Protein AF-0000000078983132 (afdb_homodimer)

Organism: Ruegeria pomeroyi (strain ATCC 700808 / DSM 15171 / DSS-3) (NCBI:txid246200)

pLDDT: mean 92.46, std 12.01, range [30.11, 98.88]

Radius of gyration: 31.87 Å; Cα contacts (8 Å, |Δi|>4): 2370; chains: 2; bounding box: 74×94×71 Å

InterPro domains:
  IPR006093 Oxygen oxidoreductase covalent FAD-binding site [PS00862] (70-103)
  IPR006094 FAD linked oxidase, N-terminal [PF01565] (70-203)
  IPR012951 Berberine/berberine-like [PF08031] (457-500)
  IPR016166 FAD-binding domain, PCMH-type [PS51387] (66-236)
  IPR016167 FAD-binding, type PCMH, subdomain 1 [G3DSA:3.30.43.10] (45-122)
  IPR016169 FAD-binding, type PCMH, subdomain 2 [G3DSA:3.30.465.10] (135-489)
  IPR036318 FAD-binding, type PCMH-like superfamily [SSF56176] (43-234)
  IPR050416 FAD-linked Oxidoreductases in Biosynthetic Pathways [PTHR42973] (36-501)

Sequence (1056 aa):
MLWYDSRAQRLRERSAVWAQNQKTDPDFDGLPPKYAEELQKNILGTVVLPGDPEYDTDRMLSNPRFSAYPQVIVYCEVETDVAECLRVARALSMAVVVRSGGHSTAGFSSQNGFLIDVSRMNDVCISPEALRAWVGPGTNFGKFNAKLLPYDLHTPGGACPDVCVGGYMQGGGYGFTARIFGMNCDQVEEIRVMMTDGRIVHANAELNPDLFWAVRGGTGSNFGVLLGVKYRLYRGSTFAGFSVRWSMQTDAGVQDTATSLAWLQENFMRTGAPDTMGYQMIWAFEGPEGQAKEPVLLMRGMYRGTREELQEKLAPVLALPGATLQAIYDPQQYIDLNRILLSEPYEVPEFPADMTPMPPPEAKISRYVAKPIDAAGWKALLDYFRTSPSPYTIAAMEIYGGAIARMPKGENAFFHRDVYCDLFFDVFWLTEQEKETMLAFIAGWEAAFAPHWTGQSYQNYPSPDNPGFADEYWGDTYWLLRLIKHKYDPINLLRFPQSIQPLEWHPPGPGFPPGFRGFEDPIQAIAGMLWYDSRAQRLRERSAVWAQNQKTDPDFDGLPPKYAEELQKNILGTVVLPGDPEYDTDRMLSNPRFSAYPQVIVYCEVETDVAECLRVARALSMAVVVRSGGHSTAGFSSQNGFLIDVSRMNDVCISPEALRAWVGPGTNFGKFNAKLLPYDLHTPGGACPDVCVGGYMQGGGYGFTARIFGMNCDQVEEIRVMMTDGRIVHANAELNPDLFWAVRGGTGSNFGVLLGVKYRLYRGSTFAGFSVRWSMQTDAGVQDTATSLAWLQENFMRTGAPDTMGYQMIWAFEGPEGQAKEPVLLMRGMYRGTREELQEKLAPVLALPGATLQAIYDPQQYIDLNRILLSEPYEVPEFPADMTPMPPPEAKISRYVAKPIDAAGWKALLDYFRTSPSPYTIAAMEIYGGAIARMPKGENAFFHRDVYCDLFFDVFWLTEQEKETMLAFIAGWEAAFAPHWTGQSYQNYPSPDNPGFADEYWGDTYWLLRLIKHKYDPINLLRFPQSIQPLEWHPPGPGFPPGFRGFEDPIQAIAG

Secondary structure (DSSP, 8-state):
-----HHHHHHHHHHHHHHHHHHH-TT--SPPHHHHHHHHHH-SSEEE-TTSTTHHHHT--SSTT-----SEEEE--SHHHHHHHHHHHHHTT--EEEESS---TTSTTS-SSEEEE-TT---EEEETTTTEEEE-TT-BHHHHHHHHGGGTEE----S-TT-BHHHHHHT----TTHHHH--GGGGEEEEEEE-TTS-EEEEESSSSHHHHHHHTTS-SSSSSEEEEEEEE-EE--EEEEEEEEEE-SSHHHHHHHHHHHHHHHHHSSSSSS-TTEEEEEEEEEE--TTS--EEEEEEEEEESS-HHHHHHHHHHHHTSTT-EEEEEEEEEEHHHHHHHHHHSSS-SS---TT-SSSSPPEEEEEEEE-S---HHHHHHHHHHHHT-SSTT-EEEEEE--THHHHSPTTSSS----SSSEEEEEEEE-SSHHHHHHHHHHHHHHHHHHGGG--S---TTS--SS-TTHHHHHHGGGHHHHHHHHHHH-TT--B--TTPPPP-------TTS-TT---TT-TTHHHH-/-----HHHHHHHHHHHHHHHHHHH-TT--SPPHHHHHHHHHH-SSEEE-TTSTTHHHHT--SSTT-----SEEEE--SHHHHHHHHHHHHHTT--EEEESS---TTSTTS-SSEEEE-TT---EEEETTTTEEEE-TT-BHHHHHHHHGGGTEE----S-TT-BHHHHHHT----TTHHHH--GGGGEEEEEEE-TTS-EEEEESSSSHHHHHHHTTS-SSSSSEEEEEEEE-EE--EEEEEEEEEE-SSHHHHHHHHHHHHHHHHHSSSSSS-TTEEEEEEEEEE--TTS--EEEEEEEEEESS-HHHHHHHHHHHHTSTT-EEEEEEEEEEHHHHHHHHHHSSS-SS---TT-SSSSPPEEEEEEEE-S---HHHHHHHHHHHHT-SSTT-EEEEEE--THHHHSPTTSSS----SSSEEEEEEEE-SSHHHHHHHHHHHHHHHHHHGGG--S---TTS--SS-TTHHHHHHGGGHHHHHHHHHHH-TT--B--TTPPPP-------TTS-TT---TT-TTHHHH-

Solvent-accessible surface area (backbone atoms only — not comparable to full-atom values): 53688 Å² total; per-residue (Å²): 122,79,66,47,50,70,64,62,52,46,48,59,58,45,47,55,50,44,49,47,40,59,72,70,34,91,77,57,66,41,59,56,46,71,59,47,47,52,47,44,71,72,27,86,37,46,72,41,38,71,86,43,91,60,32,76,67,67,47,50,41,57,40,59,69,38,75,45,66,37,14,27,38,33,42,23,53,49,70,65,26,50,33,52,49,34,50,53,30,59,76,66,70,37,40,30,32,52,21,37,51,30,68,42,59,44,39,66,39,43,43,69,27,38,31,44,27,36,38,62,28,40,34,66,38,76,37,78,91,76,32,33,31,43,35,17,23,17,28,25,42,47,58,56,52,58,68,27,49,90,71,36,32,35,62,53,47,58,76,33,36,60,47,13,45,38,54,40,28,12,24,22,36,68,31,51,42,12,16,47,73,12,36,31,34,73,36,51,60,32,36,35,30,29,32,65,84,48,52,75,43,66,20,21,88,82,42,54,37,54,59,36,24,37,46,29,21,55,34,62,39,36,51,39,47,71,58,31,39,29,32,51,46,38,80,58,35,54,28,9,35,40,30,34,36,26,54,43,76,45,72,68,32,34,50,25,41,13,46,37,50,30,48,36,59,68,47,45,28,55,41,75,44,60,46,52,37,13,40,34,38,35,38,37,35,48,60,59,87,96,48,81,60,39,42,31,40,35,41,33,35,35,29,68,56,51,47,67,57,50,51,60,70,39,46,74,59,54,68,33,58,63,42,38,83,74,47,75,37,63,58,36,48,48,75,60,50,49,50,40,68,47,37,52,96,53,42,56,61,60,71,62,91,80,52,70,60,77,60,50,26,55,52,50,48,42,38,32,34,64,62,92,54,52,38,68,57,40,31,52,55,50,56,52,57,68,63,52,94,50,68,56,40,36,33,37,31,47,48,34,12,43,36,35,42,69,48,64,76,66,72,29,39,51,52,91,32,85,35,42,22,43,36,32,42,37,36,61,38,82,47,72,69,42,39,57,52,41,55,51,48,54,51,49,48,52,58,71,42,50,88,59,50,77,64,38,32,53,62,66,43,38,48,75,90,48,93,60,45,60,51,22,47,38,43,90,48,38,65,58,50,13,47,52,19,28,73,46,28,66,80,51,44,35,46,56,99,87,42,70,57,48,51,77,83,60,80,84,57,91,83,56,66,95,74,66,85,50,87,87,54,62,50,65,50,68,81,101,123,79,66,49,51,71,64,62,53,46,47,59,58,46,47,55,49,44,51,48,40,59,72,70,35,91,78,58,67,42,59,57,46,72,59,47,46,51,48,42,70,72,27,86,37,47,70,41,36,72,85,44,89,58,32,76,67,67,48,52,42,58,41,60,69,37,77,45,67,38,14,28,40,33,43,22,53,50,71,65,27,49,34,51,52,35,51,53,31,59,76,67,70,37,42,28,31,53,22,37,49,29,67,43,58,44,37,64,39,45,42,68,28,40,33,44,28,35,37,62,26,40,34,68,39,75,36,78,91,76,32,33,29,42,35,17,22,16,26,23,42,48,60,55,52,57,68,27,49,88,71,36,32,34,63,52,50,57,76,32,36,59,48,14,45,38,55,40,28,12,25,23,36,67,30,53,42,14,14,46,74,12,36,32,34,72,36,52,60,35,38,34,30,28,32,64,85,48,50,76,44,67,19,20,88,82,41,54,37,52,59,38,23,36,45,28,22,55,34,62,36,34,52,41,47,72,58,31,37,29,33,51,46,38,82,57,35,53,30,10,36,40,31,33,37,25,53,42,76,44,73,67,32,33,48,26,41,13,46,38,52,31,49,36,59,68,46,46,28,56,41,72,45,59,48,49,38,13,40,35,38,36,37,35,35,46,62,62,86,95,48,82,59,38,42,30,41,34,42,34,34,36,28,67,54,51,48,68,57,50,52,62,70,40,45,73,60,56,68,33,59,65,41,38,82,74,47,76,36,65,58,36,50,48,74,60,50,50,50,40,67,47,38,52,96,54,41,56,60,59,71,63,91,80,53,72,60,77,60,52,26,55,50,50,48,42,37,32,34,64,62,92,53,51,37,69,57,40,32,53,54,50,55,54,58,68,65,51,94,50,66,56,39,36,34,38,32,47,47,35,12,43,36,34,43,69,47,62,74,66,72,28,39,51,53,91,32,84,33,42,23,44,36,33,42,38,36,60,37,82,47,72,69,42,39,58,53,41,54,51,49,53,50,49,49,51,60,70,42,49,87,60,48,77,64,37,33,53,62,65,43,38,48,73,90,46,93,60,44,60,50,22,48,38,44,90,50,37,65,57,49,14,47,52,19,27,72,44,28,65,80,52,42,36,46,57,97,85,42,66,56,46,50,76,84,59,80,84,57,91,83,53,66,93,73,67,84,49,86,87,55,62,54,64,51,72,76,103

Nearest PDB structures (foldseek):
  5l6f-assembly1_A  TM=8.283E-01  e=3.022E-34  Thermothelomyces thermophilus ATCC 42464
  3vte-assembly1_A  TM=8.538E-01  e=2.871E-33  Cannabis sativa
  6jqh-assembly2_B  TM=8.475E-01  e=3.831E-33  Morus alba
  1zr6-assembly1_A  TM=8.709E-01  e=4.921E-30  Sarocladium strictum
  3hsu-assembly1_A  TM=8.660E-01  e=6.200E-30  Sarocladium strictum

Foldseek 3Di:
DPPDDPLVVVLVVVLVVQVVCVVPPPPQLADRSVLQSVLSVQAPWDKDAPPDPCQQVVQAALFNVDGARANIETEHQALSSQLSLLVSCVVVVWFEAEAALRHQLARFQHHYTYHYYDLNLFDWADDLVVQKIKTFQNHFQLRVQVVCVVSQKDDDADLDRSDGNNQQQQQFGAHQCCLQANTRVVFFAKWWFAFSNGDIAIDGCPGPPLCSQCSRNVGPLFQGHTGITMGGMDHHQWWKKFKKKFFPQDLVSLLLVLQLVLCCLVADFQHPPDSQKGWKWKFAFDDDPPDGTTTMIMIIHTGDDFQVVVVVSCVVSCPGPRIDTPDIGGIDGNSVSSVCRQCPPHHQVHDDPPQPPVPFRKHKFKFFQQDRDHSVLSSLLSVLVRVDPDRNKMKMWGGAHHPLQVDDASSHQQRPHRTGTIIMIMDGDRDPVVVVVRVVSVVVSCVSCVVRGPQAGRLSRDHNPDPSHQCRRRNPCLVSSLLSSCVRPVSNSRDGPPHRHHDPDDPDDPPDPDPCPDSPCSSVVVVD/DPPDDPLVVVLVVVLVVQVVCVVPPPPQLADRSVLQSVLSVQAPWDKDAPVDPCQQVVQAALFNVDGARANIETEHQALSSQLSLLVSCVVVVWFEAEAALRHQLARFQHHYTYHYYDLNLFDWADDLVVQKIKTFQNHFQLRVQVVCVVSQKDDDADLDRSDGNNQQQQLFGAHQCCLQANTRVVFFAKWWFAFSNGDIAIDGCPGPNLVSQCSRNVGPLFQGHTGITMGGMDHHQKWKKFKKKFFPQDLVSLLLVLQLVLCCLVADFQHPPDSQKGWKWKFAFDDDPPDGTTTMIMIIHTGDDFQVVVVVSCVVSCPGPRIDTPDIGGIDGNSVSSCCRQCPPHHQVHDDPPQPPPPFRKHKFKFFQQDRDHSVLSSLLSVLVRPDPDRNKMKMWGGAHHPLQVDDASSHQQRPHRTGTIIMIMDGDRDPVVVVVRVVSVVVSCVSCVVRGPQAGRLSRDHNPDPSHLCRRRNPCLVSSLLSSCVRPVSNSRDGPPHRHHDPDDPDDPPDPDPCPDSPCSSVVVVD

Structure (mmCIF, N/CA/C/O backbone):
data_AF-0000000078983132-model_v1
#
loop_
_entity.id
_entity.type
_entity.pdbx_description
1 polymer 'Oxidoreductase, FAD-binding protein'
#
loop_
_atom_site.group_PDB
_atom_site.id
_atom_site.type_symbol
_atom_site.label_atom_id
_atom_site.label_alt_id
_atom_site.label_comp_id
_atom_site.label_asym_id
_atom_site.label_entity_id
_atom_site.label_seq_id
_atom_site.pdbx_PDB_ins_code
_atom_site.Cartn_x
_atom_site.Cartn_y
_atom_site.Cartn_z
_atom_site.occupancy
_atom_site.B_iso_or_equiv
_atom_site.auth_seq_id
_atom_site.auth_comp_id
_atom_site.auth_asym_id
_atom_site.auth_atom_id
_atom_site.pdbx_PDB_model_num
ATOM 1 N N . MET A 1 1 ? -1.347 24.734 7.207 1 48.44 1 MET A N 1
ATOM 2 C CA . MET A 1 1 ? -1.724 23.531 6.469 1 48.44 1 MET A CA 1
ATOM 3 C C . MET A 1 1 ? -2.875 23.812 5.512 1 48.44 1 MET A C 1
ATOM 5 O O . MET A 1 1 ? -3.848 24.469 5.887 1 48.44 1 MET A O 1
ATOM 9 N N . LEU A 1 2 ? -2.459 24.156 4.312 1 57.66 2 LEU A N 1
ATOM 10 C CA . LEU A 1 2 ? -3.592 24.125 3.396 1 57.66 2 LEU A CA 1
ATOM 11 C C . LEU A 1 2 ? -4.391 22.828 3.574 1 57.66 2 LEU A C 1
ATOM 13 O O . LEU A 1 2 ? -3.822 21.734 3.572 1 57.66 2 LEU A O 1
ATOM 17 N N . TRP A 1 3 ? -5.57 23.125 4.18 1 69.69 3 TRP A N 1
ATOM 18 C CA . TRP A 1 3 ? -6.391 21.922 4.102 1 69.69 3 TRP A CA 1
ATOM 19 C C . TRP A 1 3 ? -6.598 21.5 2.65 1 69.69 3 TRP A C 1
ATOM 21 O O . TRP A 1 3 ? -7.066 22.281 1.827 1 69.69 3 TRP A O 1
ATOM 31 N N . TYR A 1 4 ? -5.965 20.5 2.281 1 77.88 4 TYR A N 1
ATOM 32 C CA . TYR A 1 4 ? -6.215 19.906 0.972 1 77.88 4 TYR A CA 1
ATOM 33 C C . TYR A 1 4 ? -6.473 18.406 1.092 1 77.88 4 TYR A C 1
ATOM 35 O O . TYR A 1 4 ? -5.758 17.703 1.81 1 77.88 4 TYR A O 1
ATOM 43 N N . ASP A 1 5 ? -7.57 18.078 0.521 1 83.06 5 ASP A N 1
ATOM 44 C CA . ASP A 1 5 ? -7.957 16.672 0.415 1 83.06 5 ASP A CA 1
ATOM 45 C C . ASP A 1 5 ? -8.078 16.25 -1.046 1 83.06 5 ASP A C 1
ATOM 47 O O . ASP A 1 5 ? -9.07 16.547 -1.709 1 83.06 5 ASP A O 1
ATOM 51 N N . SER A 1 6 ? -7.027 15.531 -1.432 1 85.06 6 SER A N 1
ATOM 52 C CA . SER A 1 6 ? -6.984 15.125 -2.832 1 85.06 6 SER A CA 1
ATOM 53 C C . SER A 1 6 ? -8.203 14.289 -3.201 1 85.06 6 SER A C 1
ATOM 55 O O . SER A 1 6 ? -8.656 14.312 -4.348 1 85.06 6 SER A O 1
ATOM 57 N N . ARG A 1 7 ? -8.789 13.625 -2.307 1 85.62 7 ARG A N 1
ATOM 58 C CA . ARG A 1 7 ? -9.961 12.797 -2.566 1 85.62 7 ARG A CA 1
ATOM 59 C C . ARG A 1 7 ? -11.211 13.656 -2.756 1 85.62 7 ARG A C 1
ATOM 61 O O . ARG A 1 7 ? -12.047 13.359 -3.609 1 85.62 7 ARG A O 1
ATOM 68 N N . ALA A 1 8 ? -11.305 14.633 -1.908 1 82.81 8 ALA A N 1
ATOM 69 C CA . ALA A 1 8 ? -12.414 15.562 -2.08 1 82.81 8 ALA A CA 1
ATOM 70 C C . ALA A 1 8 ? -12.336 16.266 -3.43 1 82.81 8 ALA A C 1
ATOM 72 O O . ALA A 1 8 ? -13.352 16.5 -4.078 1 82.81 8 ALA A O 1
ATOM 73 N N . GLN A 1 9 ? -11.148 16.594 -3.789 1 85.5 9 GLN A N 1
ATOM 74 C CA . GLN A 1 9 ? -10.953 17.234 -5.082 1 85.5 9 GLN A CA 1
ATOM 75 C C . GLN A 1 9 ? -11.328 16.297 -6.227 1 85.5 9 GLN A C 1
ATOM 77 O O . GLN A 1 9 ? -11.984 16.719 -7.184 1 85.5 9 GLN A O 1
ATOM 82 N N . ARG A 1 10 ? -10.906 15.094 -6.129 1 87.38 10 ARG A N 1
ATOM 83 C CA . ARG A 1 10 ? -11.266 14.117 -7.148 1 87.38 10 ARG A CA 1
ATOM 84 C C . ARG A 1 10 ? -12.781 13.961 -7.25 1 87.38 10 ARG A C 1
ATOM 86 O O . ARG A 1 10 ? -13.328 13.883 -8.352 1 87.38 10 ARG A O 1
ATOM 93 N N . LEU A 1 11 ? -13.43 13.867 -6.117 1 89.25 11 LEU A N 1
ATOM 94 C CA . LEU A 1 11 ? -14.883 13.742 -6.113 1 89.25 11 LEU A CA 1
ATOM 95 C C . LEU A 1 11 ? -15.531 14.914 -6.848 1 89.25 11 LEU A C 1
ATOM 97 O O . LEU A 1 11 ? -16.438 14.711 -7.656 1 89.25 11 LEU A O 1
ATOM 101 N N . ARG A 1 12 ? -15.039 16.062 -6.613 1 86.88 12 ARG A N 1
ATOM 102 C CA . ARG A 1 12 ? -15.594 17.234 -7.273 1 86.88 12 ARG A CA 1
ATOM 103 C C . ARG A 1 12 ? -15.422 17.156 -8.789 1 86.88 12 ARG A C 1
ATOM 105 O O . ARG A 1 12 ? -16.359 17.438 -9.539 1 86.88 12 ARG A O 1
ATOM 112 N N . GLU A 1 13 ? -14.312 16.734 -9.156 1 88.19 13 GLU A N 1
ATOM 113 C CA . GLU A 1 13 ? -14 16.625 -10.578 1 88.19 13 GLU A CA 1
ATOM 114 C C . GLU A 1 13 ? -14.805 15.523 -11.25 1 88.19 13 GLU A C 1
ATOM 116 O O . GLU A 1 13 ? -15.375 15.719 -12.32 1 88.19 13 GLU A O 1
ATOM 121 N N . ARG A 1 14 ? -14.883 14.445 -10.562 1 91.62 14 ARG A N 1
ATOM 122 C CA . ARG A 1 14 ? -15.469 13.266 -11.18 1 91.62 14 ARG A CA 1
ATOM 123 C C . ARG A 1 14 ? -16.984 13.305 -11.117 1 91.62 14 ARG A C 1
ATOM 125 O O . ARG A 1 14 ? -17.672 12.844 -12.031 1 91.62 14 ARG A O 1
ATOM 132 N N . SER A 1 15 ? -17.531 13.859 -10.055 1 91.56 15 SER A N 1
ATOM 133 C CA . SER A 1 15 ? -18.984 13.93 -9.922 1 91.56 15 SER A CA 1
ATOM 134 C C . SER A 1 15 ? -19.609 14.672 -11.094 1 91.56 15 SER A C 1
ATOM 136 O O . SER A 1 15 ? -20.656 14.25 -11.617 1 91.56 15 SER A O 1
ATOM 138 N N . ALA A 1 16 ? -19.016 15.695 -11.516 1 89.38 16 ALA A N 1
ATOM 139 C CA . ALA A 1 16 ? -19.516 16.469 -12.641 1 89.38 16 ALA A CA 1
ATOM 140 C C . ALA A 1 16 ? -19.453 15.672 -13.938 1 89.38 16 ALA A C 1
ATOM 142 O O . ALA A 1 16 ? -20.391 15.703 -14.742 1 89.38 16 ALA A O 1
ATOM 143 N N . VAL A 1 17 ? -18.406 14.969 -14.055 1 91.62 17 VAL A N 1
ATOM 144 C CA . VAL A 1 17 ? -18.188 14.172 -15.266 1 91.62 17 VAL A CA 1
ATOM 145 C C . VAL A 1 17 ? -19.188 13.008 -15.297 1 91.62 17 VAL A C 1
ATOM 147 O O . VAL A 1 17 ? -19.75 12.703 -16.344 1 91.62 17 VAL A O 1
ATOM 150 N N . TRP A 1 18 ? -19.391 12.375 -14.188 1 94.44 18 TRP A N 1
ATOM 151 C CA . TRP A 1 18 ? -20.312 11.25 -14.109 1 94.44 18 TRP A CA 1
ATOM 152 C C . TRP A 1 18 ? -21.734 11.68 -14.461 1 94.44 18 TRP A C 1
ATOM 154 O O . TRP A 1 18 ? -22.438 10.992 -15.203 1 94.44 18 TRP A O 1
ATOM 164 N N . ALA A 1 19 ? -22.109 12.82 -13.953 1 91.81 19 ALA A N 1
ATOM 165 C CA . ALA A 1 19 ? -23.438 13.359 -14.25 1 91.81 19 ALA A CA 1
ATOM 166 C C . ALA A 1 19 ? -23.578 13.688 -15.734 1 91.81 19 ALA A C 1
ATOM 168 O O . ALA A 1 19 ? -24.609 13.414 -16.344 1 91.81 19 ALA A O 1
ATOM 169 N N . GLN A 1 20 ? -22.562 14.234 -16.25 1 92.44 20 GLN A N 1
ATOM 170 C CA . GLN A 1 20 ? -22.578 14.602 -17.672 1 92.44 20 GLN A CA 1
ATOM 171 C C . GLN A 1 20 ? -22.609 13.359 -18.547 1 92.44 20 GLN A C 1
ATOM 173 O O . GLN A 1 20 ? -23.344 13.32 -19.547 1 92.44 20 GLN A O 1
ATOM 178 N N . ASN A 1 21 ? -21.859 12.375 -18.203 1 91.81 21 ASN A N 1
ATOM 179 C CA . ASN A 1 21 ? -21.844 11.141 -18.969 1 91.81 21 ASN A CA 1
ATOM 180 C C . ASN A 1 21 ? -23.203 10.445 -18.953 1 91.81 21 ASN A C 1
ATOM 182 O O . ASN A 1 21 ? -23.641 9.914 -19.969 1 91.81 21 ASN A O 1
ATOM 186 N N . GLN A 1 22 ? -23.797 10.406 -17.844 1 89.44 22 GLN A N 1
ATOM 187 C CA . GLN A 1 22 ? -25.125 9.797 -17.734 1 89.44 22 GLN A CA 1
ATOM 188 C C . GLN A 1 22 ? -26.125 10.5 -18.656 1 89.44 22 GLN A C 1
ATOM 190 O O . GLN A 1 22 ? -26.969 9.852 -19.281 1 89.44 22 GLN A O 1
ATOM 195 N N . LYS A 1 23 ? -25.969 11.828 -18.766 1 90 23 LYS A N 1
ATOM 196 C CA . LYS A 1 23 ? -26.906 12.633 -19.562 1 90 23 LYS A CA 1
ATOM 197 C C . LYS A 1 23 ? -26.609 12.508 -21.047 1 90 23 LYS A C 1
ATOM 199 O O . LYS A 1 23 ? -27.531 12.484 -21.859 1 90 23 LYS A O 1
ATOM 204 N N . THR A 1 24 ? -25.375 12.352 -21.406 1 89.38 24 THR A N 1
ATOM 205 C CA . THR A 1 24 ? -25 12.539 -22.812 1 89.38 24 THR A CA 1
ATOM 206 C C . THR A 1 24 ? -24.766 11.188 -23.484 1 89.38 24 THR A C 1
ATOM 208 O O . THR A 1 24 ? -24.844 11.086 -24.719 1 89.38 24 THR A O 1
ATOM 211 N N . ASP A 1 25 ? -24.438 10.227 -22.719 1 86.56 25 ASP A N 1
ATOM 212 C CA . ASP A 1 25 ? -24.156 8.914 -23.297 1 86.56 25 ASP A CA 1
ATOM 213 C C . ASP A 1 25 ? -25.344 7.973 -23.125 1 86.56 25 ASP A C 1
ATOM 215 O O . ASP A 1 25 ? -25.594 7.449 -22.047 1 86.56 25 ASP A O 1
ATOM 219 N N . PRO A 1 26 ? -26.078 7.828 -24.125 1 83 26 PRO A N 1
ATOM 220 C CA . PRO A 1 26 ? -27.266 6.965 -24.031 1 83 26 PRO A CA 1
ATOM 221 C C . PRO A 1 26 ? -26.906 5.527 -23.656 1 83 26 PRO A C 1
ATOM 223 O O . PRO A 1 26 ? -27.766 4.789 -23.156 1 83 26 PRO A O 1
ATOM 226 N N . ASP A 1 27 ? -25.641 5.184 -23.812 1 81.25 27 ASP A N 1
ATOM 227 C CA . ASP A 1 27 ? -25.203 3.818 -23.547 1 81.25 27 ASP A CA 1
ATOM 228 C C . ASP A 1 27 ? -24.438 3.74 -22.219 1 81.25 27 ASP A C 1
ATOM 230 O O . ASP A 1 27 ? -23.703 2.777 -21.984 1 81.25 27 ASP A O 1
ATOM 234 N N . PHE A 1 28 ? -24.641 4.812 -21.469 1 80.94 28 PHE A N 1
ATOM 235 C CA . PHE A 1 28 ? -23.953 4.789 -20.188 1 80.94 28 PHE A CA 1
ATOM 236 C C . PHE A 1 28 ? -24.391 3.604 -19.344 1 80.94 28 PHE A C 1
ATOM 238 O O . PHE A 1 28 ? -25.578 3.508 -18.984 1 80.94 28 PHE A O 1
ATOM 245 N N . ASP A 1 29 ? -23.5 2.691 -19.031 1 88.44 29 ASP A N 1
ATOM 246 C CA . ASP A 1 29 ? -23.797 1.48 -18.266 1 88.44 29 ASP A CA 1
ATOM 247 C C . ASP A 1 29 ? -23.047 1.46 -16.938 1 88.44 29 ASP A C 1
ATOM 249 O O . ASP A 1 29 ? -22.75 0.39 -16.406 1 88.44 29 ASP A O 1
ATOM 253 N N . GLY A 1 30 ? -22.75 2.68 -16.469 1 92.88 30 GLY A N 1
ATOM 254 C CA . GLY A 1 30 ? -22.078 2.777 -15.18 1 92.88 30 GLY A CA 1
ATOM 255 C C . GLY A 1 30 ? -23.047 2.908 -14.008 1 92.88 30 GLY A C 1
ATOM 256 O O . GLY A 1 30 ? -24.25 3.01 -14.203 1 92.88 30 GLY A O 1
ATOM 257 N N . LEU A 1 31 ? -22.469 2.787 -12.805 1 95.44 31 LEU A N 1
ATOM 258 C CA . LEU A 1 31 ? -23.203 3.043 -11.57 1 95.44 31 LEU A CA 1
ATOM 259 C C . LEU A 1 31 ? -23.891 4.402 -11.617 1 95.44 31 LEU A C 1
ATOM 261 O O . LEU A 1 31 ? -23.297 5.391 -12.055 1 95.44 31 LEU A O 1
ATOM 265 N N . PRO A 1 32 ? -25.172 4.469 -11.234 1 94 32 PRO A N 1
ATOM 266 C CA . PRO A 1 32 ? -25.812 5.785 -11.195 1 94 32 PRO A CA 1
ATOM 267 C C . PRO A 1 32 ? -25 6.816 -10.422 1 94 32 PRO A C 1
ATOM 269 O O . PRO A 1 32 ? -24.484 6.52 -9.336 1 94 32 PRO A O 1
ATOM 272 N N . PRO A 1 33 ? -24.906 8.008 -10.969 1 93.94 33 PRO A N 1
ATOM 273 C CA . PRO A 1 33 ? -24.016 9.023 -10.398 1 93.94 33 PRO A CA 1
ATOM 274 C C . PRO A 1 33 ? -24.297 9.289 -8.922 1 93.94 33 PRO A C 1
ATOM 276 O O . PRO A 1 33 ? -23.359 9.516 -8.148 1 93.94 33 PRO A O 1
ATOM 279 N N . LYS A 1 34 ? -25.547 9.266 -8.523 1 93.5 34 LYS A N 1
ATOM 280 C CA . LYS A 1 34 ? -25.875 9.492 -7.117 1 93.5 34 LYS A CA 1
ATOM 281 C C . LYS A 1 34 ? -25.156 8.484 -6.219 1 93.5 34 LYS A C 1
ATOM 283 O O . LYS A 1 34 ? -24.594 8.859 -5.191 1 93.5 34 LYS A O 1
ATOM 288 N N . TYR A 1 35 ? -25.172 7.191 -6.613 1 95.69 35 TYR A N 1
ATOM 289 C CA . TYR A 1 35 ? -24.516 6.137 -5.844 1 95.69 35 TYR A CA 1
ATOM 290 C C . TYR A 1 35 ? -23 6.258 -5.926 1 95.69 35 TYR A C 1
ATOM 292 O O . TYR A 1 35 ? -22.297 6.008 -4.941 1 95.69 35 TYR A O 1
ATOM 300 N N . ALA A 1 36 ? -22.562 6.656 -7.098 1 96.75 36 ALA A N 1
ATOM 301 C CA . ALA A 1 36 ? -21.109 6.812 -7.281 1 96.75 36 ALA A CA 1
ATOM 302 C C . ALA A 1 36 ? -20.562 7.934 -6.402 1 96.75 36 ALA A C 1
ATOM 304 O O . ALA A 1 36 ? -19.5 7.797 -5.805 1 96.75 36 ALA A O 1
ATOM 305 N N . GLU A 1 37 ? -21.25 9.039 -6.371 1 95.5 37 GLU A N 1
ATOM 306 C CA . GLU A 1 37 ? -20.859 10.18 -5.555 1 95.5 37 GLU A CA 1
ATOM 307 C C . GLU A 1 37 ? -20.859 9.82 -4.07 1 95.5 37 GLU A C 1
ATOM 309 O O . GLU A 1 37 ? -19.906 10.156 -3.352 1 95.5 37 GLU A O 1
ATOM 314 N N . GLU A 1 38 ? -21.906 9.211 -3.691 1 94.5 38 GLU A N 1
ATOM 315 C CA . GLU A 1 38 ? -22 8.789 -2.297 1 94.5 38 GLU A CA 1
ATOM 316 C C . GLU A 1 38 ? -20.891 7.816 -1.938 1 94.5 38 GLU A C 1
ATOM 318 O O . GLU A 1 38 ? -20.266 7.934 -0.875 1 94.5 38 GLU A O 1
ATOM 323 N N . LEU A 1 39 ? -20.688 6.914 -2.793 1 96.31 39 LEU A N 1
ATOM 324 C CA . LEU A 1 39 ? -19.641 5.922 -2.578 1 96.31 39 LEU A CA 1
ATOM 325 C C . LEU A 1 39 ? -18.281 6.59 -2.453 1 96.31 39 LEU A C 1
ATOM 327 O O . LEU A 1 39 ? -17.531 6.332 -1.5 1 96.31 39 LEU A O 1
ATOM 331 N N . GLN A 1 40 ? -17.938 7.426 -3.361 1 96.31 40 GLN A N 1
ATOM 332 C CA . GLN A 1 40 ? -16.641 8.102 -3.338 1 96.31 40 GLN A CA 1
ATOM 333 C C . GLN A 1 40 ? -16.469 8.938 -2.074 1 96.31 40 GLN A C 1
ATOM 335 O O . GLN A 1 40 ? -15.375 9.031 -1.519 1 96.31 40 GLN A O 1
ATOM 340 N N . LYS A 1 41 ? -17.547 9.57 -1.702 1 92.5 41 LYS A N 1
ATOM 341 C CA . LYS A 1 41 ? -17.516 10.391 -0.495 1 92.5 41 LYS A CA 1
ATOM 342 C C . LYS A 1 41 ? -17.219 9.547 0.739 1 92.5 41 LYS A C 1
ATOM 344 O O . LYS A 1 41 ? -16.547 10.008 1.665 1 92.5 41 LYS A O 1
ATOM 349 N N . ASN A 1 42 ? -17.656 8.352 0.736 1 92.94 42 ASN A N 1
ATOM 350 C CA . ASN A 1 42 ? -17.656 7.543 1.951 1 92.94 42 ASN A CA 1
ATOM 351 C C . ASN A 1 42 ? -16.438 6.629 2.018 1 92.94 42 ASN A C 1
ATOM 353 O O . ASN A 1 42 ? -16.172 6.02 3.055 1 92.94 42 ASN A O 1
ATOM 357 N N . ILE A 1 43 ? -15.672 6.555 0.944 1 95.56 43 ILE A N 1
ATOM 358 C CA . ILE A 1 43 ? -14.539 5.637 0.96 1 95.56 43 ILE A CA 1
ATOM 359 C C . ILE A 1 43 ? -13.234 6.422 0.867 1 95.56 43 ILE A C 1
ATOM 361 O O . ILE A 1 43 ? -13.227 7.574 0.424 1 95.56 43 ILE A O 1
ATOM 365 N N . LEU A 1 44 ? -12.172 5.816 1.333 1 94.81 44 LEU A N 1
ATOM 366 C CA . LEU A 1 44 ? -10.82 6.344 1.139 1 94.81 44 LEU A CA 1
ATOM 367 C C . LEU A 1 44 ? -10.336 6.074 -0.28 1 94.81 44 LEU A C 1
ATOM 369 O O . LEU A 1 44 ? -9.617 6.895 -0.86 1 94.81 44 LEU A O 1
ATOM 373 N N . GLY A 1 45 ? -10.734 4.895 -0.778 1 96.94 45 GLY A N 1
ATOM 374 C CA . GLY A 1 45 ? -10.273 4.445 -2.082 1 96.94 45 GLY A CA 1
ATOM 375 C C . GLY A 1 45 ? -10.844 5.25 -3.23 1 96.94 45 GLY A C 1
ATOM 376 O O . GLY A 1 45 ? -11.109 6.445 -3.086 1 96.94 45 GLY A O 1
ATOM 377 N N . THR A 1 46 ? -10.93 4.645 -4.41 1 97.88 46 THR A N 1
ATOM 378 C CA . THR A 1 46 ? -11.25 5.379 -5.629 1 97.88 46 THR A CA 1
ATOM 379 C C . THR A 1 46 ? -12.352 4.664 -6.414 1 97.88 46 THR A C 1
ATOM 381 O O . THR A 1 46 ? -12.25 3.463 -6.672 1 97.88 46 THR A O 1
ATOM 384 N N . VAL A 1 47 ? -13.32 5.426 -6.832 1 98.25 47 VAL A N 1
ATOM 385 C CA . VAL A 1 47 ? -14.375 4.938 -7.719 1 98.25 47 VAL A CA 1
ATOM 386 C C . VAL A 1 47 ? -14.008 5.242 -9.172 1 98.25 47 VAL A C 1
ATOM 388 O O . VAL A 1 47 ? -13.625 6.371 -9.5 1 98.25 47 VAL A O 1
ATOM 391 N N . VAL A 1 48 ? -14.062 4.305 -10 1 98.06 48 VAL A N 1
ATOM 392 C CA . VAL A 1 48 ? -13.828 4.461 -11.43 1 98.06 48 VAL A CA 1
ATOM 393 C C . VAL A 1 48 ? -15.055 4.016 -12.219 1 98.06 48 VAL A C 1
ATOM 395 O O . VAL A 1 48 ? -15.531 2.889 -12.047 1 98.06 48 VAL A O 1
ATOM 398 N N . LEU A 1 49 ? -15.562 4.863 -13.07 1 97.56 49 LEU A N 1
ATOM 399 C CA . LEU A 1 49 ? -16.734 4.574 -13.891 1 97.56 49 LEU A CA 1
ATOM 400 C C . LEU A 1 49 ? -16.375 4.582 -15.367 1 97.56 49 LEU A C 1
ATOM 402 O O . LEU A 1 49 ? -15.328 5.098 -15.758 1 97.56 49 LEU A O 1
ATOM 406 N N . PRO A 1 50 ? -17.25 3.92 -16.188 1 95.75 50 PRO A N 1
ATOM 407 C CA . PRO A 1 50 ? -17.078 4.109 -17.625 1 95.75 50 PRO A CA 1
ATOM 408 C C . PRO A 1 50 ? -17.016 5.582 -18.031 1 95.75 50 PRO A C 1
ATOM 410 O O . PRO A 1 50 ? -17.812 6.387 -17.547 1 95.75 50 PRO A O 1
ATOM 413 N N . GLY A 1 51 ? -16.062 5.949 -18.859 1 93.25 51 GLY A N 1
ATOM 414 C CA . GLY A 1 51 ? -15.883 7.336 -19.25 1 93.25 51 GLY A CA 1
ATOM 415 C C . GLY A 1 51 ? -14.727 8.016 -18.531 1 93.25 51 GLY A C 1
ATOM 416 O O . GLY A 1 51 ? -14.195 9.016 -19.016 1 93.25 51 GLY A O 1
ATOM 417 N N . ASP A 1 52 ? -14.43 7.508 -17.312 1 95.38 52 ASP A N 1
ATOM 418 C CA . ASP A 1 52 ? -13.234 8.016 -16.656 1 95.38 52 ASP A CA 1
ATOM 419 C C . ASP A 1 52 ? -11.984 7.719 -17.469 1 95.38 52 ASP A C 1
ATOM 421 O O . ASP A 1 52 ? -11.914 6.703 -18.156 1 95.38 52 ASP A O 1
ATOM 425 N N . PRO A 1 53 ? -10.93 8.539 -17.359 1 93.69 53 PRO A N 1
ATOM 426 C CA . PRO A 1 53 ? -9.727 8.367 -18.172 1 93.69 53 PRO A CA 1
ATOM 427 C C . PRO A 1 53 ? -9.016 7.039 -17.891 1 93.69 53 PRO A C 1
ATOM 429 O O . PRO A 1 53 ? -8.414 6.457 -18.797 1 93.69 53 PRO A O 1
ATOM 432 N N . GLU A 1 54 ? -9.078 6.59 -16.688 1 95.5 54 GLU A N 1
ATOM 433 C CA . GLU A 1 54 ? -8.336 5.391 -16.312 1 95.5 54 GLU A CA 1
ATOM 434 C C . GLU A 1 54 ? -9.172 4.133 -16.516 1 95.5 54 GLU A C 1
ATOM 436 O O . GLU A 1 54 ? -8.672 3.016 -16.359 1 95.5 54 GLU A O 1
ATOM 441 N N . TYR A 1 55 ? -10.469 4.188 -16.906 1 96.75 55 TYR A N 1
ATOM 442 C CA . TYR A 1 55 ? -11.414 3.078 -16.891 1 96.75 55 TYR A CA 1
ATOM 443 C C . TYR A 1 55 ? -10.93 1.927 -17.766 1 96.75 55 TYR A C 1
ATOM 445 O O . TYR A 1 55 ? -10.914 0.773 -17.328 1 96.75 55 TYR A O 1
ATOM 453 N N . ASP A 1 56 ? -10.445 2.26 -18.969 1 96.56 56 ASP A N 1
ATOM 454 C CA . ASP A 1 56 ? -10.102 1.206 -19.922 1 96.56 56 ASP A CA 1
ATOM 455 C C . ASP A 1 56 ? -8.844 0.467 -19.484 1 96.56 56 ASP A C 1
ATOM 457 O O . ASP A 1 56 ? -8.703 -0.735 -19.719 1 96.56 56 ASP A O 1
ATOM 461 N N . THR A 1 57 ? -7.988 1.136 -18.875 1 95.38 57 THR A N 1
ATOM 462 C CA . THR A 1 57 ? -6.816 0.473 -18.312 1 95.38 57 THR A CA 1
ATOM 463 C C . THR A 1 57 ? -7.184 -0.308 -17.062 1 95.38 57 THR A C 1
ATOM 465 O O . THR A 1 57 ? -6.723 -1.436 -16.859 1 95.38 57 THR A O 1
ATOM 468 N N . ASP A 1 58 ? -8.062 0.248 -16.234 1 97.25 58 ASP A N 1
ATOM 469 C CA . ASP A 1 58 ? -8.383 -0.308 -14.922 1 97.25 58 ASP A CA 1
ATOM 470 C C . ASP A 1 58 ? -9.219 -1.58 -15.055 1 97.25 58 ASP A C 1
ATOM 472 O O . ASP A 1 58 ? -9.18 -2.447 -14.18 1 97.25 58 ASP A O 1
ATOM 476 N N . ARG A 1 59 ? -9.93 -1.716 -16.078 1 97 59 ARG A N 1
ATOM 477 C CA . ARG A 1 59 ? -10.805 -2.873 -16.219 1 97 59 ARG A CA 1
ATOM 478 C C . ARG A 1 59 ? -10.031 -4.082 -16.734 1 97 59 ARG A C 1
ATOM 480 O O . ARG A 1 59 ? -10.555 -5.199 -16.75 1 97 59 ARG A O 1
ATOM 487 N N . MET A 1 60 ? -8.805 -3.865 -17.172 1 95.06 60 MET A N 1
ATOM 488 C CA . MET A 1 60 ? -8.031 -4.938 -17.797 1 95.06 60 MET A CA 1
ATOM 489 C C . MET A 1 60 ? -7.473 -5.887 -16.734 1 95.06 60 MET A C 1
ATOM 491 O O . MET A 1 60 ? -7.262 -5.492 -15.594 1 95.06 60 MET A O 1
ATOM 495 N N . LEU A 1 61 ? -7.309 -7.117 -17.172 1 95.56 61 LEU A N 1
ATOM 496 C CA . LEU A 1 61 ? -6.676 -8.172 -16.391 1 95.56 61 LEU A CA 1
ATOM 497 C C . LEU A 1 61 ? -5.289 -8.5 -16.938 1 95.56 61 LEU A C 1
ATOM 499 O O . LEU A 1 61 ? -4.887 -7.973 -17.984 1 95.56 61 LEU A O 1
ATOM 503 N N . SER A 1 62 ? -4.531 -9.266 -16.172 1 92.69 62 SER A N 1
ATOM 504 C CA . SER A 1 62 ? -3.217 -9.703 -16.625 1 92.69 62 SER A CA 1
ATOM 505 C C . SER A 1 62 ? -3.311 -10.422 -17.969 1 92.69 62 SER A C 1
ATOM 507 O O . SER A 1 62 ? -2.43 -10.273 -18.828 1 92.69 62 SER A O 1
ATOM 509 N N . ASN A 1 63 ? -4.348 -11.281 -18.172 1 94.19 63 ASN A N 1
ATOM 510 C CA . ASN A 1 63 ? -4.621 -11.938 -19.438 1 94.19 63 ASN A CA 1
ATOM 511 C C . ASN A 1 63 ? -5.508 -11.086 -20.344 1 94.19 63 ASN A C 1
ATOM 513 O O . ASN A 1 63 ? -6.727 -11.031 -20.156 1 94.19 63 ASN A O 1
ATOM 517 N N . PRO A 1 64 ? -4.953 -10.5 -21.328 1 93.75 64 PRO A N 1
ATOM 518 C CA . PRO A 1 64 ? -5.719 -9.562 -22.156 1 93.75 64 PRO A CA 1
ATOM 519 C C . PRO A 1 64 ? -6.707 -10.266 -23.078 1 93.75 64 PRO A C 1
ATOM 521 O O . PRO A 1 64 ? -7.434 -9.602 -23.828 1 93.75 64 PRO A O 1
ATOM 524 N N . ARG A 1 65 ? -6.715 -11.578 -23.031 1 93.81 65 ARG A N 1
ATOM 525 C CA . ARG A 1 65 ? -7.754 -12.336 -23.719 1 93.81 65 ARG A CA 1
ATOM 526 C C . ARG A 1 65 ? -9.141 -11.906 -23.266 1 93.81 65 ARG A C 1
ATOM 528 O O . ARG A 1 65 ? -10.094 -11.93 -24.031 1 93.81 65 ARG A O 1
ATOM 535 N N . PHE A 1 66 ? -9.164 -11.477 -22.062 1 94.25 66 PHE A N 1
ATOM 536 C CA . PHE A 1 66 ? -10.453 -11.148 -21.469 1 94.25 66 PHE A CA 1
ATOM 537 C C . PHE A 1 66 ? -10.578 -9.648 -21.234 1 94.25 66 PHE A C 1
ATOM 539 O O . PHE A 1 66 ? -9.602 -8.977 -20.906 1 94.25 66 PHE A O 1
ATOM 546 N N . SER A 1 67 ? -11.773 -9.148 -21.484 1 92.38 67 SER A N 1
ATOM 547 C CA . SER A 1 67 ? -12.078 -7.73 -21.312 1 92.38 67 SER A CA 1
ATOM 548 C C . SER A 1 67 ? -13.523 -7.523 -20.891 1 92.38 67 SER A C 1
ATOM 550 O O . SER A 1 67 ? -14.422 -7.449 -21.734 1 92.38 67 SER A O 1
ATOM 552 N N . ALA A 1 68 ? -13.766 -7.5 -19.656 1 95.44 68 ALA A N 1
ATOM 553 C CA . ALA A 1 68 ? -15.102 -7.18 -19.156 1 95.44 68 ALA A CA 1
ATOM 554 C C . ALA A 1 68 ? -15.289 -5.672 -19.031 1 95.44 68 ALA A C 1
ATOM 556 O O . ALA A 1 68 ? -14.328 -4.91 -19.125 1 95.44 68 ALA A O 1
ATOM 557 N N . TYR A 1 69 ? -16.484 -5.262 -18.953 1 96.44 69 TYR A N 1
ATOM 558 C CA . TYR A 1 69 ? -16.828 -3.855 -18.797 1 96.44 69 TYR A CA 1
ATOM 559 C C . TYR A 1 69 ? -17.625 -3.623 -17.516 1 96.44 69 TYR A C 1
ATOM 561 O O . TYR A 1 69 ? -18.828 -3.373 -17.562 1 96.44 69 TYR A O 1
ATOM 569 N N . PRO A 1 70 ? -16.984 -3.619 -16.391 1 97.75 70 PRO A N 1
ATOM 570 C CA . PRO A 1 70 ? -17.688 -3.387 -15.117 1 97.75 70 PRO A CA 1
ATOM 571 C C . PRO A 1 70 ? -18.453 -2.066 -15.102 1 97.75 70 PRO A C 1
ATOM 573 O O . PRO A 1 70 ? -17.969 -1.062 -15.633 1 97.75 70 PRO A O 1
ATOM 576 N N . GLN A 1 71 ? -19.578 -2.104 -14.414 1 97.81 71 GLN A N 1
ATOM 577 C CA . GLN A 1 71 ? -20.359 -0.884 -14.227 1 97.81 71 GLN A CA 1
ATOM 578 C C . GLN A 1 71 ? -19.656 0.075 -13.273 1 97.81 71 GLN A C 1
ATOM 580 O O . GLN A 1 71 ? -19.891 1.286 -13.32 1 97.81 71 GLN A O 1
ATOM 585 N N . VAL A 1 72 ? -18.891 -0.45 -12.422 1 98.44 72 VAL A N 1
ATOM 586 C CA . VAL A 1 72 ? -18.094 0.329 -11.484 1 98.44 72 VAL A CA 1
ATOM 587 C C . VAL A 1 72 ? -16.891 -0.485 -11.039 1 98.44 72 VAL A C 1
ATOM 589 O O . VAL A 1 72 ? -16.984 -1.7 -10.852 1 98.44 72 VAL A O 1
ATOM 592 N N . ILE A 1 73 ? -15.758 0.091 -10.953 1 98.69 73 ILE A N 1
ATOM 593 C CA . ILE A 1 73 ? -14.539 -0.422 -10.328 1 98.69 73 ILE A CA 1
ATOM 594 C C . ILE A 1 73 ? -14.211 0.405 -9.086 1 98.69 73 ILE A C 1
ATOM 596 O O . ILE A 1 73 ? -14.125 1.633 -9.156 1 98.69 73 ILE A O 1
ATOM 600 N N . VAL A 1 74 ? -14.117 -0.196 -7.973 1 98.75 74 VAL A N 1
ATOM 601 C CA . VAL A 1 74 ? -13.727 0.527 -6.766 1 98.75 74 VAL A CA 1
ATOM 602 C C . VAL A 1 74 ? -12.43 -0.05 -6.215 1 98.75 74 VAL A C 1
ATOM 604 O O . VAL A 1 74 ? -12.367 -1.226 -5.848 1 98.75 74 VAL A O 1
ATOM 607 N N . TYR A 1 75 ? -11.375 0.73 -6.184 1 98.69 75 TYR A N 1
ATOM 608 C CA . TYR A 1 75 ? -10.148 0.381 -5.477 1 98.69 75 TYR A CA 1
ATOM 609 C C . TYR A 1 75 ? -10.289 0.636 -3.98 1 98.69 75 TYR A C 1
ATOM 611 O O . TYR A 1 75 ? -10.344 1.788 -3.543 1 98.69 75 TYR A O 1
ATOM 619 N N . CYS A 1 76 ? -10.336 -0.386 -3.223 1 98.62 76 CYS A N 1
ATOM 620 C CA . CYS A 1 76 ? -10.477 -0.281 -1.773 1 98.62 76 CYS A CA 1
ATOM 621 C C . CYS A 1 76 ? -9.117 -0.18 -1.098 1 98.62 76 CYS A C 1
ATOM 623 O O . CYS A 1 76 ? -8.164 -0.848 -1.507 1 98.62 76 CYS A O 1
ATOM 625 N N . GLU A 1 77 ? -9.039 0.635 -0.061 1 97.44 77 GLU A N 1
ATOM 626 C CA . GLU A 1 77 ? -7.785 0.828 0.665 1 97.44 77 GLU A CA 1
ATOM 627 C C . GLU A 1 77 ? -7.883 0.283 2.086 1 97.44 77 GLU A C 1
ATOM 629 O O . GLU A 1 77 ? -6.871 -0.072 2.691 1 97.44 77 GLU A O 1
ATOM 634 N N . VAL A 1 78 ? -9.078 0.292 2.592 1 96.44 78 VAL A N 1
ATOM 635 C CA . VAL A 1 78 ? -9.336 -0.149 3.959 1 96.44 78 VAL A CA 1
ATOM 636 C C . VAL A 1 78 ? -10.625 -0.959 4.012 1 96.44 78 VAL A C 1
ATOM 638 O O . VAL A 1 78 ? -11.375 -1.016 3.029 1 96.44 78 VAL A O 1
ATOM 641 N N . GLU A 1 79 ? -10.938 -1.574 5.125 1 96.38 79 GLU A N 1
ATOM 642 C CA . GLU A 1 79 ? -12.078 -2.467 5.281 1 96.38 79 GLU A CA 1
ATOM 643 C C . GLU A 1 79 ? -13.398 -1.706 5.141 1 96.38 79 GLU A C 1
ATOM 645 O O . GLU A 1 79 ? -14.375 -2.238 4.609 1 96.38 79 GLU A O 1
ATOM 650 N N . THR A 1 80 ? -13.453 -0.494 5.57 1 95.56 80 THR A N 1
ATOM 651 C CA . THR A 1 80 ? -14.68 0.282 5.496 1 95.56 80 THR A CA 1
ATOM 652 C C . THR A 1 80 ? -15.055 0.564 4.043 1 95.56 80 THR A C 1
ATOM 654 O O . THR A 1 80 ? -16.234 0.676 3.711 1 95.56 80 THR A O 1
ATOM 657 N N . ASP A 1 81 ? -14.023 0.688 3.18 1 98.06 81 ASP A N 1
ATOM 658 C CA . ASP A 1 81 ? -14.297 0.831 1.754 1 98.06 81 ASP A CA 1
ATOM 659 C C . ASP A 1 81 ? -15.094 -0.364 1.226 1 98.06 81 ASP A C 1
ATOM 661 O O . ASP A 1 81 ? -16.062 -0.195 0.483 1 98.06 81 ASP A O 1
ATOM 665 N N . VAL A 1 82 ? -14.633 -1.548 1.647 1 98.62 82 VAL A N 1
ATOM 666 C CA . VAL A 1 82 ? -15.273 -2.781 1.206 1 98.62 82 VAL A CA 1
ATOM 667 C C . VAL A 1 82 ? -16.719 -2.814 1.692 1 98.62 82 VAL A C 1
ATOM 669 O O . VAL A 1 82 ? -17.625 -3.164 0.935 1 98.62 82 VAL A O 1
ATOM 672 N N . ALA A 1 83 ? -16.906 -2.461 2.91 1 97.88 83 ALA A N 1
ATOM 673 C CA . ALA A 1 83 ? -18.25 -2.438 3.479 1 97.88 83 ALA A CA 1
ATOM 674 C C . ALA A 1 83 ? -19.172 -1.533 2.666 1 97.88 83 ALA A C 1
ATOM 676 O O . ALA A 1 83 ? -20.312 -1.896 2.385 1 97.88 83 ALA A O 1
ATOM 677 N N . GLU A 1 84 ? -18.703 -0.389 2.326 1 97.56 84 GLU A N 1
ATOM 678 C CA . GLU A 1 84 ? -19.5 0.564 1.565 1 97.56 84 GLU A CA 1
ATOM 679 C C . GLU A 1 84 ? -19.812 0.032 0.17 1 97.56 84 GLU A C 1
ATOM 681 O O . GLU A 1 84 ? -20.922 0.246 -0.35 1 97.56 84 GLU A O 1
ATOM 686 N N . CYS A 1 85 ? -18.844 -0.584 -0.447 1 98.62 85 CYS A N 1
ATOM 687 C CA . CYS A 1 85 ? -19.078 -1.199 -1.749 1 98.62 85 CYS A CA 1
ATOM 688 C C . CYS A 1 85 ? -20.203 -2.234 -1.675 1 98.62 85 CYS A C 1
ATOM 690 O O . CYS A 1 85 ? -21.094 -2.242 -2.516 1 98.62 85 CYS A O 1
ATOM 692 N N . LEU A 1 86 ? -20.094 -3.104 -0.693 1 98.25 86 LEU A N 1
ATOM 693 C CA . LEU A 1 86 ? -21.078 -4.164 -0.544 1 98.25 86 LEU A CA 1
ATOM 694 C C . LEU A 1 86 ? -22.469 -3.58 -0.251 1 98.25 86 LEU A C 1
ATOM 696 O O . LEU A 1 86 ? -23.469 -4.098 -0.73 1 98.25 86 LEU A O 1
ATOM 700 N N . ARG A 1 87 ? -22.531 -2.549 0.539 1 97.56 87 ARG A N 1
ATOM 701 C CA . ARG A 1 87 ? -23.797 -1.882 0.817 1 97.56 87 ARG A CA 1
ATOM 702 C C . ARG A 1 87 ? -24.469 -1.406 -0.472 1 97.56 87 ARG A C 1
ATOM 704 O O . ARG A 1 87 ? -25.641 -1.673 -0.703 1 97.56 87 ARG A O 1
ATOM 711 N N . VAL A 1 88 ? -23.703 -0.721 -1.321 1 98 88 VAL A N 1
ATOM 712 C CA . VAL A 1 88 ? -24.234 -0.168 -2.564 1 98 88 VAL A CA 1
ATOM 713 C C . VAL A 1 88 ? -24.609 -1.302 -3.516 1 98 88 VAL A C 1
ATOM 715 O O . VAL A 1 88 ? -25.672 -1.269 -4.145 1 98 88 VAL A O 1
ATOM 718 N N . ALA A 1 89 ? -23.75 -2.301 -3.619 1 97.94 89 ALA A N 1
ATOM 719 C CA . ALA A 1 89 ? -24.016 -3.436 -4.5 1 97.94 89 ALA A CA 1
ATOM 720 C C . ALA A 1 89 ? -25.312 -4.145 -4.094 1 97.94 89 ALA A C 1
ATOM 722 O O . ALA A 1 89 ? -26.109 -4.531 -4.953 1 97.94 89 ALA A O 1
ATOM 723 N N . ARG A 1 90 ? -25.516 -4.324 -2.834 1 96.5 90 ARG A N 1
ATOM 724 C CA . ARG A 1 90 ? -26.719 -4.973 -2.324 1 96.5 90 ARG A CA 1
ATOM 725 C C . ARG A 1 90 ? -27.953 -4.137 -2.619 1 96.5 90 ARG A C 1
ATOM 727 O O . ARG A 1 90 ? -28.984 -4.668 -3.041 1 96.5 90 ARG A O 1
ATOM 734 N N . ALA A 1 91 ? -27.828 -2.85 -2.354 1 95.5 91 ALA A N 1
ATOM 735 C CA . ALA A 1 91 ? -28.953 -1.946 -2.576 1 95.5 91 ALA A CA 1
ATOM 736 C C . ALA A 1 91 ? -29.406 -1.993 -4.031 1 95.5 91 ALA A C 1
ATOM 738 O O . ALA A 1 91 ? -30.609 -1.859 -4.312 1 95.5 91 ALA A O 1
ATOM 739 N N . LEU A 1 92 ? -28.5 -2.252 -4.926 1 95.81 92 LEU A N 1
ATOM 740 C CA . LEU A 1 92 ? -28.812 -2.203 -6.352 1 95.81 92 LEU A CA 1
ATOM 741 C C . LEU A 1 92 ? -28.891 -3.609 -6.938 1 95.81 92 LEU A C 1
ATOM 743 O O . LEU A 1 92 ? -29.062 -3.771 -8.148 1 95.81 92 LEU A O 1
ATOM 747 N N . SER A 1 93 ? -28.672 -4.648 -6.125 1 95 93 SER A N 1
ATOM 748 C CA . SER A 1 93 ? -28.688 -6.051 -6.535 1 95 93 SER A CA 1
ATOM 749 C C . SER A 1 93 ? -27.703 -6.305 -7.68 1 95 93 SER A C 1
ATOM 751 O O . SER A 1 93 ? -28.047 -6.953 -8.664 1 95 93 SER A O 1
ATOM 753 N N . MET A 1 94 ? -26.594 -5.691 -7.578 1 96.25 94 MET A N 1
ATOM 754 C CA . MET A 1 94 ? -25.562 -5.879 -8.586 1 96.25 94 MET A CA 1
ATOM 755 C C . MET A 1 94 ? -24.656 -7.059 -8.219 1 96.25 94 MET A C 1
ATOM 757 O O . MET A 1 94 ? -24.25 -7.203 -7.066 1 96.25 94 MET A O 1
ATOM 761 N N . ALA A 1 95 ? -24.344 -7.883 -9.203 1 96.75 95 ALA A N 1
ATOM 762 C CA . ALA A 1 95 ? -23.391 -8.961 -8.984 1 96.75 95 ALA A CA 1
ATOM 763 C C . ALA A 1 95 ? -22 -8.414 -8.672 1 96.75 95 ALA A C 1
ATOM 765 O O . ALA A 1 95 ? -21.562 -7.43 -9.281 1 96.75 95 ALA A O 1
ATOM 766 N N . VAL A 1 96 ? -21.359 -9.023 -7.715 1 98.12 96 VAL A N 1
ATOM 767 C CA . VAL A 1 96 ? -20.062 -8.539 -7.262 1 98.12 96 VAL A CA 1
ATOM 768 C C . VAL A 1 96 ? -18.984 -9.57 -7.598 1 98.12 96 VAL A C 1
ATOM 770 O O . VAL A 1 96 ? -19.188 -10.773 -7.418 1 98.12 96 VAL A O 1
ATOM 773 N N . VAL A 1 97 ? -17.859 -9.125 -8.094 1 97.94 97 VAL A N 1
ATOM 774 C CA . VAL A 1 97 ? -16.625 -9.914 -8.133 1 97.94 97 VAL A CA 1
ATOM 775 C C . VAL A 1 97 ? -15.508 -9.148 -7.441 1 97.94 97 VAL A C 1
ATOM 777 O O . VAL A 1 97 ? -15.477 -7.914 -7.469 1 97.94 97 VAL A O 1
ATOM 780 N N . VAL A 1 98 ? -14.664 -9.859 -6.793 1 98.44 98 VAL A N 1
ATOM 781 C CA . VAL A 1 98 ? -13.523 -9.297 -6.078 1 98.44 98 VAL A CA 1
ATOM 782 C C . VAL A 1 98 ? -12.242 -9.57 -6.863 1 98.44 98 VAL A C 1
ATOM 784 O O . VAL A 1 98 ? -12.062 -10.656 -7.414 1 98.44 98 VAL A O 1
ATOM 787 N N . ARG A 1 99 ? -11.398 -8.531 -6.957 1 98.25 99 ARG A N 1
ATOM 788 C CA . ARG A 1 99 ? -10.117 -8.648 -7.645 1 98.25 99 ARG A CA 1
ATOM 789 C C . ARG A 1 99 ? -8.969 -8.242 -6.727 1 98.25 99 ARG A C 1
ATOM 791 O O . ARG A 1 99 ? -9.07 -7.258 -5.992 1 98.25 99 ARG A O 1
ATOM 798 N N . SER A 1 100 ? -7.953 -9.008 -6.676 1 97.06 100 SER A N 1
ATOM 799 C CA . SER A 1 100 ? -6.695 -8.617 -6.055 1 97.06 100 SER A CA 1
ATOM 800 C C . SER A 1 100 ? -5.609 -8.391 -7.102 1 97.06 100 SER A C 1
ATOM 802 O O . SER A 1 100 ? -5.496 -7.293 -7.66 1 97.06 100 SER A O 1
ATOM 804 N N . GLY A 1 101 ? -5 -9.5 -7.656 1 94.88 101 GLY A N 1
ATOM 805 C CA . GLY A 1 101 ? -3.938 -9.352 -8.641 1 94.88 101 GLY A CA 1
ATOM 806 C C . GLY A 1 101 ? -4.438 -9.422 -10.07 1 94.88 101 GLY A C 1
ATOM 807 O O . GLY A 1 101 ? -3.711 -9.07 -11.008 1 94.88 101 GLY A O 1
ATOM 808 N N . GLY A 1 102 ? -5.664 -9.883 -10.305 1 95.5 102 GLY A N 1
ATOM 809 C CA . GLY A 1 102 ? -6.258 -9.938 -11.633 1 95.5 102 GLY A CA 1
ATOM 810 C C . GLY A 1 102 ? -5.668 -11.031 -12.5 1 95.5 102 GLY A C 1
ATOM 811 O O . GLY A 1 102 ? -5.574 -10.875 -13.727 1 95.5 102 GLY A O 1
ATOM 812 N N . HIS A 1 103 ? -5.348 -12.164 -11.938 1 94.12 103 HIS A N 1
ATOM 813 C CA . HIS A 1 103 ? -4.598 -13.18 -12.68 1 94.12 103 HIS A CA 1
ATOM 814 C C . HIS A 1 103 ? -5.469 -14.391 -12.984 1 94.12 103 HIS A C 1
ATOM 816 O O . HIS A 1 103 ? -4.953 -15.445 -13.359 1 94.12 103 HIS A O 1
ATOM 822 N N . SER A 1 104 ? -6.762 -14.289 -12.844 1 93.44 104 SER A N 1
ATOM 823 C CA . SER A 1 104 ? -7.602 -15.422 -13.219 1 93.44 104 SER A CA 1
ATOM 824 C C . SER A 1 104 ? -7.359 -15.836 -14.664 1 93.44 104 SER A C 1
ATOM 826 O O . SER A 1 104 ? -7.484 -15.023 -15.578 1 93.44 104 SER A O 1
ATOM 828 N N . THR A 1 105 ? -7.105 -17.078 -14.883 1 94 105 THR A N 1
ATOM 829 C CA . THR A 1 105 ? -6.793 -17.547 -16.219 1 94 105 THR A CA 1
ATOM 830 C C . THR A 1 105 ? -8.055 -17.609 -17.078 1 94 105 THR A C 1
ATOM 832 O O . THR A 1 105 ? -7.973 -17.766 -18.312 1 94 105 THR A O 1
ATOM 835 N N . ALA A 1 106 ? -9.211 -17.422 -16.453 1 95.44 106 ALA A N 1
ATOM 836 C CA . ALA A 1 106 ? -10.469 -17.438 -17.188 1 95.44 106 ALA A CA 1
ATOM 837 C C . ALA A 1 106 ? -11.109 -16.047 -17.203 1 95.44 106 ALA A C 1
ATOM 839 O O . ALA A 1 106 ? -12.25 -15.898 -17.656 1 95.44 106 ALA A O 1
ATOM 840 N N . GLY A 1 107 ? -10.438 -15.125 -16.609 1 95.56 107 GLY A N 1
ATOM 841 C CA . GLY A 1 107 ? -10.922 -13.758 -16.641 1 95.56 107 GLY A CA 1
ATOM 842 C C . GLY A 1 107 ? -12.008 -13.484 -15.609 1 95.56 107 GLY A C 1
ATOM 843 O O . GLY A 1 107 ? -12.703 -12.469 -15.688 1 95.56 107 GLY A O 1
ATOM 844 N N . PHE A 1 108 ? -12.141 -14.266 -14.594 1 95.25 108 PHE A N 1
ATOM 845 C CA . PHE A 1 108 ? -13.289 -14.188 -13.703 1 95.25 108 PHE A CA 1
ATOM 846 C C . PHE A 1 108 ? -13.078 -13.117 -12.641 1 95.25 108 PHE A C 1
ATOM 848 O O . PHE A 1 108 ? -14.008 -12.766 -11.906 1 95.25 108 PHE A O 1
ATOM 855 N N . SER A 1 109 ? -11.898 -12.516 -12.562 1 94.88 109 SER A N 1
ATOM 856 C CA . SER A 1 109 ? -11.656 -11.453 -11.594 1 94.88 109 SER A CA 1
ATOM 857 C C . SER A 1 109 ? -12.203 -10.117 -12.086 1 94.88 109 SER A C 1
ATOM 859 O O . SER A 1 109 ? -11.977 -9.078 -11.453 1 94.88 109 SER A O 1
ATOM 861 N N . SER A 1 110 ? -12.758 -10.164 -13.188 1 94.44 110 SER A N 1
ATOM 862 C CA . SER A 1 110 ? -13.492 -9.008 -13.703 1 94.44 110 SER A CA 1
ATOM 863 C C . SER A 1 110 ? -14.773 -9.438 -14.414 1 94.44 110 SER A C 1
ATOM 865 O O . SER A 1 110 ? -14.805 -10.477 -15.078 1 94.44 110 SER A O 1
ATOM 867 N N . GLN A 1 111 ? -15.789 -8.773 -14.242 1 92.12 111 GLN A N 1
ATOM 868 C CA . GLN A 1 111 ? -17.062 -9.016 -14.914 1 92.12 111 GLN A CA 1
ATOM 869 C C . GLN A 1 111 ? -17.844 -7.719 -15.086 1 92.12 111 GLN A C 1
ATOM 871 O O . GLN A 1 111 ? -17.406 -6.656 -14.641 1 92.12 111 GLN A O 1
ATOM 876 N N . ASN A 1 112 ? -18.953 -8.062 -15.789 1 92.69 112 ASN A N 1
ATOM 877 C CA . ASN A 1 112 ? -19.859 -6.922 -15.898 1 92.69 112 ASN A CA 1
ATOM 878 C C . ASN A 1 112 ? -20.625 -6.695 -14.602 1 92.69 112 ASN A C 1
ATOM 880 O O . ASN A 1 112 ? -20.906 -7.645 -13.867 1 92.69 112 ASN A O 1
ATOM 884 N N . GLY A 1 113 ? -20.594 -5.586 -13.961 1 95.62 113 GLY A N 1
ATOM 885 C CA . GLY A 1 113 ? -21.234 -5.285 -12.688 1 95.62 113 GLY A CA 1
ATOM 886 C C . GLY A 1 113 ? -20.359 -4.453 -11.766 1 95.62 113 GLY A C 1
ATOM 887 O O . GLY A 1 113 ? -19.828 -3.422 -12.172 1 95.62 113 GLY A O 1
ATOM 888 N N . PHE A 1 114 ? -20.406 -5.02 -10.438 1 98.25 114 PHE A N 1
ATOM 889 C CA . PHE A 1 114 ? -19.641 -4.297 -9.43 1 98.25 114 PHE A CA 1
ATOM 890 C C . PHE A 1 114 ? -18.281 -4.961 -9.188 1 98.25 114 PHE A C 1
ATOM 892 O O . PHE A 1 114 ? -18.219 -6.09 -8.695 1 98.25 114 PHE A O 1
ATOM 899 N N . LEU A 1 115 ? -17.219 -4.336 -9.492 1 98.56 115 LEU A N 1
ATOM 900 C CA . LEU A 1 115 ? -15.875 -4.863 -9.258 1 98.56 115 LEU A CA 1
ATOM 901 C C . LEU A 1 115 ? -15.258 -4.23 -8.016 1 98.56 115 LEU A C 1
ATOM 903 O O . LEU A 1 115 ? -14.961 -3.033 -8 1 98.56 115 LEU A O 1
ATOM 907 N N . ILE A 1 116 ? -15.109 -4.977 -6.988 1 98.81 116 ILE A N 1
ATOM 908 C CA . ILE A 1 116 ? -14.375 -4.566 -5.793 1 98.81 116 ILE A CA 1
ATOM 909 C C . ILE A 1 116 ? -12.906 -4.969 -5.922 1 98.81 116 ILE A C 1
ATOM 911 O O . ILE A 1 116 ? -12.586 -6.156 -5.93 1 98.81 116 ILE A O 1
ATOM 915 N N . ASP A 1 117 ? -12.039 -4.047 -6.07 1 98.81 117 ASP A N 1
ATOM 916 C CA . ASP A 1 117 ? -10.602 -4.289 -6.172 1 98.81 117 ASP A CA 1
ATOM 917 C C . ASP A 1 117 ? -9.914 -4.094 -4.824 1 98.81 117 ASP A C 1
ATOM 919 O O . ASP A 1 117 ? -9.914 -2.988 -4.273 1 98.81 117 ASP A O 1
ATOM 923 N N . VAL A 1 118 ? -9.312 -5.137 -4.281 1 98.69 118 VAL A N 1
ATOM 924 C CA . VAL A 1 118 ? -8.695 -5.078 -2.961 1 98.69 118 VAL A CA 1
ATOM 925 C C . VAL A 1 118 ? -7.172 -5.078 -3.102 1 98.69 118 VAL A C 1
ATOM 927 O O . VAL A 1 118 ? -6.453 -5.41 -2.154 1 98.69 118 VAL A O 1
ATOM 930 N N . SER A 1 119 ? -6.633 -4.766 -4.285 1 98.31 119 SER A N 1
ATOM 931 C CA . SER A 1 119 ? -5.199 -4.82 -4.555 1 98.31 119 SER A CA 1
ATOM 932 C C . SER A 1 119 ? -4.434 -3.852 -3.66 1 98.31 119 SER A C 1
ATOM 934 O O . SER A 1 119 ? -3.266 -4.082 -3.342 1 98.31 119 SER A O 1
ATOM 936 N N . ARG A 1 120 ? -5.125 -2.754 -3.182 1 98 120 ARG A N 1
ATOM 937 C CA . ARG A 1 120 ? -4.438 -1.744 -2.385 1 98 120 ARG A CA 1
ATOM 938 C C . ARG A 1 120 ? -4.516 -2.074 -0.897 1 98 120 ARG A C 1
ATOM 940 O O . ARG A 1 120 ? -3.896 -1.4 -0.072 1 98 120 ARG A O 1
ATOM 947 N N . MET A 1 121 ? -5.273 -3.055 -0.539 1 98.25 121 MET A N 1
ATOM 948 C CA . MET A 1 121 ? -5.27 -3.604 0.814 1 98.25 121 MET A CA 1
ATOM 949 C C . MET A 1 121 ? -4.164 -4.645 0.977 1 98.25 121 MET A C 1
ATOM 951 O O . MET A 1 121 ? -4.441 -5.844 1.06 1 98.25 121 MET A O 1
ATOM 955 N N . ASN A 1 122 ? -2.918 -4.172 1.104 1 98.38 122 ASN A N 1
ATOM 956 C CA . ASN A 1 122 ? -1.752 -5.043 0.98 1 98.38 122 ASN A CA 1
ATOM 957 C C . ASN A 1 122 ? -0.79 -4.859 2.15 1 98.38 122 ASN A C 1
ATOM 959 O O . ASN A 1 122 ? 0.429 -4.906 1.971 1 98.38 122 ASN A O 1
ATOM 963 N N . ASP A 1 123 ? -1.294 -4.59 3.318 1 98 123 ASP A N 1
ATOM 964 C CA . ASP A 1 123 ? -0.474 -4.473 4.52 1 98 123 ASP A CA 1
ATOM 965 C C . ASP A 1 123 ? 0.112 -5.828 4.918 1 98 123 ASP A C 1
ATOM 967 O O . ASP A 1 123 ? -0.562 -6.855 4.824 1 98 123 ASP A O 1
ATOM 971 N N . VAL A 1 124 ? 1.363 -5.859 5.352 1 98.5 124 VAL A N 1
ATOM 972 C CA . VAL A 1 124 ? 2.041 -7.055 5.844 1 98.5 124 VAL A CA 1
ATOM 973 C C . VAL A 1 124 ? 2.545 -6.82 7.262 1 98.5 124 VAL A C 1
ATOM 975 O O . VAL A 1 124 ? 3.348 -5.91 7.5 1 98.5 124 VAL A O 1
ATOM 978 N N . CYS A 1 125 ? 2.078 -7.559 8.211 1 97.38 125 CYS A N 1
ATOM 979 C CA . CYS A 1 125 ? 2.475 -7.488 9.617 1 97.38 125 CYS A CA 1
ATOM 980 C C . CYS A 1 125 ? 3.17 -8.773 10.047 1 97.38 125 CYS A C 1
ATOM 982 O O . CYS A 1 125 ? 2.514 -9.789 10.289 1 97.38 125 CYS A O 1
ATOM 984 N N . ILE A 1 126 ? 4.484 -8.727 10.289 1 97.31 126 ILE A N 1
ATOM 985 C CA . ILE A 1 126 ? 5.262 -9.922 10.609 1 97.31 126 ILE A CA 1
ATOM 986 C C . ILE A 1 126 ? 5.582 -9.938 12.102 1 97.31 126 ILE A C 1
ATOM 988 O O . ILE A 1 126 ? 5.996 -8.922 12.664 1 97.31 126 ILE A O 1
ATOM 992 N N . SER A 1 127 ? 5.328 -10.984 12.742 1 96.25 127 SER A N 1
ATOM 993 C CA . SER A 1 127 ? 5.809 -11.297 14.086 1 96.25 127 SER A CA 1
ATOM 994 C C . SER A 1 127 ? 6.891 -12.375 14.055 1 96.25 127 SER A C 1
ATOM 996 O O . SER A 1 127 ? 6.594 -13.562 14.203 1 96.25 127 SER A O 1
ATOM 998 N N . PRO A 1 128 ? 8.102 -11.914 13.945 1 95.25 128 PRO A N 1
ATOM 999 C CA . PRO A 1 128 ? 9.172 -12.891 13.734 1 95.25 128 PRO A CA 1
ATOM 1000 C C . PRO A 1 128 ? 9.281 -13.906 14.875 1 95.25 128 PRO A C 1
ATOM 1002 O O . PRO A 1 128 ? 9.555 -15.086 14.633 1 95.25 128 PRO A O 1
ATOM 1005 N N . GLU A 1 129 ? 9.062 -13.438 16.125 1 94.88 129 GLU A N 1
ATOM 1006 C CA . GLU A 1 129 ? 9.195 -14.328 17.281 1 94.88 129 GLU A CA 1
ATOM 1007 C C . GLU A 1 129 ? 8.086 -15.375 17.297 1 94.88 129 GLU A C 1
ATOM 1009 O O . GLU A 1 129 ? 8.328 -16.547 17.594 1 94.88 129 GLU A O 1
ATOM 1014 N N . ALA A 1 130 ? 6.914 -14.945 16.875 1 96.88 130 ALA A N 1
ATOM 1015 C CA . ALA A 1 130 ? 5.777 -15.859 16.859 1 96.88 130 ALA A CA 1
ATOM 1016 C C . ALA A 1 130 ? 5.766 -16.703 15.594 1 96.88 130 ALA A C 1
ATOM 1018 O O . ALA A 1 130 ? 5.02 -17.688 15.5 1 96.88 130 ALA A O 1
ATOM 1019 N N . LEU A 1 131 ? 6.574 -16.375 14.609 1 98.31 131 LEU A N 1
ATOM 1020 C CA . LEU A 1 131 ? 6.617 -17.016 13.297 1 98.31 131 LEU A CA 1
ATOM 1021 C C . LEU A 1 131 ? 5.246 -16.969 12.633 1 98.31 131 LEU A C 1
ATOM 1023 O O . LEU A 1 131 ? 4.75 -18 12.164 1 98.31 131 LEU A O 1
ATOM 1027 N N . ARG A 1 132 ? 4.656 -15.797 12.695 1 98.5 132 ARG A N 1
ATOM 1028 C CA . ARG A 1 132 ? 3.357 -15.547 12.078 1 98.5 132 ARG A CA 1
ATOM 1029 C C . ARG A 1 132 ? 3.348 -14.211 11.344 1 98.5 132 ARG A C 1
ATOM 1031 O O . ARG A 1 132 ? 4.148 -13.328 11.648 1 98.5 132 ARG A O 1
ATOM 1038 N N . ALA A 1 133 ? 2.502 -14.086 10.406 1 98.5 133 ALA A N 1
ATOM 1039 C CA . ALA A 1 133 ? 2.287 -12.812 9.719 1 98.5 133 ALA A CA 1
ATOM 1040 C C . ALA A 1 133 ? 0.819 -12.633 9.344 1 98.5 133 ALA A C 1
ATOM 1042 O O . ALA A 1 133 ? 0.154 -13.586 8.938 1 98.5 133 ALA A O 1
ATOM 1043 N N . TRP A 1 134 ? 0.255 -11.5 9.594 1 98.31 134 TRP A N 1
ATOM 1044 C CA . TRP A 1 134 ? -0.996 -11.086 8.961 1 98.31 134 TRP A CA 1
ATOM 1045 C C . TRP A 1 134 ? -0.732 -10.391 7.629 1 98.31 134 TRP A C 1
ATOM 1047 O O . TRP A 1 134 ? 0.085 -9.477 7.555 1 98.31 134 TRP A O 1
ATOM 1057 N N . VAL A 1 135 ? -1.409 -10.844 6.582 1 98.69 135 VAL A N 1
ATOM 1058 C CA . VAL A 1 135 ? -1.146 -10.367 5.23 1 98.69 135 VAL A CA 1
ATOM 1059 C C . VAL A 1 135 ? -2.457 -9.984 4.555 1 98.69 135 VAL A C 1
ATOM 1061 O O . VAL A 1 135 ? -3.426 -10.742 4.574 1 98.69 135 VAL A O 1
ATOM 1064 N N . GLY A 1 136 ? -2.514 -8.758 3.959 1 98.62 136 GLY A N 1
ATOM 1065 C CA . GLY A 1 136 ? -3.676 -8.336 3.193 1 98.62 136 GLY A CA 1
ATOM 1066 C C . GLY A 1 136 ? -3.824 -9.078 1.879 1 98.62 136 GLY A C 1
ATOM 1067 O O . GLY A 1 136 ? -2.836 -9.531 1.298 1 98.62 136 GLY A O 1
ATOM 1068 N N . PRO A 1 137 ? -5.043 -9.18 1.383 1 98.5 137 PRO A N 1
ATOM 1069 C CA . PRO A 1 137 ? -5.316 -9.961 0.179 1 98.5 137 PRO A CA 1
ATOM 1070 C C . PRO A 1 137 ? -4.66 -9.383 -1.069 1 98.5 137 PRO A C 1
ATOM 1072 O O . PRO A 1 137 ? -4.418 -10.102 -2.041 1 98.5 137 PRO A O 1
ATOM 1075 N N . GLY A 1 138 ? -4.391 -8.102 -1.073 1 98.38 138 GLY A N 1
ATOM 1076 C CA . GLY A 1 138 ? -3.795 -7.453 -2.229 1 98.38 138 GLY A CA 1
ATOM 1077 C C . GLY A 1 138 ? -2.281 -7.559 -2.258 1 98.38 138 GLY A C 1
ATOM 1078 O O . GLY A 1 138 ? -1.639 -7.082 -3.193 1 98.38 138 GLY A O 1
ATOM 1079 N N . THR A 1 139 ? -1.668 -8.203 -1.298 1 98.25 139 THR A N 1
ATOM 1080 C CA . THR A 1 139 ? -0.219 -8.359 -1.242 1 98.25 139 THR A CA 1
ATOM 1081 C C . THR A 1 139 ? 0.26 -9.336 -2.312 1 98.25 139 THR A C 1
ATOM 1083 O O . THR A 1 139 ? -0.157 -10.5 -2.336 1 98.25 139 THR A O 1
ATOM 1086 N N . ASN A 1 140 ? 1.077 -8.859 -3.17 1 96.75 140 ASN A N 1
ATOM 1087 C CA . ASN A 1 140 ? 1.666 -9.797 -4.125 1 96.75 140 ASN A CA 1
ATOM 1088 C C . ASN A 1 140 ? 2.875 -10.516 -3.533 1 96.75 140 ASN A C 1
ATOM 1090 O O . ASN A 1 140 ? 3.406 -10.094 -2.502 1 96.75 140 ASN A O 1
ATOM 1094 N N . PHE A 1 141 ? 3.297 -11.523 -4.109 1 96.06 141 PHE A N 1
ATOM 1095 C CA . PHE A 1 141 ? 4.324 -12.383 -3.529 1 96.06 141 PHE A CA 1
ATOM 1096 C C . PHE A 1 141 ? 5.695 -11.734 -3.635 1 96.06 141 PHE A C 1
ATOM 1098 O O . PHE A 1 141 ? 6.613 -12.078 -2.887 1 96.06 141 PHE A O 1
ATOM 1105 N N . GLY A 1 142 ? 5.871 -10.797 -4.609 1 94.88 142 GLY A N 1
ATOM 1106 C CA . GLY A 1 142 ? 7.094 -10.008 -4.582 1 94.88 142 GLY A CA 1
ATOM 1107 C C . GLY A 1 142 ? 7.297 -9.273 -3.27 1 94.88 142 GLY A C 1
ATOM 1108 O O . GLY A 1 142 ? 8.352 -9.391 -2.643 1 94.88 142 GLY A O 1
ATOM 1109 N N . LYS A 1 143 ? 6.305 -8.562 -2.854 1 96.75 143 LYS A N 1
ATOM 1110 C CA . LYS A 1 143 ? 6.359 -7.809 -1.606 1 96.75 143 LYS A CA 1
ATOM 1111 C C . LYS A 1 143 ? 6.434 -8.742 -0.4 1 96.75 143 LYS A C 1
ATOM 1113 O O . LYS A 1 143 ? 7.23 -8.523 0.512 1 96.75 143 LYS A O 1
ATOM 1118 N N . PHE A 1 144 ? 5.59 -9.75 -0.329 1 97.81 144 PHE A N 1
ATOM 1119 C CA . PHE A 1 144 ? 5.523 -10.656 0.813 1 97.81 144 PHE A CA 1
ATOM 1120 C C . PHE A 1 144 ? 6.875 -11.32 1.062 1 97.81 144 PHE A C 1
ATOM 1122 O O . PHE A 1 144 ? 7.387 -11.289 2.182 1 97.81 144 PHE A O 1
ATOM 1129 N N . ASN A 1 145 ? 7.484 -11.875 -0 1 96.62 145 ASN A N 1
ATOM 1130 C CA . ASN A 1 145 ? 8.781 -12.539 0.131 1 96.62 145 ASN A CA 1
ATOM 1131 C C . ASN A 1 145 ? 9.875 -11.555 0.522 1 96.62 145 ASN A C 1
ATOM 1133 O O . ASN A 1 145 ? 10.742 -11.875 1.334 1 96.62 145 ASN A O 1
ATOM 1137 N N . ALA A 1 146 ? 9.836 -10.414 -0.067 1 95.62 146 ALA A N 1
ATOM 1138 C CA . ALA A 1 146 ? 10.836 -9.406 0.257 1 95.62 146 ALA A CA 1
ATOM 1139 C C . ALA A 1 146 ? 10.75 -9 1.725 1 95.62 146 ALA A C 1
ATOM 1141 O O . ALA A 1 146 ? 11.773 -8.758 2.369 1 95.62 146 ALA A O 1
ATOM 1142 N N . LYS A 1 147 ? 9.547 -8.883 2.229 1 96.56 147 LYS A N 1
ATOM 1143 C CA . LYS A 1 147 ? 9.328 -8.492 3.617 1 96.56 147 LYS A CA 1
ATOM 1144 C C . LYS A 1 147 ? 9.836 -9.57 4.574 1 96.56 147 LYS A C 1
ATOM 1146 O O . LYS A 1 147 ? 10.242 -9.266 5.699 1 96.56 147 LYS A O 1
ATOM 1151 N N . LEU A 1 148 ? 9.867 -10.781 4.184 1 96.62 148 LEU A N 1
ATOM 1152 C CA . LEU A 1 148 ? 10.273 -11.898 5.031 1 96.62 148 LEU A CA 1
ATOM 1153 C C . LEU A 1 148 ? 11.797 -12.023 5.066 1 96.62 148 LEU A C 1
ATOM 1155 O O . LEU A 1 148 ? 12.352 -12.547 6.035 1 96.62 148 LEU A O 1
ATOM 1159 N N . LEU A 1 149 ? 12.477 -11.531 4.102 1 92.75 149 LEU A N 1
ATOM 1160 C CA . LEU A 1 149 ? 13.891 -11.781 3.848 1 92.75 149 LEU A CA 1
ATOM 1161 C C . LEU A 1 149 ? 14.742 -11.312 5.023 1 92.75 149 LEU A C 1
ATOM 1163 O O . LEU A 1 149 ? 15.609 -12.047 5.5 1 92.75 149 LEU A O 1
ATOM 1167 N N . PRO A 1 150 ? 14.477 -10.102 5.551 1 88.94 150 PRO A N 1
ATOM 1168 C CA . PRO A 1 150 ? 15.328 -9.617 6.637 1 88.94 150 PRO A CA 1
ATOM 1169 C C . PRO A 1 150 ? 15.25 -10.5 7.887 1 88.94 150 PRO A C 1
ATOM 1171 O O . PRO A 1 150 ? 16.156 -10.453 8.734 1 88.94 150 PRO A O 1
ATOM 1174 N N . TYR A 1 151 ? 14.219 -11.289 7.992 1 93.75 151 TYR A N 1
ATOM 1175 C CA . TYR A 1 151 ? 14.023 -12.117 9.18 1 93.75 151 TYR A CA 1
ATOM 1176 C C . TYR A 1 151 ? 14.422 -13.562 8.914 1 93.75 151 TYR A C 1
ATOM 1178 O O . TYR A 1 151 ? 14.281 -14.422 9.789 1 93.75 151 TYR A O 1
ATOM 1186 N N . ASP A 1 152 ? 14.867 -13.852 7.688 1 96.31 152 ASP A N 1
ATOM 1187 C CA . ASP A 1 152 ? 15.188 -15.219 7.27 1 96.31 152 ASP A CA 1
ATOM 1188 C C . ASP A 1 152 ? 13.992 -16.141 7.477 1 96.31 152 ASP A C 1
ATOM 1190 O O . ASP A 1 152 ? 14.117 -17.203 8.102 1 96.31 152 ASP A O 1
ATOM 1194 N N . LEU A 1 153 ? 12.875 -15.648 7.078 1 97.94 153 LEU A N 1
ATOM 1195 C CA . LEU A 1 153 ? 11.625 -16.406 7.184 1 97.94 153 LEU A CA 1
ATOM 1196 C C . LEU A 1 153 ? 11.078 -16.734 5.801 1 97.94 153 LEU A C 1
ATOM 1198 O O . LEU A 1 153 ? 11.414 -16.078 4.816 1 97.94 153 LEU A O 1
ATOM 1202 N N . HIS A 1 154 ? 10.273 -17.797 5.777 1 98 154 HIS A N 1
ATOM 1203 C CA . HIS A 1 154 ? 9.703 -18.266 4.516 1 98 154 HIS A CA 1
ATOM 1204 C C . HIS A 1 154 ? 8.305 -18.844 4.723 1 98 154 HIS A C 1
ATOM 1206 O O . HIS A 1 154 ? 7.996 -19.359 5.801 1 98 154 HIS A O 1
ATOM 1212 N N . THR A 1 155 ? 7.465 -18.703 3.773 1 97.62 155 THR A N 1
ATOM 1213 C CA . THR A 1 155 ? 6.234 -19.453 3.566 1 97.62 155 THR A CA 1
ATOM 1214 C C . THR A 1 155 ? 6.027 -19.75 2.084 1 97.62 155 THR A C 1
ATOM 1216 O O . THR A 1 155 ? 6.391 -18.953 1.226 1 97.62 155 THR A O 1
ATOM 1219 N N . PRO A 1 156 ? 5.527 -20.938 1.804 1 96.06 156 PRO A N 1
ATOM 1220 C CA . PRO A 1 156 ? 5.406 -21.281 0.384 1 96.06 156 PRO A CA 1
ATOM 1221 C C . PRO A 1 156 ? 4.5 -20.312 -0.376 1 96.06 156 PRO A C 1
ATOM 1223 O O . PRO A 1 156 ? 3.455 -19.906 0.138 1 96.06 156 PRO A O 1
ATOM 1226 N N . GLY A 1 157 ? 4.906 -19.906 -1.539 1 91.75 157 GLY A N 1
ATOM 1227 C CA . GLY A 1 157 ? 4.184 -18.984 -2.4 1 91.75 157 GLY A CA 1
ATOM 1228 C C . GLY A 1 157 ? 4.316 -19.312 -3.875 1 91.75 157 GLY A C 1
ATOM 1229 O O . GLY A 1 157 ? 4.848 -20.359 -4.234 1 91.75 157 GLY A O 1
ATOM 1230 N N . GLY A 1 158 ? 3.764 -18.453 -4.633 1 85.69 158 GLY A N 1
ATOM 1231 C CA . GLY A 1 158 ? 3.779 -18.672 -6.07 1 85.69 158 GLY A CA 1
ATOM 1232 C C . GLY A 1 158 ? 5.094 -18.281 -6.723 1 85.69 158 GLY A C 1
ATOM 1233 O O . GLY A 1 158 ? 5.879 -17.531 -6.137 1 85.69 158 GLY A O 1
ATOM 1234 N N . ALA A 1 159 ? 5.273 -18.797 -7.863 1 83.25 159 ALA A N 1
ATOM 1235 C CA . ALA A 1 159 ? 6.488 -18.5 -8.617 1 83.25 159 ALA A CA 1
ATOM 1236 C C . ALA A 1 159 ? 6.441 -17.094 -9.211 1 83.25 159 ALA A C 1
ATOM 1238 O O . ALA A 1 159 ? 7.473 -16.438 -9.336 1 83.25 159 ALA A O 1
ATOM 1239 N N . CYS A 1 160 ? 5.297 -16.656 -9.539 1 89.25 160 CYS A N 1
ATOM 1240 C CA . CYS A 1 160 ? 5.145 -15.344 -10.156 1 89.25 160 CYS A CA 1
ATOM 1241 C C . CYS A 1 160 ? 5 -14.258 -9.086 1 89.25 160 CYS A C 1
ATOM 1243 O O . CYS A 1 160 ? 4.051 -14.281 -8.297 1 89.25 160 CYS A O 1
ATOM 1245 N N . PRO A 1 161 ? 5.828 -13.305 -9.102 1 91.38 161 PRO A N 1
ATOM 1246 C CA . PRO A 1 161 ? 5.824 -12.281 -8.055 1 91.38 161 PRO A CA 1
ATOM 1247 C C . PRO A 1 161 ? 4.602 -11.367 -8.117 1 91.38 161 PRO A C 1
ATOM 1249 O O . PRO A 1 161 ? 4.223 -10.758 -7.117 1 91.38 161 PRO A O 1
ATOM 1252 N N . ASP A 1 162 ? 3.896 -11.289 -9.227 1 93.44 162 ASP A N 1
ATOM 1253 C CA . ASP A 1 162 ? 2.797 -10.352 -9.414 1 93.44 162 ASP A CA 1
ATOM 1254 C C . ASP A 1 162 ? 1.486 -10.922 -8.883 1 93.44 162 ASP A C 1
ATOM 1256 O O . ASP A 1 162 ? 0.504 -10.195 -8.719 1 93.44 162 ASP A O 1
ATOM 1260 N N . VAL A 1 163 ? 1.445 -12.172 -8.609 1 96.06 163 VAL A N 1
ATOM 1261 C CA . VAL A 1 163 ? 0.234 -12.812 -8.102 1 96.06 163 VAL A CA 1
ATOM 1262 C C . VAL A 1 163 ? 0.004 -12.398 -6.652 1 96.06 163 VAL A C 1
ATOM 1264 O O . VAL A 1 163 ? 0.951 -12.32 -5.867 1 96.06 163 VAL A O 1
ATOM 1267 N N . CYS A 1 164 ? -1.235 -12.109 -6.328 1 97 164 CYS A N 1
ATOM 1268 C CA . CYS A 1 164 ? -1.563 -11.656 -4.984 1 97 164 CYS A CA 1
ATOM 1269 C C . CYS A 1 164 ? -2.098 -12.805 -4.137 1 97 164 CYS A C 1
ATOM 1271 O O . CYS A 1 164 ? -2.691 -13.742 -4.664 1 97 164 CYS A O 1
ATOM 1273 N N . VAL A 1 165 ? -2.004 -12.656 -2.887 1 97.31 165 VAL A N 1
ATOM 1274 C CA . VAL A 1 165 ? -2.385 -13.641 -1.878 1 97.31 165 VAL A CA 1
ATOM 1275 C C . VAL A 1 165 ? -3.877 -13.945 -1.991 1 97.31 165 VAL A C 1
ATOM 1277 O O . VAL A 1 165 ? -4.293 -15.102 -1.84 1 97.31 165 VAL A O 1
ATOM 1280 N N . GLY A 1 166 ? -4.68 -12.984 -2.299 1 97.06 166 GLY A N 1
ATOM 1281 C CA . GLY A 1 166 ? -6.125 -13.133 -2.248 1 97.06 166 GLY A CA 1
ATOM 1282 C C . GLY A 1 166 ? -6.641 -14.281 -3.088 1 97.06 166 GLY A C 1
ATOM 1283 O O . GLY A 1 166 ? -7.129 -15.281 -2.551 1 97.06 166 GLY A O 1
ATOM 1284 N N . GLY A 1 167 ? -6.453 -14.188 -4.391 1 96.31 167 GLY A N 1
ATOM 1285 C CA . GLY A 1 167 ? -6.918 -15.258 -5.266 1 96.31 167 GLY A CA 1
ATOM 1286 C C . GLY A 1 167 ? -6.07 -16.516 -5.172 1 96.31 167 GLY A C 1
ATOM 1287 O O . GLY A 1 167 ? -6.598 -17.625 -5.211 1 96.31 167 GLY A O 1
ATOM 1288 N N . TYR A 1 168 ? -4.812 -16.422 -4.898 1 96.75 168 TYR A N 1
ATOM 1289 C CA . TYR A 1 168 ? -3.822 -17.484 -4.902 1 96.75 168 TYR A CA 1
ATOM 1290 C C . TYR A 1 168 ? -4.113 -18.5 -3.805 1 96.75 168 TYR A C 1
ATOM 1292 O O . TYR A 1 168 ? -4.242 -19.703 -4.074 1 96.75 168 TYR A O 1
ATOM 1300 N N . MET A 1 169 ? -4.332 -18.016 -2.631 1 98 169 MET A N 1
ATOM 1301 C CA . MET A 1 169 ? -4.516 -18.844 -1.448 1 98 169 MET A CA 1
ATOM 1302 C C . MET A 1 169 ? -5.867 -19.562 -1.49 1 98 169 MET A C 1
ATOM 1304 O O . MET A 1 169 ? -5.961 -20.734 -1.158 1 98 169 MET A O 1
ATOM 1308 N N . GLN A 1 170 ? -6.867 -18.922 -1.999 1 98.31 170 GLN A N 1
ATOM 1309 C CA . GLN A 1 170 ? -8.234 -19.438 -1.918 1 98.31 170 GLN A CA 1
ATOM 1310 C C . GLN A 1 170 ? -8.453 -20.562 -2.912 1 98.31 170 GLN A C 1
ATOM 1312 O O . GLN A 1 170 ? -9.445 -21.297 -2.822 1 98.31 170 GLN A O 1
ATOM 1317 N N . GLY A 1 171 ? -7.555 -20.703 -3.852 1 97.06 171 GLY A N 1
ATOM 1318 C CA . GLY A 1 171 ? -7.613 -21.844 -4.754 1 97.06 171 GLY A CA 1
ATOM 1319 C C . GLY A 1 171 ? -6.621 -22.938 -4.398 1 97.06 171 GLY A C 1
ATOM 1320 O O . GLY A 1 171 ? -6.527 -23.953 -5.094 1 97.06 171 GLY A O 1
ATOM 1321 N N . GLY A 1 172 ? -5.906 -22.812 -3.338 1 97.06 172 GLY A N 1
ATOM 1322 C CA . GLY A 1 172 ? -4.859 -23.734 -2.906 1 97.06 172 GLY A CA 1
ATOM 1323 C C . GLY A 1 172 ? -3.49 -23.078 -2.84 1 97.06 172 GLY A C 1
ATOM 1324 O O . GLY A 1 172 ? -3.006 -22.75 -1.755 1 97.06 172 GLY A O 1
ATOM 1325 N N . GLY A 1 173 ? -2.955 -22.828 -4 1 97.12 173 GLY A N 1
ATOM 1326 C CA . GLY A 1 173 ? -1.686 -22.125 -4.094 1 97.12 173 GLY A CA 1
ATOM 1327 C C . GLY A 1 173 ? -0.49 -23.062 -4.141 1 97.12 173 GLY A C 1
ATOM 1328 O O . GLY A 1 173 ? -0.014 -23.531 -3.102 1 97.12 173 GLY A O 1
ATOM 1329 N N . TYR A 1 174 ? 0.026 -23.266 -5.309 1 96.56 174 TYR A N 1
ATOM 1330 C CA . TYR A 1 174 ? 1.17 -24.156 -5.531 1 96.56 174 TYR A CA 1
ATOM 1331 C C . TYR A 1 174 ? 2.418 -23.344 -5.871 1 96.56 174 TYR A C 1
ATOM 1333 O O . TYR A 1 174 ? 2.338 -22.328 -6.57 1 96.56 174 TYR A O 1
ATOM 1341 N N . GLY A 1 175 ? 3.529 -23.797 -5.355 1 94.88 175 GLY A N 1
ATOM 1342 C CA . GLY A 1 175 ? 4.824 -23.219 -5.699 1 94.88 175 GLY A CA 1
ATOM 1343 C C . GLY A 1 175 ? 5.965 -24.203 -5.555 1 94.88 175 GLY A C 1
ATOM 1344 O O . GLY A 1 175 ? 5.75 -25.375 -5.203 1 94.88 175 GLY A O 1
ATOM 1345 N N . PHE A 1 176 ? 7.168 -23.797 -5.801 1 95.69 176 PHE A N 1
ATOM 1346 C CA . PHE A 1 176 ? 8.344 -24.656 -5.82 1 95.69 176 PHE A CA 1
ATOM 1347 C C . PHE A 1 176 ? 8.539 -25.328 -4.469 1 95.69 176 PHE A C 1
ATOM 1349 O O . PHE A 1 176 ? 9.078 -26.438 -4.398 1 95.69 176 PHE A O 1
ATOM 1356 N N . THR A 1 177 ? 8.039 -24.719 -3.404 1 97.5 177 THR A N 1
ATOM 1357 C CA . THR A 1 177 ? 8.344 -25.281 -2.094 1 97.5 177 THR A CA 1
ATOM 1358 C C . THR A 1 177 ? 7.105 -25.938 -1.492 1 97.5 177 THR A C 1
ATOM 1360 O O . THR A 1 177 ? 7.078 -26.25 -0.3 1 97.5 177 THR A O 1
ATOM 1363 N N . ALA A 1 178 ? 6.098 -26.125 -2.262 1 97.06 178 ALA A N 1
ATOM 1364 C CA . ALA A 1 178 ? 4.859 -26.734 -1.779 1 97.06 178 ALA A CA 1
ATOM 1365 C C . ALA A 1 178 ? 5.094 -28.156 -1.279 1 97.06 178 ALA A C 1
ATOM 1367 O O . ALA A 1 178 ? 4.523 -28.562 -0.267 1 97.06 178 ALA A O 1
ATOM 1368 N N . ARG A 1 179 ? 5.93 -28.922 -1.968 1 97.19 179 ARG A N 1
ATOM 1369 C CA . ARG A 1 179 ? 6.215 -30.281 -1.541 1 97.19 179 ARG A CA 1
ATOM 1370 C C . ARG A 1 179 ? 6.918 -30.297 -0.188 1 97.19 179 ARG A C 1
ATOM 1372 O O . ARG A 1 179 ? 6.801 -31.266 0.566 1 97.19 179 ARG A O 1
ATOM 1379 N N . ILE A 1 180 ? 7.668 -29.25 0.04 1 97.94 180 ILE A N 1
ATOM 1380 C CA . ILE A 1 180 ? 8.469 -29.172 1.255 1 97.94 180 ILE A CA 1
ATOM 1381 C C . ILE A 1 180 ? 7.582 -28.781 2.434 1 97.94 180 ILE A C 1
ATOM 1383 O O . ILE A 1 180 ? 7.664 -29.375 3.508 1 97.94 180 ILE A O 1
ATOM 1387 N N . PHE A 1 181 ? 6.668 -27.828 2.193 1 97.88 181 PHE A N 1
ATOM 1388 C CA . PHE A 1 181 ? 5.98 -27.219 3.326 1 97.88 181 PHE A CA 1
ATOM 1389 C C . PHE A 1 181 ? 4.477 -27.453 3.242 1 97.88 181 PHE A C 1
ATOM 1391 O O . PHE A 1 181 ? 3.76 -27.281 4.227 1 97.88 181 PHE A O 1
ATOM 1398 N N . GLY A 1 182 ? 3.967 -27.828 2.092 1 97 182 GLY A N 1
ATOM 1399 C CA . GLY A 1 182 ? 2.539 -27.891 1.822 1 97 182 GLY A CA 1
ATOM 1400 C C . GLY A 1 182 ? 2.047 -26.766 0.925 1 97 182 GLY A C 1
ATOM 1401 O O . GLY A 1 182 ? 2.795 -25.844 0.624 1 97 182 GLY A O 1
ATOM 1402 N N . MET A 1 183 ? 0.771 -26.891 0.518 1 97.38 183 MET A N 1
ATOM 1403 C CA . MET A 1 183 ? 0.138 -25.828 -0.26 1 97.38 183 MET A CA 1
ATOM 1404 C C . MET A 1 183 ? 0.05 -24.547 0.548 1 97.38 183 MET A C 1
ATOM 1406 O O . MET A 1 183 ? 0.128 -24.562 1.777 1 97.38 183 MET A O 1
ATOM 1410 N N . ASN A 1 184 ? -0.065 -23.469 -0.135 1 97.94 184 ASN A N 1
ATOM 1411 C CA . ASN A 1 184 ? -0.164 -22.188 0.559 1 97.94 184 ASN A CA 1
ATOM 1412 C C . ASN A 1 184 ? -1.351 -22.156 1.518 1 97.94 184 ASN A C 1
ATOM 1414 O O . ASN A 1 184 ? -1.24 -21.641 2.635 1 97.94 184 ASN A O 1
ATOM 1418 N N . CYS A 1 185 ? -2.502 -22.656 1.125 1 98.12 185 CYS A N 1
ATOM 1419 C CA . CYS A 1 185 ? -3.703 -22.641 1.952 1 98.12 185 CYS A CA 1
ATOM 1420 C C . CYS A 1 185 ? -3.5 -23.453 3.227 1 98.12 185 CYS A C 1
ATOM 1422 O O . CYS A 1 185 ? -4.188 -23.234 4.227 1 98.12 185 CYS A O 1
ATOM 1424 N N . ASP A 1 186 ? -2.537 -24.391 3.229 1 97.62 186 ASP A N 1
ATOM 1425 C CA . ASP A 1 186 ? -2.244 -25.219 4.395 1 97.62 186 ASP A CA 1
ATOM 1426 C C . ASP A 1 186 ? -1.534 -24.406 5.48 1 97.62 186 ASP A C 1
ATOM 1428 O O . ASP A 1 186 ? -1.469 -24.828 6.637 1 97.62 186 ASP A O 1
ATOM 1432 N N . GLN A 1 187 ? -0.965 -23.281 5.07 1 98.38 187 GLN A N 1
ATOM 1433 C CA . GLN A 1 187 ? -0.175 -22.469 6 1 98.38 187 GLN A CA 1
ATOM 1434 C C . GLN A 1 187 ? -1.052 -21.469 6.75 1 98.38 187 GLN A C 1
ATOM 1436 O O . GLN A 1 187 ? -0.575 -20.766 7.637 1 98.38 187 GLN A O 1
ATOM 1441 N N . VAL A 1 188 ? -2.307 -21.391 6.418 1 98.62 188 VAL A N 1
ATOM 1442 C CA . VAL A 1 188 ? -3.207 -20.375 6.953 1 98.62 188 VAL A CA 1
ATOM 1443 C C . VAL A 1 188 ? -3.736 -20.812 8.312 1 98.62 188 VAL A C 1
ATOM 1445 O O . VAL A 1 188 ? -4.227 -21.938 8.461 1 98.62 188 VAL A O 1
ATOM 1448 N N . GLU A 1 189 ? -3.664 -19.906 9.258 1 98.56 189 GLU A N 1
ATOM 1449 C CA . GLU A 1 189 ? -4.113 -20.234 10.609 1 98.56 189 GLU A CA 1
ATOM 1450 C C . GLU A 1 189 ? -5.406 -19.5 10.953 1 98.56 189 GLU A C 1
ATOM 1452 O O . GLU A 1 189 ? -6.156 -19.938 11.828 1 98.56 189 GLU A O 1
ATOM 1457 N N . GLU A 1 190 ? -5.645 -18.438 10.32 1 98.56 190 GLU A N 1
ATOM 1458 C CA . GLU A 1 190 ? -6.828 -17.609 10.555 1 98.56 190 GLU A CA 1
ATOM 1459 C C . GLU A 1 190 ? -7.117 -16.703 9.359 1 98.56 190 GLU A C 1
ATOM 1461 O O . GLU A 1 190 ? -6.199 -16.344 8.617 1 98.56 190 GLU A O 1
ATOM 1466 N N . ILE A 1 191 ? -8.391 -16.422 9.133 1 98.56 191 ILE A N 1
ATOM 1467 C CA . ILE A 1 191 ? -8.781 -15.492 8.078 1 98.56 191 ILE A CA 1
ATOM 1468 C C . ILE A 1 191 ? -9.805 -14.492 8.617 1 98.56 191 ILE A C 1
ATOM 1470 O O . ILE A 1 191 ? -10.5 -14.766 9.594 1 98.56 191 ILE A O 1
ATOM 1474 N N . ARG A 1 192 ? -9.828 -13.32 8.055 1 97.88 192 ARG A N 1
ATOM 1475 C CA . ARG A 1 192 ? -10.867 -12.32 8.211 1 97.88 192 ARG A CA 1
ATOM 1476 C C . ARG A 1 192 ? -11.625 -12.102 6.906 1 97.88 192 ARG A C 1
ATOM 1478 O O . ARG A 1 192 ? -11.008 -11.836 5.867 1 97.88 192 ARG A O 1
ATOM 1485 N N . VAL A 1 193 ? -12.898 -12.25 6.984 1 98.5 193 VAL A N 1
ATOM 1486 C CA . VAL A 1 193 ? -13.727 -12.156 5.785 1 98.5 193 VAL A CA 1
ATOM 1487 C C . VAL A 1 193 ? -14.914 -11.227 6.051 1 98.5 193 VAL A C 1
ATOM 1489 O O . VAL A 1 193 ? -15.539 -11.297 7.109 1 98.5 193 VAL A O 1
ATOM 1492 N N . MET A 1 194 ? -15.172 -10.344 5.102 1 98.25 194 MET A N 1
ATOM 1493 C CA . MET A 1 194 ? -16.375 -9.523 5.195 1 98.25 194 MET A CA 1
ATOM 1494 C C . MET A 1 194 ? -17.531 -10.18 4.449 1 98.25 194 MET A C 1
ATOM 1496 O O . MET A 1 194 ? -17.406 -10.516 3.27 1 98.25 194 MET A O 1
ATOM 1500 N N . MET A 1 195 ? -18.562 -10.375 5.156 1 96.88 195 MET A N 1
ATOM 1501 C CA . MET A 1 195 ? -19.766 -10.93 4.559 1 96.88 195 MET A CA 1
ATOM 1502 C C . MET A 1 195 ? -20.5 -9.875 3.727 1 96.88 195 MET A C 1
ATOM 1504 O O . MET A 1 195 ? -20.203 -8.688 3.828 1 96.88 195 MET A O 1
ATOM 1508 N N . THR A 1 196 ? -21.453 -10.273 2.93 1 96.25 196 THR A N 1
ATOM 1509 C CA . THR A 1 196 ? -22.141 -9.391 1.996 1 96.25 196 THR A CA 1
ATOM 1510 C C . THR A 1 196 ? -22.984 -8.359 2.746 1 96.25 196 THR A C 1
ATOM 1512 O O . THR A 1 196 ? -23.391 -7.348 2.174 1 96.25 196 THR A O 1
ATOM 1515 N N . ASP A 1 197 ? -23.219 -8.602 4.012 1 93.88 197 ASP A N 1
ATOM 1516 C CA . ASP A 1 197 ? -23.984 -7.648 4.805 1 93.88 197 ASP A CA 1
ATOM 1517 C C . ASP A 1 197 ? -23.062 -6.684 5.551 1 93.88 197 ASP A C 1
ATOM 1519 O O . ASP A 1 197 ? -23.531 -5.883 6.363 1 93.88 197 ASP A O 1
ATOM 1523 N N . GLY A 1 198 ? -21.797 -6.801 5.359 1 93.56 198 GLY A N 1
ATOM 1524 C CA . GLY A 1 198 ? -20.859 -5.852 5.926 1 93.56 198 GLY A CA 1
ATOM 1525 C C . GLY A 1 198 ? -20.203 -6.348 7.203 1 93.56 198 GLY A C 1
ATOM 1526 O O . GLY A 1 198 ? -19.234 -5.75 7.684 1 93.56 198 GLY A O 1
ATOM 1527 N N . ARG A 1 199 ? -20.672 -7.496 7.805 1 94.5 199 ARG A N 1
ATOM 1528 C CA . ARG A 1 199 ? -20.062 -8.047 9.008 1 94.5 199 ARG A CA 1
ATOM 1529 C C . ARG A 1 199 ? -18.703 -8.641 8.703 1 94.5 199 ARG A C 1
ATOM 1531 O O . ARG A 1 199 ? -18.516 -9.297 7.676 1 94.5 199 ARG A O 1
ATOM 1538 N N . ILE A 1 200 ? -17.734 -8.383 9.602 1 95.81 200 ILE A N 1
ATOM 1539 C CA . ILE A 1 200 ? -16.438 -9.039 9.516 1 95.81 200 ILE A CA 1
ATOM 1540 C C . ILE A 1 200 ? -16.438 -10.32 10.344 1 95.81 200 ILE A C 1
ATOM 1542 O O . ILE A 1 200 ? -16.766 -10.289 11.531 1 95.81 200 ILE A O 1
ATOM 1546 N N . VAL A 1 201 ? -16.109 -11.398 9.789 1 96.25 201 VAL A N 1
ATOM 1547 C CA . VAL A 1 201 ? -16.078 -12.695 10.453 1 96.25 201 VAL A CA 1
ATOM 1548 C C . VAL A 1 201 ? -14.633 -13.195 10.531 1 96.25 201 VAL A C 1
ATOM 1550 O O . VAL A 1 201 ? -13.914 -13.203 9.531 1 96.25 201 VAL A O 1
ATOM 1553 N N . HIS A 1 202 ? -14.227 -13.555 11.703 1 96.62 202 HIS A N 1
ATOM 1554 C CA . HIS A 1 202 ? -12.977 -14.273 11.914 1 96.62 202 HIS A CA 1
ATOM 1555 C C . HIS A 1 202 ? -13.195 -15.781 11.852 1 96.62 202 HIS A C 1
ATOM 1557 O O . HIS A 1 202 ? -14.195 -16.297 12.367 1 96.62 202 HIS A O 1
ATOM 1563 N N . ALA A 1 203 ? -12.344 -16.438 11.172 1 98.12 203 ALA A N 1
ATOM 1564 C CA . ALA A 1 203 ? -12.5 -17.891 11.055 1 98.12 203 ALA A CA 1
ATOM 1565 C C . ALA A 1 203 ? -11.156 -18.594 11.195 1 98.12 203 ALA A C 1
ATOM 1567 O O . ALA A 1 203 ? -10.133 -18.109 10.688 1 98.12 203 ALA A O 1
ATOM 1568 N N . ASN A 1 204 ? -11.109 -19.594 11.898 1 97.81 204 ASN A N 1
ATOM 1569 C CA . ASN A 1 204 ? -10 -20.516 12.086 1 97.81 204 ASN A CA 1
ATOM 1570 C C . ASN A 1 204 ? -10.492 -21.922 12.406 1 97.81 204 ASN A C 1
ATOM 1572 O O . ASN A 1 204 ? -11.664 -22.25 12.188 1 97.81 204 ASN A O 1
ATOM 1576 N N . ALA A 1 205 ? -9.594 -22.75 12.891 1 96 205 ALA A N 1
ATOM 1577 C CA . ALA A 1 205 ? -9.961 -24.156 13.125 1 96 205 ALA A CA 1
ATOM 1578 C C . ALA A 1 205 ? -11.031 -24.266 14.203 1 96 205 ALA A C 1
ATOM 1580 O O . ALA A 1 205 ? -11.812 -25.219 14.211 1 96 205 ALA A O 1
ATOM 1581 N N . GLU A 1 206 ? -11.156 -23.266 15.078 1 95.81 206 GLU A N 1
ATOM 1582 C CA . GLU A 1 206 ? -12.07 -23.297 16.219 1 95.81 206 GLU A CA 1
ATOM 1583 C C . GLU A 1 206 ? -13.258 -22.375 16 1 95.81 206 GLU A C 1
ATOM 1585 O O . GLU A 1 206 ? -14.391 -22.703 16.344 1 95.81 206 GLU A O 1
ATOM 1590 N N . LEU A 1 207 ? -13.008 -21.234 15.43 1 96.12 207 LEU A N 1
ATOM 1591 C CA . LEU A 1 207 ? -14.023 -20.219 15.219 1 96.12 207 LEU A CA 1
ATOM 1592 C C . LEU A 1 207 ? -14.5 -20.219 13.773 1 96.12 207 LEU A C 1
ATOM 1594 O O . LEU A 1 207 ? -13.719 -19.969 12.852 1 96.12 207 LEU A O 1
ATOM 1598 N N . ASN A 1 208 ? -15.828 -20.453 13.578 1 96.56 208 ASN A N 1
ATOM 1599 C CA . ASN A 1 208 ? -16.391 -20.531 12.234 1 96.56 208 ASN A CA 1
ATOM 1600 C C . ASN A 1 208 ? -15.594 -21.469 11.336 1 96.56 208 ASN A C 1
ATOM 1602 O O . ASN A 1 208 ? -15.172 -21.078 10.25 1 96.56 208 ASN A O 1
ATOM 1606 N N . PRO A 1 209 ? -15.461 -22.719 11.789 1 96.31 209 PRO A N 1
ATOM 1607 C CA . PRO A 1 209 ? -14.578 -23.656 11.078 1 96.31 209 PRO A CA 1
ATOM 1608 C C . PRO A 1 209 ? -15.078 -23.984 9.672 1 96.31 209 PRO A C 1
ATOM 1610 O O . PRO A 1 209 ? -14.281 -24.328 8.797 1 96.31 209 PRO A O 1
ATOM 1613 N N . ASP A 1 210 ? -16.406 -23.828 9.398 1 95.06 210 ASP A N 1
ATOM 1614 C CA . ASP A 1 210 ? -16.953 -24.094 8.07 1 95.06 210 ASP A CA 1
ATOM 1615 C C . ASP A 1 210 ? -16.438 -23.078 7.051 1 95.06 210 ASP A C 1
ATOM 1617 O O . ASP A 1 210 ? -16.016 -23.438 5.961 1 95.06 210 ASP A O 1
ATOM 1621 N N . LEU A 1 211 ? -16.484 -21.797 7.441 1 97.19 211 LEU A N 1
ATOM 1622 C CA . LEU A 1 211 ? -15.953 -20.75 6.57 1 97.19 211 LEU A CA 1
ATOM 1623 C C . LEU A 1 211 ? -14.453 -20.922 6.359 1 97.19 211 LEU A C 1
ATOM 1625 O O . LEU A 1 211 ? -13.961 -20.766 5.242 1 97.19 211 LEU A O 1
ATOM 1629 N N . PHE A 1 212 ? -13.758 -21.266 7.469 1 98 212 PHE A N 1
ATOM 1630 C CA . PHE A 1 212 ? -12.32 -21.484 7.406 1 98 212 PHE A CA 1
ATOM 1631 C C . PHE A 1 212 ? -11.992 -22.609 6.422 1 98 212 PHE A C 1
ATOM 1633 O O . PHE A 1 212 ? -11.078 -22.469 5.605 1 98 212 PHE A O 1
ATOM 1640 N N . TRP A 1 213 ? -12.75 -23.672 6.516 1 97.06 213 TRP A N 1
ATOM 1641 C CA . TRP A 1 213 ? -12.602 -24.812 5.621 1 97.06 213 TRP A CA 1
ATOM 1642 C C . TRP A 1 213 ? -12.859 -24.406 4.172 1 97.06 213 TRP A C 1
ATOM 1644 O O . TRP A 1 213 ? -12.055 -24.703 3.285 1 97.06 213 TRP A O 1
ATOM 1654 N N . ALA A 1 214 ? -13.898 -23.688 3.881 1 97.75 214 ALA A N 1
ATOM 1655 C CA . ALA A 1 214 ? -14.383 -23.375 2.537 1 97.75 214 ALA A CA 1
ATOM 1656 C C . ALA A 1 214 ? -13.453 -22.391 1.829 1 97.75 214 ALA A C 1
ATOM 1658 O O . ALA A 1 214 ? -13.18 -22.547 0.635 1 97.75 214 ALA A O 1
ATOM 1659 N N . VAL A 1 215 ? -12.969 -21.406 2.553 1 98.19 215 VAL A N 1
ATOM 1660 C CA . VAL A 1 215 ? -12.148 -20.359 1.953 1 98.19 215 VAL A CA 1
ATOM 1661 C C . VAL A 1 215 ? -10.812 -20.938 1.5 1 98.19 215 VAL A C 1
ATOM 1663 O O . VAL A 1 215 ? -10.25 -20.5 0.492 1 98.19 215 VAL A O 1
ATOM 1666 N N . ARG A 1 216 ? -10.344 -21.922 2.236 1 98.06 216 ARG A N 1
ATOM 1667 C CA . ARG A 1 216 ? -9.094 -22.594 1.875 1 98.06 216 ARG A CA 1
ATOM 1668 C C . ARG A 1 216 ? -9.336 -23.672 0.822 1 98.06 216 ARG A C 1
ATOM 1670 O O . ARG A 1 216 ? -9.227 -24.859 1.111 1 98.06 216 ARG A O 1
ATOM 1677 N N . GLY A 1 217 ? -9.484 -23.203 -0.387 1 97.25 217 GLY A N 1
ATOM 1678 C CA . GLY A 1 217 ? -9.664 -24.125 -1.495 1 97.25 217 GLY A CA 1
ATOM 1679 C C . GLY A 1 217 ? -10.977 -23.922 -2.234 1 97.25 217 GLY A C 1
ATOM 1680 O O . GLY A 1 217 ? -11.18 -24.5 -3.307 1 97.25 217 GLY A O 1
ATOM 1681 N N . GLY A 1 218 ? -11.836 -23.109 -1.733 1 97.25 218 GLY A N 1
ATOM 1682 C CA . GLY A 1 218 ? -13.141 -22.891 -2.34 1 97.25 218 GLY A CA 1
ATOM 1683 C C . GLY A 1 218 ? -13.133 -21.781 -3.371 1 97.25 218 GLY A C 1
ATOM 1684 O O . GLY A 1 218 ? -14.188 -21.391 -3.877 1 97.25 218 GLY A O 1
ATOM 1685 N N . THR A 1 219 ? -11.977 -21.203 -3.684 1 96.75 219 THR A N 1
ATOM 1686 C CA . THR A 1 219 ? -11.711 -20.156 -4.66 1 96.75 219 THR A CA 1
ATOM 1687 C C . THR A 1 219 ? -12.297 -18.828 -4.199 1 96.75 219 THR A C 1
ATOM 1689 O O . THR A 1 219 ? -13.156 -18.797 -3.312 1 96.75 219 THR A O 1
ATOM 1692 N N . GLY A 1 220 ? -11.82 -17.797 -4.824 1 94.81 220 GLY A N 1
ATOM 1693 C CA . GLY A 1 220 ? -12.188 -16.453 -4.406 1 94.81 220 GLY A CA 1
ATOM 1694 C C . GLY A 1 220 ? -13.555 -16.016 -4.898 1 94.81 220 GLY A C 1
ATOM 1695 O O . GLY A 1 220 ? -14.109 -16.641 -5.812 1 94.81 220 GLY A O 1
ATOM 1696 N N . SER A 1 221 ? -14.156 -15.008 -4.262 1 95.19 221 SER A N 1
ATOM 1697 C CA . SER A 1 221 ? -15.422 -14.375 -4.621 1 95.19 221 SER A CA 1
ATOM 1698 C C . SER A 1 221 ? -16.594 -15.344 -4.445 1 95.19 221 SER A C 1
ATOM 1700 O O . SER A 1 221 ? -17.5 -15.375 -5.273 1 95.19 221 SER A O 1
ATOM 1702 N N . ASN A 1 222 ? -16.531 -16.141 -3.49 1 97.31 222 ASN A N 1
ATOM 1703 C CA . ASN A 1 222 ? -17.641 -17.078 -3.324 1 97.31 222 ASN A CA 1
ATOM 1704 C C . ASN A 1 222 ? -18.359 -16.875 -1.992 1 97.31 222 ASN A C 1
ATOM 1706 O O . ASN A 1 222 ? -19.578 -17 -1.915 1 97.31 222 ASN A O 1
ATOM 1710 N N . PHE A 1 223 ? -17.672 -16.5 -0.906 1 97.25 223 PHE A N 1
ATOM 1711 C CA . PHE A 1 223 ? -18.281 -16.578 0.419 1 97.25 223 PHE A CA 1
ATOM 1712 C C . PHE A 1 223 ? -18.297 -15.203 1.077 1 97.25 223 PHE A C 1
ATOM 1714 O O . PHE A 1 223 ? -19.047 -14.977 2.037 1 97.25 223 PHE A O 1
ATOM 1721 N N . GLY A 1 224 ? -17.516 -14.359 0.655 1 98.19 224 GLY A N 1
ATOM 1722 C CA . GLY A 1 224 ? -17.281 -13.008 1.15 1 98.19 224 GLY A CA 1
ATOM 1723 C C . GLY A 1 224 ? -16.031 -12.367 0.567 1 98.19 224 GLY A C 1
ATOM 1724 O O . GLY A 1 224 ? -15.461 -12.883 -0.395 1 98.19 224 GLY A O 1
ATOM 1725 N N . VAL A 1 225 ? -15.688 -11.211 1.074 1 98.69 225 VAL A N 1
ATOM 1726 C CA . VAL A 1 225 ? -14.477 -10.531 0.642 1 98.69 225 VAL A CA 1
ATOM 1727 C C . VAL A 1 225 ? -13.359 -10.766 1.656 1 98.69 225 VAL A C 1
ATOM 1729 O O . VAL A 1 225 ? -13.469 -10.367 2.816 1 98.69 225 VAL A O 1
ATOM 1732 N N . LEU A 1 226 ? -12.328 -11.461 1.255 1 98.75 226 LEU A N 1
ATOM 1733 C CA . LEU A 1 226 ? -11.172 -11.703 2.109 1 98.75 226 LEU A CA 1
ATOM 1734 C C . LEU A 1 226 ? -10.5 -10.391 2.498 1 98.75 226 LEU A C 1
ATOM 1736 O O . LEU A 1 226 ? -10.211 -9.555 1.635 1 98.75 226 LEU A O 1
ATOM 1740 N N . LEU A 1 227 ? -10.281 -10.203 3.799 1 98.25 227 LEU A N 1
ATOM 1741 C CA . LEU A 1 227 ? -9.688 -8.969 4.293 1 98.25 227 LEU A CA 1
ATOM 1742 C C . LEU A 1 227 ? -8.266 -9.203 4.785 1 98.25 227 LEU A C 1
ATOM 1744 O O . LEU A 1 227 ? -7.453 -8.281 4.828 1 98.25 227 LEU A O 1
ATOM 1748 N N . GLY A 1 228 ? -8 -10.453 5.191 1 98.25 228 GLY A N 1
ATOM 1749 C CA . GLY A 1 228 ? -6.688 -10.766 5.723 1 98.25 228 GLY A CA 1
ATOM 1750 C C . GLY A 1 228 ? -6.477 -12.25 5.953 1 98.25 228 GLY A C 1
ATOM 1751 O O . GLY A 1 228 ? -7.438 -13 6.129 1 98.25 228 GLY A O 1
ATOM 1752 N N . VAL A 1 229 ? -5.199 -12.625 5.938 1 98.62 229 VAL A N 1
ATOM 1753 C CA . VAL A 1 229 ? -4.777 -14.008 6.148 1 98.62 229 VAL A CA 1
ATOM 1754 C C . VAL A 1 229 ? -3.648 -14.055 7.176 1 98.62 229 VAL A C 1
ATOM 1756 O O . VAL A 1 229 ? -2.674 -13.305 7.07 1 98.62 229 VAL A O 1
ATOM 1759 N N . LYS A 1 230 ? -3.803 -14.906 8.188 1 98.62 230 LYS A N 1
ATOM 1760 C CA . LYS A 1 230 ? -2.701 -15.18 9.109 1 98.62 230 LYS A CA 1
ATOM 1761 C C . LYS A 1 230 ? -1.904 -16.406 8.664 1 98.62 230 LYS A C 1
ATOM 1763 O O . LYS A 1 230 ? -2.434 -17.516 8.633 1 98.62 230 LYS A O 1
ATOM 1768 N N . TYR A 1 231 ? -0.622 -16.219 8.422 1 98.81 231 TYR A N 1
ATOM 1769 C CA . TYR A 1 231 ? 0.233 -17.281 7.906 1 98.81 231 TYR A CA 1
ATOM 1770 C C . TYR A 1 231 ? 1.158 -17.812 8.992 1 98.81 231 TYR A C 1
ATOM 1772 O O . TYR A 1 231 ? 1.683 -17.031 9.805 1 98.81 231 TYR A O 1
ATOM 1780 N N . ARG A 1 232 ? 1.386 -19.062 8.961 1 98.69 232 ARG A N 1
ATOM 1781 C CA . ARG A 1 232 ? 2.541 -19.672 9.594 1 98.69 232 ARG A CA 1
ATOM 1782 C C . ARG A 1 232 ? 3.809 -19.438 8.789 1 98.69 232 ARG A C 1
ATOM 1784 O O . ARG A 1 232 ? 3.797 -19.547 7.559 1 98.69 232 ARG A O 1
ATOM 1791 N N . LEU A 1 233 ? 4.867 -19.094 9.484 1 98.62 233 LEU A N 1
ATOM 1792 C CA . LEU A 1 233 ? 6.156 -18.859 8.844 1 98.62 233 LEU A CA 1
ATOM 1793 C C . LEU A 1 233 ? 7.184 -19.891 9.297 1 98.62 233 LEU A C 1
ATOM 1795 O O . LEU A 1 233 ? 7.051 -20.469 10.383 1 98.62 233 LEU A O 1
ATOM 1799 N N . TYR A 1 234 ? 8.156 -20.125 8.484 1 98.5 234 TYR A N 1
ATOM 1800 C CA . TYR A 1 234 ? 9.242 -21.062 8.758 1 98.5 234 TYR A CA 1
ATOM 1801 C C . TYR A 1 234 ? 10.586 -20.344 8.766 1 98.5 234 TYR A C 1
ATOM 1803 O O . TYR A 1 234 ? 10.828 -19.453 7.961 1 98.5 234 TYR A O 1
ATOM 1811 N N . ARG A 1 235 ? 11.445 -20.797 9.633 1 97.56 235 ARG A N 1
ATOM 1812 C CA . ARG A 1 235 ? 12.805 -20.266 9.625 1 97.56 235 ARG A CA 1
ATOM 1813 C C . ARG A 1 235 ? 13.594 -20.797 8.438 1 97.56 235 ARG A C 1
ATOM 1815 O O . ARG A 1 235 ? 13.438 -21.969 8.055 1 97.56 235 ARG A O 1
ATOM 1822 N N . GLY A 1 236 ? 14.445 -19.984 7.871 1 96 236 GLY A N 1
ATOM 1823 C CA . GLY A 1 236 ? 15.281 -20.359 6.738 1 96 236 GLY A CA 1
ATOM 1824 C C . GLY A 1 236 ? 14.648 -20.031 5.398 1 96 236 GLY A C 1
ATOM 1825 O O . GLY A 1 236 ? 13.602 -20.578 5.051 1 96 236 GLY A O 1
ATOM 1826 N N . SER A 1 237 ? 15.266 -19.156 4.688 1 95.06 237 SER A N 1
ATOM 1827 C CA . SER A 1 237 ? 14.734 -18.734 3.396 1 95.06 237 SER A CA 1
ATOM 1828 C C . SER A 1 237 ? 15.711 -19.047 2.266 1 95.06 237 SER A C 1
ATOM 1830 O O . SER A 1 237 ? 15.641 -18.438 1.192 1 95.06 237 SER A O 1
ATOM 1832 N N . THR A 1 238 ? 16.672 -19.969 2.514 1 97.44 238 THR A N 1
ATOM 1833 C CA . THR A 1 238 ? 17.641 -20.328 1.496 1 97.44 238 THR A CA 1
ATOM 1834 C C . THR A 1 238 ? 17.438 -21.766 1.022 1 97.44 238 THR A C 1
ATOM 1836 O O . THR A 1 238 ? 17.109 -22.641 1.82 1 97.44 238 THR A O 1
ATOM 1839 N N . PHE A 1 239 ? 17.625 -21.984 -0.25 1 98.25 239 PHE A N 1
ATOM 1840 C CA . PHE A 1 239 ? 17.469 -23.297 -0.888 1 98.25 239 PHE A CA 1
ATOM 1841 C C . PHE A 1 239 ? 18.547 -23.516 -1.944 1 98.25 239 PHE A C 1
ATOM 1843 O O . PHE A 1 239 ? 18.984 -22.562 -2.604 1 98.25 239 PHE A O 1
ATOM 1850 N N . ALA A 1 240 ? 19.031 -24.719 -2.082 1 98.62 240 ALA A N 1
ATOM 1851 C CA . ALA A 1 240 ? 19.766 -25.109 -3.281 1 98.62 240 ALA A CA 1
ATOM 1852 C C . ALA A 1 240 ? 18.844 -25.297 -4.473 1 98.62 240 ALA A C 1
ATOM 1854 O O . ALA A 1 240 ? 17.625 -25.453 -4.297 1 98.62 240 ALA A O 1
ATOM 1855 N N . GLY A 1 241 ? 19.391 -25.141 -5.672 1 98.5 241 GLY A N 1
ATOM 1856 C CA . GLY A 1 241 ? 18.562 -25.266 -6.855 1 98.5 241 GLY A CA 1
ATOM 1857 C C . GLY A 1 241 ? 19.172 -26.125 -7.938 1 98.5 241 GLY A C 1
ATOM 1858 O O . GLY A 1 241 ? 20.359 -26.469 -7.867 1 98.5 241 GLY A O 1
ATOM 1859 N N . PHE A 1 242 ? 18.344 -26.516 -8.898 1 98.31 242 PHE A N 1
ATOM 1860 C CA . PHE A 1 242 ? 18.859 -27.344 -9.992 1 98.31 242 PHE A CA 1
ATOM 1861 C C . PHE A 1 242 ? 17.984 -27.203 -11.234 1 98.31 242 PHE A C 1
ATOM 1863 O O . PHE A 1 242 ? 16.844 -26.75 -11.148 1 98.31 242 PHE A O 1
ATOM 1870 N N . SER A 1 243 ? 18.594 -27.562 -12.398 1 97.69 243 SER A N 1
ATOM 1871 C CA . SER A 1 243 ? 17.906 -27.719 -13.68 1 97.69 243 SER A CA 1
ATOM 1872 C C . SER A 1 243 ? 18.453 -28.922 -14.453 1 97.69 243 SER A C 1
ATOM 1874 O O . SER A 1 243 ? 19.641 -28.984 -14.742 1 97.69 243 SER A O 1
ATOM 1876 N N . VAL A 1 244 ? 17.609 -29.875 -14.695 1 98.19 244 VAL A N 1
ATOM 1877 C CA . VAL A 1 244 ? 17.906 -31.016 -15.555 1 98.19 244 VAL A CA 1
ATOM 1878 C C . VAL A 1 244 ? 17.125 -30.906 -16.859 1 98.19 244 VAL A C 1
ATOM 1880 O O . VAL A 1 244 ? 15.984 -30.438 -16.875 1 98.19 244 VAL A O 1
ATOM 1883 N N . ARG A 1 245 ? 17.734 -31.406 -17.906 1 97.56 245 ARG A N 1
ATOM 1884 C CA . ARG A 1 245 ? 17.156 -31.188 -19.234 1 97.56 245 ARG A CA 1
ATOM 1885 C C . ARG A 1 245 ? 17.172 -32.469 -20.047 1 97.56 245 ARG A C 1
ATOM 1887 O O . ARG A 1 245 ? 18.094 -33.281 -19.953 1 97.56 245 ARG A O 1
ATOM 1894 N N . TRP A 1 246 ? 16.141 -32.75 -20.844 1 98.44 246 TRP A N 1
ATOM 1895 C CA . TRP A 1 246 ? 16.047 -33.75 -21.891 1 98.44 246 TRP A CA 1
ATOM 1896 C C . TRP A 1 246 ? 15.734 -33.125 -23.234 1 98.44 246 TRP A C 1
ATOM 1898 O O . TRP A 1 246 ? 14.773 -32.344 -23.359 1 98.44 246 TRP A O 1
ATOM 1908 N N . SER A 1 247 ? 16.5 -33.438 -24.234 1 97.69 247 SER A N 1
ATOM 1909 C CA . SER A 1 247 ? 16.219 -32.906 -25.578 1 97.69 247 SER A CA 1
ATOM 1910 C C . SER A 1 247 ? 15.125 -33.75 -26.25 1 97.69 247 SER A C 1
ATOM 1912 O O . SER A 1 247 ? 15.125 -34.969 -26.172 1 97.69 247 SER A O 1
ATOM 1914 N N . MET A 1 248 ? 14.227 -33.031 -26.859 1 98.12 248 MET A N 1
ATOM 1915 C CA . MET A 1 248 ? 13.156 -33.688 -27.609 1 98.12 248 MET A CA 1
ATOM 1916 C C . MET A 1 248 ? 13.242 -33.344 -29.094 1 98.12 248 MET A C 1
ATOM 1918 O O . MET A 1 248 ? 12.219 -33.281 -29.781 1 98.12 248 MET A O 1
ATOM 1922 N N . GLN A 1 249 ? 14.406 -33.062 -29.516 1 95.5 249 GLN A N 1
ATOM 1923 C CA . GLN A 1 249 ? 14.617 -32.656 -30.891 1 95.5 249 GLN A CA 1
ATOM 1924 C C . GLN A 1 249 ? 14.453 -33.844 -31.859 1 95.5 249 GLN A C 1
ATOM 1926 O O . GLN A 1 249 ? 13.961 -33.656 -32.969 1 95.5 249 GLN A O 1
ATOM 1931 N N . THR A 1 250 ? 14.898 -35.031 -31.453 1 96.88 250 THR A N 1
ATOM 1932 C CA . THR A 1 250 ? 14.828 -36.25 -32.281 1 96.88 250 THR A CA 1
ATOM 1933 C C . THR A 1 250 ? 13.828 -37.25 -31.734 1 96.88 250 THR A C 1
ATOM 1935 O O . THR A 1 250 ? 13.438 -37.156 -30.562 1 96.88 250 THR A O 1
ATOM 1938 N N . ASP A 1 251 ? 13.469 -38.188 -32.531 1 97.06 251 ASP A N 1
ATOM 1939 C CA . ASP A 1 251 ? 12.57 -39.25 -32.062 1 97.06 251 ASP A CA 1
ATOM 1940 C C . ASP A 1 251 ? 13.195 -40.062 -30.938 1 97.06 251 ASP A C 1
ATOM 1942 O O . ASP A 1 251 ? 12.508 -40.5 -30.016 1 97.06 251 ASP A O 1
ATOM 1946 N N . ALA A 1 252 ? 14.469 -40.25 -31.094 1 97.69 252 ALA A N 1
ATOM 1947 C CA . ALA A 1 252 ? 15.188 -40.969 -30.031 1 97.69 252 ALA A CA 1
ATOM 1948 C C . ALA A 1 252 ? 15.164 -40.156 -28.734 1 97.69 252 ALA A C 1
ATOM 1950 O O . ALA A 1 252 ? 15.016 -40.719 -27.656 1 97.69 252 ALA A O 1
ATOM 1951 N N . GLY A 1 253 ? 15.352 -38.875 -28.891 1 98.25 253 GLY A N 1
ATOM 1952 C CA . GLY A 1 253 ? 15.289 -38.031 -27.719 1 98.25 253 GLY A CA 1
ATOM 1953 C C . GLY A 1 253 ? 13.93 -38.031 -27.031 1 98.25 253 GLY A C 1
ATOM 1954 O O . GLY A 1 253 ? 13.844 -38.031 -25.812 1 98.25 253 GLY A O 1
ATOM 1955 N N . VAL A 1 254 ? 12.883 -38.031 -27.797 1 98.5 254 VAL A N 1
ATOM 1956 C CA . VAL A 1 254 ? 11.523 -38.094 -27.266 1 98.5 254 VAL A CA 1
ATOM 1957 C C . VAL A 1 254 ? 11.305 -39.406 -26.547 1 98.5 254 VAL A C 1
ATOM 1959 O O . VAL A 1 254 ? 10.672 -39.469 -25.484 1 98.5 254 VAL A O 1
ATOM 1962 N N . GLN A 1 255 ? 11.805 -40.5 -27.188 1 98.44 255 GLN A N 1
ATOM 1963 C CA . GLN A 1 255 ? 11.68 -41.812 -26.547 1 98.44 255 GLN A CA 1
ATOM 1964 C C . GLN A 1 255 ? 12.391 -41.844 -25.203 1 98.44 255 GLN A C 1
ATOM 1966 O O . GLN A 1 255 ? 11.852 -42.344 -24.219 1 98.44 255 GLN A O 1
ATOM 1971 N N . ASP A 1 256 ? 13.562 -41.281 -25.156 1 98.75 256 ASP A N 1
ATOM 1972 C CA . ASP A 1 256 ? 14.305 -41.188 -23.906 1 98.75 256 ASP A CA 1
ATOM 1973 C C . ASP A 1 256 ? 13.531 -40.375 -22.859 1 98.75 256 ASP A C 1
ATOM 1975 O O . ASP A 1 256 ? 13.445 -40.781 -21.703 1 98.75 256 ASP A O 1
ATOM 1979 N N . THR A 1 257 ? 13.023 -39.281 -23.328 1 98.81 257 THR A N 1
ATOM 1980 C CA . THR A 1 257 ? 12.258 -38.406 -22.453 1 98.81 257 THR A CA 1
ATOM 1981 C C . THR A 1 257 ? 11.031 -39.125 -21.906 1 98.81 257 THR A C 1
ATOM 1983 O O . THR A 1 257 ? 10.734 -39.062 -20.719 1 98.81 257 THR A O 1
ATOM 1986 N N . ALA A 1 258 ? 10.289 -39.812 -22.75 1 98.81 258 ALA A N 1
ATOM 1987 C CA . ALA A 1 258 ? 9.094 -40.531 -22.359 1 98.81 258 ALA A CA 1
ATOM 1988 C C . ALA A 1 258 ? 9.422 -41.625 -21.344 1 98.81 258 ALA A C 1
ATOM 1990 O O . ALA A 1 258 ? 8.695 -41.812 -20.375 1 98.81 258 ALA A O 1
ATOM 1991 N N . THR A 1 259 ? 10.5 -42.344 -21.625 1 98.69 259 THR A N 1
ATOM 1992 C CA . THR A 1 259 ? 10.953 -43.406 -20.719 1 98.69 259 THR A CA 1
ATOM 1993 C C . THR A 1 259 ? 11.312 -42.812 -19.344 1 98.69 259 THR A C 1
ATOM 1995 O O . THR A 1 259 ? 10.961 -43.375 -18.312 1 98.69 259 THR A O 1
ATOM 1998 N N . SER A 1 260 ? 11.961 -41.75 -19.422 1 98.75 260 SER A N 1
ATOM 1999 C CA . SER A 1 260 ? 12.352 -41.062 -18.188 1 98.75 260 SER A CA 1
ATOM 2000 C C . SER A 1 260 ? 11.133 -40.594 -17.406 1 98.75 260 SER A C 1
ATOM 2002 O O . SER A 1 260 ? 11.086 -40.688 -16.188 1 98.75 260 SER A O 1
ATOM 2004 N N . LEU A 1 261 ? 10.156 -40 -18.094 1 98.75 261 LEU A N 1
ATOM 2005 C CA . LEU A 1 261 ? 8.945 -39.5 -17.422 1 98.75 261 LEU A CA 1
ATOM 2006 C C . LEU A 1 261 ? 8.203 -40.656 -16.734 1 98.75 261 LEU A C 1
ATOM 2008 O O . LEU A 1 261 ? 7.695 -40.469 -15.633 1 98.75 261 LEU A O 1
ATOM 2012 N N . ALA A 1 262 ? 8.117 -41.781 -17.406 1 98.5 262 ALA A N 1
ATOM 2013 C CA . ALA A 1 262 ? 7.469 -42.938 -16.812 1 98.5 262 ALA A CA 1
ATOM 2014 C C . ALA A 1 262 ? 8.188 -43.375 -15.539 1 98.5 262 ALA A C 1
ATOM 2016 O O . ALA A 1 262 ? 7.547 -43.688 -14.531 1 98.5 262 ALA A O 1
ATOM 2017 N N . TRP A 1 263 ? 9.484 -43.438 -15.594 1 98.31 263 TRP A N 1
ATOM 2018 C CA . TRP A 1 263 ? 10.273 -43.781 -14.422 1 98.31 263 TRP A CA 1
ATOM 2019 C C . TRP A 1 263 ? 10.078 -42.781 -13.305 1 98.31 263 TRP A C 1
ATOM 2021 O O . TRP A 1 263 ? 9.906 -43.156 -12.141 1 98.31 263 TRP A O 1
ATOM 2031 N N . LEU A 1 264 ? 10.188 -41.5 -13.672 1 98.5 264 LEU A N 1
ATOM 2032 C CA . LEU A 1 264 ? 10.039 -40.438 -12.688 1 98.5 264 LEU A CA 1
ATOM 2033 C C . LEU A 1 264 ? 8.688 -40.531 -11.984 1 98.5 264 LEU A C 1
ATOM 2035 O O . LEU A 1 264 ? 8.602 -40.344 -10.766 1 98.5 264 LEU A O 1
ATOM 2039 N N . GLN A 1 265 ? 7.625 -40.719 -12.758 1 97.94 265 GLN A N 1
ATOM 2040 C CA . GLN A 1 265 ? 6.293 -40.875 -12.172 1 97.94 265 GLN A CA 1
ATOM 2041 C C . GLN A 1 265 ? 6.262 -41.969 -11.125 1 97.94 265 GLN A C 1
ATOM 2043 O O . GLN A 1 265 ? 5.684 -41.812 -10.055 1 97.94 265 GLN A O 1
ATOM 2048 N N . GLU A 1 266 ? 6.914 -43.031 -11.406 1 96.38 266 GLU A N 1
ATOM 2049 C CA . GLU A 1 266 ? 6.879 -44.219 -10.555 1 96.38 266 GLU A CA 1
ATOM 2050 C C . GLU A 1 266 ? 7.812 -44.062 -9.359 1 96.38 266 GLU A C 1
ATOM 2052 O O . GLU A 1 266 ? 7.527 -44.562 -8.273 1 96.38 266 GLU A O 1
ATOM 2057 N N . ASN A 1 267 ? 8.922 -43.344 -9.555 1 97.19 267 ASN A N 1
ATOM 2058 C CA . ASN A 1 267 ? 10.008 -43.5 -8.594 1 97.19 267 ASN A CA 1
ATOM 2059 C C . ASN A 1 267 ? 10.422 -42.156 -7.98 1 97.19 267 ASN A C 1
ATOM 2061 O O . ASN A 1 267 ? 11.18 -42.125 -7.012 1 97.19 267 ASN A O 1
ATOM 2065 N N . PHE A 1 268 ? 9.898 -41.031 -8.484 1 97.88 268 PHE A N 1
ATOM 2066 C CA . PHE A 1 268 ? 10.508 -39.781 -8.055 1 97.88 268 PHE A CA 1
ATOM 2067 C C . PHE A 1 268 ? 9.461 -38.688 -7.977 1 97.88 268 PHE A C 1
ATOM 2069 O O . PHE A 1 268 ? 9.781 -37.5 -8.133 1 97.88 268 PHE A O 1
ATOM 2076 N N . MET A 1 269 ? 8.219 -38.938 -7.926 1 96.31 269 MET A N 1
ATOM 2077 C CA . MET A 1 269 ? 7.152 -37.969 -7.691 1 96.31 269 MET A CA 1
ATOM 2078 C C . MET A 1 269 ? 6.504 -38.188 -6.332 1 96.31 269 MET A C 1
ATOM 2080 O O . MET A 1 269 ? 7.07 -37.812 -5.301 1 96.31 269 MET A O 1
ATOM 2084 N N . ARG A 1 270 ? 5.438 -38.938 -6.199 1 92.62 270 ARG A N 1
ATOM 2085 C CA . ARG A 1 270 ? 4.75 -39.188 -4.934 1 92.62 270 ARG A CA 1
ATOM 2086 C C . ARG A 1 270 ? 5.625 -40 -3.99 1 92.62 270 ARG A C 1
ATOM 2088 O O . ARG A 1 270 ? 5.535 -39.844 -2.77 1 92.62 270 ARG A O 1
ATOM 2095 N N . THR A 1 271 ? 6.398 -40.844 -4.598 1 89.81 271 THR A N 1
ATOM 2096 C CA . THR A 1 271 ? 7.301 -41.688 -3.838 1 89.81 271 THR A CA 1
ATOM 2097 C C . THR A 1 271 ? 8.734 -41.562 -4.348 1 89.81 271 THR A C 1
ATOM 2099 O O . THR A 1 271 ? 8.953 -41.312 -5.535 1 89.81 271 THR A O 1
ATOM 2102 N N . GLY A 1 272 ? 9.641 -41.656 -3.543 1 92.62 272 GLY A N 1
ATOM 2103 C CA . GLY A 1 272 ? 11.047 -41.719 -3.924 1 92.62 272 GLY A CA 1
ATOM 2104 C C . GLY A 1 272 ? 11.734 -40.375 -3.859 1 92.62 272 GLY A C 1
ATOM 2105 O O . GLY A 1 272 ? 12.891 -40.281 -3.453 1 92.62 272 GLY A O 1
ATOM 2106 N N . ALA A 1 273 ? 11.109 -39.281 -4.348 1 95 273 ALA A N 1
ATOM 2107 C CA . ALA A 1 273 ? 11.719 -37.969 -4.246 1 95 273 ALA A CA 1
ATOM 2108 C C . ALA A 1 273 ? 11.82 -37.5 -2.789 1 95 273 ALA A C 1
ATOM 2110 O O . ALA A 1 273 ? 10.898 -37.75 -1.998 1 95 273 ALA A O 1
ATOM 2111 N N . PRO A 1 274 ? 12.898 -36.875 -2.402 1 96.31 274 PRO A N 1
ATOM 2112 C CA . PRO A 1 274 ? 13 -36.375 -1.028 1 96.31 274 PRO A CA 1
ATOM 2113 C C . PRO A 1 274 ? 11.898 -35.375 -0.683 1 96.31 274 PRO A C 1
ATOM 2115 O O . PRO A 1 274 ? 11.539 -34.531 -1.514 1 96.31 274 PRO A O 1
ATOM 2118 N N . ASP A 1 275 ? 11.484 -35.375 0.535 1 95.69 275 ASP A N 1
ATOM 2119 C CA . ASP A 1 275 ? 10.438 -34.469 0.999 1 95.69 275 ASP A CA 1
ATOM 2120 C C . ASP A 1 275 ? 10.953 -33.031 1.071 1 95.69 275 ASP A C 1
ATOM 2122 O O . ASP A 1 275 ? 10.164 -32.094 1.1 1 95.69 275 ASP A O 1
ATOM 2126 N N . THR A 1 276 ? 12.219 -32.875 1.078 1 97.38 276 THR A N 1
ATOM 2127 C CA . THR A 1 276 ? 12.828 -31.547 1.191 1 97.38 276 THR A CA 1
ATOM 2128 C C . THR A 1 276 ? 13.133 -30.969 -0.188 1 97.38 276 THR A C 1
ATOM 2130 O O . THR A 1 276 ? 13.93 -30.031 -0.317 1 97.38 276 THR A O 1
ATOM 2133 N N . MET A 1 277 ? 12.508 -31.609 -1.192 1 98.19 277 MET A N 1
ATOM 2134 C CA . MET A 1 277 ? 12.68 -31.141 -2.566 1 98.19 277 MET A CA 1
ATOM 2135 C C . MET A 1 277 ? 11.336 -30.797 -3.193 1 98.19 277 MET A C 1
ATOM 2137 O O . MET A 1 277 ? 10.367 -31.531 -3.053 1 98.19 277 MET A O 1
ATOM 2141 N N . GLY A 1 278 ? 11.281 -29.609 -3.75 1 97.81 278 GLY A N 1
ATOM 2142 C CA . GLY A 1 278 ? 10.188 -29.219 -4.621 1 97.81 278 GLY A CA 1
ATOM 2143 C C . GLY A 1 278 ? 10.633 -28.859 -6.023 1 97.81 278 GLY A C 1
ATOM 2144 O O . GLY A 1 278 ? 11.688 -28.25 -6.211 1 97.81 278 GLY A O 1
ATOM 2145 N N . TYR A 1 279 ? 9.875 -29.344 -7.043 1 97.12 279 TYR A N 1
ATOM 2146 C CA . TYR A 1 279 ? 10.297 -29.094 -8.414 1 97.12 279 TYR A CA 1
ATOM 2147 C C . TYR A 1 279 ? 9.109 -29.125 -9.375 1 97.12 279 TYR A C 1
ATOM 2149 O O . TYR A 1 279 ? 8.008 -29.547 -8.992 1 97.12 279 TYR A O 1
ATOM 2157 N N . GLN A 1 280 ? 9.344 -28.641 -10.562 1 96.31 280 GLN A N 1
ATOM 2158 C CA . GLN A 1 280 ? 8.422 -28.703 -11.688 1 96.31 280 GLN A CA 1
ATOM 2159 C C . GLN A 1 280 ? 9.094 -29.312 -12.922 1 96.31 280 GLN A C 1
ATOM 2161 O O . GLN A 1 280 ? 10.32 -29.25 -13.047 1 96.31 280 GLN A O 1
ATOM 2166 N N . MET A 1 281 ? 8.336 -29.938 -13.703 1 97.38 281 MET A N 1
ATOM 2167 C CA . MET A 1 281 ? 8.773 -30.359 -15.023 1 97.38 281 MET A CA 1
ATOM 2168 C C . MET A 1 281 ? 8.117 -29.516 -16.109 1 97.38 281 MET A C 1
ATOM 2170 O O . MET A 1 281 ? 6.891 -29.484 -16.219 1 97.38 281 MET A O 1
ATOM 2174 N N . ILE A 1 282 ? 8.906 -28.922 -16.906 1 96.31 282 ILE A N 1
ATOM 2175 C CA . ILE A 1 282 ? 8.414 -27.938 -17.859 1 96.31 282 ILE A CA 1
ATOM 2176 C C . ILE A 1 282 ? 8.758 -28.375 -19.281 1 96.31 282 ILE A C 1
ATOM 2178 O O . ILE A 1 282 ? 9.914 -28.672 -19.594 1 96.31 282 ILE A O 1
ATOM 2182 N N . TRP A 1 283 ? 7.738 -28.531 -20.125 1 97.12 283 TRP A N 1
ATOM 2183 C CA . TRP A 1 283 ? 7.918 -28.703 -21.562 1 97.12 283 TRP A CA 1
ATOM 2184 C C . TRP A 1 283 ? 7.961 -27.344 -22.266 1 97.12 283 TRP A C 1
ATOM 2186 O O . TRP A 1 283 ? 7.004 -26.578 -22.203 1 97.12 283 TRP A O 1
ATOM 2196 N N . ALA A 1 284 ? 9.008 -27.062 -22.875 1 95.44 284 ALA A N 1
ATOM 2197 C CA . ALA A 1 284 ? 9.172 -25.75 -23.484 1 95.44 284 ALA A CA 1
ATOM 2198 C C . ALA A 1 284 ? 10.031 -25.812 -24.734 1 95.44 284 ALA A C 1
ATOM 2200 O O . ALA A 1 284 ? 10.562 -26.875 -25.078 1 95.44 284 ALA A O 1
ATOM 2201 N N . PHE A 1 285 ? 10.016 -24.734 -25.484 1 94.31 285 PHE A N 1
ATOM 2202 C CA . PHE A 1 285 ? 10.953 -24.516 -26.578 1 94.31 285 PHE A CA 1
ATOM 2203 C C . PHE A 1 285 ? 12.062 -23.562 -26.156 1 94.31 285 PHE A C 1
ATOM 2205 O O . PHE A 1 285 ? 11.789 -22.406 -25.797 1 94.31 285 PHE A O 1
ATOM 2212 N N . GLU A 1 286 ? 13.227 -24.078 -26.094 1 90.56 286 GLU A N 1
ATOM 2213 C CA . GLU A 1 286 ? 14.352 -23.281 -25.625 1 90.56 286 GLU A CA 1
ATOM 2214 C C . GLU A 1 286 ? 15.398 -23.109 -26.719 1 90.56 286 GLU A C 1
ATOM 2216 O O . GLU A 1 286 ? 15.531 -23.953 -27.609 1 90.56 286 GLU A O 1
ATOM 2221 N N . GLY A 1 287 ? 16.188 -22.016 -26.547 1 87.06 287 GLY A N 1
ATOM 2222 C CA . GLY A 1 287 ? 17.312 -21.734 -27.406 1 87.06 287 GLY A CA 1
ATOM 2223 C C . GLY A 1 287 ? 17.734 -20.281 -27.406 1 87.06 287 GLY A C 1
ATOM 2224 O O . GLY A 1 287 ? 17.016 -19.422 -26.875 1 87.06 287 GLY A O 1
ATOM 2225 N N . PRO A 1 288 ? 18.922 -20.094 -27.844 1 81.19 288 PRO A N 1
ATOM 2226 C CA . PRO A 1 288 ? 19.391 -18.719 -27.891 1 81.19 288 PRO A CA 1
ATOM 2227 C C . PRO A 1 288 ? 18.516 -17.828 -28.766 1 81.19 288 PRO A C 1
ATOM 2229 O O . PRO A 1 288 ? 17.859 -18.312 -29.688 1 81.19 288 PRO A O 1
ATOM 2232 N N . GLU A 1 289 ? 18.5 -16.609 -28.359 1 74.94 289 GLU A N 1
ATOM 2233 C CA . GLU A 1 289 ? 17.75 -15.641 -29.141 1 74.94 289 GLU A CA 1
ATOM 2234 C C . GLU A 1 289 ? 18.172 -15.672 -30.609 1 74.94 289 GLU A C 1
ATOM 2236 O O . GLU A 1 289 ? 19.359 -15.758 -30.906 1 74.94 289 GLU A O 1
ATOM 2241 N N . GLY A 1 290 ? 17.297 -15.625 -31.438 1 74.19 290 GLY A N 1
ATOM 2242 C CA . GLY A 1 290 ? 17.562 -15.547 -32.875 1 74.19 290 GLY A CA 1
ATOM 2243 C C . GLY A 1 290 ? 17.781 -16.891 -33.5 1 74.19 290 GLY A C 1
ATOM 2244 O O . GLY A 1 290 ? 17.953 -16.984 -34.719 1 74.19 290 GLY A O 1
ATOM 2245 N N . GLN A 1 291 ? 17.781 -17.875 -32.688 1 80.31 291 GLN A N 1
ATOM 2246 C CA . GLN A 1 291 ? 17.938 -19.219 -33.25 1 80.31 291 GLN A CA 1
ATOM 2247 C C . GLN A 1 291 ? 16.672 -20.047 -33.062 1 80.31 291 GLN A C 1
ATOM 2249 O O . GLN A 1 291 ? 15.781 -19.672 -32.312 1 80.31 291 GLN A O 1
ATOM 2254 N N . ALA A 1 292 ? 16.688 -21.016 -33.906 1 84 292 ALA A N 1
ATOM 2255 C CA . ALA A 1 292 ? 15.539 -21.922 -33.781 1 84 292 ALA A CA 1
ATOM 2256 C C . ALA A 1 292 ? 15.477 -22.562 -32.406 1 84 292 ALA A C 1
ATOM 2258 O O . ALA A 1 292 ? 16.5 -22.953 -31.844 1 84 292 ALA A O 1
ATOM 2259 N N . LYS A 1 293 ? 14.336 -22.594 -31.875 1 91.19 293 LYS A N 1
ATOM 2260 C CA . LYS A 1 293 ? 14.133 -23.172 -30.547 1 91.19 293 LYS A CA 1
ATOM 2261 C C . LYS A 1 293 ? 13.93 -24.688 -30.641 1 91.19 293 LYS A C 1
ATOM 2263 O O . LYS A 1 293 ? 13.367 -25.172 -31.609 1 91.19 293 LYS A O 1
ATOM 2268 N N . GLU A 1 294 ? 14.422 -25.328 -29.672 1 93.88 294 GLU A N 1
ATOM 2269 C CA . GLU A 1 294 ? 14.273 -26.781 -29.609 1 93.88 294 GLU A CA 1
ATOM 2270 C C . GLU A 1 294 ? 13.336 -27.188 -28.484 1 93.88 294 GLU A C 1
ATOM 2272 O O . GLU A 1 294 ? 13.375 -26.609 -27.391 1 93.88 294 GLU A O 1
ATOM 2277 N N . PRO A 1 295 ? 12.461 -28.156 -28.797 1 96.94 295 PRO A N 1
ATOM 2278 C CA . PRO A 1 295 ? 11.609 -28.656 -27.719 1 96.94 295 PRO A CA 1
ATOM 2279 C C . PRO A 1 295 ? 12.398 -29.422 -26.656 1 96.94 295 PRO A C 1
ATOM 2281 O O . PRO A 1 295 ? 13.258 -30.234 -26.984 1 96.94 295 PRO A O 1
ATOM 2284 N N . VAL A 1 296 ? 12.188 -29.125 -25.422 1 97.06 296 VAL A N 1
ATOM 2285 C CA . VAL A 1 296 ? 12.914 -29.734 -24.328 1 97.06 296 VAL A CA 1
ATOM 2286 C C . VAL A 1 296 ? 11.961 -30.031 -23.172 1 97.06 296 VAL A C 1
ATOM 2288 O O . VAL A 1 296 ? 10.883 -29.438 -23.094 1 97.06 296 VAL A O 1
ATOM 2291 N N . LEU A 1 297 ? 12.289 -30.984 -22.375 1 98 297 LEU A N 1
ATOM 2292 C CA . LEU A 1 297 ? 11.758 -31.156 -21.031 1 98 297 LEU A CA 1
ATOM 2293 C C . LEU A 1 297 ? 12.75 -30.656 -19.984 1 98 297 LEU A C 1
ATOM 2295 O O . LEU A 1 297 ? 13.93 -31.031 -20.016 1 98 297 LEU A O 1
ATOM 2299 N N . LEU A 1 298 ? 12.305 -29.812 -19.156 1 96.88 298 LEU A N 1
ATOM 2300 C CA . LEU A 1 298 ? 13.109 -29.281 -18.062 1 96.88 298 LEU A CA 1
ATOM 2301 C C . LEU A 1 298 ? 12.578 -29.766 -16.719 1 96.88 298 LEU A C 1
ATOM 2303 O O . LEU A 1 298 ? 11.367 -29.797 -16.5 1 96.88 298 LEU A O 1
ATOM 2307 N N . MET A 1 299 ? 13.422 -30.266 -15.859 1 97.75 299 MET A N 1
ATOM 2308 C CA . MET A 1 299 ? 13.148 -30.469 -14.438 1 97.75 299 MET A CA 1
ATOM 2309 C C . MET A 1 299 ? 13.891 -29.453 -13.586 1 97.75 299 MET A C 1
ATOM 2311 O O . MET A 1 299 ? 15.117 -29.5 -13.477 1 97.75 299 MET A O 1
ATOM 2315 N N . ARG A 1 300 ? 13.172 -28.453 -13.016 1 97.06 300 ARG A N 1
ATOM 2316 C CA . ARG A 1 300 ? 13.758 -27.375 -12.227 1 97.06 300 ARG A CA 1
ATOM 2317 C C . ARG A 1 300 ? 13.148 -27.344 -10.828 1 97.06 300 ARG A C 1
ATOM 2319 O O . ARG A 1 300 ? 11.945 -27.547 -10.656 1 97.06 300 ARG A O 1
ATOM 2326 N N . GLY A 1 301 ? 14.047 -27.172 -9.836 1 97.62 301 GLY A N 1
ATOM 2327 C CA . GLY A 1 301 ? 13.484 -27.219 -8.492 1 97.62 301 GLY A CA 1
ATOM 2328 C C . GLY A 1 301 ? 14.43 -26.703 -7.43 1 97.62 301 GLY A C 1
ATOM 2329 O O . GLY A 1 301 ? 15.492 -26.156 -7.742 1 97.62 301 GLY A O 1
ATOM 2330 N N . MET A 1 302 ? 13.898 -26.781 -6.242 1 98.19 302 MET A N 1
ATOM 2331 C CA . MET A 1 302 ? 14.586 -26.312 -5.039 1 98.19 302 MET A CA 1
ATOM 2332 C C . MET A 1 302 ? 14.766 -27.453 -4.043 1 98.19 302 MET A C 1
ATOM 2334 O O . MET A 1 302 ? 13.961 -28.391 -4.012 1 98.19 302 MET A O 1
ATOM 2338 N N . TYR A 1 303 ? 15.805 -27.359 -3.24 1 98.62 303 TYR A N 1
ATOM 2339 C CA . TYR A 1 303 ? 16.141 -28.344 -2.219 1 98.62 303 TYR A CA 1
ATOM 2340 C C . TYR A 1 303 ? 16.562 -27.672 -0.92 1 98.62 303 TYR A C 1
ATOM 2342 O O . TYR A 1 303 ? 17.438 -26.812 -0.92 1 98.62 303 TYR A O 1
ATOM 2350 N N . ARG A 1 304 ? 15.859 -28 0.102 1 98.25 304 ARG A N 1
ATOM 2351 C CA . ARG A 1 304 ? 16.25 -27.5 1.415 1 98.25 304 ARG A CA 1
ATOM 2352 C C . ARG A 1 304 ? 17.406 -28.297 1.985 1 98.25 304 ARG A C 1
ATOM 2354 O O . ARG A 1 304 ? 17.203 -29.25 2.732 1 98.25 304 ARG A O 1
ATOM 2361 N N . GLY A 1 305 ? 18.609 -27.969 1.771 1 97.88 305 GLY A N 1
ATOM 2362 C CA . GLY A 1 305 ? 19.844 -28.641 2.113 1 97.88 305 GLY A CA 1
ATOM 2363 C C . GLY A 1 305 ? 21.047 -28.109 1.354 1 97.88 305 GLY A C 1
ATOM 2364 O O . GLY A 1 305 ? 20.984 -27.016 0.772 1 97.88 305 GLY A O 1
ATOM 2365 N N . THR A 1 306 ? 22.094 -28.875 1.333 1 97.75 306 THR A N 1
ATOM 2366 C CA . THR A 1 306 ? 23.328 -28.422 0.703 1 97.75 306 THR A CA 1
ATOM 2367 C C . THR A 1 306 ? 23.375 -28.844 -0.765 1 97.75 306 THR A C 1
ATOM 2369 O O . THR A 1 306 ? 22.594 -29.688 -1.197 1 97.75 306 THR A O 1
ATOM 2372 N N . ARG A 1 307 ? 24.219 -28.188 -1.463 1 97.94 307 ARG A N 1
ATOM 2373 C CA . ARG A 1 307 ? 24.453 -28.547 -2.859 1 97.94 307 ARG A CA 1
ATOM 2374 C C . ARG A 1 307 ? 24.875 -30 -2.99 1 97.94 307 ARG A C 1
ATOM 2376 O O . ARG A 1 307 ? 24.438 -30.703 -3.902 1 97.94 307 ARG A O 1
ATOM 2383 N N . GLU A 1 308 ? 25.734 -30.5 -2.1 1 97.88 308 GLU A N 1
ATOM 2384 C CA . GLU A 1 308 ? 26.25 -31.859 -2.137 1 97.88 308 GLU A CA 1
ATOM 2385 C C . GLU A 1 308 ? 25.125 -32.875 -1.926 1 97.88 308 GLU A C 1
ATOM 2387 O O . GLU A 1 308 ? 25.047 -33.875 -2.637 1 97.88 308 GLU A O 1
ATOM 2392 N N . GLU A 1 309 ? 24.312 -32.594 -0.984 1 98.31 309 GLU A N 1
ATOM 2393 C CA . GLU A 1 309 ? 23.172 -33.469 -0.752 1 98.31 309 GLU A CA 1
ATOM 2394 C C . GLU A 1 309 ? 22.25 -33.5 -1.973 1 98.31 309 GLU A C 1
ATOM 2396 O O . GLU A 1 309 ? 21.766 -34.562 -2.352 1 98.31 309 GLU A O 1
ATOM 2401 N N . LEU A 1 310 ? 22.031 -32.344 -2.529 1 98.5 310 LEU A N 1
ATOM 2402 C CA . LEU A 1 310 ? 21.188 -32.25 -3.711 1 98.5 310 LEU A CA 1
ATOM 2403 C C . LEU A 1 310 ? 21.75 -33.094 -4.855 1 98.5 310 LEU A C 1
ATOM 2405 O O . LEU A 1 310 ? 21 -33.781 -5.539 1 98.5 310 LEU A O 1
ATOM 2409 N N . GLN A 1 311 ? 23.016 -33 -5.055 1 97.69 311 GLN A N 1
ATOM 2410 C CA . GLN A 1 311 ? 23.672 -33.781 -6.105 1 97.69 311 GLN A CA 1
ATOM 2411 C C . GLN A 1 311 ? 23.469 -35.281 -5.895 1 97.69 311 GLN A C 1
ATOM 2413 O O . GLN A 1 311 ? 23.203 -36.031 -6.848 1 97.69 311 GLN A O 1
ATOM 2418 N N . GLU A 1 312 ? 23.609 -35.656 -4.691 1 98 312 GLU A N 1
ATOM 2419 C CA . GLU A 1 312 ? 23.391 -37.062 -4.352 1 98 312 GLU A CA 1
ATOM 2420 C C . GLU A 1 312 ? 21.953 -37.5 -4.641 1 98 312 GLU A C 1
ATOM 2422 O O . GLU A 1 312 ? 21.719 -38.562 -5.188 1 98 312 GLU A O 1
ATOM 2427 N N . LYS A 1 313 ? 21.031 -36.656 -4.273 1 97.88 313 LYS A N 1
ATOM 2428 C CA . LYS A 1 313 ? 19.609 -36.969 -4.441 1 97.88 313 LYS A CA 1
ATOM 2429 C C . LYS A 1 313 ? 19.219 -37 -5.918 1 97.88 313 LYS A C 1
ATOM 2431 O O . LYS A 1 313 ? 18.25 -37.656 -6.301 1 97.88 313 LYS A O 1
ATOM 2436 N N . LEU A 1 314 ? 20 -36.281 -6.805 1 98.12 314 LEU A N 1
ATOM 2437 C CA . LEU A 1 314 ? 19.688 -36.188 -8.227 1 98.12 314 LEU A CA 1
ATOM 2438 C C . LEU A 1 314 ? 20.312 -37.344 -9.008 1 98.12 314 LEU A C 1
ATOM 2440 O O . LEU A 1 314 ? 20 -37.531 -10.188 1 98.12 314 LEU A O 1
ATOM 2444 N N . ALA A 1 315 ? 21.156 -38.125 -8.406 1 98 315 ALA A N 1
ATOM 2445 C CA . ALA A 1 315 ? 21.953 -39.156 -9.102 1 98 315 ALA A CA 1
ATOM 2446 C C . ALA A 1 315 ? 21.047 -40.125 -9.867 1 98 315 ALA A C 1
ATOM 2448 O O . ALA A 1 315 ? 21.297 -40.406 -11.039 1 98 315 ALA A O 1
ATOM 2449 N N . PRO A 1 316 ? 19.984 -40.625 -9.258 1 98 316 PRO A N 1
ATOM 2450 C CA . PRO A 1 316 ? 19.125 -41.531 -10.008 1 98 316 PRO A CA 1
ATOM 2451 C C . PRO A 1 316 ? 18.453 -40.875 -11.211 1 98 316 PRO A C 1
ATOM 2453 O O . PRO A 1 316 ? 18.188 -41.531 -12.211 1 98 316 PRO A O 1
ATOM 2456 N N . VAL A 1 317 ? 18.141 -39.594 -11.109 1 98.56 317 VAL A N 1
ATOM 2457 C CA . VAL A 1 317 ? 17.516 -38.844 -12.195 1 98.56 317 VAL A CA 1
ATOM 2458 C C . VAL A 1 317 ? 18.516 -38.656 -13.336 1 98.56 317 VAL A C 1
ATOM 2460 O O . VAL A 1 317 ? 18.172 -38.812 -14.508 1 98.56 317 VAL A O 1
ATOM 2463 N N . LEU A 1 318 ? 19.766 -38.344 -12.977 1 98.44 318 LEU A N 1
ATOM 2464 C CA . LEU A 1 318 ? 20.797 -38.062 -13.969 1 98.44 318 LEU A CA 1
ATOM 2465 C C . LEU A 1 318 ? 21.234 -39.344 -14.672 1 98.44 318 LEU A C 1
ATOM 2467 O O . LEU A 1 318 ? 21.875 -39.281 -15.734 1 98.44 318 LEU A O 1
ATOM 2471 N N . ALA A 1 319 ? 20.891 -40.5 -14.172 1 98.38 319 ALA A N 1
ATOM 2472 C CA . ALA A 1 319 ? 21.219 -41.781 -14.781 1 98.38 319 ALA A CA 1
ATOM 2473 C C . ALA A 1 319 ? 20.203 -42.156 -15.852 1 98.38 319 ALA A C 1
ATOM 2475 O O . ALA A 1 319 ? 20.438 -43.062 -16.641 1 98.38 319 ALA A O 1
ATOM 2476 N N . LEU A 1 320 ? 19.141 -41.469 -15.945 1 98.69 320 LEU A N 1
ATOM 2477 C CA . LEU A 1 320 ? 18.094 -41.781 -16.906 1 98.69 320 LEU A CA 1
ATOM 2478 C C . LEU A 1 320 ? 18.547 -41.438 -18.328 1 98.69 320 LEU A C 1
ATOM 2480 O O . LEU A 1 320 ? 19.344 -40.531 -18.531 1 98.69 320 LEU A O 1
ATOM 2484 N N . PRO A 1 321 ? 17.969 -42.156 -19.266 1 98.38 321 PRO A N 1
ATOM 2485 C CA . PRO A 1 321 ? 18.344 -41.875 -20.641 1 98.38 321 PRO A CA 1
ATOM 2486 C C . PRO A 1 321 ? 18.031 -40.438 -21.062 1 98.38 321 PRO A C 1
ATOM 2488 O O . PRO A 1 321 ? 16.922 -39.938 -20.828 1 98.38 321 PRO A O 1
ATOM 2491 N N . GLY A 1 322 ? 19.031 -39.75 -21.594 1 98.06 322 GLY A N 1
ATOM 2492 C CA . GLY A 1 322 ? 18.844 -38.438 -22.156 1 98.06 322 GLY A CA 1
ATOM 2493 C C . GLY A 1 322 ? 19 -37.312 -21.141 1 98.06 322 GLY A C 1
ATOM 2494 O O . GLY A 1 322 ? 19.078 -36.125 -21.516 1 98.06 322 GLY A O 1
ATOM 2495 N N . ALA A 1 323 ? 19.078 -37.625 -19.844 1 98.5 323 ALA A N 1
ATOM 2496 C CA . ALA A 1 323 ? 19.141 -36.625 -18.797 1 98.5 323 ALA A CA 1
ATOM 2497 C C . ALA A 1 323 ? 20.484 -35.875 -18.828 1 98.5 323 ALA A C 1
ATOM 2499 O O . ALA A 1 323 ? 21.547 -36.531 -18.922 1 98.5 323 ALA A O 1
ATOM 2500 N N . THR A 1 324 ? 20.438 -34.594 -18.812 1 97.69 324 THR A N 1
ATOM 2501 C CA . THR A 1 324 ? 21.641 -33.75 -18.734 1 97.69 324 THR A CA 1
ATOM 2502 C C . THR A 1 324 ? 21.484 -32.688 -17.656 1 97.69 324 THR A C 1
ATOM 2504 O O . THR A 1 324 ? 20.484 -31.953 -17.641 1 97.69 324 THR A O 1
ATOM 2507 N N . LEU A 1 325 ? 22.438 -32.594 -16.828 1 97.5 325 LEU A N 1
ATOM 2508 C CA . LEU A 1 325 ? 22.438 -31.531 -15.828 1 97.5 325 LEU A CA 1
ATOM 2509 C C . LEU A 1 325 ? 22.719 -30.188 -16.484 1 97.5 325 LEU A C 1
ATOM 2511 O O . LEU A 1 325 ? 23.828 -29.969 -16.984 1 97.5 325 LEU A O 1
ATOM 2515 N N . GLN A 1 326 ? 21.797 -29.328 -16.469 1 95.62 326 GLN A N 1
ATOM 2516 C CA . GLN A 1 326 ? 21.984 -28 -17.047 1 95.62 326 GLN A CA 1
ATOM 2517 C C . GLN A 1 326 ? 22.625 -27.062 -16.031 1 95.62 326 GLN A C 1
ATOM 2519 O O . GLN A 1 326 ? 23.406 -26.172 -16.406 1 95.62 326 GLN A O 1
ATOM 2524 N N . ALA A 1 327 ? 22.188 -27.141 -14.758 1 96.94 327 ALA A N 1
ATOM 2525 C CA . ALA A 1 327 ? 22.734 -26.281 -13.719 1 96.94 327 ALA A CA 1
ATOM 2526 C C . ALA A 1 327 ? 22.469 -26.844 -12.328 1 96.94 327 ALA A C 1
ATOM 2528 O O . ALA A 1 327 ? 21.453 -27.516 -12.117 1 96.94 327 ALA A O 1
ATOM 2529 N N . ILE A 1 328 ? 23.312 -26.594 -11.406 1 97.75 328 ILE A N 1
ATOM 2530 C CA . ILE A 1 328 ? 23.141 -26.797 -9.977 1 97.75 328 ILE A CA 1
ATOM 2531 C C . ILE A 1 328 ? 23.562 -25.547 -9.211 1 97.75 328 ILE A C 1
ATOM 2533 O O . ILE A 1 328 ? 24.578 -24.938 -9.531 1 97.75 328 ILE A O 1
ATOM 2537 N N . TYR A 1 329 ? 22.719 -25.094 -8.336 1 97.94 329 TYR A N 1
ATOM 2538 C CA . TYR A 1 329 ? 22.938 -23.812 -7.652 1 97.94 329 TYR A CA 1
ATOM 2539 C C . TYR A 1 329 ? 23.188 -24.047 -6.164 1 97.94 329 TYR A C 1
ATOM 2541 O O . TYR A 1 329 ? 22.562 -24.891 -5.539 1 97.94 329 TYR A O 1
ATOM 2549 N N . ASP A 1 330 ? 24.125 -23.281 -5.602 1 98.19 330 ASP A N 1
ATOM 2550 C CA . ASP A 1 330 ? 24.328 -23.25 -4.16 1 98.19 330 ASP A CA 1
ATOM 2551 C C . ASP A 1 330 ? 23.125 -22.656 -3.438 1 98.19 330 ASP A C 1
ATOM 2553 O O . ASP A 1 330 ? 22.344 -21.906 -4.035 1 98.19 330 ASP A O 1
ATOM 2557 N N . PRO A 1 331 ? 22.969 -23.078 -2.184 1 98.12 331 PRO A N 1
ATOM 2558 C CA . PRO A 1 331 ? 21.891 -22.453 -1.423 1 98.12 331 PRO A CA 1
ATOM 2559 C C . PRO A 1 331 ? 21.938 -20.922 -1.493 1 98.12 331 PRO A C 1
ATOM 2561 O O . PRO A 1 331 ? 23 -20.328 -1.29 1 98.12 331 PRO A O 1
ATOM 2564 N N . GLN A 1 332 ? 20.828 -20.344 -1.82 1 97.56 332 GLN A N 1
ATOM 2565 C CA . GLN A 1 332 ? 20.641 -18.906 -1.92 1 97.56 332 GLN A CA 1
ATOM 2566 C C . GLN A 1 332 ? 19.203 -18.5 -1.584 1 97.56 332 GLN A C 1
ATOM 2568 O O . GLN A 1 332 ? 18.344 -19.359 -1.394 1 97.56 332 GLN A O 1
ATOM 2573 N N . GLN A 1 333 ? 18.984 -17.266 -1.475 1 95.75 333 GLN A N 1
ATOM 2574 C CA . GLN A 1 333 ? 17.672 -16.766 -1.057 1 95.75 333 GLN A CA 1
ATOM 2575 C C . GLN A 1 333 ? 16.578 -17.219 -2.016 1 95.75 333 GLN A C 1
ATOM 2577 O O . GLN A 1 333 ? 16.781 -17.234 -3.232 1 95.75 333 GLN A O 1
ATOM 2582 N N . TYR A 1 334 ? 15.477 -17.562 -1.512 1 96.25 334 TYR A N 1
ATOM 2583 C CA . TYR A 1 334 ? 14.32 -18.078 -2.246 1 96.25 334 TYR A CA 1
ATOM 2584 C C . TYR A 1 334 ? 13.961 -17.141 -3.404 1 96.25 334 TYR A C 1
ATOM 2586 O O . TYR A 1 334 ? 13.727 -17.609 -4.523 1 96.25 334 TYR A O 1
ATOM 2594 N N . ILE A 1 335 ? 13.914 -15.828 -3.154 1 91.62 335 ILE A N 1
ATOM 2595 C CA . ILE A 1 335 ? 13.469 -14.859 -4.148 1 91.62 335 ILE A CA 1
ATOM 2596 C C . ILE A 1 335 ? 14.398 -14.898 -5.359 1 91.62 335 ILE A C 1
ATOM 2598 O O . ILE A 1 335 ? 13.945 -14.82 -6.504 1 91.62 335 ILE A O 1
ATOM 2602 N N . ASP A 1 336 ? 15.648 -15.055 -5.156 1 92.56 336 ASP A N 1
ATOM 2603 C CA . ASP A 1 336 ? 16.641 -15.102 -6.234 1 92.56 336 ASP A CA 1
ATOM 2604 C C . ASP A 1 336 ? 16.547 -16.406 -7.01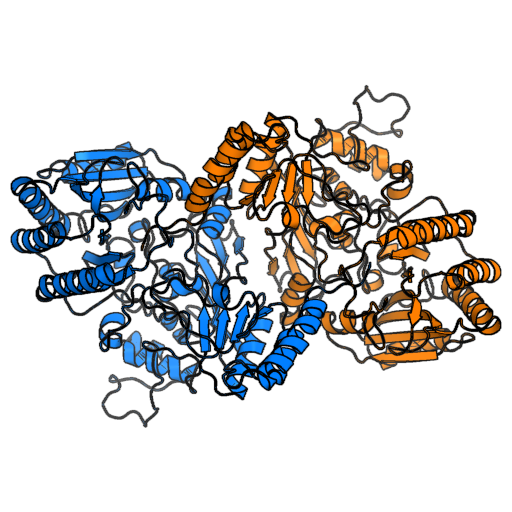2 1 92.56 336 ASP A C 1
ATOM 2606 O O . ASP A 1 336 ? 16.562 -16.406 -8.242 1 92.56 336 ASP A O 1
ATOM 2610 N N . LEU A 1 337 ? 16.453 -17.453 -6.262 1 95.56 337 LEU A N 1
ATOM 2611 C CA . LEU A 1 337 ? 16.391 -18.766 -6.895 1 95.56 337 LEU A CA 1
ATOM 2612 C C . LEU A 1 337 ? 15.102 -18.938 -7.691 1 95.56 337 LEU A C 1
ATOM 2614 O O . LEU A 1 337 ? 15.102 -19.547 -8.758 1 95.56 337 LEU A O 1
ATOM 2618 N N . ASN A 1 338 ? 14.023 -18.438 -7.121 1 93.31 338 ASN A N 1
ATOM 2619 C CA . ASN A 1 338 ? 12.75 -18.469 -7.84 1 93.31 338 ASN A CA 1
ATOM 2620 C C . ASN A 1 338 ? 12.867 -17.797 -9.203 1 93.31 338 ASN A C 1
ATOM 2622 O O . ASN A 1 338 ? 12.406 -18.344 -10.211 1 93.31 338 ASN A O 1
ATOM 2626 N N . ARG A 1 339 ? 13.477 -16.688 -9.242 1 89.38 339 ARG A N 1
ATOM 2627 C CA . ARG A 1 339 ? 13.695 -15.977 -10.492 1 89.38 339 ARG A CA 1
ATOM 2628 C C . ARG A 1 339 ? 14.602 -16.766 -11.43 1 89.38 339 ARG A C 1
ATOM 2630 O O . ARG A 1 339 ? 14.312 -16.906 -12.617 1 89.38 339 ARG A O 1
ATOM 2637 N N . ILE A 1 340 ? 15.648 -17.312 -10.938 1 92.31 340 ILE A N 1
ATOM 2638 C CA . ILE A 1 340 ? 16.641 -18.031 -11.727 1 92.31 340 ILE A CA 1
ATOM 2639 C C . ILE A 1 340 ? 16.016 -19.25 -12.383 1 92.31 340 ILE A C 1
ATOM 2641 O O . ILE A 1 340 ? 16.203 -19.5 -13.57 1 92.31 340 ILE A O 1
ATOM 2645 N N . LEU A 1 341 ? 15.242 -19.922 -11.68 1 93.5 341 LEU A N 1
ATOM 2646 C CA . LEU A 1 341 ? 14.656 -21.172 -12.148 1 93.5 341 LEU A CA 1
ATOM 2647 C C . LEU A 1 341 ? 13.641 -20.922 -13.258 1 93.5 341 LEU A C 1
ATOM 2649 O O . LEU A 1 341 ? 13.328 -21.812 -14.039 1 93.5 341 LEU A O 1
ATOM 2653 N N . LEU A 1 342 ? 13.211 -19.688 -13.359 1 87.31 342 LEU A N 1
ATOM 2654 C CA . LEU A 1 342 ? 12.18 -19.391 -14.352 1 87.31 342 LEU A CA 1
ATOM 2655 C C . LEU A 1 342 ? 12.758 -18.578 -15.508 1 87.31 342 LEU A C 1
ATOM 2657 O O . LEU A 1 342 ? 12.094 -18.406 -16.531 1 87.31 342 LEU A O 1
ATOM 2661 N N . SER A 1 343 ? 14.047 -18.188 -15.375 1 86.12 343 SER A N 1
ATOM 2662 C CA . SER A 1 343 ? 14.539 -17.266 -16.391 1 86.12 343 SER A CA 1
ATOM 2663 C C . SER A 1 343 ? 15.898 -17.703 -16.922 1 86.12 343 SER A C 1
ATOM 2665 O O . SER A 1 343 ? 16.344 -17.219 -17.969 1 86.12 343 SER A O 1
ATOM 2667 N N . GLU A 1 344 ? 16.516 -18.562 -16.203 1 87.56 344 GLU A N 1
ATOM 2668 C CA . GLU A 1 344 ? 17.859 -18.938 -16.625 1 87.56 344 GLU A CA 1
ATOM 2669 C C . GLU A 1 344 ? 17.906 -20.422 -17 1 87.56 344 GLU A C 1
ATOM 2671 O O . GLU A 1 344 ? 17.297 -21.266 -16.344 1 87.56 344 GLU A O 1
ATOM 2676 N N . PRO A 1 345 ? 18.703 -20.75 -17.969 1 88 345 PRO A N 1
ATOM 2677 C CA . PRO A 1 345 ? 19.453 -19.875 -18.875 1 88 345 PRO A CA 1
ATOM 2678 C C . PRO A 1 345 ? 18.562 -19.109 -19.844 1 88 345 PRO A C 1
ATOM 2680 O O . PRO A 1 345 ? 19 -18.125 -20.438 1 88 345 PRO A O 1
ATOM 2683 N N . TYR A 1 346 ? 17.344 -19.609 -20.047 1 84.88 346 TYR A N 1
ATOM 2684 C CA . TYR A 1 346 ? 16.375 -18.938 -20.891 1 84.88 346 TYR A CA 1
ATOM 2685 C C . TYR A 1 346 ? 15.047 -18.75 -20.156 1 84.88 346 TYR A C 1
ATOM 2687 O O . TYR A 1 346 ? 14.656 -19.594 -19.359 1 84.88 346 TYR A O 1
ATOM 2695 N N . GLU A 1 347 ? 14.406 -17.672 -20.516 1 83.69 347 GLU A N 1
ATOM 2696 C CA . GLU A 1 347 ? 13.062 -17.5 -19.984 1 83.69 347 GLU A CA 1
ATOM 2697 C C . GLU A 1 347 ? 12.109 -18.562 -20.5 1 83.69 347 GLU A C 1
ATOM 2699 O O . GLU A 1 347 ? 12.211 -18.969 -21.672 1 83.69 347 GLU A O 1
ATOM 2704 N N . VAL A 1 348 ? 11.227 -19.031 -19.719 1 83.06 348 VAL A N 1
ATOM 2705 C CA . VAL A 1 348 ? 10.258 -20.062 -20.109 1 83.06 348 VAL A CA 1
ATOM 2706 C C . VAL A 1 348 ? 8.844 -19.531 -19.922 1 83.06 348 VAL A C 1
ATOM 2708 O O . VAL A 1 348 ? 8.344 -19.422 -18.797 1 83.06 348 VAL A O 1
ATOM 2711 N N . PRO A 1 349 ? 8.039 -19.203 -20.859 1 85.62 349 PRO A N 1
ATOM 2712 C CA . PRO A 1 349 ? 8.531 -19.156 -22.234 1 85.62 349 PRO A CA 1
ATOM 2713 C C . PRO A 1 349 ? 9.336 -17.891 -22.531 1 85.62 349 PRO A C 1
ATOM 2715 O O . PRO A 1 349 ? 9.242 -16.906 -21.781 1 85.62 349 PRO A O 1
ATOM 2718 N N . GLU A 1 350 ? 10.039 -17.938 -23.5 1 84.12 350 GLU A N 1
ATOM 2719 C CA . GLU A 1 350 ? 10.828 -16.766 -23.891 1 84.12 350 GLU A CA 1
ATOM 2720 C C . GLU A 1 350 ? 10.102 -15.945 -24.953 1 84.12 350 GLU A C 1
ATOM 2722 O O . GLU A 1 350 ? 10.227 -16.219 -26.156 1 84.12 350 GLU A O 1
ATOM 2727 N N . PHE A 1 351 ? 9.469 -14.938 -24.5 1 84.88 351 PHE A N 1
ATOM 2728 C CA . PHE A 1 351 ? 8.812 -14.031 -25.438 1 84.88 351 PHE A CA 1
ATOM 2729 C C . PHE A 1 351 ? 9.805 -13.016 -26 1 84.88 351 PHE A C 1
ATOM 2731 O O . PHE A 1 351 ? 10.703 -12.562 -25.281 1 84.88 351 PHE A O 1
ATOM 2738 N N . PRO A 1 352 ? 9.609 -12.648 -27.25 1 80.38 352 PRO A N 1
ATOM 2739 C CA . PRO A 1 352 ? 10.422 -11.531 -27.734 1 80.38 352 PRO A CA 1
ATOM 2740 C C . PRO A 1 352 ? 10.219 -10.258 -26.922 1 80.38 352 PRO A C 1
ATOM 2742 O O . PRO A 1 352 ? 9.102 -9.969 -26.469 1 80.38 352 PRO A O 1
ATOM 2745 N N . ALA A 1 353 ? 11.242 -9.508 -26.828 1 74.88 353 ALA A N 1
ATOM 2746 C CA . ALA A 1 353 ? 11.242 -8.297 -26 1 74.88 353 ALA A CA 1
ATOM 2747 C C . ALA A 1 353 ? 10.219 -7.289 -26.516 1 74.88 353 ALA A C 1
ATOM 2749 O O . ALA A 1 353 ? 9.664 -6.504 -25.75 1 74.88 353 ALA A O 1
ATOM 2750 N N . ASP A 1 354 ? 9.883 -7.305 -27.766 1 79.12 354 ASP A N 1
ATOM 2751 C CA . ASP A 1 354 ? 9.023 -6.305 -28.391 1 79.12 354 ASP A CA 1
ATOM 2752 C C . ASP A 1 354 ? 7.605 -6.844 -28.578 1 79.12 354 ASP A C 1
ATOM 2754 O O . ASP A 1 354 ? 6.801 -6.242 -29.297 1 79.12 354 ASP A O 1
ATOM 2758 N N . MET A 1 355 ? 7.445 -8.016 -28.016 1 83.25 355 MET A N 1
ATOM 2759 C CA . MET A 1 355 ? 6.105 -8.578 -28.141 1 83.25 355 MET A CA 1
ATOM 2760 C C . MET A 1 355 ? 5.074 -7.684 -27.469 1 83.25 355 MET A C 1
ATOM 2762 O O . MET A 1 355 ? 5.277 -7.238 -26.328 1 83.25 355 MET A O 1
ATOM 2766 N N . THR A 1 356 ? 4.008 -7.305 -28.141 1 84.88 356 THR A N 1
ATOM 2767 C CA . THR A 1 356 ? 2.93 -6.473 -27.625 1 84.88 356 THR A CA 1
ATOM 2768 C C . THR A 1 356 ? 1.57 -7.07 -27.969 1 84.88 356 THR A C 1
ATOM 2770 O O . THR A 1 356 ? 1.309 -7.414 -29.125 1 84.88 356 THR A O 1
ATOM 2773 N N . PRO A 1 357 ? 0.789 -7.254 -27.016 1 87.81 357 PRO A N 1
ATOM 2774 C CA . PRO A 1 357 ? 0.93 -6.812 -25.625 1 87.81 357 PRO A CA 1
ATOM 2775 C C . PRO A 1 357 ? 1.804 -7.746 -24.781 1 87.81 357 PRO A C 1
ATOM 2777 O O . PRO A 1 357 ? 2.035 -8.891 -25.172 1 87.81 357 PRO A O 1
ATOM 2780 N N . MET A 1 358 ? 2.295 -7.262 -23.703 1 85.81 358 MET A N 1
ATOM 2781 C CA . MET A 1 358 ? 2.994 -8.039 -22.688 1 85.81 358 MET A CA 1
ATOM 2782 C C . MET A 1 358 ? 2.312 -7.895 -21.328 1 85.81 358 MET A C 1
ATOM 2784 O O . MET A 1 358 ? 2.1 -6.777 -20.859 1 85.81 358 MET A O 1
ATOM 2788 N N . PRO A 1 359 ? 1.881 -8.984 -20.734 1 87.75 359 PRO A N 1
ATOM 2789 C CA . PRO A 1 359 ? 1.938 -10.344 -21.281 1 87.75 359 PRO A CA 1
ATOM 2790 C C . PRO A 1 359 ? 0.967 -10.555 -22.438 1 87.75 359 PRO A C 1
ATOM 2792 O O . PRO A 1 359 ? -0.008 -9.812 -22.578 1 87.75 359 PRO A O 1
ATOM 2795 N N . PRO A 1 360 ? 1.241 -11.586 -23.203 1 91.88 360 PRO A N 1
ATOM 2796 C CA . PRO A 1 360 ? 0.32 -11.875 -24.312 1 91.88 360 PRO A CA 1
ATOM 2797 C C . PRO A 1 360 ? -0.934 -12.617 -23.859 1 91.88 360 PRO A C 1
ATOM 2799 O O . PRO A 1 360 ? -0.953 -13.195 -22.766 1 91.88 360 PRO A O 1
ATOM 2802 N N . PRO A 1 361 ? -1.987 -12.562 -24.688 1 94.19 361 PRO A N 1
ATOM 2803 C CA . PRO A 1 361 ? -3.156 -13.391 -24.375 1 94.19 361 PRO A CA 1
ATOM 2804 C C . PRO A 1 361 ? -2.83 -14.883 -24.359 1 94.19 361 PRO A C 1
ATOM 2806 O O . PRO A 1 361 ? -1.994 -15.352 -25.141 1 94.19 361 PRO A O 1
ATOM 2809 N N . GLU A 1 362 ? -3.529 -15.57 -23.531 1 95.38 362 GLU A N 1
ATOM 2810 C CA . GLU A 1 362 ? -3.227 -16.984 -23.344 1 95.38 362 GLU A CA 1
ATOM 2811 C C . GLU A 1 362 ? -4.5 -17.797 -23.141 1 95.38 362 GLU A C 1
ATOM 2813 O O . GLU A 1 362 ? -5.555 -17.25 -22.812 1 95.38 362 GLU A O 1
ATOM 2818 N N . ALA A 1 363 ? -4.469 -19.047 -23.438 1 96.19 363 ALA A N 1
ATOM 2819 C CA . ALA A 1 363 ? -5.41 -20.062 -22.984 1 96.19 363 ALA A CA 1
ATOM 2820 C C . ALA A 1 363 ? -4.691 -21.172 -22.219 1 96.19 363 ALA A C 1
ATOM 2822 O O . ALA A 1 363 ? -3.588 -21.578 -22.594 1 96.19 363 ALA A O 1
ATOM 2823 N N . LYS A 1 364 ? -5.273 -21.578 -21.125 1 96.12 364 LYS A N 1
ATOM 2824 C CA . LYS A 1 364 ? -4.668 -22.562 -20.219 1 96.12 364 LYS A CA 1
ATOM 2825 C C . LYS A 1 364 ? -5.664 -23.641 -19.844 1 96.12 364 LYS A C 1
ATOM 2827 O O . LYS A 1 364 ? -6.844 -23.359 -19.625 1 96.12 364 LYS A O 1
ATOM 2832 N N . ILE A 1 365 ? -5.207 -24.891 -19.828 1 95.19 365 ILE A N 1
ATOM 2833 C CA . ILE A 1 365 ? -5.98 -26.031 -19.328 1 95.19 365 ILE A CA 1
ATOM 2834 C C . ILE A 1 365 ? -5.141 -26.828 -18.344 1 95.19 365 ILE A C 1
ATOM 2836 O O . ILE A 1 365 ? -3.955 -27.078 -18.594 1 95.19 365 ILE A O 1
ATOM 2840 N N . SER A 1 366 ? -5.723 -27.125 -17.219 1 95.44 366 SER A N 1
ATOM 2841 C CA . SER A 1 366 ? -5.062 -27.953 -16.219 1 95.44 366 SER A CA 1
ATOM 2842 C C . SER A 1 366 ? -5.781 -29.297 -16.047 1 95.44 366 SER A C 1
ATOM 2844 O O . SER A 1 366 ? -7.012 -29.344 -16.078 1 95.44 366 SER A O 1
ATOM 2846 N N . ARG A 1 367 ? -5.008 -30.391 -15.906 1 96.81 367 ARG A N 1
ATOM 2847 C CA . ARG A 1 367 ? -5.512 -31.734 -15.641 1 96.81 367 ARG A CA 1
ATOM 2848 C C . ARG A 1 367 ? -4.625 -32.469 -14.641 1 96.81 367 ARG A C 1
ATOM 2850 O O . ARG A 1 367 ? -3.406 -32.531 -14.812 1 96.81 367 ARG A O 1
ATOM 2857 N N . TYR A 1 368 ? -5.254 -33 -13.594 1 97.5 368 TYR A N 1
ATOM 2858 C CA . TYR A 1 368 ? -4.484 -33.781 -12.648 1 97.5 368 TYR A CA 1
ATOM 2859 C C . TYR A 1 368 ? -4.129 -35.156 -13.25 1 97.5 368 TYR A C 1
ATOM 2861 O O . TYR A 1 368 ? -4.953 -35.781 -13.93 1 97.5 368 TYR A O 1
ATOM 2869 N N . VAL A 1 369 ? -2.916 -35.594 -13.016 1 97.88 369 VAL A N 1
ATOM 2870 C CA . VAL A 1 369 ? -2.461 -36.938 -13.32 1 97.88 369 VAL A CA 1
ATOM 2871 C C . VAL A 1 369 ? -2.482 -37.781 -12.047 1 97.88 369 VAL A C 1
ATOM 2873 O O . VAL A 1 369 ? -1.603 -37.656 -11.195 1 97.88 369 VAL A O 1
ATOM 2876 N N . ALA A 1 370 ? -3.443 -38.688 -12 1 96.06 370 ALA A N 1
ATOM 2877 C CA . ALA A 1 370 ? -3.621 -39.469 -10.773 1 96.06 370 ALA A CA 1
ATOM 2878 C C . ALA A 1 370 ? -3.359 -40.969 -11.023 1 96.06 370 ALA A C 1
ATOM 2880 O O . ALA A 1 370 ? -3.303 -41.75 -10.086 1 96.06 370 ALA A O 1
ATOM 2881 N N . LYS A 1 371 ? -3.123 -41.312 -12.281 1 96.19 371 LYS A N 1
ATOM 2882 C CA . LYS A 1 371 ? -2.779 -42.688 -12.664 1 96.19 371 LYS A CA 1
ATOM 2883 C C . LYS A 1 371 ? -1.471 -42.719 -13.445 1 96.19 371 LYS A C 1
ATOM 2885 O O . LYS A 1 371 ? -1.11 -41.75 -14.117 1 96.19 371 LYS A O 1
ATOM 2890 N N . PRO A 1 372 ? -0.824 -43.875 -13.391 1 96.69 372 PRO A N 1
ATOM 2891 C CA . PRO A 1 372 ? 0.41 -44 -14.172 1 96.69 372 PRO A CA 1
ATOM 2892 C C . PRO A 1 372 ? 0.166 -43.906 -15.68 1 96.69 372 PRO A C 1
ATOM 2894 O O . PRO A 1 372 ? -0.819 -44.438 -16.188 1 96.69 372 PRO A O 1
ATOM 2897 N N . ILE A 1 373 ? 1.005 -43.219 -16.281 1 98.19 373 ILE A N 1
ATOM 2898 C CA . ILE A 1 373 ? 1.081 -43.188 -17.75 1 98.19 373 ILE A CA 1
ATOM 2899 C C . ILE A 1 373 ? 2.354 -43.906 -18.203 1 98.19 373 ILE A C 1
ATOM 2901 O O . ILE A 1 373 ? 3.453 -43.562 -17.766 1 98.19 373 ILE A O 1
ATOM 2905 N N . ASP A 1 374 ? 2.236 -44.875 -19.047 1 97.5 374 ASP A N 1
ATOM 2906 C CA . ASP A 1 374 ? 3.422 -45.594 -19.469 1 97.5 374 ASP A CA 1
ATOM 2907 C C . ASP A 1 374 ? 4.215 -44.812 -20.516 1 97.5 374 ASP A C 1
ATOM 2909 O O . ASP A 1 374 ? 3.801 -43.719 -20.906 1 97.5 374 ASP A O 1
ATOM 2913 N N . ALA A 1 375 ? 5.344 -45.312 -20.906 1 98.19 375 ALA A N 1
ATOM 2914 C CA . ALA A 1 375 ? 6.25 -44.625 -21.812 1 98.19 375 ALA A CA 1
ATOM 2915 C C . ALA A 1 375 ? 5.562 -44.281 -23.141 1 98.19 375 ALA A C 1
ATOM 2917 O O . ALA A 1 375 ? 5.793 -43.219 -23.719 1 98.19 375 ALA A O 1
ATOM 2918 N N . ALA A 1 376 ? 4.793 -45.188 -23.625 1 98.12 376 ALA A N 1
ATOM 2919 C CA . ALA A 1 376 ? 4.09 -44.969 -24.875 1 98.12 376 ALA A CA 1
ATOM 2920 C C . ALA A 1 376 ? 3.094 -43.812 -24.766 1 98.12 376 ALA A C 1
ATOM 2922 O O . ALA A 1 376 ? 2.943 -43.031 -25.688 1 98.12 376 ALA A O 1
ATOM 2923 N N . GLY A 1 377 ? 2.342 -43.812 -23.656 1 98.19 377 GLY A N 1
ATOM 2924 C CA . GLY A 1 377 ? 1.425 -42.719 -23.391 1 98.19 377 GLY A CA 1
ATOM 2925 C C . GLY A 1 377 ? 2.117 -41.375 -23.312 1 98.19 377 GLY A C 1
ATOM 2926 O O . GLY A 1 377 ? 1.667 -40.406 -23.906 1 98.19 377 GLY A O 1
ATOM 2927 N N . TRP A 1 378 ? 3.227 -41.312 -22.562 1 98.62 378 TRP A N 1
ATOM 2928 C CA . TRP A 1 378 ? 4.004 -40.094 -22.469 1 98.62 378 TRP A CA 1
ATOM 2929 C C . TRP A 1 378 ? 4.527 -39.656 -23.844 1 98.62 378 TRP A C 1
ATOM 2931 O O . TRP A 1 378 ? 4.508 -38.469 -24.172 1 98.62 378 TRP A O 1
ATOM 2941 N N . LYS A 1 379 ? 5.062 -40.625 -24.578 1 98.56 379 LYS A N 1
ATOM 2942 C CA . LYS A 1 379 ? 5.605 -40.312 -25.891 1 98.56 379 LYS A CA 1
ATOM 2943 C C . LYS A 1 379 ? 4.547 -39.688 -26.781 1 98.56 379 LYS A C 1
ATOM 2945 O O . LYS A 1 379 ? 4.852 -38.75 -27.547 1 98.56 379 LYS A O 1
ATOM 2950 N N . ALA A 1 380 ? 3.354 -40.188 -26.734 1 98.25 380 ALA A N 1
ATOM 2951 C CA . ALA A 1 380 ? 2.27 -39.625 -27.531 1 98.25 380 ALA A CA 1
ATOM 2952 C C . ALA A 1 380 ? 1.999 -38.188 -27.172 1 98.25 380 ALA A C 1
ATOM 2954 O O . ALA A 1 380 ? 1.775 -37.344 -28.062 1 98.25 380 ALA A O 1
ATOM 2955 N N . LEU A 1 381 ? 1.96 -37.875 -25.906 1 98.5 381 LEU A N 1
ATOM 2956 C CA . LEU A 1 381 ? 1.715 -36.531 -25.438 1 98.5 381 LEU A CA 1
ATOM 2957 C C . LEU A 1 381 ? 2.863 -35.594 -25.844 1 98.5 381 LEU A C 1
ATOM 2959 O O . LEU A 1 381 ? 2.637 -34.469 -26.25 1 98.5 381 LEU A O 1
ATOM 2963 N N . LEU A 1 382 ? 4.105 -36.094 -25.734 1 98.69 382 LEU A N 1
ATOM 2964 C CA . LEU A 1 382 ? 5.281 -35.312 -26.109 1 98.69 382 LEU A CA 1
ATOM 2965 C C . LEU A 1 382 ? 5.312 -35.062 -27.609 1 98.69 382 LEU A C 1
ATOM 2967 O O . LEU A 1 382 ? 5.676 -33.969 -28.062 1 98.69 382 LEU A O 1
ATOM 2971 N N . ASP A 1 383 ? 4.992 -36.062 -28.375 1 98.38 383 ASP A N 1
ATOM 2972 C CA . ASP A 1 383 ? 4.938 -35.938 -29.828 1 98.38 383 ASP A CA 1
ATOM 2973 C C . ASP A 1 383 ? 3.926 -34.844 -30.234 1 98.38 383 ASP A C 1
ATOM 2975 O O . ASP A 1 383 ? 4.18 -34.094 -31.156 1 98.38 383 ASP A O 1
ATOM 2979 N N . TYR A 1 384 ? 2.824 -34.906 -29.562 1 98.44 384 TYR A N 1
ATOM 2980 C CA . TYR A 1 384 ? 1.839 -33.875 -29.859 1 98.44 384 TYR A CA 1
ATOM 2981 C C . TYR A 1 384 ? 2.393 -32.469 -29.547 1 98.44 384 TYR A C 1
ATOM 2983 O O . TYR A 1 384 ? 2.252 -31.562 -30.344 1 98.44 384 TYR A O 1
ATOM 2991 N N . PHE A 1 385 ? 2.979 -32.312 -28.375 1 98.19 385 PHE A N 1
ATOM 2992 C CA . PHE A 1 385 ? 3.549 -31.047 -27.953 1 98.19 385 PHE A CA 1
ATOM 2993 C C . PHE A 1 385 ? 4.527 -30.5 -28.984 1 98.19 385 PHE A C 1
ATOM 2995 O O . PHE A 1 385 ? 4.512 -29.312 -29.312 1 98.19 385 PHE A O 1
ATOM 3002 N N . ARG A 1 386 ? 5.312 -31.344 -29.562 1 97.62 386 ARG A N 1
ATOM 3003 C CA . ARG A 1 386 ? 6.355 -30.969 -30.5 1 97.62 386 ARG A CA 1
ATOM 3004 C C . ARG A 1 386 ? 5.758 -30.391 -31.781 1 97.62 386 ARG A C 1
ATOM 3006 O O . ARG A 1 386 ? 6.441 -29.703 -32.562 1 97.62 386 ARG A O 1
ATOM 3013 N N . THR A 1 387 ? 4.555 -30.672 -32.031 1 97.62 387 THR A N 1
ATOM 3014 C CA . THR A 1 387 ? 3.92 -30.219 -33.281 1 97.62 387 THR A CA 1
ATOM 3015 C C . THR A 1 387 ? 3.375 -28.797 -33.125 1 97.62 387 THR A C 1
ATOM 3017 O O . THR A 1 387 ? 2.734 -28.266 -34.031 1 97.62 387 THR A O 1
ATOM 3020 N N . SER A 1 388 ? 3.574 -28.219 -31.953 1 97.25 388 SER A N 1
ATOM 3021 C CA . SER A 1 388 ? 3.033 -26.891 -31.703 1 97.25 388 SER A CA 1
ATOM 3022 C C . SER A 1 388 ? 3.418 -25.922 -32.812 1 97.25 388 SER A C 1
ATOM 3024 O O . SER A 1 388 ? 4.566 -25.922 -33.281 1 97.25 388 SER A O 1
ATOM 3026 N N . PRO A 1 389 ? 2.475 -25.125 -33.25 1 95.62 389 PRO A N 1
ATOM 3027 C CA . PRO A 1 389 ? 2.779 -24.125 -34.281 1 95.62 389 PRO A CA 1
ATOM 3028 C C . PRO A 1 389 ? 3.508 -22.906 -33.719 1 95.62 389 PRO A C 1
ATOM 3030 O O . PRO A 1 389 ? 3.877 -22 -34.469 1 95.62 389 PRO A O 1
ATOM 3033 N N . SER A 1 390 ? 3.701 -22.828 -32.469 1 93.38 390 SER A N 1
ATOM 3034 C CA . SER A 1 390 ? 4.305 -21.672 -31.797 1 93.38 390 SER A CA 1
ATOM 3035 C C . SER A 1 390 ? 5.379 -22.109 -30.797 1 93.38 390 SER A C 1
ATOM 3037 O O . SER A 1 390 ? 5.188 -23.062 -30.047 1 93.38 390 SER A O 1
ATOM 3039 N N . PRO A 1 391 ? 6.508 -21.422 -30.781 1 91.69 391 PRO A N 1
ATOM 3040 C CA . PRO A 1 391 ? 7.559 -21.734 -29.812 1 91.69 391 PRO A CA 1
ATOM 3041 C C . PRO A 1 391 ? 7.23 -21.25 -28.391 1 91.69 391 PRO A C 1
ATOM 3043 O O . PRO A 1 391 ? 8.016 -21.469 -27.469 1 91.69 391 PRO A O 1
ATOM 3046 N N . TYR A 1 392 ? 6.051 -20.625 -28.219 1 91.81 392 TYR A N 1
ATOM 3047 C CA . TYR A 1 392 ? 5.707 -20.062 -26.906 1 91.81 392 TYR A CA 1
ATOM 3048 C C . TYR A 1 392 ? 4.773 -21 -26.141 1 91.81 392 TYR A C 1
ATOM 3050 O O . TYR A 1 392 ? 4.383 -20.703 -25.016 1 91.81 392 TYR A O 1
ATOM 3058 N N . THR A 1 393 ? 4.418 -22.125 -26.734 1 95.56 393 THR A N 1
ATOM 3059 C CA . THR A 1 393 ? 3.627 -23.141 -26.062 1 95.56 393 THR A CA 1
ATOM 3060 C C . THR A 1 393 ? 4.414 -23.766 -24.922 1 95.56 393 THR A C 1
ATOM 3062 O O . THR A 1 393 ? 5.605 -24.047 -25.062 1 95.56 393 THR A O 1
ATOM 3065 N N . ILE A 1 394 ? 3.74 -23.906 -23.812 1 95.69 394 ILE A N 1
ATOM 3066 C CA . ILE A 1 394 ? 4.398 -24.562 -22.688 1 95.69 394 ILE A CA 1
ATOM 3067 C C . ILE A 1 394 ? 3.439 -25.562 -22.047 1 95.69 394 ILE A C 1
ATOM 3069 O O . ILE A 1 394 ? 2.221 -25.406 -22.125 1 95.69 394 ILE A O 1
ATOM 3073 N N . ALA A 1 395 ? 4.016 -26.594 -21.453 1 96.62 395 ALA A N 1
ATOM 3074 C CA . ALA A 1 395 ? 3.354 -27.438 -20.469 1 96.62 395 ALA A CA 1
ATOM 3075 C C . ALA A 1 395 ? 4.172 -27.531 -19.188 1 96.62 395 ALA A C 1
ATOM 3077 O O . ALA A 1 395 ? 5.402 -27.5 -19.219 1 96.62 395 ALA A O 1
ATOM 3078 N N . ALA A 1 396 ? 3.508 -27.594 -18.109 1 96.12 396 ALA A N 1
ATOM 3079 C CA . ALA A 1 396 ? 4.219 -27.719 -16.844 1 96.12 396 ALA A CA 1
ATOM 3080 C C . ALA A 1 396 ? 3.545 -28.734 -15.938 1 96.12 396 ALA A C 1
ATOM 3082 O O . ALA A 1 396 ? 2.314 -28.797 -15.867 1 96.12 396 ALA A O 1
ATOM 3083 N N . MET A 1 397 ? 4.352 -29.547 -15.383 1 97.19 397 MET A N 1
ATOM 3084 C CA . MET A 1 397 ? 3.928 -30.5 -14.359 1 97.19 397 MET A CA 1
ATOM 3085 C C . MET A 1 397 ? 4.309 -30 -12.969 1 97.19 397 MET A C 1
ATOM 3087 O O . MET A 1 397 ? 5.496 -29.922 -12.633 1 97.19 397 MET A O 1
ATOM 3091 N N . GLU A 1 398 ? 3.336 -29.609 -12.211 1 96.69 398 GLU A N 1
ATOM 3092 C CA . GLU A 1 398 ? 3.523 -29.281 -10.805 1 96.69 398 GLU A CA 1
ATOM 3093 C C . GLU A 1 398 ? 3.477 -30.531 -9.93 1 96.69 398 GLU A C 1
ATOM 3095 O O . GLU A 1 398 ? 2.4 -31.062 -9.672 1 96.69 398 GLU A O 1
ATOM 3100 N N . ILE A 1 399 ? 4.586 -30.859 -9.414 1 97.62 399 ILE A N 1
ATOM 3101 C CA . ILE A 1 399 ? 4.746 -32.188 -8.82 1 97.62 399 ILE A CA 1
ATOM 3102 C C . ILE A 1 399 ? 4.219 -32.156 -7.387 1 97.62 399 ILE A C 1
ATOM 3104 O O . ILE A 1 399 ? 4.527 -31.266 -6.613 1 97.62 399 ILE A O 1
ATOM 3108 N N . TYR A 1 400 ? 3.426 -33.156 -7.082 1 97.12 400 TYR A N 1
ATOM 3109 C CA . TYR A 1 400 ? 2.832 -33.312 -5.758 1 97.12 400 TYR A CA 1
ATOM 3110 C C . TYR A 1 400 ? 3.609 -34.312 -4.922 1 97.12 400 TYR A C 1
ATOM 3112 O O . TYR A 1 400 ? 4.73 -34.688 -5.273 1 97.12 400 TYR A O 1
ATOM 3120 N N . GLY A 1 401 ? 3.094 -34.688 -3.764 1 96.44 401 GLY A N 1
ATOM 3121 C CA . GLY A 1 401 ? 3.789 -35.5 -2.77 1 96.44 401 GLY A CA 1
ATOM 3122 C C . GLY A 1 401 ? 4.312 -34.688 -1.603 1 96.44 401 GLY A C 1
ATOM 3123 O O . GLY A 1 401 ? 3.934 -33.5 -1.431 1 96.44 401 GLY A O 1
ATOM 3124 N N . GLY A 1 402 ? 5.137 -35.344 -0.738 1 96.38 402 GLY A N 1
ATOM 3125 C CA . GLY A 1 402 ? 5.707 -34.656 0.403 1 96.38 402 GLY A CA 1
ATOM 3126 C C . GLY A 1 402 ? 4.656 -34.094 1.351 1 96.38 402 GLY A C 1
ATOM 3127 O O . GLY A 1 402 ? 3.699 -34.812 1.694 1 96.38 402 GLY A O 1
ATOM 3128 N N . ALA A 1 403 ? 4.871 -32.875 1.693 1 96.88 403 ALA A N 1
ATOM 3129 C CA . ALA A 1 403 ? 3.994 -32.219 2.666 1 96.88 403 ALA A CA 1
ATOM 3130 C C . ALA A 1 403 ? 2.578 -32.062 2.117 1 96.88 403 ALA A C 1
ATOM 3132 O O . ALA A 1 403 ? 1.606 -32.094 2.875 1 96.88 403 ALA A O 1
ATOM 3133 N N . ILE A 1 404 ? 2.428 -31.938 0.792 1 96.88 404 ILE A N 1
ATOM 3134 C CA . ILE A 1 404 ? 1.107 -31.828 0.184 1 96.88 404 ILE A CA 1
ATOM 3135 C C . ILE A 1 404 ? 0.281 -33.062 0.507 1 96.88 404 ILE A C 1
ATOM 3137 O O . ILE A 1 404 ? -0.865 -32.969 0.951 1 96.88 404 ILE A O 1
ATOM 3141 N N . ALA A 1 405 ? 0.883 -34.219 0.381 1 94.69 405 ALA A N 1
ATOM 3142 C CA . ALA A 1 405 ? 0.186 -35.469 0.522 1 94.69 405 ALA A CA 1
ATOM 3143 C C . ALA A 1 405 ? -0.021 -35.844 1.992 1 94.69 405 ALA A C 1
ATOM 3145 O O . ALA A 1 405 ? -0.901 -36.625 2.328 1 94.69 405 ALA A O 1
ATOM 3146 N N . ARG A 1 406 ? 0.781 -35.312 2.873 1 93.31 406 ARG A N 1
ATOM 3147 C CA . ARG A 1 406 ? 0.673 -35.625 4.293 1 93.31 406 ARG A CA 1
ATOM 3148 C C . ARG A 1 406 ? -0.552 -34.969 4.914 1 93.31 406 ARG A C 1
ATOM 3150 O O . ARG A 1 406 ? -1.051 -35.406 5.945 1 93.31 406 ARG A O 1
ATOM 3157 N N . MET A 1 407 ? -1.008 -33.938 4.289 1 90.06 407 MET A N 1
ATOM 3158 C CA . MET A 1 407 ? -2.217 -33.281 4.773 1 90.06 407 MET A CA 1
ATOM 3159 C C . MET A 1 407 ? -3.447 -34.156 4.523 1 90.06 407 MET A C 1
ATOM 3161 O O . MET A 1 407 ? -3.666 -34.625 3.404 1 90.06 407 MET A O 1
ATOM 3165 N N . PRO A 1 408 ? -4.176 -34.375 5.562 1 86.12 408 PRO A N 1
ATOM 3166 C CA . PRO A 1 408 ? -5.383 -35.188 5.359 1 86.12 408 PRO A CA 1
ATOM 3167 C C . PRO A 1 408 ? -6.355 -34.562 4.367 1 86.12 408 PRO A C 1
ATOM 3169 O O . PRO A 1 408 ? -6.539 -33.344 4.363 1 86.12 408 PRO A O 1
ATOM 3172 N N . LYS A 1 409 ? -6.918 -35.5 3.629 1 82.25 409 LYS A N 1
ATOM 3173 C CA . LYS A 1 409 ? -7.961 -35.062 2.721 1 82.25 409 LYS A CA 1
ATOM 3174 C C . LYS A 1 409 ? -9.148 -34.469 3.492 1 82.25 409 LYS A C 1
ATOM 3176 O O . LYS A 1 409 ? -9.547 -35.031 4.523 1 82.25 409 LYS A O 1
ATOM 3181 N N . GLY A 1 410 ? -9.617 -33.406 3.16 1 83.5 410 GLY A N 1
ATOM 3182 C CA . GLY A 1 410 ? -10.812 -32.875 3.775 1 83.5 410 GLY A CA 1
ATOM 3183 C C . GLY A 1 410 ? -10.508 -31.844 4.855 1 83.5 410 GLY A C 1
ATOM 3184 O O . GLY A 1 410 ? -11.414 -31.234 5.422 1 83.5 410 GLY A O 1
ATOM 3185 N N . GLU A 1 411 ? -9.219 -31.672 5.078 1 88.44 411 GLU A N 1
ATOM 3186 C CA . GLU A 1 411 ? -8.844 -30.672 6.062 1 88.44 411 GLU A CA 1
ATOM 3187 C C . GLU A 1 411 ? -9.312 -29.281 5.633 1 88.44 411 GLU A C 1
ATOM 3189 O O . GLU A 1 411 ? -9.562 -28.422 6.477 1 88.44 411 GLU A O 1
ATOM 3194 N N . ASN A 1 412 ? -9.391 -29.062 4.402 1 94.38 412 ASN A N 1
ATOM 3195 C CA . ASN A 1 412 ? -9.953 -27.875 3.781 1 94.38 412 ASN A CA 1
ATOM 3196 C C . ASN A 1 412 ? -10.539 -28.172 2.404 1 94.38 412 ASN A C 1
ATOM 3198 O O . ASN A 1 412 ? -10.656 -29.344 2.021 1 94.38 412 ASN A O 1
ATOM 3202 N N . ALA A 1 413 ? -10.961 -27.219 1.708 1 96.31 413 ALA A N 1
ATOM 3203 C CA . ALA A 1 413 ? -11.719 -27.438 0.476 1 96.31 413 ALA A CA 1
ATOM 3204 C C . ALA A 1 413 ? -10.789 -27.781 -0.685 1 96.31 413 ALA A C 1
ATOM 3206 O O . ALA A 1 413 ? -11.25 -28.156 -1.762 1 96.31 413 ALA A O 1
ATOM 3207 N N . PHE A 1 414 ? -9.516 -27.609 -0.496 1 96.5 414 PHE A N 1
ATOM 3208 C CA . PHE A 1 414 ? -8.555 -28.125 -1.47 1 96.5 414 PHE A CA 1
ATOM 3209 C C . PHE A 1 414 ? -8.273 -29.609 -1.224 1 96.5 414 PHE A C 1
ATOM 3211 O O . PHE A 1 414 ? -7.449 -29.953 -0.371 1 96.5 414 PHE A O 1
ATOM 3218 N N . PHE A 1 415 ? -8.766 -30.5 -2.051 1 91.69 415 PHE A N 1
ATOM 3219 C CA . PHE A 1 415 ? -8.719 -31.906 -1.674 1 91.69 415 PHE A CA 1
ATOM 3220 C C . PHE A 1 415 ? -7.836 -32.688 -2.631 1 91.69 415 PHE A C 1
ATOM 3222 O O . PHE A 1 415 ? -7.656 -33.906 -2.467 1 91.69 415 PHE A O 1
ATOM 3229 N N . HIS A 1 416 ? -7.227 -32 -3.646 1 93.12 416 HIS A N 1
ATOM 3230 C CA . HIS A 1 416 ? -6.379 -32.688 -4.625 1 93.12 416 HIS A CA 1
ATOM 3231 C C . HIS A 1 416 ? -5.012 -33 -4.035 1 93.12 416 HIS A C 1
ATOM 3233 O O . HIS A 1 416 ? -4.02 -32.344 -4.336 1 93.12 416 HIS A O 1
ATOM 3239 N N . ARG A 1 417 ? -4.902 -34.062 -3.309 1 93.5 417 ARG A N 1
ATOM 3240 C CA . ARG A 1 417 ? -3.674 -34.281 -2.564 1 93.5 417 ARG A CA 1
ATOM 3241 C C . ARG A 1 417 ? -2.98 -35.562 -3.055 1 93.5 417 ARG A C 1
ATOM 3243 O O . ARG A 1 417 ? -1.759 -35.688 -2.955 1 93.5 417 ARG A O 1
ATOM 3250 N N . ASP A 1 418 ? -3.746 -36.5 -3.508 1 92.56 418 ASP A N 1
ATOM 3251 C CA . ASP A 1 418 ? -3.219 -37.812 -3.865 1 92.56 418 ASP A CA 1
ATOM 3252 C C . ASP A 1 418 ? -3.07 -37.938 -5.379 1 92.56 418 ASP A C 1
ATOM 3254 O O . ASP A 1 418 ? -3.717 -38.781 -5.996 1 92.56 418 ASP A O 1
ATOM 3258 N N . VAL A 1 419 ? -2.266 -37.156 -5.973 1 96.38 419 VAL A N 1
ATOM 3259 C CA . VAL A 1 419 ? -1.986 -37.156 -7.406 1 96.38 419 VAL A CA 1
ATOM 3260 C C . VAL A 1 419 ? -0.48 -37.062 -7.641 1 96.38 419 VAL A C 1
ATOM 3262 O O . VAL A 1 419 ? 0.274 -36.719 -6.727 1 96.38 419 VAL A O 1
ATOM 3265 N N . TYR A 1 420 ? -0.062 -37.469 -8.844 1 97.44 420 TYR A N 1
ATOM 3266 C CA . TYR A 1 420 ? 1.344 -37.312 -9.195 1 97.44 420 TYR A CA 1
ATOM 3267 C C . TYR A 1 420 ? 1.676 -35.844 -9.461 1 97.44 420 TYR A C 1
ATOM 3269 O O . TYR A 1 420 ? 2.717 -35.344 -9.023 1 97.44 420 TYR A O 1
ATOM 3277 N N . CYS A 1 421 ? 0.823 -35.219 -10.18 1 97.38 421 CYS A N 1
ATOM 3278 C CA . CYS A 1 421 ? 1.062 -33.812 -10.508 1 97.38 421 CYS A CA 1
ATOM 3279 C C . CYS A 1 421 ? -0.187 -33.156 -11.102 1 97.38 421 CYS A C 1
ATOM 3281 O O . CYS A 1 421 ? -1.143 -33.875 -11.453 1 97.38 421 CYS A O 1
ATOM 3283 N N . ASP A 1 422 ? -0.259 -31.875 -11.031 1 96.94 422 ASP A N 1
ATOM 3284 C CA . ASP A 1 422 ? -1.098 -31.078 -11.922 1 96.94 422 ASP A CA 1
ATOM 3285 C C . ASP A 1 422 ? -0.358 -30.734 -13.211 1 96.94 422 ASP A C 1
ATOM 3287 O O . ASP A 1 422 ? 0.713 -30.125 -13.18 1 96.94 422 ASP A O 1
ATOM 3291 N N . LEU A 1 423 ? -0.828 -31.188 -14.305 1 97.44 423 LEU A N 1
ATOM 3292 C CA . LEU A 1 423 ? -0.261 -30.844 -15.602 1 97.44 423 LEU A CA 1
ATOM 3293 C C . LEU A 1 423 ? -1.097 -29.781 -16.297 1 97.44 423 LEU A C 1
ATOM 3295 O O . LEU A 1 423 ? -2.26 -30.016 -16.641 1 97.44 423 LEU A O 1
ATOM 3299 N N . PHE A 1 424 ? -0.52 -28.609 -16.469 1 95.88 424 PHE A N 1
ATOM 3300 C CA . PHE A 1 424 ? -1.251 -27.609 -17.234 1 95.88 424 PHE A CA 1
ATOM 3301 C C . PHE A 1 424 ? -0.572 -27.344 -18.578 1 95.88 424 PHE A C 1
ATOM 3303 O O . PHE A 1 424 ? 0.622 -27.609 -18.734 1 95.88 424 PHE A O 1
ATOM 3310 N N . PHE A 1 425 ? -1.336 -27 -19.547 1 96.44 425 PHE A N 1
ATOM 3311 C CA . PHE A 1 425 ? -0.954 -26.672 -20.922 1 96.44 425 PHE A CA 1
ATOM 3312 C C . PHE A 1 425 ? -1.364 -25.25 -21.266 1 96.44 425 PHE A C 1
ATOM 3314 O O . PHE A 1 425 ? -2.504 -24.844 -21.031 1 96.44 425 PHE A O 1
ATOM 3321 N N . ASP A 1 426 ? -0.4 -24.5 -21.781 1 96.38 426 ASP A N 1
ATOM 3322 C CA . ASP A 1 426 ? -0.606 -23.062 -22.016 1 96.38 426 ASP A CA 1
ATOM 3323 C C . ASP A 1 426 ? -0.208 -22.672 -23.438 1 96.38 426 ASP A C 1
ATOM 3325 O O . ASP A 1 426 ? 0.866 -23.047 -23.906 1 96.38 426 ASP A O 1
ATOM 3329 N N . VAL A 1 427 ? -1.064 -21.938 -24.109 1 96.56 427 VAL A N 1
ATOM 3330 C CA . VAL A 1 427 ? -0.766 -21.422 -25.438 1 96.56 427 VAL A CA 1
ATOM 3331 C C . VAL A 1 427 ? -0.939 -19.906 -25.469 1 96.56 427 VAL A C 1
ATOM 3333 O O . VAL A 1 427 ? -1.688 -19.359 -24.656 1 96.56 427 VAL A O 1
ATOM 3336 N N . PHE A 1 428 ? -0.285 -19.234 -26.406 1 95.38 428 PHE A N 1
ATOM 3337 C CA . PHE A 1 428 ? -0.259 -17.781 -26.516 1 95.38 428 PHE A CA 1
ATOM 3338 C C . PHE A 1 428 ? -0.417 -17.344 -27.969 1 95.38 428 PHE A C 1
ATOM 3340 O O . PHE A 1 428 ? -0.106 -18.109 -28.891 1 95.38 428 PHE A O 1
ATOM 3347 N N . TRP A 1 429 ? -0.983 -16.125 -28.141 1 94.12 429 TRP A N 1
ATOM 3348 C CA . TRP A 1 429 ? -1.141 -15.602 -29.484 1 94.12 429 TRP A CA 1
ATOM 3349 C C . TRP A 1 429 ? -1.082 -14.078 -29.5 1 94.12 429 TRP A C 1
ATOM 3351 O O . TRP A 1 429 ? -1.244 -13.438 -28.453 1 94.12 429 TRP A O 1
ATOM 3361 N N . LEU A 1 430 ? -0.809 -13.578 -30.703 1 89.38 430 LEU A N 1
ATOM 3362 C CA . LEU A 1 430 ? -0.742 -12.125 -30.859 1 89.38 430 LEU A CA 1
ATOM 3363 C C . LEU A 1 430 ? -1.827 -11.625 -31.797 1 89.38 430 LEU A C 1
ATOM 3365 O O . LEU A 1 430 ? -2.184 -10.445 -31.766 1 89.38 430 LEU A O 1
ATOM 3369 N N . THR A 1 431 ? -2.256 -12.445 -32.75 1 91.75 431 THR A N 1
ATOM 3370 C CA . THR A 1 431 ? -3.24 -12.055 -33.75 1 91.75 431 THR A CA 1
ATOM 3371 C C . THR A 1 431 ? -4.473 -12.953 -33.688 1 91.75 431 THR A C 1
ATOM 3373 O O . THR A 1 431 ? -4.43 -14.031 -33.094 1 91.75 431 THR A O 1
ATOM 3376 N N . GLU A 1 432 ? -5.477 -12.555 -34.281 1 92.94 432 GLU A N 1
ATOM 3377 C CA . GLU A 1 432 ? -6.699 -13.352 -34.312 1 92.94 432 GLU A CA 1
ATOM 3378 C C . GLU A 1 432 ? -6.484 -14.672 -35.062 1 92.94 432 GLU A C 1
ATOM 3380 O O . GLU A 1 432 ? -7.102 -15.68 -34.719 1 92.94 432 GLU A O 1
ATOM 3385 N N . GLN A 1 433 ? -5.738 -14.602 -36.062 1 94.56 433 GLN A N 1
ATOM 3386 C CA . GLN A 1 433 ? -5.418 -15.828 -36.781 1 94.56 433 GLN A CA 1
ATOM 3387 C C . GLN A 1 433 ? -4.668 -16.812 -35.906 1 94.56 433 GLN A C 1
ATOM 3389 O O . GLN A 1 433 ? -4.988 -18 -35.906 1 94.56 433 GLN A O 1
ATOM 3394 N N . GLU A 1 434 ? -3.762 -16.344 -35.156 1 95.81 434 GLU A N 1
ATOM 3395 C CA . GLU A 1 434 ? -3.035 -17.188 -34.219 1 95.81 434 GLU A CA 1
ATOM 3396 C C . GLU A 1 434 ? -3.959 -17.719 -33.125 1 95.81 434 GLU A C 1
ATOM 3398 O O . GLU A 1 434 ? -3.826 -18.859 -32.688 1 95.81 434 GLU A O 1
ATOM 3403 N N . LYS A 1 435 ? -4.793 -16.859 -32.781 1 96.69 435 LYS A N 1
ATOM 3404 C CA . LYS A 1 435 ? -5.75 -17.266 -31.75 1 96.69 435 LYS A CA 1
ATOM 3405 C C . LYS A 1 435 ? -6.508 -18.516 -32.156 1 96.69 435 LYS A C 1
ATOM 3407 O O . LYS A 1 435 ? -6.562 -19.5 -31.422 1 96.69 435 LYS A O 1
ATOM 3412 N N . GLU A 1 436 ? -7.094 -18.516 -33.312 1 97.62 436 GLU A N 1
ATOM 3413 C CA . GLU A 1 436 ? -7.848 -19.672 -33.812 1 97.62 436 GLU A CA 1
ATOM 3414 C C . GLU A 1 436 ? -6.973 -20.922 -33.875 1 97.62 436 GLU A C 1
ATOM 3416 O O . GLU A 1 436 ? -7.395 -22 -33.438 1 97.62 436 GLU A O 1
ATOM 3421 N N . THR A 1 437 ? -5.785 -20.719 -34.344 1 98.25 437 THR A N 1
ATOM 3422 C CA . THR A 1 437 ? -4.84 -21.812 -34.469 1 98.25 437 THR A CA 1
ATOM 3423 C C . THR A 1 437 ? -4.469 -22.391 -33.094 1 98.25 437 THR A C 1
ATOM 3425 O O . THR A 1 437 ? -4.461 -23.594 -32.906 1 98.25 437 THR A O 1
ATOM 3428 N N . MET A 1 438 ? -4.184 -21.516 -32.219 1 97.81 438 MET A N 1
ATOM 3429 C CA . MET A 1 438 ? -3.68 -21.953 -30.906 1 97.81 438 MET A CA 1
ATOM 3430 C C . MET A 1 438 ? -4.801 -22.547 -30.062 1 97.81 438 MET A C 1
ATOM 3432 O O . MET A 1 438 ? -4.574 -23.469 -29.281 1 97.81 438 MET A O 1
ATOM 3436 N N . LEU A 1 439 ? -6 -22.031 -30.156 1 97.56 439 LEU A N 1
ATOM 3437 C CA . LEU A 1 439 ? -7.137 -22.609 -29.453 1 97.56 439 LEU A CA 1
ATOM 3438 C C . LEU A 1 439 ? -7.43 -24.016 -29.969 1 97.56 439 LEU A C 1
ATOM 3440 O O . LEU A 1 439 ? -7.793 -24.906 -29.203 1 97.56 439 LEU A O 1
ATOM 3444 N N . ALA A 1 440 ? -7.301 -24.188 -31.281 1 98.19 440 ALA A N 1
ATOM 3445 C CA . ALA A 1 440 ? -7.445 -25.531 -31.844 1 98.19 440 ALA A CA 1
ATOM 3446 C C . ALA A 1 440 ? -6.355 -26.453 -31.328 1 98.19 440 ALA A C 1
ATOM 3448 O O . ALA A 1 440 ? -6.613 -27.641 -31.062 1 98.19 440 ALA A O 1
ATOM 3449 N N . PHE A 1 441 ? -5.219 -25.938 -31.219 1 98.5 441 PHE A N 1
ATOM 3450 C CA . PHE A 1 441 ? -4.09 -26.734 -30.766 1 98.5 441 PHE A CA 1
ATOM 3451 C C . PHE A 1 441 ? -4.297 -27.203 -29.328 1 98.5 441 PHE A C 1
ATOM 3453 O O . PHE A 1 441 ? -4.055 -28.359 -29 1 98.5 441 PHE A O 1
ATOM 3460 N N . ILE A 1 442 ? -4.691 -26.344 -28.453 1 97.75 442 ILE A N 1
ATOM 3461 C CA . ILE A 1 442 ? -4.887 -26.734 -27.062 1 97.75 442 ILE A CA 1
ATOM 3462 C C . ILE A 1 442 ? -6.07 -27.688 -26.953 1 97.75 442 ILE A C 1
ATOM 3464 O O . ILE A 1 442 ? -6.07 -28.594 -26.125 1 97.75 442 ILE A O 1
ATOM 3468 N N . ALA A 1 443 ? -7.074 -27.547 -27.797 1 97.44 443 ALA A N 1
ATOM 3469 C CA . ALA A 1 443 ? -8.172 -28.516 -27.844 1 97.44 443 ALA A CA 1
ATOM 3470 C C . ALA A 1 443 ? -7.664 -29.891 -28.25 1 97.44 443 ALA A C 1
ATOM 3472 O O . ALA A 1 443 ? -8.148 -30.906 -27.75 1 97.44 443 ALA A O 1
ATOM 3473 N N . GLY A 1 444 ? -6.793 -29.891 -29.172 1 98.06 444 GLY A N 1
ATOM 3474 C CA . GLY A 1 444 ? -6.172 -31.141 -29.562 1 98.06 444 GLY A CA 1
ATOM 3475 C C . GLY A 1 444 ? -5.402 -31.812 -28.438 1 98.06 444 GLY A C 1
ATOM 3476 O O . GLY A 1 444 ? -5.422 -33.031 -28.312 1 98.06 444 GLY A O 1
ATOM 3477 N N . TRP A 1 445 ? -4.711 -31.016 -27.688 1 97.44 445 TRP A N 1
ATOM 3478 C CA . TRP A 1 445 ? -4.008 -31.547 -26.531 1 97.44 445 TRP A CA 1
ATOM 3479 C C . TRP A 1 445 ? -4.988 -32.156 -25.531 1 97.44 445 TRP A C 1
ATOM 3481 O O . TRP A 1 445 ? -4.727 -33.219 -24.953 1 97.44 445 TRP A O 1
ATOM 3491 N N . GLU A 1 446 ? -6.031 -31.438 -25.297 1 96.5 446 GLU A N 1
ATOM 3492 C CA . GLU A 1 446 ? -7.066 -31.938 -24.406 1 96.5 446 GLU A CA 1
ATOM 3493 C C . GLU A 1 446 ? -7.57 -33.312 -24.844 1 96.5 446 GLU A C 1
ATOM 3495 O O . GLU A 1 446 ? -7.742 -34.219 -24.031 1 96.5 446 GLU A O 1
ATOM 3500 N N . ALA A 1 447 ? -7.773 -33.438 -26.094 1 97.25 447 ALA A N 1
ATOM 3501 C CA . ALA A 1 447 ? -8.242 -34.719 -26.641 1 97.25 447 ALA A CA 1
ATOM 3502 C C . ALA A 1 447 ? -7.188 -35.812 -26.469 1 97.25 447 ALA A C 1
ATOM 3504 O O . ALA A 1 447 ? -7.52 -36.938 -26.125 1 97.25 447 ALA A O 1
ATOM 3505 N N . ALA A 1 448 ? -5.984 -35.469 -26.703 1 97.31 448 ALA A N 1
ATOM 3506 C CA . ALA A 1 448 ? -4.887 -36.438 -26.578 1 97.31 448 ALA A CA 1
ATOM 3507 C C . ALA A 1 448 ? -4.715 -36.875 -25.125 1 97.31 448 ALA A C 1
ATOM 3509 O O . ALA A 1 448 ? -4.344 -38.031 -24.859 1 97.31 448 ALA A O 1
ATOM 3510 N N . PHE A 1 449 ? -5.016 -36 -24.234 1 97.75 449 PHE A N 1
ATOM 3511 C CA . PHE A 1 449 ? -4.805 -36.281 -22.812 1 97.75 449 PHE A CA 1
ATOM 3512 C C . PHE A 1 449 ? -5.996 -37 -22.219 1 97.75 449 PHE A C 1
ATOM 3514 O O . PHE A 1 449 ? -5.891 -37.594 -21.141 1 97.75 449 PHE A O 1
ATOM 3521 N N . ALA A 1 450 ? -7.125 -37 -22.797 1 96.62 450 ALA A N 1
ATOM 3522 C CA . ALA A 1 450 ? -8.414 -37.469 -22.281 1 96.62 450 ALA A CA 1
ATOM 3523 C C . ALA A 1 450 ? -8.305 -38.875 -21.734 1 96.62 450 ALA A C 1
ATOM 3525 O O . ALA A 1 450 ? -8.836 -39.188 -20.656 1 96.62 450 ALA A O 1
ATOM 3526 N N . PRO A 1 451 ? -7.562 -39.812 -22.359 1 96.25 451 PRO A N 1
ATOM 3527 C CA . PRO A 1 451 ? -7.496 -41.156 -21.828 1 96.25 451 PRO A CA 1
ATOM 3528 C C . PRO A 1 451 ? -6.754 -41.25 -20.484 1 96.25 451 PRO A C 1
ATOM 3530 O O . PRO A 1 451 ? -6.891 -42.219 -19.766 1 96.25 451 PRO A O 1
ATOM 3533 N N . HIS A 1 452 ? -6.004 -40.25 -20.203 1 96.44 452 HIS A N 1
ATOM 3534 C CA . HIS A 1 452 ? -5.16 -40.25 -19.016 1 96.44 452 HIS A CA 1
ATOM 3535 C C . HIS A 1 452 ? -5.758 -39.406 -17.891 1 96.44 452 HIS A C 1
ATOM 3537 O O . HIS A 1 452 ? -5.266 -39.406 -16.766 1 96.44 452 HIS A O 1
ATOM 3543 N N . TRP A 1 453 ? -6.781 -38.656 -18.219 1 95.06 453 TRP A N 1
ATOM 3544 C CA . TRP A 1 453 ? -7.395 -37.719 -17.281 1 95.06 453 TRP A CA 1
ATOM 3545 C C . TRP A 1 453 ? -8.383 -38.438 -16.359 1 95.06 453 TRP A C 1
ATOM 3547 O O . TRP A 1 453 ? -9.125 -39.312 -16.797 1 95.06 453 TRP A O 1
ATOM 3557 N N . THR A 1 454 ? -8.375 -38.062 -15.039 1 90.12 454 THR A N 1
ATOM 3558 C CA . THR A 1 454 ? -9.242 -38.75 -14.094 1 90.12 454 THR A CA 1
ATOM 3559 C C . THR A 1 454 ? -10.438 -37.875 -13.727 1 90.12 454 THR A C 1
ATOM 3561 O O . THR A 1 454 ? -11.188 -38.188 -12.805 1 90.12 454 THR A O 1
ATOM 3564 N N . GLY A 1 455 ? -10.562 -36.719 -14.32 1 94.88 455 GLY A N 1
ATOM 3565 C CA . GLY A 1 455 ? -11.758 -35.906 -14.148 1 94.88 455 GLY A CA 1
ATOM 3566 C C . GLY A 1 455 ? -11.57 -34.75 -13.172 1 94.88 455 GLY A C 1
ATOM 3567 O O . GLY A 1 455 ? -12.531 -34.094 -12.812 1 94.88 455 GLY A O 1
ATOM 3568 N N . GLN A 1 456 ? -10.383 -34.531 -12.742 1 96.38 456 GLN A N 1
ATOM 3569 C CA . GLN A 1 456 ? -10.141 -33.469 -11.781 1 96.38 456 GLN A CA 1
ATOM 3570 C C . GLN A 1 456 ? -9.18 -32.406 -12.352 1 96.38 456 GLN A C 1
ATOM 3572 O O . GLN A 1 456 ? -8.312 -32.75 -13.164 1 96.38 456 GLN A O 1
ATOM 3577 N N . SER A 1 457 ? -9.391 -31.188 -11.977 1 96.94 457 SER A N 1
ATOM 3578 C CA . SER A 1 457 ? -8.578 -30.062 -12.438 1 96.94 457 SER A CA 1
ATOM 3579 C C . SER A 1 457 ? -8.266 -29.109 -11.297 1 96.94 457 SER A C 1
ATOM 3581 O O . SER A 1 457 ? -8.969 -29.094 -10.281 1 96.94 457 SER A O 1
ATOM 3583 N N . TYR A 1 458 ? -7.191 -28.422 -11.453 1 96.62 458 TYR A N 1
ATOM 3584 C CA . TYR A 1 458 ? -6.766 -27.453 -10.453 1 96.62 458 TYR A CA 1
ATOM 3585 C C . TYR A 1 458 ? -7.617 -26.188 -10.523 1 96.62 458 TYR A C 1
ATOM 3587 O O . TYR A 1 458 ? -7.684 -25.531 -11.562 1 96.62 458 TYR A O 1
ATOM 3595 N N . GLN A 1 459 ? -8.195 -25.812 -9.453 1 96.44 459 GLN A N 1
ATOM 3596 C CA . GLN A 1 459 ? -9.211 -24.766 -9.438 1 96.44 459 GLN A CA 1
ATOM 3597 C C . GLN A 1 459 ? -8.578 -23.375 -9.578 1 96.44 459 GLN A C 1
ATOM 3599 O O . GLN A 1 459 ? -9.281 -22.391 -9.836 1 96.44 459 GLN A O 1
ATOM 3604 N N . ASN A 1 460 ? -7.234 -23.188 -9.406 1 96.25 460 ASN A N 1
ATOM 3605 C CA . ASN A 1 460 ? -6.582 -21.891 -9.641 1 96.25 460 ASN A CA 1
ATOM 3606 C C . ASN A 1 460 ? -6.273 -21.688 -11.125 1 96.25 460 ASN A C 1
ATOM 3608 O O . ASN A 1 460 ? -5.82 -20.609 -11.523 1 96.25 460 ASN A O 1
ATOM 3612 N N . TYR A 1 461 ? -6.473 -22.719 -11.961 1 95.81 461 TYR A N 1
ATOM 3613 C CA . TYR A 1 461 ? -6.309 -22.578 -13.406 1 95.81 461 TYR A CA 1
ATOM 3614 C C . TYR A 1 461 ? -7.625 -22.828 -14.133 1 95.81 461 TYR A C 1
ATOM 3616 O O . TYR A 1 461 ? -7.719 -23.719 -14.969 1 95.81 461 TYR A O 1
ATOM 3624 N N . PRO A 1 462 ? -8.586 -21.984 -13.844 1 95.81 462 PRO A N 1
ATOM 3625 C CA . PRO A 1 462 ? -9.883 -22.172 -14.5 1 95.81 462 PRO A CA 1
ATOM 3626 C C . PRO A 1 462 ? -9.836 -21.891 -16 1 95.81 462 PRO A C 1
ATOM 3628 O O . PRO A 1 462 ? -9.094 -21 -16.438 1 95.81 462 PRO A O 1
ATOM 3631 N N . SER A 1 463 ? -10.57 -22.656 -16.719 1 94.56 463 SER A N 1
ATOM 3632 C CA . SER A 1 463 ? -10.875 -22.391 -18.125 1 94.56 463 SER A CA 1
ATOM 3633 C C . SER A 1 463 ? -12.289 -21.828 -18.281 1 94.56 463 SER A C 1
ATOM 3635 O O . SER A 1 463 ? -13.219 -22.281 -17.609 1 94.56 463 SER A O 1
ATOM 3637 N N . PRO A 1 464 ? -12.453 -20.844 -19.125 1 93.81 464 PRO A N 1
ATOM 3638 C CA . PRO A 1 464 ? -13.75 -20.172 -19.203 1 93.81 464 PRO A CA 1
ATOM 3639 C C . PRO A 1 464 ? -14.875 -21.109 -19.641 1 93.81 464 PRO A C 1
ATOM 3641 O O . PRO A 1 464 ? -16.016 -20.984 -19.172 1 93.81 464 PRO A O 1
ATOM 3644 N N . ASP A 1 465 ? -14.617 -22.047 -20.516 1 87.62 465 ASP A N 1
ATOM 3645 C CA . ASP A 1 465 ? -15.633 -22.969 -21.016 1 87.62 465 ASP A CA 1
ATOM 3646 C C . ASP A 1 465 ? -15.5 -24.344 -20.359 1 87.62 465 ASP A C 1
ATOM 3648 O O . ASP A 1 465 ? -14.984 -25.281 -20.969 1 87.62 465 ASP A O 1
ATOM 3652 N N . ASN A 1 466 ? -15.977 -24.375 -19.078 1 93.25 466 ASN A N 1
ATOM 3653 C CA . ASN A 1 466 ? -15.898 -25.625 -18.312 1 93.25 466 ASN A CA 1
ATOM 3654 C C . ASN A 1 466 ? -17.172 -25.859 -17.484 1 93.25 466 ASN A C 1
ATOM 3656 O O . ASN A 1 466 ? -17.156 -25.656 -16.281 1 93.25 466 ASN A O 1
ATOM 3660 N N . PRO A 1 467 ? -18.188 -26.359 -18.109 1 90.94 467 PRO A N 1
ATOM 3661 C CA . PRO A 1 467 ? -19.438 -26.578 -17.391 1 90.94 467 PRO A CA 1
ATOM 3662 C C . PRO A 1 467 ? -19.297 -27.609 -16.266 1 90.94 467 PRO A C 1
ATOM 3664 O O . PRO A 1 467 ? -20.125 -27.656 -15.359 1 90.94 467 PRO A O 1
ATOM 3667 N N . GLY A 1 468 ? -18.312 -28.5 -16.312 1 94.75 468 GLY A N 1
ATOM 3668 C CA . GLY A 1 468 ? -18.109 -29.531 -15.32 1 94.75 468 GLY A CA 1
ATOM 3669 C C . GLY A 1 468 ? -17.203 -29.109 -14.188 1 94.75 468 GLY A C 1
ATOM 3670 O O . GLY A 1 468 ? -16.719 -29.953 -13.422 1 94.75 468 GLY A O 1
ATOM 3671 N N . PHE A 1 469 ? -17.016 -27.812 -14.023 1 96.12 469 PHE A N 1
ATOM 3672 C CA . PHE A 1 469 ? -16 -27.281 -13.117 1 96.12 469 PHE A CA 1
ATOM 3673 C C . PHE A 1 469 ? -16.25 -27.766 -11.695 1 96.12 469 PHE A C 1
ATOM 3675 O O . PHE A 1 469 ? -15.305 -28.078 -10.969 1 96.12 469 PHE A O 1
ATOM 3682 N N . ALA A 1 470 ? -17.5 -27.828 -11.234 1 95.94 470 ALA A N 1
ATOM 3683 C CA . ALA A 1 470 ? -17.828 -28.141 -9.844 1 95.94 470 ALA A CA 1
ATOM 3684 C C . ALA A 1 470 ? -17.297 -29.531 -9.461 1 95.94 470 ALA A C 1
ATOM 3686 O O . ALA A 1 470 ? -16.656 -29.688 -8.422 1 95.94 470 ALA A O 1
ATOM 3687 N N . ASP A 1 471 ? -17.547 -30.484 -10.305 1 95.44 471 ASP A N 1
ATOM 3688 C CA . ASP A 1 471 ? -17.062 -31.844 -10.07 1 95.44 471 ASP A CA 1
ATOM 3689 C C . ASP A 1 471 ? -15.547 -31.906 -10.195 1 95.44 471 ASP A C 1
ATOM 3691 O O . ASP A 1 471 ? -14.891 -32.625 -9.445 1 95.44 471 ASP A O 1
ATOM 3695 N N . GLU A 1 472 ? -15.062 -31.219 -11.156 1 96.94 472 GLU A N 1
ATOM 3696 C CA . GLU A 1 472 ? -13.625 -31.25 -11.398 1 96.94 472 GLU A CA 1
ATOM 3697 C C . GLU A 1 472 ? -12.859 -30.656 -10.211 1 96.94 472 GLU A C 1
ATOM 3699 O O . GLU A 1 472 ? -11.812 -31.172 -9.82 1 96.94 472 GLU A O 1
ATOM 3704 N N . TYR A 1 473 ? -13.367 -29.562 -9.664 1 97.06 473 TYR A N 1
ATOM 3705 C CA . TYR A 1 473 ? -12.656 -28.828 -8.633 1 97.06 473 TYR A CA 1
ATOM 3706 C C . TYR A 1 473 ? -12.875 -29.453 -7.262 1 97.06 473 TYR A C 1
ATOM 3708 O O . TYR A 1 473 ? -11.953 -29.516 -6.441 1 97.06 473 TYR A O 1
ATOM 3716 N N . TRP A 1 474 ? -14.141 -29.938 -6.996 1 95.38 474 TRP A N 1
ATOM 3717 C CA . TRP A 1 474 ? -14.461 -30.219 -5.602 1 95.38 474 TRP A CA 1
ATOM 3718 C C . TRP A 1 474 ? -15.109 -31.594 -5.465 1 95.38 474 TRP A C 1
ATOM 3720 O O . TRP A 1 474 ? -15.266 -32.125 -4.355 1 95.38 474 TRP A O 1
ATOM 3730 N N . GLY A 1 475 ? -15.531 -32.219 -6.566 1 92 475 GLY A N 1
ATOM 3731 C CA . GLY A 1 475 ? -16.109 -33.562 -6.523 1 92 475 GLY A CA 1
ATOM 3732 C C . GLY A 1 475 ? -17.234 -33.688 -5.504 1 92 475 GLY A C 1
ATOM 3733 O O . GLY A 1 475 ? -18.156 -32.875 -5.484 1 92 475 GLY A O 1
ATOM 3734 N N . ASP A 1 476 ? -17.047 -34.594 -4.555 1 87.56 476 ASP A N 1
ATOM 3735 C CA . ASP A 1 476 ? -18.094 -34.969 -3.613 1 87.56 476 ASP A CA 1
ATOM 3736 C C . ASP A 1 476 ? -18.234 -33.938 -2.51 1 87.56 476 ASP A C 1
ATOM 3738 O O . ASP A 1 476 ? -19.188 -33.969 -1.729 1 87.56 476 ASP A O 1
ATOM 3742 N N . THR A 1 477 ? -17.359 -32.969 -2.516 1 89.12 477 THR A N 1
ATOM 3743 C CA . THR A 1 477 ? -17.438 -31.984 -1.447 1 89.12 477 THR A CA 1
ATOM 3744 C C . THR A 1 477 ? -18.188 -30.734 -1.912 1 89.12 477 THR A C 1
ATOM 3746 O O . THR A 1 477 ? -18.453 -29.844 -1.117 1 89.12 477 THR A O 1
ATOM 3749 N N . TYR A 1 478 ? -18.578 -30.672 -3.137 1 93.19 478 TYR A N 1
ATOM 3750 C CA . TYR A 1 478 ? -19.219 -29.484 -3.701 1 93.19 478 TYR A CA 1
ATOM 3751 C C . TYR A 1 478 ? -20.5 -29.156 -2.953 1 93.19 478 TYR A C 1
ATOM 3753 O O . TYR A 1 478 ? -20.812 -27.984 -2.738 1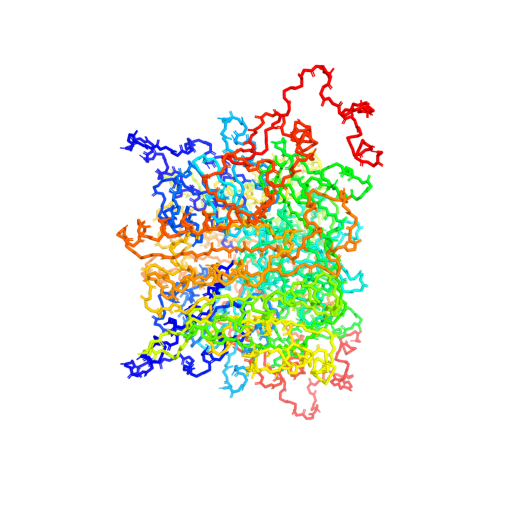 93.19 478 TYR A O 1
ATOM 3761 N N . TRP A 1 479 ? -21.234 -30.156 -2.625 1 89.75 479 TRP A N 1
ATOM 3762 C CA . TRP A 1 479 ? -22.5 -29.906 -1.933 1 89.75 479 TRP A CA 1
ATOM 3763 C C . TRP A 1 479 ? -22.266 -29.156 -0.624 1 89.75 479 TRP A C 1
ATOM 3765 O O . TRP A 1 479 ? -23.062 -28.312 -0.238 1 89.75 479 TRP A O 1
ATOM 3775 N N . LEU A 1 480 ? -21.188 -29.516 0.063 1 90.88 480 LEU A N 1
ATOM 3776 C CA . LEU A 1 480 ? -20.844 -28.828 1.311 1 90.88 480 LEU A CA 1
ATOM 3777 C C . LEU A 1 480 ? -20.516 -27.359 1.064 1 90.88 480 LEU A C 1
ATOM 3779 O O . LEU A 1 480 ? -20.906 -26.5 1.853 1 90.88 480 LEU A O 1
ATOM 3783 N N . LEU A 1 481 ? -19.844 -27.094 -0.02 1 95.62 481 LEU A N 1
ATOM 3784 C CA . LEU A 1 481 ? -19.531 -25.719 -0.39 1 95.62 481 LEU A CA 1
ATOM 3785 C C . LEU A 1 481 ? -20.797 -24.938 -0.693 1 95.62 481 LEU A C 1
ATOM 3787 O O . LEU A 1 481 ? -20.906 -23.75 -0.341 1 95.62 481 LEU A O 1
ATOM 3791 N N . ARG A 1 482 ? -21.734 -25.578 -1.336 1 95 482 ARG A N 1
ATOM 3792 C CA . ARG A 1 482 ? -23.016 -24.922 -1.637 1 95 482 ARG A CA 1
ATOM 3793 C C . ARG A 1 482 ? -23.766 -24.578 -0.356 1 95 482 ARG A C 1
ATOM 3795 O O . ARG A 1 482 ? -24.406 -23.531 -0.271 1 95 482 ARG A O 1
ATOM 3802 N N . LEU A 1 483 ? -23.688 -25.438 0.604 1 92.88 483 LEU A N 1
ATOM 3803 C CA . LEU A 1 483 ? -24.312 -25.188 1.896 1 92.88 483 LEU A CA 1
ATOM 3804 C C . LEU A 1 483 ? -23.672 -23.984 2.586 1 92.88 483 LEU A C 1
ATOM 3806 O O . LEU A 1 483 ? -24.375 -23.125 3.123 1 92.88 483 LEU A O 1
ATOM 3810 N N . ILE A 1 484 ? -22.391 -24 2.596 1 94.31 484 ILE A N 1
ATOM 3811 C CA . ILE A 1 484 ? -21.656 -22.906 3.236 1 94.31 484 ILE A CA 1
ATOM 3812 C C . ILE A 1 484 ? -21.922 -21.594 2.498 1 94.31 484 ILE A C 1
ATOM 3814 O O . ILE A 1 484 ? -22.094 -20.547 3.123 1 94.31 484 ILE A O 1
ATOM 3818 N N . LYS A 1 485 ? -21.969 -21.641 1.161 1 96.12 485 LYS A N 1
ATOM 3819 C CA . LYS A 1 485 ? -22.344 -20.484 0.362 1 96.12 485 LYS A CA 1
ATOM 3820 C C . LYS A 1 485 ? -23.719 -19.969 0.756 1 96.12 485 LYS A C 1
ATOM 3822 O O . LYS A 1 485 ? -23.922 -18.75 0.887 1 96.12 485 LYS A O 1
ATOM 3827 N N . HIS A 1 486 ? -24.594 -20.797 0.934 1 93.44 486 HIS A N 1
ATOM 3828 C CA . HIS A 1 486 ? -25.938 -20.422 1.343 1 93.44 486 HIS A CA 1
ATOM 3829 C C . HIS A 1 486 ? -25.922 -19.734 2.701 1 93.44 486 HIS A C 1
ATOM 3831 O O . HIS A 1 486 ? -26.656 -18.766 2.92 1 93.44 486 HIS A O 1
ATOM 3837 N N . LYS A 1 487 ? -25.125 -20.219 3.543 1 92 487 LYS A N 1
ATOM 3838 C CA . LYS A 1 487 ? -25.031 -19.656 4.891 1 92 487 LYS A CA 1
ATOM 3839 C C . LYS A 1 487 ? -24.469 -18.25 4.863 1 92 487 LYS A C 1
ATOM 3841 O O . LYS A 1 487 ? -24.938 -17.359 5.59 1 92 487 LYS A O 1
ATOM 3846 N N . TYR A 1 488 ? -23.484 -18 4.051 1 94.31 488 TYR A N 1
ATOM 3847 C CA . TYR A 1 488 ? -22.719 -16.766 4.168 1 94.31 488 TYR A CA 1
ATOM 3848 C C . TYR A 1 488 ? -23.094 -15.781 3.066 1 94.31 488 TYR A C 1
ATOM 3850 O O . TYR A 1 488 ? -22.891 -14.57 3.205 1 94.31 488 TYR A O 1
ATOM 3858 N N . ASP A 1 489 ? -23.641 -16.25 1.986 1 95.19 489 ASP A N 1
ATOM 3859 C CA . ASP A 1 489 ? -24.125 -15.414 0.896 1 95.19 489 ASP A CA 1
ATOM 3860 C C . ASP A 1 489 ? -25.422 -15.977 0.317 1 95.19 489 ASP A C 1
ATOM 3862 O O . ASP A 1 489 ? -25.484 -16.328 -0.863 1 95.19 489 ASP A O 1
ATOM 3866 N N . PRO A 1 490 ? -26.438 -15.93 1.076 1 92 490 PRO A N 1
ATOM 3867 C CA . PRO A 1 490 ? -27.703 -16.547 0.653 1 92 490 PRO A CA 1
ATOM 3868 C C . PRO A 1 490 ? -28.312 -15.859 -0.565 1 92 490 PRO A C 1
ATOM 3870 O O . PRO A 1 490 ? -29.062 -16.484 -1.32 1 92 490 PRO A O 1
ATOM 3873 N N . ILE A 1 491 ? -28.016 -14.625 -0.825 1 92.94 491 ILE A N 1
ATOM 3874 C CA . ILE A 1 491 ? -28.641 -13.898 -1.927 1 92.94 491 ILE A CA 1
ATOM 3875 C C . ILE A 1 491 ? -27.766 -14.016 -3.178 1 92.94 491 ILE A C 1
ATOM 3877 O O . ILE A 1 491 ? -28.078 -13.422 -4.215 1 92.94 491 ILE A O 1
ATOM 3881 N N . ASN A 1 492 ? -26.656 -14.703 -3.072 1 96.06 492 ASN A N 1
ATOM 3882 C CA . ASN A 1 492 ? -25.75 -14.945 -4.191 1 96.06 492 ASN A CA 1
ATOM 3883 C C . ASN A 1 492 ? -25.281 -13.641 -4.828 1 96.06 492 ASN A C 1
ATOM 3885 O O . ASN A 1 492 ? -25.391 -13.461 -6.043 1 96.06 492 ASN A O 1
ATOM 3889 N N . LEU A 1 493 ? -24.922 -12.727 -3.91 1 97.19 493 LEU A N 1
ATOM 3890 C CA . LEU A 1 493 ? -24.406 -11.445 -4.375 1 97.19 493 LEU A CA 1
ATOM 3891 C C . LEU A 1 493 ? -23.078 -11.641 -5.117 1 97.19 493 LEU A C 1
ATOM 3893 O O . LEU A 1 493 ? -22.828 -10.984 -6.133 1 97.19 493 LEU A O 1
ATOM 3897 N N . LEU A 1 494 ? -22.234 -12.469 -4.574 1 97.88 494 LEU A N 1
ATOM 3898 C CA . LEU A 1 494 ? -20.969 -12.82 -5.219 1 97.88 494 LEU A CA 1
ATOM 3899 C C . LEU A 1 494 ? -21.188 -13.906 -6.27 1 97.88 494 LEU A C 1
ATOM 3901 O O . LEU A 1 494 ? -21.391 -15.078 -5.93 1 97.88 494 LEU A O 1
ATOM 3905 N N . ARG A 1 495 ? -21.078 -13.539 -7.504 1 95.62 495 ARG A N 1
ATOM 3906 C CA . ARG A 1 495 ? -21.375 -14.531 -8.523 1 95.62 495 ARG A CA 1
ATOM 3907 C C . ARG A 1 495 ? -20.625 -14.234 -9.82 1 95.62 495 ARG A C 1
ATOM 3909 O O . ARG A 1 495 ? -20.469 -13.07 -10.203 1 95.62 495 ARG A O 1
ATOM 3916 N N . PHE A 1 496 ? -20.109 -15.172 -10.438 1 94.75 496 PHE A N 1
ATOM 3917 C CA . PHE A 1 496 ? -19.422 -15.234 -11.711 1 94.75 496 PHE A CA 1
ATOM 3918 C C . PHE A 1 496 ? -19.625 -16.594 -12.383 1 94.75 496 PHE A C 1
ATOM 3920 O O . PHE A 1 496 ? -20.25 -17.484 -11.805 1 94.75 496 PHE A O 1
ATOM 3927 N N . PRO A 1 497 ? -19.281 -16.875 -13.586 1 93.62 497 PRO A N 1
ATOM 3928 C CA . PRO A 1 497 ? -19.688 -18.047 -14.352 1 93.62 497 PRO A CA 1
ATOM 3929 C C . PRO A 1 497 ? -19.344 -19.359 -13.633 1 93.62 497 PRO A C 1
ATOM 3931 O O . PRO A 1 497 ? -20.078 -20.344 -13.766 1 93.62 497 PRO A O 1
ATOM 3934 N N . GLN A 1 498 ? -18.328 -19.484 -12.859 1 95.81 498 GLN A N 1
ATOM 3935 C CA . GLN A 1 498 ? -17.953 -20.703 -12.156 1 95.81 498 GLN A CA 1
ATOM 3936 C C . GLN A 1 498 ? -18.016 -20.516 -10.648 1 95.81 498 GLN A C 1
ATOM 3938 O O . GLN A 1 498 ? -17.25 -21.125 -9.898 1 95.81 498 GLN A O 1
ATOM 3943 N N . SER A 1 499 ? -18.875 -19.547 -10.234 1 95.62 499 SER A N 1
ATOM 3944 C CA . SER A 1 499 ? -19.062 -19.375 -8.805 1 95.62 499 SER A CA 1
ATOM 3945 C C . SER A 1 499 ? -19.938 -20.469 -8.211 1 95.62 499 SER A C 1
ATOM 3947 O O . SER A 1 499 ? -20.703 -21.109 -8.922 1 95.62 499 SER A O 1
ATOM 3949 N N . ILE A 1 500 ? -19.75 -20.734 -6.914 1 96.44 500 ILE A N 1
ATOM 3950 C CA . ILE A 1 500 ? -20.531 -21.719 -6.168 1 96.44 500 ILE A CA 1
ATOM 3951 C C . ILE A 1 500 ? -21.953 -21.219 -5.977 1 96.44 500 ILE A C 1
ATOM 3953 O O . ILE A 1 500 ? -22.172 -20.094 -5.531 1 96.44 500 ILE A O 1
ATOM 3957 N N . GLN A 1 501 ? -22.906 -22.047 -6.293 1 93.69 501 GLN A N 1
ATOM 3958 C CA . GLN A 1 501 ? -24.312 -21.688 -6.148 1 93.69 501 GLN A CA 1
ATOM 3959 C C . GLN A 1 501 ? -24.828 -22.062 -4.766 1 93.69 501 GLN A C 1
ATOM 3961 O O . GLN A 1 501 ? -24.562 -23.156 -4.27 1 93.69 501 GLN A O 1
ATOM 3966 N N . PRO A 1 502 ? -25.547 -21.094 -4.219 1 92.75 502 PRO A N 1
ATOM 3967 C CA . PRO A 1 502 ? -26.125 -21.453 -2.93 1 92.75 502 PRO A CA 1
ATOM 3968 C C . PRO A 1 502 ? -27.141 -22.609 -3.047 1 92.75 502 PRO A C 1
ATOM 3970 O O . PRO A 1 502 ? -27.797 -22.75 -4.074 1 92.75 502 PRO A O 1
ATOM 3973 N N . LEU A 1 503 ? -27.141 -23.438 -2.039 1 85.5 503 LEU A N 1
ATOM 3974 C CA . LEU A 1 503 ? -28.062 -24.578 -2.023 1 85.5 503 LEU A CA 1
ATOM 3975 C C . LEU A 1 503 ? -29.484 -24.094 -1.821 1 85.5 503 LEU A C 1
ATOM 3977 O O . LEU A 1 503 ? -29.75 -23.219 -0.988 1 85.5 503 LEU A O 1
ATOM 3981 N N . GLU A 1 504 ? -30.422 -24.219 -2.807 1 70.5 504 GLU A N 1
ATOM 3982 C CA . GLU A 1 504 ? -31.844 -23.922 -2.602 1 70.5 504 GLU A CA 1
ATOM 3983 C C . GLU A 1 504 ? -32.438 -24.75 -1.467 1 70.5 504 GLU A C 1
ATOM 3985 O O . GLU A 1 504 ? -32.25 -25.984 -1.445 1 70.5 504 GLU A O 1
ATOM 3990 N N . TRP A 1 505 ? -32.312 -24.203 -0.304 1 50.97 505 TRP A N 1
ATOM 3991 C CA . TRP A 1 505 ? -32.75 -25 0.848 1 50.97 505 TRP A CA 1
ATOM 3992 C C . TRP A 1 505 ? -34.094 -25.641 0.592 1 50.97 505 TRP A C 1
ATOM 3994 O O . TRP A 1 505 ? -35.094 -24.953 0.27 1 50.97 505 TRP A O 1
ATOM 4004 N N . HIS A 1 506 ? -34.344 -26.734 -0.13 1 47.91 506 HIS A N 1
ATOM 4005 C CA . HIS A 1 506 ? -35.531 -27.516 0.201 1 47.91 506 HIS A CA 1
ATOM 4006 C C . HIS A 1 506 ? -35.25 -28.469 1.366 1 47.91 506 HIS A C 1
ATOM 4008 O O . HIS A 1 506 ? -34.125 -28.875 1.581 1 47.91 506 HIS A O 1
ATOM 4014 N N . PRO A 1 507 ? -36.125 -28.531 2.367 1 42.09 507 PRO A N 1
ATOM 4015 C CA . PRO A 1 507 ? -35.938 -29.531 3.422 1 42.09 507 PRO A CA 1
ATOM 4016 C C . PRO A 1 507 ? -35.156 -30.766 2.928 1 42.09 507 PRO A C 1
ATOM 4018 O O . PRO A 1 507 ? -35.281 -31.141 1.76 1 42.09 507 PRO A O 1
ATOM 4021 N N . PRO A 1 508 ? -34.094 -31.125 3.611 1 40.19 508 PRO A N 1
ATOM 4022 C CA . PRO A 1 508 ? -33.188 -32.188 3.225 1 40.19 508 PRO A CA 1
ATOM 4023 C C . PRO A 1 508 ? -33.906 -33.406 2.629 1 40.19 508 PRO A C 1
ATOM 4025 O O . PRO A 1 508 ? -34.812 -33.969 3.254 1 40.19 508 PRO A O 1
ATOM 4028 N N . GLY A 1 509 ? -34.25 -33.406 1.405 1 36.94 509 GLY A N 1
ATOM 4029 C CA . GLY A 1 509 ? -34.594 -34.719 0.868 1 36.94 509 GLY A CA 1
ATOM 4030 C C . GLY A 1 509 ? -33.469 -35.688 0.86 1 36.94 509 GLY A C 1
ATOM 4031 O O . GLY A 1 509 ? -32.375 -35.406 1.347 1 36.94 509 GLY A O 1
ATOM 4032 N N . PRO A 1 510 ? -33.531 -36.906 0.266 1 43 510 PRO A N 1
ATOM 4033 C CA . PRO A 1 510 ? -32.656 -38.094 0.248 1 43 510 PRO A CA 1
ATOM 4034 C C . PRO A 1 510 ? -31.234 -37.781 -0.199 1 43 510 PRO A C 1
ATOM 4036 O O . PRO A 1 510 ? -30.344 -38.625 -0.086 1 43 510 PRO A O 1
ATOM 4039 N N . GLY A 1 511 ? -30.891 -36.625 -0.659 1 40.78 511 GLY A N 1
ATOM 4040 C CA . GLY A 1 511 ? -29.594 -36.469 -1.302 1 40.78 511 GLY A CA 1
ATOM 4041 C C . GLY A 1 511 ? -28.516 -35.938 -0.354 1 40.78 511 GLY A C 1
ATOM 4042 O O . GLY A 1 511 ? -27.391 -35.688 -0.774 1 40.78 511 GLY A O 1
ATOM 4043 N N . PHE A 1 512 ? -28.797 -35.656 0.873 1 48.84 512 PHE A N 1
ATOM 4044 C CA . PHE A 1 512 ? -27.797 -35.25 1.852 1 48.84 512 PHE A CA 1
ATOM 4045 C C . PHE A 1 512 ? -27.109 -36.469 2.457 1 48.84 512 PHE A C 1
ATOM 4047 O O . PHE A 1 512 ? -27.719 -37.562 2.541 1 48.84 512 PHE A O 1
ATOM 4054 N N . PRO A 1 513 ? -25.781 -36.438 2.51 1 47.06 513 PRO A N 1
ATOM 4055 C CA . PRO A 1 513 ? -25.219 -37.625 3.125 1 47.06 513 PRO A CA 1
ATOM 4056 C C . PRO A 1 513 ? -25.938 -38.031 4.402 1 47.06 513 PRO A C 1
ATOM 4058 O O . PRO A 1 513 ? -26.547 -37.188 5.07 1 47.06 513 PRO A O 1
ATOM 4061 N N . PRO A 1 514 ? -26.031 -39.312 4.656 1 46.53 514 PRO A N 1
ATOM 4062 C CA . PRO A 1 514 ? -26.516 -39.812 5.945 1 46.53 514 PRO A CA 1
ATOM 4063 C C . PRO A 1 514 ? -25.766 -39.219 7.129 1 46.53 514 PRO A C 1
ATOM 4065 O O . PRO A 1 514 ? -24.531 -39.094 7.09 1 46.53 514 PRO A O 1
ATOM 4068 N N . GLY A 1 515 ? -26.562 -38.281 8.125 1 46.97 515 GLY A N 1
ATOM 4069 C CA . GLY A 1 515 ? -26 -37.656 9.32 1 46.97 515 GLY A CA 1
ATOM 4070 C C . GLY A 1 515 ? -25.969 -36.156 9.258 1 46.97 515 GLY A C 1
ATOM 4071 O O . GLY A 1 515 ? -25.469 -35.5 10.172 1 46.97 515 GLY A O 1
ATOM 4072 N N . PHE A 1 516 ? -26.203 -35.688 8.156 1 46.56 516 PHE A N 1
ATOM 4073 C CA . PHE A 1 516 ? -26.266 -34.219 8.102 1 46.56 516 PHE A CA 1
ATOM 4074 C C . PHE A 1 516 ? -27.375 -33.719 9.008 1 46.56 516 PHE A C 1
ATOM 4076 O O . PHE A 1 516 ? -28.531 -34.094 8.883 1 46.56 516 PHE A O 1
ATOM 4083 N N . ARG A 1 517 ? -27 -33.188 10.234 1 45.84 517 ARG A N 1
ATOM 4084 C CA . ARG A 1 517 ? -28 -32.75 11.211 1 45.84 517 ARG A CA 1
ATOM 4085 C C . ARG A 1 517 ? -28.328 -31.281 11.078 1 45.84 517 ARG A C 1
ATOM 4087 O O . ARG A 1 517 ? -28.781 -30.656 12.039 1 45.84 517 ARG A O 1
ATOM 4094 N N . GLY A 1 518 ? -28 -30.688 10.039 1 45.44 518 GLY A N 1
ATOM 4095 C CA . GLY A 1 518 ? -28.453 -29.312 9.922 1 45.44 518 GLY A CA 1
ATOM 4096 C C . GLY A 1 518 ? -27.312 -28.312 9.82 1 45.44 518 GLY A C 1
ATOM 4097 O O . GLY A 1 518 ? -26.141 -28.688 9.93 1 45.44 518 GLY A O 1
ATOM 4098 N N . PHE A 1 519 ? -27.609 -27.016 9.305 1 45.91 519 PHE A N 1
ATOM 4099 C CA . PHE A 1 519 ? -26.828 -25.859 8.922 1 45.91 519 PHE A CA 1
ATOM 4100 C C . PHE A 1 519 ? -26.016 -25.344 10.109 1 45.91 519 PHE A C 1
ATOM 4102 O O . PHE A 1 519 ? -25.156 -24.469 9.953 1 45.91 519 PHE A O 1
ATOM 4109 N N . GLU A 1 520 ? -26.391 -25.75 11.227 1 46.22 520 GLU A N 1
ATOM 4110 C CA . GLU A 1 520 ? -25.719 -25.125 12.359 1 46.22 520 GLU A CA 1
ATOM 4111 C C . GLU A 1 520 ? -24.266 -25.594 12.445 1 46.22 520 GLU A C 1
ATOM 4113 O O . GLU A 1 520 ? -23.406 -24.875 12.953 1 46.22 520 GLU A O 1
ATOM 4118 N N . ASP A 1 521 ? -23.906 -26.906 12.133 1 43.31 521 ASP A N 1
ATOM 4119 C CA . ASP A 1 521 ? -22.531 -27.375 12.227 1 43.31 521 ASP A CA 1
ATOM 4120 C C . ASP A 1 521 ? -22.125 -28.141 10.977 1 43.31 521 ASP A C 1
ATOM 4122 O O . ASP A 1 521 ? -22.031 -29.359 10.992 1 43.31 521 ASP A O 1
ATOM 4126 N N . PRO A 1 522 ? -22.031 -27.484 9.891 1 41.22 522 PRO A N 1
ATOM 4127 C CA . PRO A 1 522 ? -21.797 -28.203 8.641 1 41.22 522 PRO A CA 1
ATOM 4128 C C . PRO A 1 522 ? -20.516 -29.031 8.688 1 41.22 522 PRO A C 1
ATOM 4130 O O . PRO A 1 522 ? -20.391 -30.031 7.973 1 41.22 522 PRO A O 1
ATOM 4133 N N . ILE A 1 523 ? -19.453 -28.688 9.367 1 43.53 523 ILE A N 1
ATOM 4134 C CA . ILE A 1 523 ? -18.172 -29.375 9.305 1 43.53 523 ILE A CA 1
ATOM 4135 C C . ILE A 1 523 ? -18.281 -30.734 10.008 1 43.53 523 ILE A C 1
ATOM 4137 O O . ILE A 1 523 ? -17.578 -31.672 9.664 1 43.53 523 ILE A O 1
ATOM 4141 N N . GLN A 1 524 ? -19.016 -30.891 11.055 1 39.72 524 GLN A N 1
ATOM 4142 C CA . GLN A 1 524 ? -19.078 -32.188 11.703 1 39.72 524 GLN A CA 1
ATOM 4143 C C . GLN A 1 524 ? -19.516 -33.281 10.727 1 39.72 524 GLN A C 1
ATOM 4145 O O . GLN A 1 524 ? -19.297 -34.469 10.984 1 39.72 524 GLN A O 1
ATOM 4150 N N . ALA A 1 525 ? -20.25 -32.938 9.789 1 37.59 525 ALA A N 1
ATOM 4151 C CA . ALA A 1 525 ? -20.672 -33.969 8.828 1 37.59 525 ALA A CA 1
ATOM 4152 C C . ALA A 1 525 ? -19.484 -34.469 8 1 37.59 525 ALA A C 1
ATOM 4154 O O . ALA A 1 525 ? -19.578 -35.5 7.34 1 37.59 525 ALA A O 1
ATOM 4155 N N . ILE A 1 526 ? -18.484 -33.625 7.828 1 38.31 526 ILE A N 1
ATOM 4156 C CA . ILE A 1 526 ? -17.328 -34 7.035 1 38.31 526 ILE A CA 1
ATOM 4157 C C . ILE A 1 526 ? -16.453 -34.969 7.836 1 38.31 526 ILE A C 1
ATOM 4159 O O . ILE A 1 526 ? -15.727 -35.781 7.262 1 38.31 526 ILE A O 1
ATOM 4163 N N . ALA A 1 527 ? -16.188 -34.906 9.164 1 37.97 527 ALA A N 1
ATOM 4164 C CA . ALA A 1 527 ? -15.344 -35.75 10 1 37.97 527 ALA A CA 1
ATOM 4165 C C . ALA A 1 527 ? -15.938 -37.156 10.141 1 37.97 527 ALA A C 1
ATOM 4167 O O . ALA A 1 527 ? -15.266 -38.062 10.586 1 37.97 527 ALA A O 1
ATOM 4168 N N . GLY A 1 528 ? -17.281 -37.312 9.961 1 31.84 528 GLY A N 1
ATOM 4169 C CA . GLY A 1 528 ? -17.75 -38.688 10.117 1 31.84 528 GLY A CA 1
ATOM 4170 C C . GLY A 1 528 ? -17.672 -39.5 8.828 1 31.84 528 GLY A C 1
ATOM 4171 O O . GLY A 1 528 ? -17.781 -38.938 7.734 1 31.84 528 GLY A O 1
ATOM 4172 N N . MET B 1 1 ? 1.146 -21.094 -15.055 1 48.84 1 MET B N 1
ATOM 4173 C CA . MET B 1 1 ? 1.518 -19.75 -14.641 1 48.84 1 MET B CA 1
ATOM 4174 C C . MET B 1 1 ? 2.516 -19.141 -15.617 1 48.84 1 MET B C 1
ATOM 4176 O O . MET B 1 1 ? 3.467 -19.797 -16.031 1 48.84 1 MET B O 1
ATOM 4180 N N . LEU B 1 2 ? 1.942 -18.391 -16.562 1 57.75 2 LEU B N 1
ATOM 4181 C CA . LEU B 1 2 ? 2.957 -17.609 -17.25 1 57.75 2 LEU B CA 1
ATOM 4182 C C . LEU B 1 2 ? 3.893 -16.922 -16.25 1 57.75 2 LEU B C 1
ATOM 4184 O O . LEU B 1 2 ? 3.434 -16.281 -15.312 1 57.75 2 LEU B O 1
ATOM 4188 N N . TRP B 1 3 ? 5.098 -17.531 -16.281 1 69.06 3 TRP B N 1
ATOM 4189 C CA . TRP B 1 3 ? 6.016 -16.703 -15.508 1 69.06 3 TRP B CA 1
ATOM 4190 C C . TRP B 1 3 ? 6.082 -15.297 -16.078 1 69.06 3 TRP B C 1
ATOM 4192 O O . TRP B 1 3 ? 6.375 -15.109 -17.266 1 69.06 3 TRP B O 1
ATOM 4202 N N . TYR B 1 4 ? 5.508 -14.398 -15.43 1 77.81 4 TYR B N 1
ATOM 4203 C CA . TYR B 1 4 ? 5.641 -13 -15.797 1 77.81 4 TYR B CA 1
ATOM 4204 C C . TYR B 1 4 ? 6.023 -12.148 -14.586 1 77.81 4 TYR B C 1
ATOM 4206 O O . TYR B 1 4 ? 5.465 -12.32 -13.5 1 77.81 4 TYR B O 1
ATOM 4214 N N . ASP B 1 5 ? 7.059 -11.438 -14.828 1 83.88 5 ASP B N 1
ATOM 4215 C CA . ASP B 1 5 ? 7.527 -10.461 -13.852 1 83.88 5 ASP B CA 1
ATOM 4216 C C . ASP B 1 5 ? 7.48 -9.047 -14.422 1 83.88 5 ASP B C 1
ATOM 4218 O O . ASP B 1 5 ? 8.352 -8.664 -15.203 1 83.88 5 ASP B O 1
ATOM 4222 N N . SER B 1 6 ? 6.457 -8.359 -13.961 1 85.56 6 SER B N 1
ATOM 4223 C CA . SER B 1 6 ? 6.266 -7.012 -14.492 1 85.56 6 SER B CA 1
ATOM 4224 C C . SER B 1 6 ? 7.484 -6.133 -14.234 1 85.56 6 SER B C 1
ATOM 4226 O O . SER B 1 6 ? 7.781 -5.23 -15.016 1 85.56 6 SER B O 1
ATOM 4228 N N . ARG B 1 7 ? 8.227 -6.387 -13.25 1 85.75 7 ARG B N 1
ATOM 4229 C CA . ARG B 1 7 ? 9.414 -5.602 -12.922 1 85.75 7 ARG B CA 1
ATOM 4230 C C . ARG B 1 7 ? 10.562 -5.914 -13.883 1 85.75 7 ARG B C 1
ATOM 4232 O O . ARG B 1 7 ? 11.297 -5.016 -14.289 1 85.75 7 ARG B O 1
ATOM 4239 N N . ALA B 1 8 ? 10.688 -7.172 -14.141 1 83.12 8 ALA B N 1
ATOM 4240 C CA . ALA B 1 8 ? 11.695 -7.551 -15.125 1 83.12 8 ALA B CA 1
ATOM 4241 C C . ALA B 1 8 ? 11.391 -6.941 -16.484 1 83.12 8 ALA B C 1
ATOM 4243 O O . ALA B 1 8 ? 12.297 -6.512 -17.203 1 83.12 8 ALA B O 1
ATOM 4244 N N . GLN B 1 9 ? 10.148 -6.926 -16.797 1 85.69 9 GLN B N 1
ATOM 4245 C CA . GLN B 1 9 ? 9.734 -6.328 -18.062 1 85.69 9 GLN B CA 1
ATOM 4246 C C . GLN B 1 9 ? 10.023 -4.828 -18.078 1 85.69 9 GLN B C 1
ATOM 4248 O O . GLN B 1 9 ? 10.516 -4.293 -19.062 1 85.69 9 GLN B O 1
ATOM 4253 N N . ARG B 1 10 ? 9.703 -4.18 -17.016 1 87.56 10 ARG B N 1
ATOM 4254 C CA . ARG B 1 10 ? 9.992 -2.754 -16.922 1 87.56 10 ARG B CA 1
ATOM 4255 C C . ARG B 1 10 ? 11.484 -2.486 -17.078 1 87.56 10 ARG B C 1
ATOM 4257 O O . ARG B 1 10 ? 11.891 -1.547 -17.766 1 87.56 10 ARG B O 1
ATOM 4264 N N . LEU B 1 11 ? 12.273 -3.271 -16.391 1 89.38 11 LEU B N 1
ATOM 4265 C CA . LEU B 1 11 ? 13.727 -3.105 -16.469 1 89.38 11 LEU B CA 1
ATOM 4266 C C . LEU B 1 11 ? 14.195 -3.219 -17.922 1 89.38 11 LEU B C 1
ATOM 4268 O O . LEU B 1 11 ? 15 -2.404 -18.375 1 89.38 11 LEU B O 1
ATOM 4272 N N . ARG B 1 12 ? 13.672 -4.145 -18.609 1 86.88 12 ARG B N 1
ATOM 4273 C CA . ARG B 1 12 ? 14.062 -4.328 -20 1 86.88 12 ARG B CA 1
ATOM 4274 C C . ARG B 1 12 ? 13.695 -3.107 -20.828 1 86.88 12 ARG B C 1
ATOM 4276 O O . ARG B 1 12 ? 14.508 -2.641 -21.641 1 86.88 12 ARG B O 1
ATOM 4283 N N . GLU B 1 13 ? 12.562 -2.635 -20.594 1 88.44 13 GLU B N 1
ATOM 4284 C CA . GLU B 1 13 ? 12.07 -1.488 -21.344 1 88.44 13 GLU B CA 1
ATOM 4285 C C . GLU B 1 13 ? 12.844 -0.222 -21 1 88.44 13 GLU B C 1
ATOM 4287 O O . GLU B 1 13 ? 13.266 0.522 -21.891 1 88.44 13 GLU B O 1
ATOM 4292 N N . ARG B 1 14 ? 13.078 -0.081 -19.766 1 91.69 14 ARG B N 1
ATOM 4293 C CA . ARG B 1 14 ? 13.648 1.182 -19.297 1 91.69 14 ARG B CA 1
ATOM 4294 C C . ARG B 1 14 ? 15.164 1.203 -19.484 1 91.69 14 ARG B C 1
ATOM 4296 O O . ARG B 1 14 ? 15.742 2.252 -19.781 1 91.69 14 ARG B O 1
ATOM 4303 N N . SER B 1 15 ? 15.805 0.067 -19.328 1 91.69 15 SER B N 1
ATOM 4304 C CA . SER B 1 15 ? 17.25 0.016 -19.5 1 91.69 15 SER B CA 1
ATOM 4305 C C . SER B 1 15 ? 17.672 0.497 -20.875 1 91.69 15 SER B C 1
ATOM 4307 O O . SER B 1 15 ? 18.656 1.234 -21.016 1 91.69 15 SER B O 1
ATOM 4309 N N . ALA B 1 16 ? 16.953 0.123 -21.844 1 89.69 16 ALA B N 1
ATOM 4310 C CA . ALA B 1 16 ? 17.25 0.536 -23.219 1 89.69 16 ALA B CA 1
ATOM 4311 C C . ALA B 1 16 ? 17.062 2.041 -23.391 1 89.69 16 ALA B C 1
ATOM 4313 O O . ALA B 1 16 ? 17.875 2.701 -24.031 1 89.69 16 ALA B O 1
ATOM 4314 N N . VAL B 1 17 ? 16.047 2.523 -22.781 1 91.88 17 VAL B N 1
ATOM 4315 C CA . VAL B 1 17 ? 15.734 3.943 -22.875 1 91.88 17 VAL B CA 1
ATOM 4316 C C . VAL B 1 17 ? 16.781 4.766 -22.125 1 91.88 17 VAL B C 1
ATOM 4318 O O . VAL B 1 17 ? 17.234 5.805 -22.625 1 91.88 17 VAL B O 1
ATOM 4321 N N . TRP B 1 18 ? 17.188 4.324 -20.984 1 94.62 18 TRP B N 1
ATOM 4322 C CA . TRP B 1 18 ? 18.188 5.02 -20.188 1 94.62 18 TRP B CA 1
ATOM 4323 C C . TRP B 1 18 ? 19.516 5.102 -20.922 1 94.62 18 TRP B C 1
ATOM 4325 O O . TRP B 1 18 ? 20.156 6.156 -20.953 1 94.62 18 TRP B O 1
ATOM 4335 N N . ALA B 1 19 ? 19.875 4.012 -21.547 1 91.94 19 ALA B N 1
ATOM 4336 C CA . ALA B 1 19 ? 21.109 3.984 -22.328 1 91.94 19 ALA B CA 1
ATOM 4337 C C . ALA B 1 19 ? 21.031 4.938 -23.516 1 91.94 19 ALA B C 1
ATOM 4339 O O . ALA B 1 19 ? 22 5.645 -23.812 1 91.94 19 ALA B O 1
ATOM 4340 N N . GLN B 1 20 ? 19.922 4.941 -24.125 1 92.62 20 GLN B N 1
ATOM 4341 C CA . GLN B 1 20 ? 19.719 5.812 -25.281 1 92.62 20 GLN B CA 1
ATOM 4342 C C . GLN B 1 20 ? 19.734 7.281 -24.859 1 92.62 20 GLN B C 1
ATOM 4344 O O . GLN B 1 20 ? 20.328 8.125 -25.547 1 92.62 20 GLN B O 1
ATOM 4349 N N . ASN B 1 21 ? 19.094 7.578 -23.781 1 91.94 21 ASN B N 1
ATOM 4350 C CA . ASN B 1 21 ? 19.047 8.953 -23.281 1 91.94 21 ASN B CA 1
ATOM 4351 C C . ASN B 1 21 ? 20.453 9.453 -22.922 1 91.94 21 ASN B C 1
ATOM 4353 O O . ASN B 1 21 ? 20.781 10.609 -23.203 1 91.94 21 ASN B O 1
ATOM 4357 N N . GLN B 1 22 ? 21.203 8.648 -22.297 1 89.5 22 GLN B N 1
ATOM 4358 C CA . GLN B 1 22 ? 22.562 9.031 -21.953 1 89.5 22 GLN B CA 1
ATOM 4359 C C . GLN B 1 22 ? 23.391 9.359 -23.203 1 89.5 22 GLN B C 1
ATOM 4361 O O . GLN B 1 22 ? 24.188 10.289 -23.188 1 89.5 22 GLN B O 1
ATOM 4366 N N . LYS B 1 23 ? 23.156 8.617 -24.266 1 89.94 23 LYS B N 1
ATOM 4367 C CA . LYS B 1 23 ? 23.922 8.773 -25.5 1 89.94 23 LYS B CA 1
ATOM 4368 C C . LYS B 1 23 ? 23.438 9.992 -26.281 1 89.94 23 LYS B C 1
ATOM 4370 O O . LYS B 1 23 ? 24.25 10.688 -26.906 1 89.94 23 LYS B O 1
ATOM 4375 N N . THR B 1 24 ? 22.172 10.281 -26.219 1 89.69 24 THR B N 1
ATOM 4376 C CA . THR B 1 24 ? 21.609 11.227 -27.172 1 89.69 24 THR B CA 1
ATOM 4377 C C . THR B 1 24 ? 21.359 12.586 -26.516 1 89.69 24 THR B C 1
ATOM 4379 O O . THR B 1 24 ? 21.297 13.609 -27.203 1 89.69 24 THR B O 1
ATOM 4382 N N . ASP B 1 25 ? 21.188 12.578 -25.25 1 86.88 25 ASP B N 1
ATOM 4383 C CA . ASP B 1 25 ? 20.922 13.82 -24.531 1 86.88 25 ASP B CA 1
ATOM 4384 C C . ASP B 1 25 ? 22.172 14.367 -23.875 1 86.88 25 ASP B C 1
ATOM 4386 O O . ASP B 1 25 ? 22.609 13.859 -22.844 1 86.88 25 ASP B O 1
ATOM 4390 N N . PRO B 1 26 ? 22.766 15.289 -24.453 1 83.62 26 PRO B N 1
ATOM 4391 C CA . PRO B 1 26 ? 24 15.836 -23.891 1 83.62 26 PRO B CA 1
ATOM 4392 C C . PRO B 1 26 ? 23.797 16.422 -22.5 1 83.62 26 PRO B C 1
ATOM 4394 O O . PRO B 1 26 ? 24.75 16.547 -21.734 1 83.62 26 PRO B O 1
ATOM 4397 N N . ASP B 1 27 ? 22.547 16.688 -22.156 1 81.56 27 ASP B N 1
ATOM 4398 C CA . ASP B 1 27 ? 22.25 17.312 -20.875 1 81.56 27 ASP B CA 1
ATOM 4399 C C . ASP B 1 27 ? 21.656 16.281 -19.906 1 81.56 27 ASP B C 1
ATOM 4401 O O . ASP B 1 27 ? 21.031 16.656 -18.906 1 81.56 27 ASP B O 1
ATOM 4405 N N . PHE B 1 28 ? 21.906 15.039 -20.312 1 81.44 28 PHE B N 1
ATOM 4406 C CA . PHE B 1 28 ? 21.375 14.016 -19.406 1 81.44 28 PHE B CA 1
ATOM 4407 C C . PHE B 1 28 ? 22.016 14.141 -18.031 1 81.44 28 PHE B C 1
ATOM 4409 O O . PHE B 1 28 ? 23.219 13.969 -17.875 1 81.44 28 PHE B O 1
ATOM 4416 N N . ASP B 1 29 ? 21.219 14.422 -17 1 88.5 29 ASP B N 1
ATOM 4417 C CA . ASP B 1 29 ? 21.688 14.609 -15.625 1 88.5 29 ASP B CA 1
ATOM 4418 C C . ASP B 1 29 ? 21.109 13.555 -14.695 1 88.5 29 ASP B C 1
ATOM 4420 O O . ASP B 1 29 ? 20.938 13.789 -13.5 1 88.5 29 ASP B O 1
ATOM 4424 N N . GLY B 1 30 ? 20.828 12.391 -15.305 1 93 30 GLY B N 1
ATOM 4425 C CA . GLY B 1 30 ? 20.312 11.289 -14.5 1 93 30 GLY B CA 1
ATOM 4426 C C . GLY B 1 30 ? 21.406 10.367 -14 1 93 30 GLY B C 1
ATOM 4427 O O . GLY B 1 30 ? 22.578 10.531 -14.359 1 93 30 GLY B O 1
ATOM 4428 N N . LEU B 1 31 ? 21.016 9.469 -13.07 1 95.5 31 LEU B N 1
ATOM 4429 C CA . LEU B 1 31 ? 21.891 8.398 -12.602 1 95.5 31 LEU B CA 1
ATOM 4430 C C . LEU B 1 31 ? 22.469 7.621 -13.781 1 95.5 31 LEU B C 1
ATOM 4432 O O . LEU B 1 31 ? 21.766 7.301 -14.734 1 95.5 31 LEU B O 1
ATOM 4436 N N . PRO B 1 32 ? 23.797 7.375 -13.773 1 94 32 PRO B N 1
ATOM 4437 C CA . PRO B 1 32 ? 24.344 6.559 -14.859 1 94 32 PRO B CA 1
ATOM 4438 C C . PRO B 1 32 ? 23.578 5.258 -15.07 1 94 32 PRO B C 1
ATOM 4440 O O . PRO B 1 32 ? 23.234 4.57 -14.109 1 94 32 PRO B O 1
ATOM 4443 N N . PRO B 1 33 ? 23.344 4.914 -16.312 1 93.88 33 PRO B N 1
ATOM 4444 C CA . PRO B 1 33 ? 22.484 3.781 -16.641 1 93.88 33 PRO B CA 1
ATOM 4445 C C . PRO B 1 33 ? 22.922 2.486 -15.969 1 93.88 33 PRO B C 1
ATOM 4447 O O . PRO B 1 33 ? 22.078 1.688 -15.539 1 93.88 33 PRO B O 1
ATOM 4450 N N . LYS B 1 34 ? 24.219 2.275 -15.875 1 93.5 34 LYS B N 1
ATOM 4451 C CA . LYS B 1 34 ? 24.719 1.062 -15.219 1 93.5 34 LYS B CA 1
ATOM 4452 C C . LYS B 1 34 ? 24.188 0.955 -13.789 1 93.5 34 LYS B C 1
ATOM 4454 O O . LYS B 1 34 ? 23.734 -0.11 -13.367 1 93.5 34 LYS B O 1
ATOM 4459 N N . TYR B 1 35 ? 24.219 2.072 -13.039 1 95.69 35 TYR B N 1
ATOM 4460 C CA . TYR B 1 35 ? 23.75 2.1 -11.656 1 95.69 35 TYR B CA 1
ATOM 4461 C C . TYR B 1 35 ? 22.234 1.99 -11.602 1 95.69 35 TYR B C 1
ATOM 4463 O O . TYR B 1 35 ? 21.672 1.34 -10.711 1 95.69 35 TYR B O 1
ATOM 4471 N N . ALA B 1 36 ? 21.609 2.619 -12.57 1 96.75 36 ALA B N 1
ATOM 4472 C CA . ALA B 1 36 ? 20.141 2.572 -12.617 1 96.75 36 ALA B CA 1
ATOM 4473 C C . ALA B 1 36 ? 19.656 1.153 -12.875 1 96.75 36 ALA B C 1
ATOM 4475 O O . ALA B 1 36 ? 18.672 0.707 -12.258 1 96.75 36 ALA B O 1
ATOM 4476 N N . GLU B 1 37 ? 20.281 0.487 -13.797 1 95.5 37 GLU B N 1
ATOM 4477 C CA . GLU B 1 37 ? 19.922 -0.89 -14.125 1 95.5 37 GLU B CA 1
ATOM 4478 C C . GLU B 1 37 ? 20.125 -1.815 -12.93 1 95.5 37 GLU B C 1
ATOM 4480 O O . GLU B 1 37 ? 19.266 -2.643 -12.625 1 95.5 37 GLU B O 1
ATOM 4485 N N . GLU B 1 38 ? 21.25 -1.67 -12.367 1 94.5 38 GLU B N 1
ATOM 4486 C CA . GLU B 1 38 ? 21.562 -2.475 -11.188 1 94.5 38 GLU B CA 1
ATOM 4487 C C . GLU B 1 38 ? 20.562 -2.213 -10.062 1 94.5 38 GLU B C 1
ATOM 4489 O O . GLU B 1 38 ? 20.078 -3.15 -9.422 1 94.5 38 GLU B O 1
ATOM 4494 N N . LEU B 1 39 ? 20.312 -1.004 -9.867 1 96.38 39 LEU B N 1
ATOM 4495 C CA . LEU B 1 39 ? 19.359 -0.614 -8.828 1 96.38 39 LEU B CA 1
ATOM 4496 C C . LEU B 1 39 ? 17.984 -1.214 -9.094 1 96.38 39 LEU B C 1
ATOM 4498 O O . LEU B 1 39 ? 17.391 -1.837 -8.211 1 96.38 39 LEU B O 1
ATOM 4502 N N . GLN B 1 40 ? 17.469 -1.057 -10.258 1 96.31 40 GLN B N 1
ATOM 4503 C CA . GLN B 1 40 ? 16.156 -1.579 -10.602 1 96.31 40 GLN B CA 1
ATOM 4504 C C . GLN B 1 40 ? 16.109 -3.098 -10.453 1 96.31 40 GLN B C 1
ATOM 4506 O O . GLN B 1 40 ? 15.086 -3.654 -10.039 1 96.31 40 GLN B O 1
ATOM 4511 N N . LYS B 1 41 ? 17.172 -3.707 -10.844 1 92.56 41 LYS B N 1
ATOM 4512 C CA . LYS B 1 41 ? 17.266 -5.16 -10.734 1 92.56 41 LYS B CA 1
ATOM 4513 C C . LYS B 1 41 ? 17.172 -5.605 -9.273 1 92.56 41 LYS B C 1
ATOM 4515 O O . LYS B 1 41 ? 16.594 -6.652 -8.977 1 92.56 41 LYS B O 1
ATOM 4520 N N . ASN B 1 42 ? 17.672 -4.832 -8.406 1 92.88 42 ASN B N 1
ATOM 4521 C CA . ASN B 1 42 ? 17.891 -5.266 -7.031 1 92.88 42 ASN B CA 1
ATOM 4522 C C . ASN B 1 42 ? 16.734 -4.82 -6.125 1 92.88 42 ASN B C 1
ATOM 4524 O O . ASN B 1 42 ? 16.641 -5.258 -4.977 1 92.88 42 ASN B O 1
ATOM 4528 N N . ILE B 1 43 ? 15.844 -3.988 -6.633 1 95.5 43 ILE B N 1
ATOM 4529 C CA . ILE B 1 43 ? 14.781 -3.494 -5.766 1 95.5 43 ILE B CA 1
ATOM 4530 C C . ILE B 1 43 ? 13.43 -4.004 -6.266 1 95.5 43 ILE B C 1
ATOM 4532 O O . ILE B 1 43 ? 13.297 -4.387 -7.43 1 95.5 43 ILE B O 1
ATOM 4536 N N . LEU B 1 44 ? 12.477 -4.051 -5.359 1 94.81 44 LEU B N 1
ATOM 4537 C CA . LEU B 1 44 ? 11.086 -4.316 -5.715 1 94.81 44 LEU B CA 1
ATOM 4538 C C . LEU B 1 44 ? 10.43 -3.076 -6.316 1 94.81 44 LEU B C 1
ATOM 4540 O O . LEU B 1 44 ? 9.594 -3.186 -7.215 1 94.81 44 LEU B O 1
ATOM 4544 N N . GLY B 1 45 ? 10.836 -1.928 -5.762 1 96.94 45 GLY B N 1
ATOM 4545 C CA . GLY B 1 45 ? 10.242 -0.663 -6.156 1 96.94 45 GLY B CA 1
ATOM 4546 C C . GLY B 1 45 ? 10.617 -0.242 -7.566 1 96.94 45 GLY B C 1
ATOM 4547 O O . GLY B 1 45 ? 10.828 -1.089 -8.438 1 96.94 45 GLY B O 1
ATOM 4548 N N . THR B 1 46 ? 10.57 1.062 -7.836 1 97.88 46 THR B N 1
ATOM 4549 C CA . THR B 1 46 ? 10.695 1.564 -9.203 1 97.88 46 THR B CA 1
ATOM 4550 C C . THR B 1 46 ? 11.719 2.691 -9.273 1 97.88 46 THR B C 1
ATOM 4552 O O . THR B 1 46 ? 11.664 3.639 -8.484 1 97.88 46 THR B O 1
ATOM 4555 N N . VAL B 1 47 ? 12.578 2.602 -10.25 1 98.25 47 VAL B N 1
ATOM 4556 C CA . VAL B 1 47 ? 13.531 3.662 -10.555 1 98.25 47 VAL B CA 1
ATOM 4557 C C . VAL B 1 47 ? 12.961 4.574 -11.633 1 98.25 47 VAL B C 1
ATOM 4559 O O . VAL B 1 47 ? 12.477 4.102 -12.664 1 98.25 47 VAL B O 1
ATOM 4562 N N . VAL B 1 48 ? 12.969 5.809 -11.43 1 98.12 48 VAL B N 1
ATOM 4563 C CA . VAL B 1 48 ? 12.539 6.805 -12.398 1 98.12 48 VAL B CA 1
ATOM 4564 C C . VAL B 1 48 ? 13.68 7.773 -12.695 1 98.12 48 VAL B C 1
ATOM 4566 O O . VAL B 1 48 ? 14.25 8.367 -11.781 1 98.12 48 VAL B O 1
ATOM 4569 N N . LEU B 1 49 ? 14.016 7.941 -13.953 1 97.62 49 LEU B N 1
ATOM 4570 C CA . LEU B 1 49 ? 15.086 8.828 -14.383 1 97.62 49 LEU B CA 1
ATOM 4571 C C . LEU B 1 49 ? 14.547 9.953 -15.258 1 97.62 49 LEU B C 1
ATOM 4573 O O . LEU B 1 49 ? 13.422 9.867 -15.766 1 97.62 49 LEU B O 1
ATOM 4577 N N . PRO B 1 50 ? 15.328 11.062 -15.367 1 95.75 50 PRO B N 1
ATOM 4578 C CA . PRO B 1 50 ? 14.969 12.047 -16.375 1 95.75 50 PRO B CA 1
ATOM 4579 C C . PRO B 1 50 ? 14.766 11.43 -17.766 1 95.75 50 PRO B C 1
ATOM 4581 O O . PRO B 1 50 ? 15.57 10.594 -18.188 1 95.75 50 PRO B O 1
ATOM 4584 N N . GLY B 1 51 ? 13.695 11.773 -18.438 1 93.38 51 GLY B N 1
ATOM 4585 C CA . GLY B 1 51 ? 13.375 11.195 -19.734 1 93.38 51 GLY B CA 1
ATOM 4586 C C . GLY B 1 51 ? 12.289 10.141 -19.656 1 93.38 51 GLY B C 1
ATOM 4587 O O . GLY B 1 51 ? 11.633 9.852 -20.672 1 93.38 51 GLY B O 1
ATOM 4588 N N . ASP B 1 52 ? 12.18 9.5 -18.484 1 95.5 52 ASP B N 1
ATOM 4589 C CA . ASP B 1 52 ? 11.055 8.586 -18.312 1 95.5 52 ASP B CA 1
ATOM 4590 C C . ASP B 1 52 ? 9.727 9.328 -18.422 1 95.5 52 ASP B C 1
ATOM 4592 O O . ASP B 1 52 ? 9.633 10.508 -18.062 1 95.5 52 ASP B O 1
ATOM 4596 N N . PRO B 1 53 ? 8.648 8.664 -18.844 1 93.75 53 PRO B N 1
ATOM 4597 C CA . PRO B 1 53 ? 7.359 9.328 -19.062 1 93.75 53 PRO B CA 1
ATOM 4598 C C . PRO B 1 53 ? 6.777 9.906 -17.766 1 93.75 53 PRO B C 1
ATOM 4600 O O . PRO B 1 53 ? 6.102 10.938 -17.812 1 93.75 53 PRO B O 1
ATOM 4603 N N . GLU B 1 54 ? 7.031 9.25 -16.688 1 95.56 54 GLU B N 1
ATOM 4604 C CA . GLU B 1 54 ? 6.418 9.672 -15.43 1 95.56 54 GLU B CA 1
ATOM 4605 C C . GLU B 1 54 ? 7.301 10.672 -14.688 1 95.56 54 GLU B C 1
ATOM 4607 O O . GLU B 1 54 ? 6.898 11.219 -13.664 1 95.56 54 GLU B O 1
ATOM 4612 N N . TYR B 1 55 ? 8.523 11.016 -15.133 1 96.75 55 TYR B N 1
ATOM 4613 C CA . TYR B 1 55 ? 9.531 11.758 -14.383 1 96.75 55 TYR B CA 1
ATOM 4614 C C . TYR B 1 55 ? 9.008 13.125 -13.969 1 96.75 55 TYR B C 1
ATOM 4616 O O . TYR B 1 55 ? 9.125 13.516 -12.805 1 96.75 55 TYR B O 1
ATOM 4624 N N . ASP B 1 56 ? 8.352 13.828 -14.906 1 96.56 56 ASP B N 1
ATOM 4625 C CA . ASP B 1 56 ? 7.957 15.203 -14.633 1 96.56 56 ASP B CA 1
ATOM 4626 C C . ASP B 1 56 ? 6.805 15.258 -13.633 1 96.56 56 ASP B C 1
ATOM 4628 O O . ASP B 1 56 ? 6.711 16.188 -12.836 1 96.56 56 ASP B O 1
ATOM 4632 N N . THR B 1 57 ? 5.996 14.305 -13.656 1 95.38 57 THR B N 1
ATOM 4633 C CA . THR B 1 57 ? 4.949 14.219 -12.648 1 95.38 57 THR B CA 1
ATOM 4634 C C . THR B 1 57 ? 5.523 13.75 -11.312 1 95.38 57 THR B C 1
ATOM 4636 O O . THR B 1 57 ? 5.164 14.281 -10.258 1 95.38 57 THR B O 1
ATOM 4639 N N . ASP B 1 58 ? 6.469 12.82 -11.352 1 97.19 58 ASP B N 1
ATOM 4640 C CA . ASP B 1 58 ? 6.988 12.164 -10.156 1 97.19 58 ASP B CA 1
ATOM 4641 C C . ASP B 1 58 ? 7.875 13.117 -9.359 1 97.19 58 ASP B C 1
ATOM 4643 O O . ASP B 1 58 ? 8.008 12.977 -8.141 1 97.19 58 ASP B O 1
ATOM 4647 N N . ARG B 1 59 ? 8.453 14.039 -9.969 1 96.94 59 ARG B N 1
ATOM 4648 C CA . ARG B 1 59 ? 9.375 14.938 -9.273 1 96.94 59 ARG B CA 1
ATOM 4649 C C . ARG B 1 59 ? 8.617 16.047 -8.555 1 96.94 59 ARG B C 1
ATOM 4651 O O . ARG B 1 59 ? 9.203 16.797 -7.762 1 96.94 59 ARG B O 1
ATOM 4658 N N . MET B 1 60 ? 7.328 16.172 -8.828 1 95.12 60 MET B N 1
ATOM 4659 C CA . MET B 1 60 ? 6.547 17.281 -8.281 1 95.12 60 MET B CA 1
ATOM 4660 C C . MET B 1 60 ? 6.203 17.031 -6.816 1 95.12 60 MET B C 1
ATOM 4662 O O . MET B 1 60 ? 6.117 15.883 -6.379 1 95.12 60 MET B O 1
ATOM 4666 N N . LEU B 1 61 ? 6.055 18.141 -6.117 1 95.69 61 LEU B N 1
ATOM 4667 C CA . LEU B 1 61 ? 5.605 18.156 -4.73 1 95.69 61 LEU B CA 1
ATOM 4668 C C . LEU B 1 61 ? 4.188 18.688 -4.625 1 95.69 61 LEU B C 1
ATOM 4670 O O . LEU B 1 61 ? 3.619 19.156 -5.617 1 95.69 61 LEU B O 1
ATOM 4674 N N . SER B 1 62 ? 3.584 18.547 -3.453 1 92.81 62 SER B N 1
ATOM 4675 C CA . SER B 1 62 ? 2.252 19.094 -3.225 1 92.81 62 SER B CA 1
ATOM 4676 C C . SER B 1 62 ? 2.219 20.594 -3.508 1 92.81 62 SER B C 1
ATOM 4678 O O . SER B 1 62 ? 1.225 21.109 -4.023 1 92.81 62 SER B O 1
ATOM 4680 N N . ASN B 1 63 ? 3.285 21.344 -3.088 1 94.38 63 ASN B N 1
ATOM 4681 C CA . ASN B 1 63 ? 3.434 22.766 -3.393 1 94.38 63 ASN B CA 1
ATOM 4682 C C . ASN B 1 63 ? 4.137 22.984 -4.73 1 94.38 63 ASN B C 1
ATOM 4684 O O . ASN B 1 63 ? 5.359 22.891 -4.816 1 94.38 63 ASN B O 1
ATOM 4688 N N . PRO B 1 64 ? 3.416 23.344 -5.719 1 93.81 64 PRO B N 1
ATOM 4689 C CA . PRO B 1 64 ? 4 23.453 -7.059 1 93.81 64 PRO B CA 1
ATOM 4690 C C . PRO B 1 64 ? 4.91 24.672 -7.211 1 93.81 64 PRO B C 1
ATOM 4692 O O . PRO B 1 64 ? 5.496 24.875 -8.273 1 93.81 64 PRO B O 1
ATOM 4695 N N . ARG B 1 65 ? 5.016 25.469 -6.16 1 94 65 ARG B N 1
ATOM 4696 C CA . ARG B 1 65 ? 6.008 26.531 -6.129 1 94 65 ARG B CA 1
ATOM 4697 C C . ARG B 1 65 ? 7.41 25.984 -6.359 1 94 65 ARG B C 1
ATOM 4699 O O . ARG B 1 65 ? 8.258 26.672 -6.941 1 94 65 ARG B O 1
ATOM 4706 N N . PHE B 1 66 ? 7.555 24.797 -5.965 1 94.31 66 PHE B N 1
ATOM 4707 C CA . PHE B 1 66 ? 8.883 24.188 -6.016 1 94.31 66 PHE B CA 1
ATOM 4708 C C . PHE B 1 66 ? 8.945 23.094 -7.062 1 94.31 66 PHE B C 1
ATOM 4710 O O . PHE B 1 66 ? 7.973 22.344 -7.246 1 94.31 66 PHE B O 1
ATOM 4717 N N . SER B 1 67 ? 10.062 23.047 -7.75 1 92.38 67 SER B N 1
ATOM 4718 C CA . SER B 1 67 ? 10.305 22.031 -8.781 1 92.38 67 SER B CA 1
ATOM 4719 C C . SER B 1 67 ? 11.781 21.656 -8.867 1 92.38 67 SER B C 1
ATOM 4721 O O . SER B 1 67 ? 12.555 22.344 -9.539 1 92.38 67 SER B O 1
ATOM 4723 N N . ALA B 1 68 ? 12.156 20.703 -8.172 1 95.44 68 ALA B N 1
ATOM 4724 C CA . ALA B 1 68 ? 13.516 20.188 -8.289 1 95.44 68 ALA B CA 1
ATOM 4725 C C . ALA B 1 68 ? 13.625 19.156 -9.398 1 95.44 68 ALA B C 1
ATOM 4727 O O . ALA B 1 68 ? 12.609 18.688 -9.922 1 95.44 68 ALA B O 1
ATOM 4728 N N . TYR B 1 69 ? 14.789 18.906 -9.836 1 96.44 69 TYR B N 1
ATOM 4729 C CA . TYR B 1 69 ? 15.062 17.922 -10.875 1 96.44 69 TYR B CA 1
ATOM 4730 C C . TYR B 1 69 ? 16 16.844 -10.367 1 96.44 69 TYR B C 1
ATOM 4732 O O . TYR B 1 69 ? 17.172 16.797 -10.742 1 96.44 69 TYR B O 1
ATOM 4740 N N . PRO B 1 70 ? 15.516 15.922 -9.594 1 97.75 70 PRO B N 1
ATOM 4741 C CA . PRO B 1 70 ? 16.359 14.836 -9.086 1 97.75 70 PRO B CA 1
ATOM 4742 C C . PRO B 1 70 ? 17.031 14.039 -10.203 1 97.75 70 PRO B C 1
ATOM 4744 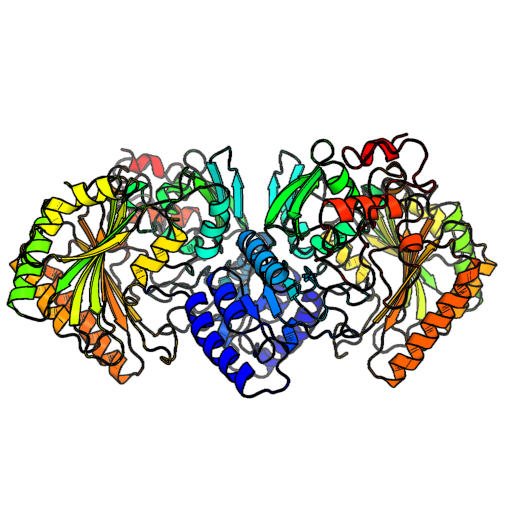O O . PRO B 1 70 ? 16.422 13.789 -11.25 1 97.75 70 PRO B O 1
ATOM 4747 N N . GLN B 1 71 ? 18.25 13.602 -9.898 1 97.81 71 GLN B N 1
ATOM 4748 C CA . GLN B 1 71 ? 18.969 12.742 -10.828 1 97.81 71 GLN B CA 1
ATOM 4749 C C . GLN B 1 71 ? 18.344 11.352 -10.891 1 97.81 71 GLN B C 1
ATOM 4751 O O . GLN B 1 71 ? 18.484 10.641 -11.891 1 97.81 71 GLN B O 1
ATOM 4756 N N . VAL B 1 72 ? 17.734 10.969 -9.859 1 98.44 72 VAL B N 1
ATOM 4757 C CA . VAL B 1 72 ? 17.016 9.695 -9.781 1 98.44 72 VAL B CA 1
ATOM 4758 C C . VAL B 1 72 ? 15.922 9.789 -8.719 1 98.44 72 VAL B C 1
ATOM 4760 O O . VAL B 1 72 ? 16.125 10.414 -7.672 1 98.44 72 VAL B O 1
ATOM 4763 N N . ILE B 1 73 ? 14.773 9.297 -8.977 1 98.69 73 ILE B N 1
ATOM 4764 C CA . ILE B 1 73 ? 13.688 9.055 -8.031 1 98.69 73 ILE B CA 1
ATOM 4765 C C . ILE B 1 73 ? 13.469 7.555 -7.863 1 98.69 73 ILE B C 1
ATOM 4767 O O . ILE B 1 73 ? 13.297 6.832 -8.852 1 98.69 73 ILE B O 1
ATOM 4771 N N . VAL B 1 74 ? 13.562 7.062 -6.688 1 98.75 74 VAL B N 1
ATOM 4772 C CA . VAL B 1 74 ? 13.289 5.648 -6.457 1 98.75 74 VAL B CA 1
ATOM 4773 C C . VAL B 1 74 ? 12.102 5.504 -5.504 1 98.75 74 VAL B C 1
ATOM 4775 O O . VAL B 1 74 ? 12.164 5.957 -4.355 1 98.75 74 VAL B O 1
ATOM 4778 N N . TYR B 1 75 ? 11.016 4.926 -5.965 1 98.69 75 TYR B N 1
ATOM 4779 C CA . TYR B 1 75 ? 9.914 4.52 -5.098 1 98.69 75 TYR B CA 1
ATOM 4780 C C . TYR B 1 75 ? 10.234 3.207 -4.391 1 98.69 75 TYR B C 1
ATOM 4782 O O . TYR B 1 75 ? 10.258 2.148 -5.02 1 98.69 75 TYR B O 1
ATOM 4790 N N . CYS B 1 76 ? 10.445 3.266 -3.129 1 98.62 76 CYS B N 1
ATOM 4791 C CA . CYS B 1 76 ? 10.766 2.084 -2.336 1 98.62 76 CYS B CA 1
ATOM 4792 C C . CYS B 1 76 ? 9.5 1.411 -1.822 1 98.62 76 CYS B C 1
ATOM 4794 O O . CYS B 1 76 ? 8.547 2.088 -1.435 1 98.62 76 CYS B O 1
ATOM 4796 N N . GLU B 1 77 ? 9.516 0.087 -1.801 1 97.44 77 GLU B N 1
ATOM 4797 C CA . GLU B 1 77 ? 8.359 -0.675 -1.341 1 97.44 77 GLU B CA 1
ATOM 4798 C C . GLU B 1 77 ? 8.672 -1.432 -0.053 1 97.44 77 GLU B C 1
ATOM 4800 O O . GLU B 1 77 ? 7.766 -1.74 0.728 1 97.44 77 GLU B O 1
ATOM 4805 N N . VAL B 1 78 ? 9.922 -1.745 0.099 1 96.38 78 VAL B N 1
ATOM 4806 C CA . VAL B 1 78 ? 10.375 -2.518 1.251 1 96.38 78 VAL B CA 1
ATOM 4807 C C . VAL B 1 78 ? 11.719 -1.969 1.746 1 96.38 78 VAL B C 1
ATOM 4809 O O . VAL B 1 78 ? 12.328 -1.122 1.092 1 96.38 78 VAL B O 1
ATOM 4812 N N . GLU B 1 79 ? 12.195 -2.432 2.875 1 96.44 79 GLU B N 1
ATOM 4813 C CA . GLU B 1 79 ? 13.406 -1.925 3.516 1 96.44 79 GLU B CA 1
ATOM 4814 C C . GLU B 1 79 ? 14.641 -2.211 2.664 1 96.44 79 GLU B C 1
ATOM 4816 O O . GLU B 1 79 ? 15.57 -1.404 2.621 1 96.44 79 GLU B O 1
ATOM 4821 N N . THR B 1 80 ? 14.68 -3.295 1.983 1 95.5 80 THR B N 1
ATOM 4822 C CA . THR B 1 80 ? 15.836 -3.648 1.173 1 95.5 80 THR B CA 1
ATOM 4823 C C . THR B 1 80 ? 16 -2.674 0.01 1 95.5 80 THR B C 1
ATOM 4825 O O . THR B 1 80 ? 17.125 -2.412 -0.434 1 95.5 80 THR B O 1
ATOM 4828 N N . ASP B 1 81 ? 14.859 -2.146 -0.487 1 98.06 81 ASP B N 1
ATOM 4829 C CA . ASP B 1 81 ? 14.938 -1.112 -1.514 1 98.06 81 ASP B CA 1
ATOM 4830 C C . ASP B 1 81 ? 15.727 0.096 -1.014 1 98.06 81 ASP B C 1
ATOM 4832 O O . ASP B 1 81 ? 16.578 0.625 -1.728 1 98.06 81 ASP B O 1
ATOM 4836 N N . VAL B 1 82 ? 15.406 0.478 0.222 1 98.62 82 VAL B N 1
ATOM 4837 C CA . VAL B 1 82 ? 16.062 1.634 0.825 1 98.62 82 VAL B CA 1
ATOM 4838 C C . VAL B 1 82 ? 17.562 1.366 0.965 1 98.62 82 VAL B C 1
ATOM 4840 O O . VAL B 1 82 ? 18.375 2.23 0.654 1 98.62 82 VAL B O 1
ATOM 4843 N N . ALA B 1 83 ? 17.875 0.211 1.418 1 97.88 83 ALA B N 1
ATOM 4844 C CA . ALA B 1 83 ? 19.281 -0.161 1.579 1 97.88 83 ALA B CA 1
ATOM 4845 C C . ALA B 1 83 ? 20.031 -0.042 0.257 1 97.88 83 ALA B C 1
ATOM 4847 O O . ALA B 1 83 ? 21.156 0.474 0.218 1 97.88 83 ALA B O 1
ATOM 4848 N N . GLU B 1 84 ? 19.453 -0.526 -0.774 1 97.44 84 GLU B N 1
ATOM 4849 C CA . GLU B 1 84 ? 20.094 -0.485 -2.086 1 97.44 84 GLU B CA 1
ATOM 4850 C C . GLU B 1 84 ? 20.25 0.951 -2.576 1 97.44 84 GLU B C 1
ATOM 4852 O O . GLU B 1 84 ? 21.25 1.288 -3.205 1 97.44 84 GLU B O 1
ATOM 4857 N N . CYS B 1 85 ? 19.25 1.767 -2.354 1 98.62 85 CYS B N 1
ATOM 4858 C CA . CYS B 1 85 ? 19.344 3.178 -2.711 1 98.62 85 CYS B CA 1
ATOM 4859 C C . CYS B 1 85 ? 20.531 3.838 -2.004 1 98.62 85 CYS B C 1
ATOM 4861 O O . CYS B 1 85 ? 21.312 4.551 -2.633 1 98.62 85 CYS B O 1
ATOM 4863 N N . LEU B 1 86 ? 20.609 3.615 -0.712 1 98.25 86 LEU B N 1
ATOM 4864 C CA . LEU B 1 86 ? 21.672 4.227 0.075 1 98.25 86 LEU B CA 1
ATOM 4865 C C . LEU B 1 86 ? 23.031 3.717 -0.374 1 98.25 86 LEU B C 1
ATOM 4867 O O . LEU B 1 86 ? 24 4.473 -0.399 1 98.25 86 LEU B O 1
ATOM 4871 N N . ARG B 1 87 ? 23.141 2.459 -0.697 1 97.5 87 ARG B N 1
ATOM 4872 C CA . ARG B 1 87 ? 24.391 1.901 -1.207 1 97.5 87 ARG B CA 1
ATOM 4873 C C . ARG B 1 87 ? 24.844 2.643 -2.459 1 97.5 87 ARG B C 1
ATOM 4875 O O . ARG B 1 87 ? 26 3.059 -2.549 1 97.5 87 ARG B O 1
ATOM 4882 N N . VAL B 1 88 ? 23.938 2.816 -3.412 1 98 88 VAL B N 1
ATOM 4883 C CA . VAL B 1 88 ? 24.281 3.463 -4.676 1 98 88 VAL B CA 1
ATOM 4884 C C . VAL B 1 88 ? 24.594 4.938 -4.438 1 98 88 VAL B C 1
ATOM 4886 O O . VAL B 1 88 ? 25.562 5.469 -4.992 1 98 88 VAL B O 1
ATOM 4889 N N . ALA B 1 89 ? 23.781 5.602 -3.607 1 97.94 89 ALA B N 1
ATOM 4890 C CA . ALA B 1 89 ? 24.016 7.012 -3.309 1 97.94 89 ALA B CA 1
ATOM 4891 C C . ALA B 1 89 ? 25.391 7.227 -2.676 1 97.94 89 ALA B C 1
ATOM 4893 O O . ALA B 1 89 ? 26.094 8.18 -3.01 1 97.94 89 ALA B O 1
ATOM 4894 N N . ARG B 1 90 ? 25.766 6.367 -1.788 1 96.44 90 ARG B N 1
ATOM 4895 C CA . ARG B 1 90 ? 27.062 6.453 -1.125 1 96.44 90 ARG B CA 1
ATOM 4896 C C . ARG B 1 90 ? 28.203 6.23 -2.115 1 96.44 90 ARG B C 1
ATOM 4898 O O . ARG B 1 90 ? 29.188 6.957 -2.098 1 96.44 90 ARG B O 1
ATOM 4905 N N . ALA B 1 91 ? 28.031 5.215 -2.93 1 95.44 91 ALA B N 1
ATOM 4906 C CA . ALA B 1 91 ? 29.047 4.891 -3.914 1 95.44 91 ALA B CA 1
ATOM 4907 C C . ALA B 1 91 ? 29.328 6.074 -4.836 1 95.44 91 ALA B C 1
ATOM 4909 O O . ALA B 1 91 ? 30.469 6.285 -5.27 1 95.44 91 ALA B O 1
ATOM 4910 N N . LEU B 1 92 ? 28.312 6.871 -5.066 1 95.81 92 LEU B N 1
ATOM 4911 C CA . LEU B 1 92 ? 28.438 7.965 -6.023 1 95.81 92 LEU B CA 1
ATOM 4912 C C . LEU B 1 92 ? 28.531 9.305 -5.305 1 95.81 92 LEU B C 1
ATOM 4914 O O . LEU B 1 92 ? 28.547 10.359 -5.949 1 95.81 92 LEU B O 1
ATOM 4918 N N . SER B 1 93 ? 28.484 9.32 -3.977 1 95 93 SER B N 1
ATOM 4919 C CA . SER B 1 93 ? 28.531 10.516 -3.145 1 95 93 SER B CA 1
ATOM 4920 C C . SER B 1 93 ? 27.438 11.5 -3.527 1 95 93 SER B C 1
ATOM 4922 O O . SER B 1 93 ? 27.703 12.695 -3.684 1 95 93 SER B O 1
ATOM 4924 N N . MET B 1 94 ? 26.297 10.977 -3.789 1 96.19 94 MET B N 1
ATOM 4925 C CA . MET B 1 94 ? 25.156 11.812 -4.129 1 96.19 94 MET B CA 1
ATOM 4926 C C . MET B 1 94 ? 24.391 12.219 -2.873 1 96.19 94 MET B C 1
ATOM 4928 O O . MET B 1 94 ? 24.141 11.383 -1.998 1 96.19 94 MET B O 1
ATOM 4932 N N . ALA B 1 95 ? 24 13.477 -2.795 1 96.75 95 ALA B N 1
ATOM 4933 C CA . ALA B 1 95 ? 23.156 13.93 -1.699 1 96.75 95 ALA B CA 1
ATOM 4934 C C . ALA B 1 95 ? 21.781 13.25 -1.756 1 96.75 95 ALA B C 1
ATOM 4936 O O . ALA B 1 95 ? 21.219 13.078 -2.836 1 96.75 95 ALA B O 1
ATOM 4937 N N . VAL B 1 96 ? 21.312 12.844 -0.603 1 98.12 96 VAL B N 1
ATOM 4938 C CA . VAL B 1 96 ? 20.047 12.117 -0.527 1 98.12 96 VAL B CA 1
ATOM 4939 C C . VAL B 1 96 ? 19 12.953 0.208 1 98.12 96 VAL B C 1
ATOM 4941 O O . VAL B 1 96 ? 19.312 13.586 1.224 1 98.12 96 VAL B O 1
ATOM 4944 N N . VAL B 1 97 ? 17.812 13 -0.307 1 97.94 97 VAL B N 1
ATOM 4945 C CA . VAL B 1 97 ? 16.641 13.445 0.441 1 97.94 97 VAL B CA 1
ATOM 4946 C C . VAL B 1 97 ? 15.562 12.359 0.415 1 97.94 97 VAL B C 1
ATOM 4948 O O . VAL B 1 97 ? 15.453 11.602 -0.555 1 97.94 97 VAL B O 1
ATOM 4951 N N . VAL B 1 98 ? 14.859 12.25 1.479 1 98.44 98 VAL B N 1
ATOM 4952 C CA . VAL B 1 98 ? 13.789 11.266 1.63 1 98.44 98 VAL B CA 1
ATOM 4953 C C . VAL B 1 98 ? 12.438 11.969 1.519 1 98.44 98 VAL B C 1
ATOM 4955 O O . VAL B 1 98 ? 12.25 13.062 2.053 1 98.44 98 VAL B O 1
ATOM 4958 N N . ARG B 1 99 ? 11.523 11.344 0.754 1 98.25 99 ARG B N 1
ATOM 4959 C CA . ARG B 1 99 ? 10.172 11.867 0.583 1 98.25 99 ARG B CA 1
ATOM 4960 C C . ARG B 1 99 ? 9.133 10.828 0.981 1 98.25 99 ARG B C 1
ATOM 4962 O O . ARG B 1 99 ? 9.266 9.648 0.655 1 98.25 99 ARG B O 1
ATOM 4969 N N . SER B 1 100 ? 8.172 11.203 1.727 1 97.06 100 SER B N 1
ATOM 4970 C CA . SER B 1 100 ? 6.977 10.398 1.962 1 97.06 100 SER B CA 1
ATOM 4971 C C . SER B 1 100 ? 5.754 11.008 1.284 1 97.06 100 SER B C 1
ATOM 4973 O O . SER B 1 100 ? 5.508 10.758 0.102 1 97.06 100 SER B O 1
ATOM 4975 N N . GLY B 1 101 ? 5.156 12.102 1.908 1 94.94 101 GLY B N 1
ATOM 4976 C CA . GLY B 1 101 ? 3.971 12.711 1.326 1 94.94 101 GLY B CA 1
ATOM 4977 C C . GLY B 1 101 ? 4.285 13.898 0.437 1 94.94 101 GLY B C 1
ATOM 4978 O O . GLY B 1 101 ? 3.426 14.359 -0.314 1 94.94 101 GLY B O 1
ATOM 4979 N N . GLY B 1 102 ? 5.504 14.445 0.493 1 95.62 102 GLY B N 1
ATOM 4980 C CA . GLY B 1 102 ? 5.926 15.547 -0.357 1 95.62 102 GLY B CA 1
ATOM 4981 C C . GLY B 1 102 ? 5.297 16.875 0.029 1 95.62 102 GLY B C 1
ATOM 4982 O O . GLY B 1 102 ? 5.047 17.719 -0.83 1 95.62 102 GLY B O 1
ATOM 4983 N N . HIS B 1 103 ? 5.121 17.125 1.306 1 94.31 103 HIS B N 1
ATOM 4984 C CA . HIS B 1 103 ? 4.348 18.281 1.73 1 94.31 103 HIS B CA 1
ATOM 4985 C C . HIS B 1 103 ? 5.242 19.344 2.371 1 94.31 103 HIS B C 1
ATOM 4987 O O . HIS B 1 103 ? 4.75 20.266 3.023 1 94.31 103 HIS B O 1
ATOM 4993 N N . SER B 1 104 ? 6.543 19.234 2.221 1 93.81 104 SER B N 1
ATOM 4994 C CA . SER B 1 104 ? 7.398 20.297 2.758 1 93.81 104 SER B CA 1
ATOM 4995 C C . SER B 1 104 ? 6.996 21.656 2.219 1 93.81 104 SER B C 1
ATOM 4997 O O . SER B 1 104 ? 6.945 21.859 1.004 1 93.81 104 SER B O 1
ATOM 4999 N N . THR B 1 105 ? 6.785 22.594 3.074 1 94.19 105 THR B N 1
ATOM 5000 C CA . THR B 1 105 ? 6.336 23.906 2.654 1 94.19 105 THR B CA 1
ATOM 5001 C C . THR B 1 105 ? 7.477 24.688 2.002 1 94.19 105 THR B C 1
ATOM 5003 O O . THR B 1 105 ? 7.246 25.719 1.371 1 94.19 105 THR B O 1
ATOM 5006 N N . ALA B 1 106 ? 8.695 24.156 2.1 1 95.56 106 ALA B N 1
ATOM 5007 C CA . ALA B 1 106 ? 9.844 24.828 1.491 1 95.56 106 ALA B CA 1
ATOM 5008 C C . ALA B 1 106 ? 10.391 24 0.325 1 95.56 106 ALA B C 1
ATOM 5010 O O . ALA B 1 106 ? 11.453 24.312 -0.22 1 95.56 106 ALA B O 1
ATOM 5011 N N . GLY B 1 107 ? 9.742 22.906 0.061 1 95.75 107 GLY B N 1
ATOM 5012 C CA . GLY B 1 107 ? 10.133 22.109 -1.083 1 95.75 107 GLY B CA 1
ATOM 5013 C C . GLY B 1 107 ? 11.312 21.203 -0.798 1 95.75 107 GLY B C 1
ATOM 5014 O O . GLY B 1 107 ? 11.93 20.656 -1.722 1 95.75 107 GLY B O 1
ATOM 5015 N N . PHE B 1 108 ? 11.625 20.922 0.414 1 95.31 108 PHE B N 1
ATOM 5016 C CA . PHE B 1 108 ? 12.875 20.25 0.763 1 95.31 108 PHE B CA 1
ATOM 5017 C C . PHE B 1 108 ? 12.734 18.734 0.614 1 95.31 108 PHE B C 1
ATOM 5019 O O . PHE B 1 108 ? 13.727 18 0.672 1 95.31 108 PHE B O 1
ATOM 5026 N N . SER B 1 109 ? 11.539 18.234 0.338 1 94.94 109 SER B N 1
ATOM 5027 C CA . SER B 1 109 ? 11.352 16.797 0.143 1 94.94 109 SER B CA 1
ATOM 5028 C C . SER B 1 109 ? 11.75 16.375 -1.266 1 94.94 109 SER B C 1
ATOM 5030 O O . SER B 1 109 ? 11.547 15.227 -1.655 1 94.94 109 SER B O 1
ATOM 5032 N N . SER B 1 110 ? 12.172 17.281 -1.979 1 94.5 110 SER B N 1
ATOM 5033 C CA . SER B 1 110 ? 12.766 17 -3.283 1 94.5 110 SER B CA 1
ATOM 5034 C C . SER B 1 110 ? 13.977 17.891 -3.545 1 94.5 110 SER B C 1
ATOM 5036 O O . SER B 1 110 ? 14.008 19.047 -3.113 1 94.5 110 SER B O 1
ATOM 5038 N N . GLN B 1 111 ? 14.938 17.422 -4.113 1 92.25 111 GLN B N 1
ATOM 5039 C CA . GLN B 1 111 ? 16.125 18.172 -4.512 1 92.25 111 GLN B CA 1
ATOM 5040 C C . GLN B 1 111 ? 16.797 17.531 -5.73 1 92.25 111 GLN B C 1
ATOM 5042 O O . GLN B 1 111 ? 16.344 16.5 -6.219 1 92.25 111 GLN B O 1
ATOM 5047 N N . ASN B 1 112 ? 17.812 18.359 -6.043 1 92.69 112 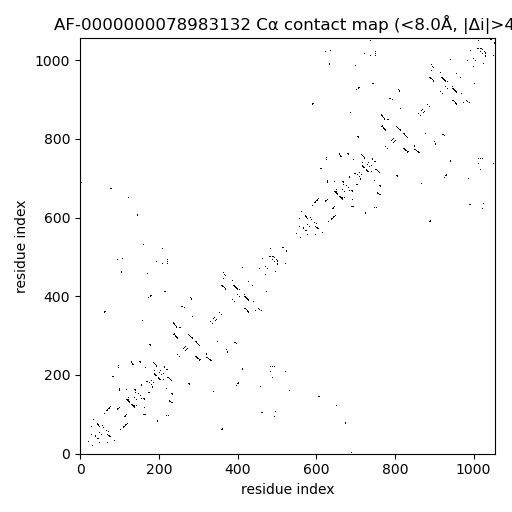ASN B N 1
ATOM 5048 C CA . ASN B 1 112 ? 18.625 17.766 -7.102 1 92.69 112 ASN B CA 1
ATOM 5049 C C . ASN B 1 112 ? 19.547 16.672 -6.566 1 92.69 112 ASN B C 1
ATOM 5051 O O . ASN B 1 112 ? 19.953 16.719 -5.41 1 92.69 112 ASN B O 1
ATOM 5055 N N . GLY B 1 113 ? 19.562 15.484 -7.062 1 95.62 113 GLY B N 1
ATOM 5056 C CA . GLY B 1 113 ? 20.328 14.352 -6.582 1 95.62 113 GLY B CA 1
ATOM 5057 C C . GLY B 1 113 ? 19.531 13.062 -6.539 1 95.62 113 GLY B C 1
ATOM 5058 O O . GLY B 1 113 ? 18.891 12.695 -7.523 1 95.62 113 GLY B O 1
ATOM 5059 N N . PHE B 1 114 ? 19.766 12.391 -5.281 1 98.25 114 PHE B N 1
ATOM 5060 C CA . PHE B 1 114 ? 19.094 11.102 -5.117 1 98.25 114 PHE B CA 1
ATOM 5061 C C . PHE B 1 114 ? 17.828 11.258 -4.281 1 98.25 114 PHE B C 1
ATOM 5063 O O . PHE B 1 114 ? 17.906 11.578 -3.094 1 98.25 114 PHE B O 1
ATOM 5070 N N . LEU B 1 115 ? 16.688 11.039 -4.82 1 98.62 115 LEU B N 1
ATOM 5071 C CA . LEU B 1 115 ? 15.422 11.102 -4.09 1 98.62 115 LEU B CA 1
ATOM 5072 C C . LEU B 1 115 ? 14.938 9.703 -3.734 1 98.62 115 LEU B C 1
ATOM 5074 O O . LEU B 1 115 ? 14.57 8.922 -4.621 1 98.62 115 LEU B O 1
ATOM 5078 N N . ILE B 1 116 ? 14.961 9.352 -2.496 1 98.81 116 ILE B N 1
ATOM 5079 C CA . ILE B 1 116 ? 14.367 8.125 -1.983 1 98.81 116 ILE B CA 1
ATOM 5080 C C . ILE B 1 116 ? 12.922 8.383 -1.563 1 98.81 116 ILE B C 1
ATOM 5082 O O . ILE B 1 116 ? 12.672 9.117 -0.604 1 98.81 116 ILE B O 1
ATOM 5086 N N . ASP B 1 117 ? 11.984 7.867 -2.262 1 98.88 117 ASP B N 1
ATOM 5087 C CA . ASP B 1 117 ? 10.57 8.016 -1.954 1 98.88 117 ASP B CA 1
ATOM 5088 C C . ASP B 1 117 ? 10.047 6.801 -1.184 1 98.88 117 ASP B C 1
ATOM 5090 O O . ASP B 1 117 ? 10.055 5.68 -1.7 1 98.88 117 ASP B O 1
ATOM 5094 N N . VAL B 1 118 ? 9.586 7 0.039 1 98.69 118 VAL B N 1
ATOM 5095 C CA . VAL B 1 118 ? 9.141 5.898 0.886 1 98.69 118 VAL B CA 1
ATOM 5096 C C . VAL B 1 118 ? 7.621 5.914 0.997 1 98.69 118 VAL B C 1
ATOM 5098 O O . VAL B 1 118 ? 7.051 5.336 1.927 1 98.69 118 VAL B O 1
ATOM 5101 N N . SER B 1 119 ? 6.91 6.609 0.096 1 98.31 119 SER B N 1
ATOM 5102 C CA . SER B 1 119 ? 5.461 6.758 0.159 1 98.31 119 SER B CA 1
ATOM 5103 C C . SER B 1 119 ? 4.758 5.41 0.059 1 98.31 119 SER B C 1
ATOM 5105 O O . SER B 1 119 ? 3.66 5.234 0.588 1 98.31 119 SER B O 1
ATOM 5107 N N . ARG B 1 120 ? 5.438 4.395 -0.59 1 98 120 ARG B N 1
ATOM 5108 C CA . ARG B 1 120 ? 4.797 3.098 -0.792 1 98 120 ARG B CA 1
ATOM 5109 C C . ARG B 1 120 ? 5.09 2.156 0.372 1 98 120 ARG B C 1
ATOM 5111 O O . ARG B 1 120 ? 4.539 1.056 0.44 1 98 120 ARG B O 1
ATOM 5118 N N . MET B 1 121 ? 5.949 2.537 1.254 1 98.31 121 MET B N 1
ATOM 5119 C CA . MET B 1 121 ? 6.16 1.833 2.516 1 98.31 121 MET B CA 1
ATOM 5120 C C . MET B 1 121 ? 5.156 2.293 3.568 1 98.31 121 MET B C 1
ATOM 5122 O O . MET B 1 121 ? 5.516 2.996 4.512 1 98.31 121 MET B O 1
ATOM 5126 N N . ASN B 1 122 ? 3.91 1.828 3.445 1 98.44 122 ASN B N 1
ATOM 5127 C CA . ASN B 1 122 ? 2.797 2.398 4.195 1 98.44 122 ASN B CA 1
ATOM 5128 C C . ASN B 1 122 ? 1.98 1.316 4.898 1 98.44 122 ASN B C 1
ATOM 5130 O O . ASN B 1 122 ? 0.755 1.415 4.988 1 98.44 122 ASN B O 1
ATOM 5134 N N . ASP B 1 123 ? 2.617 0.261 5.344 1 98 123 ASP B N 1
ATOM 5135 C CA . ASP B 1 123 ? 1.95 -0.795 6.098 1 98 123 ASP B CA 1
ATOM 5136 C C . ASP B 1 123 ? 1.508 -0.292 7.469 1 98 123 ASP B C 1
ATOM 5138 O O . ASP B 1 123 ? 2.229 0.466 8.125 1 98 123 ASP B O 1
ATOM 5142 N N . VAL B 1 124 ? 0.327 -0.684 7.918 1 98.5 124 VAL B N 1
ATOM 5143 C CA . VAL B 1 124 ? -0.204 -0.354 9.234 1 98.5 124 VAL B CA 1
ATOM 5144 C C . VAL B 1 124 ? -0.537 -1.638 9.992 1 98.5 124 VAL B C 1
ATOM 5146 O O . VAL B 1 124 ? -1.355 -2.439 9.539 1 98.5 124 VAL B O 1
ATOM 5149 N N . CYS B 1 125 ? 0.101 -1.88 11.102 1 97.38 125 CYS B N 1
ATOM 5150 C CA . CYS B 1 125 ? -0.116 -3.037 11.961 1 97.38 125 CYS B CA 1
ATOM 5151 C C . CYS B 1 125 ? -0.671 -2.613 13.312 1 97.38 125 CYS B C 1
ATOM 5153 O O . CYS B 1 125 ? 0.067 -2.109 14.164 1 97.38 125 CYS B O 1
ATOM 5155 N N . ILE B 1 126 ? -1.949 -2.9 13.602 1 97.38 126 ILE B N 1
ATOM 5156 C CA . ILE B 1 126 ? -2.609 -2.453 14.82 1 97.38 126 ILE B CA 1
ATOM 5157 C C . ILE B 1 126 ? -2.727 -3.621 15.797 1 97.38 126 ILE B C 1
ATOM 5159 O O . ILE B 1 126 ? -3.125 -4.723 15.414 1 97.38 126 ILE B O 1
ATOM 5163 N N . SER B 1 127 ? -2.322 -3.447 16.984 1 96.25 127 SER B N 1
ATOM 5164 C CA . SER B 1 127 ? -2.604 -4.324 18.109 1 96.25 127 SER B CA 1
ATOM 5165 C C . SER B 1 127 ? -3.611 -3.689 19.062 1 96.25 127 SER B C 1
ATOM 5167 O O . SER B 1 127 ? -3.225 -3.047 20.047 1 96.25 127 SER B O 1
ATOM 5169 N N . PRO B 1 128 ? -4.855 -3.963 18.797 1 95.44 128 PRO B N 1
ATOM 5170 C CA . PRO B 1 128 ? -5.883 -3.25 19.562 1 95.44 128 PRO B C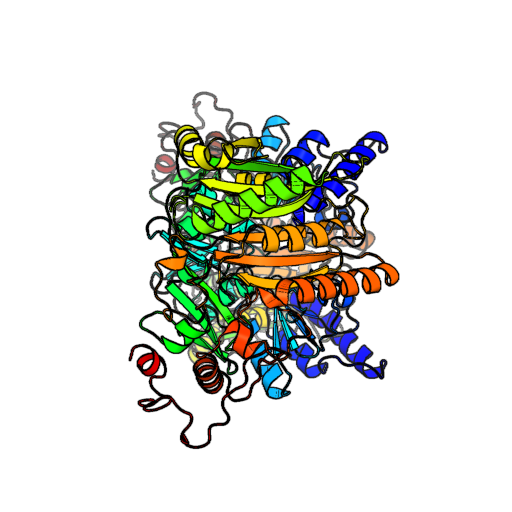A 1
ATOM 5171 C C . PRO B 1 128 ? -5.785 -3.512 21.062 1 95.44 128 PRO B C 1
ATOM 5173 O O . PRO B 1 128 ? -6.004 -2.604 21.875 1 95.44 128 PRO B O 1
ATOM 5176 N N . GLU B 1 129 ? -5.434 -4.758 21.438 1 94.94 129 GLU B N 1
ATOM 5177 C CA . GLU B 1 129 ? -5.363 -5.102 22.859 1 94.94 129 GLU B CA 1
ATOM 5178 C C . GLU B 1 129 ? -4.203 -4.387 23.547 1 94.94 129 GLU B C 1
ATOM 5180 O O . GLU B 1 129 ? -4.336 -3.91 24.672 1 94.94 129 GLU B O 1
ATOM 5185 N N . ALA B 1 130 ? -3.127 -4.273 22.797 1 96.94 130 ALA B N 1
ATOM 5186 C CA . ALA B 1 130 ? -1.948 -3.619 23.359 1 96.94 130 ALA B CA 1
ATOM 5187 C C . ALA B 1 130 ? -2.047 -2.102 23.234 1 96.94 130 ALA B C 1
ATOM 5189 O O . ALA B 1 130 ? -1.261 -1.369 23.844 1 96.94 130 ALA B O 1
ATOM 5190 N N . LEU B 1 131 ? -2.99 -1.594 22.469 1 98.31 131 LEU B N 1
ATOM 5191 C CA . LEU B 1 131 ? -3.162 -0.178 22.156 1 98.31 131 LEU B CA 1
ATOM 5192 C C . LEU B 1 131 ? -1.895 0.401 21.547 1 98.31 131 LEU B C 1
ATOM 5194 O O . LEU B 1 131 ? -1.398 1.438 21.984 1 98.31 131 LEU B O 1
ATOM 5198 N N . ARG B 1 132 ? -1.375 -0.343 20.594 1 98.5 132 ARG B N 1
ATOM 5199 C CA . ARG B 1 132 ? -0.188 0.064 19.859 1 98.5 132 ARG B CA 1
ATOM 5200 C C . ARG B 1 132 ? -0.357 -0.207 18.359 1 98.5 132 ARG B C 1
ATOM 5202 O O . ARG B 1 132 ? -1.162 -1.053 17.969 1 98.5 132 ARG B O 1
ATOM 5209 N N . ALA B 1 133 ? 0.357 0.483 17.578 1 98.56 133 ALA B N 1
ATOM 5210 C CA . ALA B 1 133 ? 0.402 0.231 16.141 1 98.56 133 ALA B CA 1
ATOM 5211 C C . ALA B 1 133 ? 1.795 0.501 15.586 1 98.56 133 ALA B C 1
ATOM 5213 O O . ALA B 1 133 ? 2.459 1.458 15.984 1 98.56 133 ALA B O 1
ATOM 5214 N N . TRP B 1 134 ? 2.312 -0.366 14.773 1 98.31 134 TRP B N 1
ATOM 5215 C CA . TRP B 1 134 ? 3.443 -0.053 13.906 1 98.31 134 TRP B CA 1
ATOM 5216 C C . TRP B 1 134 ? 2.969 0.528 12.578 1 98.31 134 TRP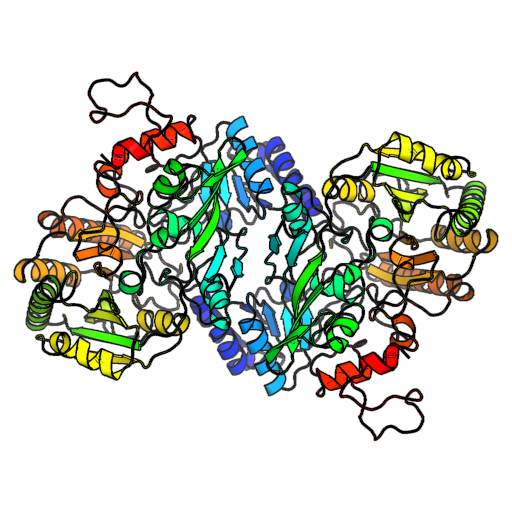 B C 1
ATOM 5218 O O . TRP B 1 134 ? 2.092 -0.041 11.93 1 98.31 134 TRP B O 1
ATOM 5228 N N . VAL B 1 135 ? 3.531 1.667 12.203 1 98.69 135 VAL B N 1
ATOM 5229 C CA . VAL B 1 135 ? 3.066 2.404 11.031 1 98.69 135 VAL B CA 1
ATOM 5230 C C . VAL B 1 135 ? 4.254 2.764 10.141 1 98.69 135 VAL B C 1
ATOM 5232 O O . VAL B 1 135 ? 5.262 3.289 10.617 1 98.69 135 VAL B O 1
ATOM 5235 N N . GLY B 1 136 ? 4.152 2.457 8.812 1 98.62 136 GLY B N 1
ATOM 5236 C CA . GLY B 1 136 ? 5.18 2.857 7.863 1 98.62 136 GLY B CA 1
ATOM 5237 C C . GLY B 1 136 ? 5.207 4.355 7.613 1 98.62 136 GLY B C 1
ATOM 5238 O O . GLY B 1 136 ? 4.18 5.027 7.734 1 98.62 136 GLY B O 1
ATOM 5239 N N . PRO B 1 137 ? 6.355 4.879 7.234 1 98.5 137 PRO B N 1
ATOM 5240 C CA . PRO B 1 137 ? 6.52 6.324 7.066 1 98.5 137 PRO B CA 1
ATOM 5241 C C . PRO B 1 137 ? 5.672 6.887 5.93 1 98.5 137 PRO B C 1
ATOM 5243 O O . PRO B 1 137 ? 5.355 8.078 5.922 1 98.5 137 PRO B O 1
ATOM 5246 N N . GLY B 1 138 ? 5.328 6.07 4.961 1 98.38 138 GLY B N 1
ATOM 5247 C CA . GLY B 1 138 ? 4.547 6.523 3.818 1 98.38 138 GLY B CA 1
ATOM 5248 C C . GLY B 1 138 ? 3.055 6.52 4.078 1 98.38 138 GLY B C 1
ATOM 5249 O O . GLY B 1 138 ? 2.268 6.906 3.211 1 98.38 138 GLY B O 1
ATOM 5250 N N . THR B 1 139 ? 2.605 6.137 5.258 1 98.25 139 THR B N 1
ATOM 5251 C CA . THR B 1 139 ? 1.188 6.105 5.602 1 98.25 139 THR B CA 1
ATOM 5252 C C . THR B 1 139 ? 0.638 7.52 5.758 1 98.25 139 THR B C 1
ATOM 5254 O O . THR B 1 139 ? 1.121 8.297 6.586 1 98.25 139 THR B O 1
ATOM 5257 N N . ASN B 1 140 ? -0.306 7.844 4.969 1 96.81 140 ASN B N 1
ATOM 5258 C CA . ASN B 1 140 ? -0.952 9.133 5.18 1 96.81 140 ASN B CA 1
ATOM 5259 C C . ASN B 1 140 ? -2.031 9.055 6.254 1 96.81 140 ASN B C 1
ATOM 5261 O O . ASN B 1 140 ? -2.445 7.957 6.641 1 96.81 140 ASN B O 1
ATOM 5265 N N . PHE B 1 141 ? -2.459 10.109 6.734 1 96.19 141 PHE B N 1
ATOM 5266 C CA . PHE B 1 141 ? -3.35 10.133 7.887 1 96.19 141 PHE B CA 1
ATOM 5267 C C . PHE B 1 141 ? -4.762 9.719 7.492 1 96.19 141 PHE B C 1
ATOM 5269 O O . PHE B 1 141 ? -5.551 9.297 8.336 1 96.19 141 PHE B O 1
ATOM 5276 N N . GLY B 1 142 ? -5.125 9.883 6.188 1 94.94 142 GLY B N 1
ATOM 5277 C CA . GLY B 1 142 ? -6.379 9.289 5.75 1 94.94 142 GLY B CA 1
ATOM 5278 C C . GLY B 1 142 ? -6.457 7.797 6.02 1 94.94 142 GLY B C 1
ATOM 5279 O O . GLY B 1 142 ? -7.414 7.32 6.637 1 94.94 142 GLY B O 1
ATOM 5280 N N . LYS B 1 143 ? -5.457 7.082 5.598 1 96.88 143 LYS B N 1
ATOM 5281 C CA . LYS B 1 143 ? -5.402 5.637 5.789 1 96.88 143 LYS B CA 1
ATOM 5282 C C . LYS B 1 143 ? -5.258 5.281 7.266 1 96.88 143 LYS B C 1
ATOM 5284 O O . LYS B 1 143 ? -5.941 4.387 7.762 1 96.88 143 LYS B O 1
ATOM 5289 N N . PHE B 1 144 ? -4.348 5.91 7.988 1 97.88 144 PHE B N 1
ATOM 5290 C CA . PHE B 1 144 ? -4.074 5.598 9.391 1 97.88 144 PHE B CA 1
ATOM 5291 C C . PHE B 1 144 ? -5.34 5.734 10.227 1 97.88 144 PHE B C 1
ATOM 5293 O O . PHE B 1 144 ? -5.703 4.816 10.969 1 97.88 144 PHE B O 1
ATOM 5300 N N . ASN B 1 145 ? -6.047 6.875 10.078 1 96.69 145 ASN B N 1
ATOM 5301 C CA . ASN B 1 145 ? -7.266 7.109 10.844 1 96.69 145 ASN B CA 1
ATOM 5302 C C . ASN B 1 145 ? -8.367 6.121 10.461 1 96.69 145 ASN B C 1
ATOM 5304 O O . ASN B 1 145 ? -9.102 5.641 11.328 1 96.69 145 ASN B O 1
ATOM 5308 N N . ALA B 1 146 ? -8.469 5.875 9.211 1 95.75 146 ALA B N 1
ATOM 5309 C CA . ALA B 1 146 ? -9.484 4.926 8.758 1 95.75 146 ALA B CA 1
ATOM 5310 C C . ALA B 1 146 ? -9.234 3.535 9.336 1 95.75 146 ALA B C 1
ATOM 5312 O O . ALA B 1 146 ? -10.18 2.822 9.68 1 95.75 146 ALA B O 1
ATOM 5313 N N . LYS B 1 147 ? -7.992 3.135 9.398 1 96.69 147 LYS B N 1
ATOM 5314 C CA . LYS B 1 147 ? -7.621 1.823 9.922 1 96.69 147 LYS B CA 1
ATOM 5315 C C . LYS B 1 147 ? -7.93 1.723 11.414 1 96.69 147 LYS B C 1
ATOM 5317 O O . LYS B 1 147 ? -8.211 0.635 11.922 1 96.69 147 LYS B O 1
ATOM 5322 N N . LEU B 1 148 ? -7.934 2.793 12.125 1 96.69 148 LEU B N 1
ATOM 5323 C CA . LEU B 1 148 ? -8.164 2.811 13.562 1 96.69 148 LEU B CA 1
ATOM 5324 C C . LEU B 1 148 ? -9.656 2.762 13.875 1 96.69 148 LEU B C 1
ATOM 5326 O O . LEU B 1 148 ? -10.055 2.301 14.953 1 96.69 148 LEU B O 1
ATOM 5330 N N . LEU B 1 149 ? -10.484 3.166 12.992 1 93 149 LEU B N 1
ATOM 5331 C CA . LEU B 1 149 ? -11.906 3.428 13.203 1 93 149 LEU B CA 1
ATOM 5332 C C . LEU B 1 149 ? -12.625 2.168 13.672 1 93 149 LEU B C 1
ATOM 5334 O O . LEU B 1 149 ? -13.375 2.205 14.648 1 93 149 LEU B O 1
ATOM 5338 N N . PRO B 1 150 ? -12.367 1.013 13.031 1 89.38 150 PRO B N 1
ATOM 5339 C CA . PRO B 1 150 ? -13.102 -0.187 13.438 1 89.38 150 PRO B CA 1
ATOM 5340 C C . PRO B 1 150 ? -12.812 -0.598 14.875 1 89.38 150 PRO B C 1
ATOM 5342 O O . PRO B 1 150 ? -13.594 -1.337 15.484 1 89.38 150 PRO B O 1
ATOM 5345 N N . TYR B 1 151 ? -11.734 -0.119 15.422 1 94 151 TYR B N 1
ATOM 5346 C CA . TYR B 1 151 ? -11.328 -0.508 16.766 1 94 151 TYR B CA 1
ATOM 5347 C C . TYR B 1 151 ? -11.672 0.585 17.781 1 94 151 TYR B C 1
ATOM 5349 O O . TYR B 1 151 ? -11.367 0.458 18.969 1 94 151 TYR B O 1
ATOM 5357 N N . ASP B 1 152 ? -12.258 1.696 17.312 1 96.44 152 ASP B N 1
ATOM 5358 C CA . ASP B 1 152 ? -12.539 2.857 18.141 1 96.44 152 ASP B CA 1
ATOM 5359 C C . ASP B 1 152 ? -11.273 3.354 18.844 1 96.44 152 ASP B C 1
ATOM 5361 O O . ASP B 1 152 ? -11.258 3.521 20.062 1 96.44 152 ASP B O 1
ATOM 5365 N N . LEU B 1 153 ? -10.242 3.408 18.078 1 97.94 153 LEU B N 1
ATOM 5366 C CA . LEU B 1 153 ? -8.953 3.875 18.562 1 97.94 153 LEU B CA 1
ATOM 5367 C C . LEU B 1 153 ? -8.562 5.191 17.906 1 97.94 153 LEU B C 1
ATOM 5369 O O . LEU B 1 153 ? -9.062 5.52 16.828 1 97.94 153 LEU B O 1
ATOM 5373 N N . HIS B 1 154 ? -7.703 5.926 18.609 1 98 154 HIS B N 1
ATOM 5374 C CA . HIS B 1 154 ? -7.273 7.234 18.125 1 98 154 HIS B CA 1
ATOM 5375 C C . HIS B 1 154 ? -5.828 7.52 18.516 1 98 154 HIS B C 1
ATOM 5377 O O . HIS B 1 154 ? -5.352 7.027 19.547 1 98 154 HIS B O 1
ATOM 5383 N N . THR B 1 155 ? -5.125 8.219 17.719 1 97.62 155 THR B N 1
ATOM 5384 C CA . THR B 1 155 ? -3.887 8.93 18.016 1 97.62 155 THR B CA 1
ATOM 5385 C C . THR B 1 155 ? -3.854 10.281 17.312 1 97.62 155 THR B C 1
ATOM 5387 O O . THR B 1 155 ? -4.383 10.422 16.203 1 97.62 155 THR B O 1
ATOM 5390 N N . PRO B 1 156 ? -3.324 11.289 17.984 1 96.12 156 PRO B N 1
ATOM 5391 C CA . PRO B 1 156 ? -3.365 12.609 17.359 1 96.12 156 PRO B CA 1
ATOM 5392 C C . PRO B 1 156 ? -2.629 12.641 16.016 1 96.12 156 PRO B C 1
ATOM 5394 O O . PRO B 1 156 ? -1.557 12.047 15.883 1 96.12 156 PRO B O 1
ATOM 5397 N N . GLY B 1 157 ? -3.197 13.258 15.031 1 91.94 157 GLY B N 1
ATOM 5398 C CA . GLY B 1 157 ? -2.65 13.391 13.695 1 91.94 157 GLY B CA 1
ATOM 5399 C C . GLY B 1 157 ? -2.957 14.734 13.055 1 91.94 157 GLY B C 1
ATOM 5400 O O . GLY B 1 157 ? -3.477 15.633 13.719 1 91.94 157 GLY B O 1
ATOM 5401 N N . GLY B 1 158 ? -2.557 14.828 11.852 1 85.75 158 GLY B N 1
ATOM 5402 C CA . GLY B 1 158 ? -2.746 16.078 11.141 1 85.75 158 GLY B CA 1
ATOM 5403 C C . GLY B 1 158 ? -4.152 16.25 10.594 1 85.75 158 GLY B C 1
ATOM 5404 O O . GLY B 1 158 ? -4.898 15.281 10.477 1 85.75 158 GLY B O 1
ATOM 5405 N N . ALA B 1 159 ? -4.441 17.453 10.32 1 83.19 159 ALA B N 1
ATOM 5406 C CA . ALA B 1 159 ? -5.758 17.781 9.773 1 83.19 159 ALA B CA 1
ATOM 5407 C C . ALA B 1 159 ? -5.871 17.359 8.312 1 83.19 159 ALA B C 1
ATOM 5409 O O . ALA B 1 159 ? -6.949 16.969 7.855 1 83.19 159 ALA B O 1
ATOM 5410 N N . CYS B 1 160 ? -4.82 17.406 7.617 1 89.44 160 CYS B N 1
ATOM 5411 C CA . CYS B 1 160 ? -4.824 17.062 6.199 1 89.44 160 CYS B CA 1
ATOM 5412 C C . CYS B 1 160 ? -4.617 15.57 6 1 89.44 160 CYS B C 1
ATOM 5414 O O . CYS B 1 160 ? -3.578 15.031 6.383 1 89.44 160 CYS B O 1
ATOM 5416 N N . PRO B 1 161 ? -5.5 14.93 5.348 1 91.44 161 PRO B N 1
ATOM 5417 C CA . PRO B 1 161 ? -5.422 13.477 5.203 1 91.44 161 PRO B CA 1
ATOM 5418 C C . PRO B 1 161 ? -4.281 13.031 4.293 1 91.44 161 PRO B C 1
ATOM 5420 O O . PRO B 1 161 ? -3.816 11.891 4.391 1 91.44 161 PRO B O 1
ATOM 5423 N N . ASP B 1 162 ? -3.721 13.883 3.459 1 93.56 162 ASP B N 1
ATOM 5424 C CA . ASP B 1 162 ? -2.715 13.508 2.475 1 93.56 162 ASP B CA 1
ATOM 5425 C C . ASP B 1 162 ? -1.313 13.531 3.082 1 93.56 162 ASP B C 1
ATOM 5427 O O . ASP B 1 162 ? -0.365 13.008 2.492 1 93.56 162 ASP B O 1
ATOM 5431 N N . VAL B 1 163 ? -1.167 14.117 4.211 1 96.19 163 VAL B N 1
ATOM 5432 C CA . VAL B 1 163 ? 0.136 14.203 4.863 1 96.19 163 VAL B CA 1
ATOM 5433 C C . VAL B 1 163 ? 0.524 12.828 5.414 1 96.19 163 VAL B C 1
ATOM 5435 O O . VAL B 1 163 ? -0.317 12.109 5.957 1 96.19 163 VAL B O 1
ATOM 5438 N N . CYS B 1 164 ? 1.78 12.469 5.234 1 97.06 164 CYS B N 1
ATOM 5439 C CA . CYS B 1 164 ? 2.25 11.164 5.676 1 97.06 164 CYS B CA 1
ATOM 5440 C C . CYS B 1 164 ? 2.955 11.258 7.023 1 97.06 164 CYS B C 1
ATOM 5442 O O . CYS B 1 164 ? 3.535 12.297 7.352 1 97.06 164 CYS B O 1
ATOM 5444 N N . VAL B 1 165 ? 3.016 10.195 7.691 1 97.38 165 VAL B N 1
ATOM 5445 C CA . VAL B 1 165 ? 3.58 10.055 9.031 1 97.38 165 VAL B CA 1
ATOM 5446 C C . VAL B 1 165 ? 5.062 10.422 9.008 1 97.38 165 VAL B C 1
ATOM 5448 O O . VAL B 1 165 ? 5.566 11.055 9.938 1 97.38 165 VAL B O 1
ATOM 5451 N N . GLY B 1 166 ? 5.754 10.109 7.965 1 97.12 166 GLY B N 1
ATOM 5452 C CA . GLY B 1 166 ? 7.203 10.242 7.922 1 97.12 166 GLY B CA 1
ATOM 5453 C C . GLY B 1 166 ? 7.68 11.648 8.227 1 97.12 166 GLY B C 1
ATOM 5454 O O . GLY B 1 166 ? 8.305 11.883 9.266 1 97.12 166 GLY B O 1
ATOM 5455 N N . GLY B 1 167 ? 7.312 12.594 7.383 1 96.38 167 GLY B N 1
ATOM 5456 C CA . GLY B 1 167 ? 7.727 13.969 7.609 1 96.38 167 GLY B CA 1
ATOM 5457 C C . GLY B 1 167 ? 6.98 14.633 8.75 1 96.38 167 GLY B C 1
ATOM 5458 O O . GLY B 1 167 ? 7.566 15.398 9.523 1 96.38 167 GLY B O 1
ATOM 5459 N N . TYR B 1 168 ? 5.766 14.281 9.016 1 96.94 168 TYR B N 1
ATOM 5460 C CA . TYR B 1 168 ? 4.855 14.898 9.969 1 96.94 168 TYR B CA 1
ATOM 5461 C C . TYR B 1 168 ? 5.344 14.703 11.398 1 96.94 168 TYR B C 1
ATOM 5463 O O . TYR B 1 168 ? 5.516 15.664 12.148 1 96.94 168 TYR B O 1
ATOM 5471 N N . MET B 1 169 ? 5.68 13.492 11.711 1 98.06 169 MET B N 1
ATOM 5472 C CA . MET B 1 169 ? 6.066 13.109 13.062 1 98.06 169 MET B CA 1
ATOM 5473 C C . MET B 1 169 ? 7.441 13.672 13.414 1 98.06 169 MET B C 1
ATOM 5475 O O . MET B 1 169 ? 7.648 14.164 14.523 1 98.06 169 MET B O 1
ATOM 5479 N N . GLN B 1 170 ? 8.328 13.734 12.484 1 98.38 170 GLN B N 1
ATOM 5480 C CA . GLN B 1 170 ? 9.719 14.07 12.75 1 98.38 170 GLN B CA 1
ATOM 5481 C C . GLN B 1 170 ? 9.883 15.57 12.992 1 98.38 170 GLN B C 1
ATOM 5483 O O . GLN B 1 170 ? 10.922 16.016 13.477 1 98.38 170 GLN B O 1
ATOM 5488 N N . GLY B 1 171 ? 8.875 16.328 12.633 1 97.19 171 GLY B N 1
ATOM 5489 C CA . GLY B 1 171 ? 8.883 17.75 12.953 1 97.19 171 GLY B CA 1
ATOM 5490 C C . GLY B 1 171 ? 8.016 18.094 14.148 1 97.19 171 GLY B C 1
ATOM 5491 O O . GLY B 1 171 ? 7.902 19.266 14.516 1 97.19 171 GLY B O 1
ATOM 5492 N N . GLY B 1 172 ? 7.445 17.156 14.805 1 97.19 172 GLY B N 1
ATOM 5493 C CA . GLY B 1 172 ? 6.523 17.328 15.922 1 97.19 172 GLY B CA 1
ATOM 5494 C C . GLY B 1 172 ? 5.137 16.781 15.633 1 97.19 172 GLY B C 1
ATOM 5495 O O . GLY B 1 172 ? 4.773 15.703 16.109 1 97.19 172 GLY B O 1
ATOM 5496 N N . GLY B 1 173 ? 4.445 17.484 14.789 1 97.19 173 GLY B N 1
ATOM 5497 C CA . GLY B 1 173 ? 3.135 17.047 14.352 1 97.19 173 GLY B CA 1
ATOM 5498 C C . GLY B 1 173 ? 2.002 17.594 15.195 1 97.19 173 GLY B C 1
ATOM 5499 O O . GLY B 1 173 ? 1.69 17.031 16.25 1 97.19 173 GLY B O 1
ATOM 5500 N N . TYR B 1 174 ? 1.357 18.609 14.719 1 96.62 174 TYR B N 1
ATOM 5501 C CA . TYR B 1 174 ? 0.249 19.266 15.406 1 96.62 174 TYR B CA 1
ATOM 5502 C C . TYR B 1 174 ? -1.078 18.938 14.734 1 96.62 174 TYR B C 1
ATOM 5504 O O . TYR B 1 174 ? -1.151 18.844 13.508 1 96.62 174 TYR B O 1
ATOM 5512 N N . GLY B 1 175 ? -2.094 18.75 15.539 1 95 175 GLY B N 1
ATOM 5513 C CA . GLY B 1 175 ? -3.453 18.578 15.055 1 95 175 GLY B CA 1
ATOM 5514 C C . GLY B 1 175 ? -4.508 19.016 16.062 1 95 175 GLY B C 1
ATOM 5515 O O . GLY B 1 175 ? -4.176 19.484 17.156 1 95 175 GLY B O 1
ATOM 5516 N N . PHE B 1 176 ? -5.754 18.875 15.734 1 95.81 176 PHE B N 1
ATOM 5517 C CA . PHE B 1 176 ? -6.871 19.344 16.547 1 95.81 176 PHE B CA 1
ATOM 5518 C C . PHE B 1 176 ? -6.848 18.703 17.938 1 95.81 176 PHE B C 1
ATOM 5520 O O . PHE B 1 176 ? -7.297 19.312 18.906 1 95.81 176 PHE B O 1
ATOM 5527 N N . THR B 1 177 ? -6.242 17.531 18.047 1 97.56 177 THR B N 1
ATOM 5528 C CA . THR B 1 177 ? -6.336 16.844 19.328 1 97.56 177 THR B CA 1
ATOM 5529 C C . THR B 1 177 ? -4.996 16.875 20.047 1 97.56 177 THR B C 1
ATOM 5531 O O . THR B 1 177 ? -4.797 16.141 21.031 1 97.56 177 THR B O 1
ATOM 5534 N N . ALA B 1 178 ? -4.094 17.641 19.594 1 97.19 178 ALA B N 1
ATOM 5535 C CA . ALA B 1 178 ? -2.764 17.719 20.188 1 97.19 178 ALA B CA 1
ATOM 5536 C C . ALA B 1 178 ? -2.844 18.203 21.641 1 97.19 178 ALA B C 1
ATOM 5538 O O . ALA B 1 178 ? -2.121 17.719 22.516 1 97.19 178 ALA B O 1
ATOM 5539 N N . ARG B 1 179 ? -3.715 19.172 21.922 1 97.25 179 ARG B N 1
ATOM 5540 C CA . ARG B 1 179 ? -3.854 19.688 23.281 1 97.25 179 ARG B CA 1
ATOM 5541 C C . ARG B 1 179 ? -4.375 18.594 24.219 1 97.25 179 ARG B C 1
ATOM 5543 O O . ARG B 1 179 ? -4.102 18.625 25.422 1 97.25 179 ARG B O 1
ATOM 5550 N N . ILE B 1 180 ? -5.148 17.703 23.641 1 97.94 180 ILE B N 1
ATOM 5551 C CA . ILE B 1 180 ? -5.789 16.656 24.438 1 97.94 180 ILE B CA 1
ATOM 5552 C C . ILE B 1 180 ? -4.785 15.555 24.734 1 97.94 180 ILE B C 1
ATOM 5554 O O . ILE B 1 180 ? -4.691 15.086 25.875 1 97.94 180 ILE B O 1
ATOM 5558 N N . PHE B 1 181 ? -3.965 15.203 23.734 1 97.94 181 PHE B N 1
ATOM 5559 C CA . PHE B 1 181 ? -3.178 13.984 23.875 1 97.94 181 PHE B CA 1
ATOM 5560 C C . PHE B 1 181 ? -1.687 14.297 23.797 1 97.94 181 PHE B C 1
ATOM 5562 O O . PHE B 1 181 ? -0.858 13.461 24.188 1 97.94 181 PHE B O 1
ATOM 5569 N N . GLY B 1 182 ? -1.307 15.453 23.312 1 97.06 182 GLY B N 1
ATOM 5570 C CA . GLY B 1 182 ? 0.075 15.797 23.016 1 97.06 182 GLY B CA 1
ATOM 5571 C C . GLY B 1 182 ? 0.373 15.828 21.531 1 97.06 182 GLY B C 1
ATOM 5572 O O . GLY B 1 182 ? -0.467 15.438 20.719 1 97.06 182 GLY B O 1
ATOM 5573 N N . MET B 1 183 ? 1.591 16.297 21.219 1 97.44 183 MET B N 1
ATOM 5574 C CA . MET B 1 183 ? 2.051 16.281 19.828 1 97.44 183 MET B CA 1
ATOM 5575 C C . MET B 1 183 ? 2.162 14.844 19.312 1 97.44 183 MET B C 1
ATOM 5577 O O . MET B 1 183 ? 2.242 13.906 20.094 1 97.44 183 MET B O 1
ATOM 5581 N N . ASN B 1 184 ? 2.123 14.703 18.031 1 98 184 ASN B N 1
ATOM 5582 C CA . ASN B 1 184 ? 2.234 13.375 17.453 1 98 184 ASN B CA 1
ATOM 5583 C C . ASN B 1 184 ? 3.529 12.688 17.875 1 98 184 ASN B C 1
ATOM 5585 O O . ASN B 1 184 ? 3.533 11.492 18.172 1 98 184 ASN B O 1
ATOM 5589 N N . CYS B 1 185 ? 4.645 13.375 17.875 1 98.12 185 CYS B N 1
ATOM 5590 C CA . CYS B 1 185 ? 5.938 12.797 18.219 1 98.12 185 CYS B CA 1
ATOM 5591 C C . CYS B 1 185 ? 5.949 12.312 19.672 1 98.12 185 CYS B C 1
ATOM 5593 O O . CYS B 1 185 ? 6.746 11.438 20.016 1 98.12 185 CYS B O 1
ATOM 5595 N N . ASP B 1 186 ? 5.059 12.844 20.516 1 97.69 186 ASP B N 1
ATOM 5596 C CA . ASP B 1 186 ? 4.965 12.438 21.922 1 97.69 186 ASP B CA 1
ATOM 5597 C C . ASP B 1 186 ? 4.348 11.039 22.047 1 97.69 186 ASP B C 1
ATOM 5599 O O . ASP B 1 186 ? 4.457 10.406 23.094 1 97.69 186 ASP B O 1
ATOM 5603 N N . GLN B 1 187 ? 3.668 10.609 20.984 1 98.38 187 GLN B N 1
ATOM 5604 C CA . GLN B 1 187 ? 2.953 9.336 21.031 1 98.38 187 GLN B CA 1
ATOM 5605 C C . GLN B 1 187 ? 3.855 8.18 20.594 1 98.38 187 GLN B C 1
ATOM 5607 O O . GLN B 1 187 ? 3.447 7.02 20.641 1 98.38 187 GLN B O 1
ATOM 5612 N N . VAL B 1 188 ? 5.051 8.453 20.188 1 98.62 188 VAL B N 1
ATOM 5613 C CA . VAL B 1 188 ? 5.945 7.457 19.594 1 98.62 188 VAL B CA 1
ATOM 5614 C C . VAL B 1 188 ? 6.672 6.703 20.719 1 98.62 188 VAL B C 1
ATOM 5616 O O . VAL B 1 188 ? 7.246 7.316 21.609 1 98.62 188 VAL B O 1
ATOM 5619 N N . GLU B 1 189 ? 6.676 5.418 20.609 1 98.62 189 GLU B N 1
ATOM 5620 C CA . GLU B 1 189 ? 7.312 4.594 21.625 1 98.62 189 GLU B CA 1
ATOM 5621 C C . GLU B 1 189 ? 8.594 3.949 21.109 1 98.62 189 GLU B C 1
ATOM 5623 O O . GLU B 1 189 ? 9.477 3.584 21.891 1 98.62 189 GLU B O 1
ATOM 5628 N N . GLU B 1 190 ? 8.672 3.771 19.859 1 98.56 190 GLU B N 1
ATOM 5629 C CA . GLU B 1 190 ? 9.828 3.152 19.203 1 98.56 190 GLU B CA 1
ATOM 5630 C C . GLU B 1 190 ? 9.898 3.531 17.734 1 98.56 190 GLU B C 1
ATOM 5632 O O . GLU B 1 190 ? 8.875 3.822 17.109 1 98.56 190 GLU B O 1
ATOM 5637 N N . ILE B 1 191 ? 11.109 3.602 17.203 1 98.62 191 ILE B N 1
ATOM 5638 C CA . ILE B 1 191 ? 11.305 3.867 15.781 1 98.62 191 ILE B CA 1
ATOM 5639 C C . ILE B 1 191 ? 12.32 2.885 15.203 1 98.62 191 ILE B C 1
ATOM 5641 O O . ILE B 1 191 ? 13.148 2.342 15.93 1 98.62 191 ILE B O 1
ATOM 5645 N N . ARG B 1 192 ? 12.203 2.592 13.953 1 97.81 192 ARG B N 1
ATOM 5646 C CA . ARG B 1 192 ? 13.195 1.903 13.133 1 97.81 192 ARG B CA 1
ATOM 5647 C C . ARG B 1 192 ? 13.758 2.83 12.062 1 97.81 192 ARG B C 1
ATOM 5649 O O . ARG B 1 192 ? 13 3.436 11.297 1 97.81 192 ARG B O 1
ATOM 5656 N N . VAL B 1 193 ? 15.031 2.943 12.055 1 98.5 193 VAL B N 1
ATOM 5657 C CA . VAL B 1 193 ? 15.695 3.863 11.133 1 98.5 193 VAL B CA 1
ATOM 5658 C C . VAL B 1 193 ? 16.844 3.148 10.422 1 98.5 193 VAL B C 1
ATOM 5660 O O . VAL B 1 193 ? 17.594 2.402 11.047 1 98.5 193 VAL B O 1
ATOM 5663 N N . MET B 1 194 ? 16.922 3.35 9.125 1 98.19 194 MET B N 1
ATOM 5664 C CA . MET B 1 194 ? 18.078 2.838 8.391 1 98.19 194 MET B CA 1
ATOM 5665 C C . MET B 1 194 ? 19.172 3.895 8.281 1 98.19 194 MET B C 1
ATOM 5667 O O . MET B 1 194 ? 18.922 5.016 7.836 1 98.19 194 MET B O 1
ATOM 5671 N N . MET B 1 195 ? 20.297 3.541 8.734 1 96.81 195 MET B N 1
ATOM 5672 C CA . MET B 1 195 ? 21.453 4.43 8.641 1 96.81 195 MET B CA 1
ATOM 5673 C C . MET B 1 195 ? 22 4.461 7.215 1 96.81 195 MET B C 1
ATOM 5675 O O . MET B 1 195 ? 21.641 3.619 6.391 1 96.81 195 MET B O 1
ATOM 5679 N N . THR B 1 196 ? 22.859 5.391 6.906 1 96.31 196 THR B N 1
ATOM 5680 C CA . THR B 1 196 ? 23.359 5.598 5.555 1 96.31 196 THR B CA 1
ATOM 5681 C C . THR B 1 196 ? 24.234 4.426 5.109 1 96.31 196 THR B C 1
ATOM 5683 O O . THR B 1 196 ? 24.5 4.262 3.918 1 96.31 196 THR B O 1
ATOM 5686 N N . ASP B 1 197 ? 24.641 3.607 6.059 1 93.81 197 ASP B N 1
ATOM 5687 C CA . ASP B 1 197 ? 25.453 2.443 5.703 1 93.81 197 ASP B CA 1
ATOM 5688 C C . ASP B 1 197 ? 24.578 1.202 5.535 1 93.81 197 ASP B C 1
ATOM 5690 O O . ASP B 1 197 ? 25.094 0.097 5.348 1 93.81 197 ASP B O 1
ATOM 5694 N N . GLY B 1 198 ? 23.297 1.344 5.668 1 93.38 198 GLY B N 1
ATOM 5695 C CA . GLY B 1 198 ? 22.375 0.248 5.402 1 93.38 198 GLY B CA 1
ATOM 5696 C C . GLY B 1 198 ? 21.922 -0.471 6.66 1 93.38 198 GLY B C 1
ATOM 5697 O O . GLY B 1 198 ? 21 -1.283 6.617 1 93.38 198 GLY B O 1
ATOM 5698 N N . ARG B 1 199 ? 22.547 -0.182 7.855 1 94.38 199 ARG B N 1
ATOM 5699 C CA . ARG B 1 199 ? 22.141 -0.811 9.109 1 94.38 199 ARG B CA 1
ATOM 5700 C C . ARG B 1 199 ? 20.781 -0.285 9.562 1 94.38 199 ARG B C 1
ATOM 5702 O O . ARG B 1 199 ? 20.516 0.913 9.461 1 94.38 199 ARG B O 1
ATOM 5709 N N . ILE B 1 200 ? 19.922 -1.206 10.039 1 95.62 200 ILE B N 1
ATOM 5710 C CA . ILE B 1 200 ? 18.656 -0.809 10.664 1 95.62 200 ILE B CA 1
ATOM 5711 C C . ILE B 1 200 ? 18.859 -0.648 12.172 1 95.62 200 ILE B C 1
ATOM 5713 O O . ILE B 1 200 ? 19.344 -1.566 12.836 1 95.62 200 ILE B O 1
ATOM 5717 N N . VAL B 1 201 ? 18.531 0.442 12.703 1 96.19 201 VAL B N 1
ATOM 5718 C CA . VAL B 1 201 ? 18.656 0.739 14.125 1 96.19 201 VAL B CA 1
ATOM 5719 C C . VAL B 1 201 ? 17.281 0.899 14.75 1 96.19 201 VAL B C 1
ATOM 5721 O O . VAL B 1 201 ? 16.438 1.638 14.234 1 96.19 201 VAL B O 1
ATOM 5724 N N . HIS B 1 202 ? 17.031 0.174 15.797 1 96.56 202 HIS B N 1
ATOM 5725 C CA . HIS B 1 202 ? 15.867 0.39 16.656 1 96.56 202 HIS B CA 1
ATOM 5726 C C . HIS B 1 202 ? 16.172 1.396 17.75 1 96.56 202 HIS B C 1
ATOM 5728 O O . HIS B 1 202 ? 17.266 1.379 18.344 1 96.56 202 HIS B O 1
ATOM 5734 N N . ALA B 1 203 ? 15.281 2.285 17.953 1 98.12 203 ALA B N 1
ATOM 5735 C CA . ALA B 1 203 ? 15.516 3.291 19 1 98.12 203 ALA B CA 1
ATOM 5736 C C . ALA B 1 203 ? 14.25 3.549 19.797 1 98.12 203 ALA B C 1
ATOM 5738 O O . ALA B 1 203 ? 13.148 3.574 19.25 1 98.12 203 ALA B O 1
ATOM 5739 N N . ASN B 1 204 ? 14.367 3.617 21.016 1 97.81 204 ASN B N 1
ATOM 5740 C CA . ASN B 1 204 ? 13.344 3.99 21.984 1 97.81 204 ASN B CA 1
ATOM 5741 C C . ASN B 1 204 ? 13.961 4.66 23.219 1 97.81 204 ASN B C 1
ATOM 5743 O O . ASN B 1 204 ? 15.117 5.098 23.172 1 97.81 204 ASN B O 1
ATOM 5747 N N . ALA B 1 205 ? 13.188 4.75 24.281 1 95.94 205 ALA B N 1
ATOM 5748 C CA . ALA B 1 205 ? 13.664 5.469 25.453 1 95.94 205 ALA B CA 1
ATOM 5749 C C . ALA B 1 205 ? 14.875 4.77 26.062 1 95.94 205 ALA B C 1
ATOM 5751 O O . ALA B 1 205 ? 15.711 5.406 26.719 1 95.94 205 ALA B O 1
ATOM 5752 N N . GLU B 1 206 ? 15.047 3.467 25.812 1 95.81 206 GLU B N 1
ATOM 5753 C CA . GLU B 1 206 ? 16.109 2.668 26.438 1 95.81 206 GLU B CA 1
ATOM 5754 C C . GLU B 1 206 ? 17.188 2.312 25.422 1 95.81 206 GLU B C 1
ATOM 5756 O O . GLU B 1 206 ? 18.375 2.326 25.75 1 95.81 206 GLU B O 1
ATOM 5761 N N . LEU B 1 207 ? 16.781 2.023 24.234 1 96.06 207 LEU B N 1
ATOM 5762 C CA . LEU B 1 207 ? 17.703 1.604 23.172 1 96.06 207 LEU B CA 1
ATOM 5763 C C . LEU B 1 207 ? 18 2.76 22.219 1 96.06 207 LEU B C 1
ATOM 5765 O O . LEU B 1 207 ? 17.094 3.27 21.562 1 96.06 207 LEU B O 1
ATOM 5769 N N . ASN B 1 208 ? 19.281 3.135 22.109 1 96.5 208 ASN B N 1
ATOM 5770 C CA . ASN B 1 208 ? 19.688 4.258 21.266 1 96.5 208 ASN B CA 1
ATOM 5771 C C . ASN B 1 208 ? 18.828 5.496 21.547 1 96.5 208 ASN B C 1
ATOM 5773 O O . ASN B 1 208 ? 18.25 6.07 20.625 1 96.5 208 ASN B O 1
ATOM 5777 N N . PRO B 1 209 ? 18.844 5.934 22.828 1 96.19 209 PRO B N 1
ATOM 5778 C CA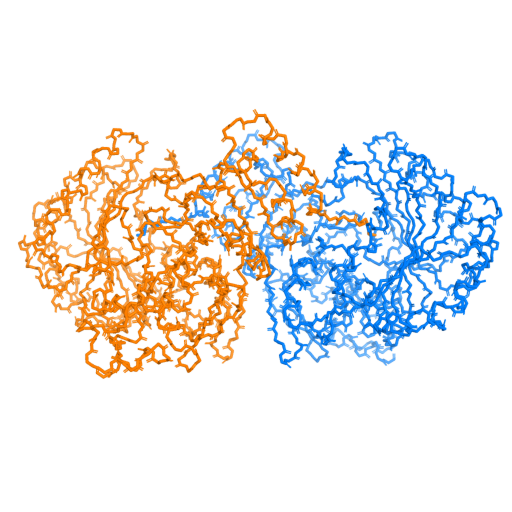 . PRO B 1 209 ? 17.938 7.016 23.219 1 96.19 209 PRO B CA 1
ATOM 5779 C C . PRO B 1 209 ? 18.266 8.344 22.547 1 96.19 209 PRO B C 1
ATOM 5781 O O . PRO B 1 209 ? 17.391 9.195 22.375 1 96.19 209 PRO B O 1
ATOM 5784 N N . ASP B 1 210 ? 19.531 8.539 22.094 1 94.94 210 ASP B N 1
ATOM 5785 C CA . ASP B 1 210 ? 19.922 9.766 21.406 1 94.94 210 ASP B CA 1
ATOM 5786 C C . ASP B 1 210 ? 19.234 9.891 20.047 1 94.94 210 ASP B C 1
ATOM 5788 O O . ASP B 1 210 ? 18.688 10.945 19.719 1 94.94 210 ASP B O 1
ATOM 5792 N N . LEU B 1 211 ? 19.234 8.789 19.297 1 97.19 211 LEU B N 1
ATOM 5793 C CA . LEU B 1 211 ? 18.547 8.781 18.016 1 97.19 211 LEU B CA 1
ATOM 5794 C C . LEU B 1 211 ? 17.031 8.961 18.203 1 97.19 211 LEU B C 1
ATOM 5796 O O . LEU B 1 211 ? 16.391 9.695 17.453 1 97.19 211 LEU B O 1
ATOM 5800 N N . PHE B 1 212 ? 16.5 8.266 19.25 1 97.94 212 PHE B N 1
ATOM 5801 C CA . PHE B 1 212 ? 15.086 8.375 19.562 1 97.94 212 PHE B CA 1
ATOM 5802 C C . PHE B 1 212 ? 14.711 9.82 19.875 1 97.94 212 PHE B C 1
ATOM 5804 O O . PHE B 1 212 ? 13.695 10.312 19.391 1 97.94 212 PHE B O 1
ATOM 5811 N N . TRP B 1 213 ? 15.539 10.461 20.656 1 97.06 213 TRP B N 1
ATOM 5812 C CA . TRP B 1 213 ? 15.352 11.859 21.016 1 97.06 213 TRP B CA 1
ATOM 5813 C C . TRP B 1 213 ? 15.391 12.75 19.766 1 97.06 213 TRP B C 1
ATOM 5815 O O . TRP B 1 213 ? 14.5 13.578 19.562 1 97.06 213 TRP B O 1
ATOM 5825 N N . ALA B 1 214 ? 16.344 12.586 18.891 1 97.75 214 ALA B N 1
ATOM 5826 C CA . ALA B 1 214 ? 16.625 13.469 17.766 1 97.75 214 ALA B CA 1
ATOM 5827 C C . ALA B 1 214 ? 15.547 13.344 16.688 1 97.75 214 ALA B C 1
ATOM 5829 O O . ALA B 1 214 ? 15.133 14.344 16.109 1 97.75 214 ALA B O 1
ATOM 5830 N N . VAL B 1 215 ? 15.102 12.117 16.422 1 98.19 215 VAL B N 1
ATOM 5831 C CA . VAL B 1 215 ? 14.148 11.875 15.344 1 98.19 215 VAL B CA 1
ATOM 5832 C C . VAL B 1 215 ? 12.805 12.508 15.695 1 98.19 215 VAL B C 1
ATOM 5834 O O . VAL B 1 215 ? 12.086 12.984 14.805 1 98.19 215 VAL B O 1
ATOM 5837 N N . ARG B 1 216 ? 12.492 12.523 16.969 1 98.06 216 ARG B N 1
ATOM 5838 C CA . ARG B 1 216 ? 11.258 13.148 17.438 1 98.06 216 ARG B CA 1
ATOM 5839 C C . ARG B 1 216 ? 11.422 14.656 17.594 1 98.06 216 ARG B C 1
ATOM 5841 O O . ARG B 1 216 ? 11.438 15.172 18.703 1 98.06 216 ARG B O 1
ATOM 5848 N N . GLY B 1 217 ? 11.398 15.312 16.469 1 97.25 217 GLY B N 1
ATOM 5849 C CA . GLY B 1 217 ? 11.484 16.766 16.469 1 97.25 217 GLY B CA 1
ATOM 5850 C C . GLY B 1 217 ? 12.68 17.281 15.688 1 97.25 217 GLY B C 1
ATOM 5851 O O . GLY B 1 217 ? 12.781 18.484 15.438 1 97.25 217 GLY B O 1
ATOM 5852 N N . GLY B 1 218 ? 13.547 16.438 15.258 1 97.31 218 GLY B N 1
ATOM 5853 C CA . GLY B 1 218 ? 14.75 16.859 14.539 1 97.31 218 GLY B CA 1
ATOM 5854 C C . GLY B 1 218 ? 14.539 16.953 13.047 1 97.31 218 GLY B C 1
ATOM 5855 O O . GLY B 1 218 ? 15.492 17.172 12.297 1 97.31 218 GLY B O 1
ATOM 5856 N N . THR B 1 219 ? 13.312 16.781 12.547 1 96.81 219 THR B N 1
ATOM 5857 C CA . THR B 1 219 ? 12.859 16.859 11.164 1 96.81 219 THR B CA 1
ATOM 5858 C C . THR B 1 219 ? 13.422 15.703 10.344 1 96.81 219 THR B C 1
ATOM 5860 O O . THR B 1 219 ? 14.383 15.055 10.75 1 96.81 219 THR B O 1
ATOM 5863 N N . GLY B 1 220 ? 12.805 15.508 9.219 1 94.94 220 GLY B N 1
ATOM 5864 C CA . GLY B 1 220 ? 13.133 14.367 8.383 1 94.94 220 GLY B CA 1
ATOM 5865 C C . GLY B 1 220 ? 14.398 14.562 7.57 1 94.94 220 GLY B C 1
ATOM 5866 O O . GLY B 1 220 ? 14.867 15.688 7.41 1 94.94 220 GLY B O 1
ATOM 5867 N N . SER B 1 221 ? 15.008 13.477 7.102 1 95.31 221 SER B N 1
ATOM 5868 C CA . SER B 1 221 ? 16.172 13.43 6.227 1 95.31 221 SER B CA 1
ATOM 5869 C C . SER B 1 221 ? 17.406 13.969 6.93 1 95.31 221 SER B C 1
ATOM 5871 O O . SER B 1 221 ? 18.203 14.695 6.328 1 95.31 221 SER B O 1
ATOM 5873 N N . ASN B 1 222 ? 17.547 13.727 8.156 1 97.31 222 ASN B N 1
ATOM 5874 C CA . ASN B 1 222 ? 18.719 14.258 8.844 1 97.31 222 ASN B CA 1
ATOM 5875 C C . ASN B 1 222 ? 19.578 13.141 9.414 1 97.31 222 ASN B C 1
ATOM 5877 O O . ASN B 1 222 ? 20.812 13.227 9.391 1 97.31 222 ASN B O 1
ATOM 5881 N N . PHE B 1 223 ? 19 12.023 9.883 1 97.31 223 PHE B N 1
ATOM 5882 C CA . PHE B 1 223 ? 19.781 11.078 10.672 1 97.31 223 PHE B CA 1
ATOM 5883 C C . PHE B 1 223 ? 19.797 9.703 10.008 1 97.31 223 PHE B C 1
ATOM 5885 O O . PHE B 1 223 ? 20.641 8.867 10.328 1 97.31 223 PHE B O 1
ATOM 5892 N N . GLY B 1 224 ? 18.922 9.461 9.195 1 98.19 224 GLY B N 1
ATOM 5893 C CA . GLY B 1 224 ? 18.672 8.219 8.484 1 98.19 224 GLY B CA 1
ATOM 5894 C C . GLY B 1 224 ? 17.328 8.188 7.789 1 98.19 224 GLY B C 1
ATOM 5895 O O . GLY B 1 224 ? 16.656 9.227 7.672 1 98.19 224 GLY B O 1
ATOM 5896 N N . VAL B 1 225 ? 16.969 7.051 7.242 1 98.69 225 VAL B N 1
ATOM 5897 C CA . VAL B 1 225 ? 15.672 6.879 6.602 1 98.69 225 VAL B CA 1
ATOM 5898 C C . VAL B 1 225 ? 14.711 6.176 7.559 1 98.69 225 VAL B C 1
ATOM 5900 O O . VAL B 1 225 ? 14.945 5.031 7.949 1 98.69 225 VAL B O 1
ATOM 5903 N N . LEU B 1 226 ? 13.688 6.871 7.988 1 98.81 226 LEU B N 1
ATOM 5904 C CA . LEU B 1 226 ? 12.664 6.289 8.852 1 98.81 226 LEU B CA 1
ATOM 5905 C C . LEU B 1 226 ? 11.969 5.121 8.156 1 98.81 226 LEU B C 1
ATOM 5907 O O . LEU B 1 226 ? 11.523 5.25 7.012 1 98.81 226 LEU B O 1
ATOM 5911 N N . LEU B 1 227 ? 11.906 3.98 8.844 1 98.19 227 LEU B N 1
ATOM 5912 C CA . LEU B 1 227 ? 11.305 2.785 8.266 1 98.19 227 LEU B CA 1
ATOM 5913 C C . LEU B 1 227 ? 9.969 2.467 8.938 1 98.19 227 LEU B C 1
ATOM 5915 O O . LEU B 1 227 ? 9.117 1.8 8.352 1 98.19 227 LEU B O 1
ATOM 5919 N N . GLY B 1 228 ? 9.844 2.914 10.188 1 98.25 228 GLY B N 1
ATOM 5920 C CA . GLY B 1 228 ? 8.633 2.619 10.93 1 98.25 228 GLY B CA 1
ATOM 5921 C C . GLY B 1 228 ? 8.539 3.355 12.25 1 98.25 228 GLY B C 1
ATOM 5922 O O . GLY B 1 228 ? 9.562 3.74 12.82 1 98.25 228 GLY B O 1
ATOM 5923 N N . VAL B 1 229 ? 7.305 3.531 12.695 1 98.69 229 VAL B N 1
ATOM 5924 C CA . VAL B 1 229 ? 6.996 4.207 13.953 1 98.69 229 VAL B CA 1
ATOM 5925 C C . VAL B 1 229 ? 6.016 3.367 14.766 1 98.69 229 VAL B C 1
ATOM 5927 O O . VAL B 1 229 ? 4.992 2.92 14.242 1 98.69 229 VAL B O 1
ATOM 5930 N N . LYS B 1 230 ? 6.359 3.113 16.031 1 98.62 230 LYS B N 1
ATOM 5931 C CA . LYS B 1 230 ? 5.406 2.498 16.938 1 98.62 230 LYS B CA 1
ATOM 5932 C C . LYS B 1 230 ? 4.637 3.557 17.734 1 98.62 230 LYS B C 1
ATOM 5934 O O . LYS B 1 230 ? 5.227 4.316 18.5 1 98.62 230 LYS B O 1
ATOM 5939 N N . TYR B 1 231 ? 3.324 3.551 17.594 1 98.81 231 TYR B N 1
ATOM 5940 C CA . TYR B 1 231 ? 2.479 4.566 18.219 1 98.81 231 TYR B CA 1
ATOM 5941 C C . TYR B 1 231 ? 1.733 3.994 19.422 1 98.81 231 TYR B C 1
ATOM 5943 O O . TYR B 1 231 ? 1.271 2.852 19.391 1 98.81 231 TYR B O 1
ATOM 5951 N N . ARG B 1 232 ? 1.586 4.797 20.406 1 98.69 232 ARG B N 1
ATOM 5952 C CA . ARG B 1 232 ? 0.566 4.617 21.422 1 98.69 232 ARG B CA 1
ATOM 5953 C C . ARG B 1 232 ? -0.811 5.02 20.906 1 98.69 232 ARG B C 1
ATOM 5955 O O . ARG B 1 232 ? -0.951 6.043 20.234 1 98.69 232 ARG B O 1
ATOM 5962 N N . LEU B 1 233 ? -1.79 4.191 21.203 1 98.62 233 LEU B N 1
ATOM 5963 C CA . LEU B 1 233 ? -3.164 4.465 20.797 1 98.62 233 LEU B CA 1
ATOM 5964 C C . LEU B 1 233 ? -4.055 4.695 22.016 1 98.62 233 LEU B C 1
ATOM 5966 O O . LEU B 1 233 ? -3.754 4.215 23.109 1 98.62 233 LEU B O 1
ATOM 5970 N N . TYR B 1 234 ? -5.109 5.422 21.812 1 98.5 234 TYR B N 1
ATOM 5971 C CA . TYR B 1 234 ? -6.082 5.734 22.844 1 98.5 234 TYR B CA 1
ATOM 5972 C C . TYR B 1 234 ? -7.465 5.199 22.484 1 98.5 234 TYR B C 1
ATOM 5974 O O . TYR B 1 234 ? -7.859 5.242 21.312 1 98.5 234 TYR B O 1
ATOM 5982 N N . ARG B 1 235 ? -8.164 4.746 23.469 1 97.62 235 ARG B N 1
ATOM 5983 C CA . ARG B 1 235 ? -9.547 4.336 23.234 1 97.62 235 ARG B CA 1
ATOM 5984 C C . ARG B 1 235 ? -10.445 5.543 23.016 1 97.62 235 ARG B C 1
ATOM 5986 O O . ARG B 1 235 ? -10.273 6.582 23.656 1 97.62 235 ARG B O 1
ATOM 5993 N N . GLY B 1 236 ? -11.422 5.414 22.141 1 96.06 236 GLY B N 1
ATOM 5994 C CA . GLY B 1 236 ? -12.367 6.477 21.844 1 96.06 236 GLY B CA 1
ATOM 5995 C C . GLY B 1 236 ? -11.938 7.348 20.672 1 96.06 236 GLY B C 1
ATOM 5996 O O . GLY B 1 236 ? -10.906 8.023 20.75 1 96.06 236 GLY B O 1
ATOM 5997 N N . SER B 1 237 ? -12.695 7.312 19.641 1 95.06 237 SER B N 1
ATOM 5998 C CA . SER B 1 237 ? -12.359 8.078 18.438 1 95.06 237 SER B CA 1
ATOM 5999 C C . SER B 1 237 ? -13.453 9.086 18.109 1 95.06 237 SER B C 1
ATOM 6001 O O . SER B 1 237 ? -13.555 9.547 16.969 1 95.06 237 SER B O 1
ATOM 6003 N N . THR B 1 238 ? -14.297 9.43 19.109 1 97.5 238 THR B N 1
ATOM 6004 C CA . THR B 1 238 ? -15.375 10.383 18.875 1 97.5 238 THR B CA 1
ATOM 6005 C C . THR B 1 238 ? -15.141 11.664 19.672 1 97.5 238 THR B C 1
ATOM 6007 O O . THR B 1 238 ? -14.656 11.609 20.812 1 97.5 238 THR B O 1
ATOM 6010 N N . PHE B 1 239 ? -15.492 12.781 19.094 1 98.25 239 PHE B N 1
ATOM 6011 C CA . PHE B 1 239 ? -15.336 14.102 19.688 1 98.25 239 PHE B CA 1
ATOM 6012 C C . PHE B 1 239 ? -16.531 15 19.359 1 98.25 239 PHE B C 1
ATOM 6014 O O . PHE B 1 239 ? -17.094 14.891 18.266 1 98.25 239 PHE B O 1
ATOM 6021 N N . ALA B 1 240 ? -16.938 15.836 20.281 1 98.69 240 ALA B N 1
ATOM 6022 C CA . ALA B 1 240 ? -17.812 16.969 19.938 1 98.69 240 ALA B CA 1
ATOM 6023 C C . ALA B 1 240 ? -17.016 18.062 19.234 1 98.69 240 ALA B C 1
ATOM 6025 O O . ALA B 1 240 ? -15.789 18.109 19.312 1 98.69 240 ALA B O 1
ATOM 6026 N N . GLY B 1 241 ? -17.734 18.875 18.438 1 98.56 241 GLY B N 1
ATOM 6027 C CA . GLY B 1 241 ? -17.062 19.906 17.688 1 98.56 241 GLY B CA 1
ATOM 6028 C C . GLY B 1 241 ? -17.75 21.266 17.797 1 98.56 241 GLY B C 1
ATOM 6029 O O . GLY B 1 241 ? -18.891 21.344 18.25 1 98.56 241 GLY B O 1
ATOM 6030 N N . PHE B 1 242 ? -17.031 22.312 17.391 1 98.31 242 PHE B N 1
ATOM 6031 C CA . PHE B 1 242 ? -17.625 23.641 17.422 1 98.31 242 PHE B CA 1
ATOM 6032 C C . PHE B 1 242 ? -16.938 24.578 16.438 1 98.31 242 PHE B C 1
ATOM 6034 O O . PHE B 1 242 ? -15.812 24.297 15.992 1 98.31 242 PHE B O 1
ATOM 6041 N N . SER B 1 243 ? -17.656 25.672 16.078 1 97.69 243 SER B N 1
ATOM 6042 C CA . SER B 1 243 ? -17.125 26.812 15.328 1 97.69 243 SER B CA 1
ATOM 6043 C C . SER B 1 243 ? -17.688 28.125 15.859 1 97.69 243 SER B C 1
ATOM 6045 O O . SER B 1 243 ? -18.906 28.312 15.891 1 97.69 243 SER B O 1
ATOM 6047 N N . VAL B 1 244 ? -16.828 28.969 16.344 1 98.19 244 VAL B N 1
ATOM 6048 C CA . VAL B 1 244 ? -17.156 30.328 16.734 1 98.19 244 VAL B CA 1
ATOM 6049 C C . VAL B 1 244 ? -16.562 31.328 15.742 1 98.19 244 VAL B C 1
ATOM 6051 O O . VAL B 1 244 ? -15.461 31.109 15.227 1 98.19 244 VAL B O 1
ATOM 6054 N N . ARG B 1 245 ? -17.266 32.406 15.57 1 97.56 245 ARG B N 1
ATOM 6055 C CA . ARG B 1 245 ? -16.891 33.344 14.508 1 97.56 245 ARG B CA 1
ATOM 6056 C C . ARG B 1 245 ? -16.906 34.781 15.008 1 97.56 245 ARG B C 1
ATOM 6058 O O . ARG B 1 245 ? -17.766 35.156 15.812 1 97.56 245 ARG B O 1
ATOM 6065 N N . TRP B 1 246 ? -15.961 35.625 14.609 1 98.44 246 TRP B N 1
ATOM 6066 C CA . TRP B 1 246 ? -15.938 37.094 14.727 1 98.44 246 TRP B CA 1
ATOM 6067 C C . TRP B 1 246 ? -15.852 37.75 13.359 1 98.44 246 TRP B C 1
ATOM 6069 O O . TRP B 1 246 ? -14.969 37.406 12.562 1 98.44 246 TRP B O 1
ATOM 6079 N N . SER B 1 247 ? -16.734 38.656 13.078 1 97.62 247 SER B N 1
ATOM 6080 C CA . SER B 1 247 ? -16.641 39.406 11.828 1 97.62 247 SER B CA 1
ATOM 6081 C C . SER B 1 247 ? -15.602 40.5 11.906 1 97.62 247 SER B C 1
ATOM 6083 O O . SER B 1 247 ? -15.516 41.219 12.906 1 97.62 247 SER B O 1
ATOM 6085 N N . MET B 1 248 ? -14.82 40.594 10.883 1 98.06 248 MET B N 1
ATOM 6086 C CA . MET B 1 248 ? -13.82 41.656 10.797 1 98.06 248 MET B CA 1
ATOM 6087 C C . MET B 1 248 ? -14.117 42.594 9.625 1 98.06 248 MET B C 1
ATOM 6089 O O . MET B 1 248 ? -13.195 43.156 9.023 1 98.06 248 MET B O 1
ATOM 6093 N N . GLN B 1 249 ? -15.328 42.656 9.297 1 95.44 249 GLN B N 1
ATOM 6094 C CA . GLN B 1 249 ? -15.742 43.469 8.148 1 95.44 249 GLN B CA 1
ATOM 6095 C C . GLN B 1 249 ? -15.617 44.969 8.461 1 95.44 249 GLN B C 1
ATOM 6097 O O . GLN B 1 249 ? -15.273 45.75 7.582 1 95.44 249 GLN B O 1
ATOM 6102 N N . THR B 1 250 ? -15.945 45.375 9.703 1 96.88 250 THR B N 1
ATOM 6103 C CA . THR B 1 250 ? -15.914 46.781 10.109 1 96.88 250 THR B CA 1
ATOM 6104 C C . THR B 1 250 ? -14.781 47.031 11.102 1 96.88 250 THR B C 1
ATOM 6106 O O . THR B 1 250 ? -14.25 46.094 11.695 1 96.88 250 THR B O 1
ATOM 6109 N N . ASP B 1 251 ? -14.484 48.281 11.312 1 97.06 251 ASP B N 1
ATOM 6110 C CA . ASP B 1 251 ? -13.461 48.625 12.289 1 97.06 251 ASP B CA 1
ATOM 6111 C C . ASP B 1 251 ? -13.891 48.219 13.703 1 97.06 251 ASP B C 1
ATOM 6113 O O . ASP B 1 251 ? -13.055 47.812 14.508 1 97.06 251 ASP B O 1
ATOM 6117 N N . ALA B 1 252 ? -15.156 48.406 13.906 1 97.69 252 ALA B N 1
ATOM 6118 C CA . ALA B 1 252 ? -15.68 47.969 15.203 1 97.69 252 ALA B CA 1
ATOM 6119 C C . ALA B 1 252 ? -15.539 46.469 15.383 1 97.69 252 ALA B C 1
ATOM 6121 O O . ALA B 1 252 ? -15.227 45.969 16.469 1 97.69 252 ALA B O 1
ATOM 6122 N N . GLY B 1 253 ? -15.836 45.75 14.32 1 98.25 253 GLY B N 1
ATOM 6123 C CA . GLY B 1 253 ? -15.672 44.312 14.359 1 98.25 253 GLY B CA 1
ATOM 6124 C C . GLY B 1 253 ? -14.242 43.875 14.617 1 98.25 253 GLY B C 1
ATOM 6125 O O . GLY B 1 253 ? -14 42.938 15.367 1 98.25 253 GLY B O 1
ATOM 6126 N N . VAL B 1 254 ? -13.305 44.531 14.008 1 98.5 254 VAL B N 1
ATOM 6127 C CA . VAL B 1 254 ? -11.891 44.25 14.203 1 98.5 254 VAL B CA 1
ATOM 6128 C C . VAL B 1 254 ? -11.492 44.531 15.648 1 98.5 254 VAL B C 1
ATOM 6130 O O . VAL B 1 254 ? -10.727 43.781 16.25 1 98.5 254 VAL B O 1
ATOM 6133 N N . GLN B 1 255 ? -12 45.656 16.172 1 98.44 255 GLN B N 1
ATOM 6134 C CA . GLN B 1 255 ? -11.719 46 17.562 1 98.44 255 GLN B CA 1
ATOM 6135 C C . GLN B 1 255 ? -12.242 44.906 18.5 1 98.44 255 GLN B C 1
ATOM 6137 O O . GLN B 1 255 ? -11.555 44.531 19.438 1 98.44 255 GLN B O 1
ATOM 6142 N N . ASP B 1 256 ? -13.438 44.469 18.25 1 98.69 256 ASP B N 1
ATOM 6143 C CA . ASP B 1 256 ? -14.023 43.406 19.047 1 98.69 256 ASP B CA 1
ATOM 6144 C C . ASP B 1 256 ? -13.172 42.125 18.969 1 98.69 256 ASP B C 1
ATOM 6146 O O . ASP B 1 256 ? -12.914 41.469 19.969 1 98.69 256 ASP B O 1
ATOM 6150 N N . THR B 1 257 ? -12.797 41.844 17.75 1 98.81 257 THR B N 1
ATOM 6151 C CA . THR B 1 257 ? -11.984 40.656 17.516 1 98.81 257 THR B CA 1
ATOM 6152 C C . THR B 1 257 ? -10.648 40.75 18.234 1 98.81 257 THR B C 1
ATOM 6154 O O . THR B 1 257 ? -10.211 39.781 18.875 1 98.81 257 THR B O 1
ATOM 6157 N N . ALA B 1 258 ? -9.992 41.875 18.156 1 98.81 258 ALA B N 1
ATOM 6158 C CA . ALA B 1 258 ? -8.703 42.094 18.812 1 98.81 258 ALA B CA 1
ATOM 6159 C C . ALA B 1 258 ? -8.828 41.969 20.328 1 98.81 258 ALA B C 1
ATOM 6161 O O . ALA B 1 258 ? -7.973 41.375 20.984 1 98.81 258 ALA B O 1
ATOM 6162 N N . THR B 1 259 ? -9.891 42.594 20.859 1 98.69 259 THR B N 1
ATOM 6163 C CA . THR B 1 259 ? -10.156 42.5 22.297 1 98.69 259 THR B CA 1
ATOM 6164 C C . THR B 1 259 ? -10.367 41.031 22.719 1 98.69 259 THR B C 1
ATOM 6166 O O . THR B 1 259 ? -9.852 40.625 23.75 1 98.69 259 THR B O 1
ATOM 6169 N N . SER B 1 260 ? -11.094 40.406 21.922 1 98.75 260 SER B N 1
ATOM 6170 C CA . SER B 1 260 ? -11.367 39 22.219 1 98.75 260 SER B CA 1
ATOM 6171 C C . SER B 1 260 ? -10.086 38.156 22.156 1 98.75 260 SER B C 1
ATOM 6173 O O . SER B 1 260 ? -9.875 37.281 23 1 98.75 260 SER B O 1
ATOM 6175 N N . LEU B 1 261 ? -9.25 38.375 21.141 1 98.75 261 LEU B N 1
ATOM 6176 C CA . LEU B 1 261 ? -8 37.625 21.016 1 98.75 261 LEU B CA 1
ATOM 6177 C C . LEU B 1 261 ? -7.105 37.875 22.234 1 98.75 261 LEU B C 1
ATOM 6179 O O . LEU B 1 261 ? -6.473 36.938 22.734 1 98.75 261 LEU B O 1
ATOM 6183 N N . ALA B 1 262 ? -7.031 39.094 22.688 1 98.5 262 ALA B N 1
ATOM 6184 C CA . ALA B 1 262 ? -6.246 39.406 23.891 1 98.5 262 ALA B CA 1
ATOM 6185 C C . ALA B 1 262 ? -6.766 38.625 25.094 1 98.5 262 ALA B C 1
ATOM 6187 O O . ALA B 1 262 ? -5.984 38.094 25.875 1 98.5 262 ALA B O 1
ATOM 6188 N N . TRP B 1 263 ? -8.055 38.625 25.266 1 98.31 263 TRP B N 1
ATOM 6189 C CA . TRP B 1 263 ? -8.664 37.906 26.375 1 98.31 263 TRP B CA 1
ATOM 6190 C C . TRP B 1 263 ? -8.391 36.406 26.25 1 98.31 263 TRP B C 1
ATOM 6192 O O . TRP B 1 263 ? -8.055 35.75 27.234 1 98.31 263 TRP B O 1
ATOM 6202 N N . LEU B 1 264 ? -8.617 35.906 25.047 1 98.5 264 LEU B N 1
ATOM 6203 C CA . LEU B 1 264 ? -8.406 34.469 24.812 1 98.5 264 LEU B CA 1
ATOM 6204 C C . LEU B 1 264 ? -6.977 34.062 25.141 1 98.5 264 LEU B C 1
ATOM 6206 O O . LEU B 1 264 ? -6.75 33 25.734 1 98.5 264 LEU B O 1
ATOM 6210 N N . GLN B 1 265 ? -6.012 34.844 24.688 1 97.94 265 GLN B N 1
ATOM 6211 C CA . GLN B 1 265 ? -4.613 34.562 24.984 1 97.94 265 GLN B CA 1
ATOM 6212 C C . GLN B 1 265 ? -4.383 34.438 26.484 1 97.94 265 GLN B C 1
ATOM 6214 O O . GLN B 1 265 ? -3.682 33.531 26.953 1 97.94 265 GLN B O 1
ATOM 6219 N N . GLU B 1 266 ? -5 35.281 27.203 1 96.38 266 GLU B N 1
ATOM 6220 C CA . GLU B 1 266 ? -4.785 35.375 28.656 1 96.38 266 GLU B CA 1
ATOM 6221 C C . GLU B 1 266 ? -5.57 34.281 29.391 1 96.38 266 GLU B C 1
ATOM 6223 O O . GLU B 1 266 ? -5.121 33.781 30.422 1 96.38 266 GLU B O 1
ATOM 6228 N N . ASN B 1 267 ? -6.73 33.906 28.844 1 97.25 267 ASN B N 1
ATOM 6229 C CA . ASN B 1 267 ? -7.672 33.188 29.703 1 97.25 267 ASN B CA 1
ATOM 6230 C C . ASN B 1 267 ? -8.086 31.859 29.094 1 97.25 267 ASN B C 1
ATOM 6232 O O . ASN B 1 267 ? -8.719 31.031 29.766 1 97.25 267 ASN B O 1
ATOM 6236 N N . PHE B 1 268 ? -7.699 31.578 27.844 1 97.81 268 PHE B N 1
ATOM 6237 C CA . PHE B 1 268 ? -8.32 30.422 27.203 1 97.81 268 PHE B CA 1
ATOM 6238 C C . PHE B 1 268 ? -7.348 29.719 26.266 1 97.81 268 PHE B C 1
ATOM 6240 O O . PHE B 1 268 ? -7.762 29.094 25.297 1 97.81 268 PHE B O 1
ATOM 6247 N N . MET B 1 269 ? -6.094 29.922 26.328 1 96.31 269 MET B N 1
ATOM 6248 C CA . MET B 1 269 ? -5.07 29.188 25.578 1 96.31 269 MET B CA 1
ATOM 6249 C C . MET B 1 269 ? -4.238 28.312 26.516 1 96.31 269 MET B C 1
ATOM 6251 O O . MET B 1 269 ? -4.688 27.25 26.922 1 96.31 269 MET B O 1
ATOM 6255 N N . ARG B 1 270 ? -3.127 28.766 27.047 1 92.81 270 ARG B N 1
ATOM 6256 C CA . ARG B 1 270 ? -2.273 27.984 27.938 1 92.81 270 ARG B CA 1
ATOM 6257 C C . ARG B 1 270 ? -2.963 27.703 29.266 1 92.81 270 ARG B C 1
ATOM 6259 O O . ARG B 1 270 ? -2.721 26.688 29.906 1 92.81 270 ARG B O 1
ATOM 6266 N N . THR B 1 271 ? -3.771 28.656 29.641 1 90 271 THR B N 1
ATOM 6267 C CA . THR B 1 271 ? -4.52 28.547 30.891 1 90 271 THR B CA 1
ATOM 6268 C C . THR B 1 271 ? -6.008 28.766 30.656 1 90 271 THR B C 1
ATOM 6270 O O . THR B 1 271 ? -6.395 29.516 29.75 1 90 271 THR B O 1
ATOM 6273 N N . GLY B 1 272 ? -6.793 28.156 31.344 1 92.56 272 GLY B N 1
ATOM 6274 C CA . GLY B 1 272 ? -8.227 28.391 31.328 1 92.56 272 GLY B CA 1
ATOM 6275 C C . GLY B 1 272 ? -8.977 27.438 30.406 1 92.56 272 GLY B C 1
ATOM 6276 O O . GLY B 1 272 ? -10.078 26.984 30.734 1 92.56 272 GLY B O 1
ATOM 6277 N N . ALA B 1 273 ? -8.5 27.188 29.172 1 95 273 ALA B N 1
ATOM 6278 C CA . ALA B 1 273 ? -9.164 26.25 28.281 1 95 273 ALA B CA 1
ATOM 6279 C C . ALA B 1 273 ? -9.102 24.828 28.844 1 95 273 ALA B C 1
ATOM 6281 O O . ALA B 1 273 ? -8.078 24.422 29.406 1 95 273 ALA B O 1
ATOM 6282 N N . PRO B 1 274 ? -10.164 24.062 28.734 1 96.31 274 PRO B N 1
ATOM 6283 C CA . PRO B 1 274 ? -10.109 22.688 29.203 1 96.31 274 PRO B CA 1
ATOM 6284 C C . PRO B 1 274 ? -9.039 21.859 28.5 1 96.31 274 PRO B C 1
ATOM 6286 O O . PRO B 1 274 ? -8.844 22 27.281 1 96.31 274 PRO B O 1
ATOM 6289 N N . ASP B 1 275 ? -8.469 20.938 29.188 1 95.69 275 ASP B N 1
ATOM 6290 C CA . ASP B 1 275 ? -7.434 20.062 28.641 1 95.69 275 ASP B CA 1
ATOM 6291 C C . ASP B 1 275 ? -8.023 19.078 27.625 1 95.69 275 ASP B C 1
ATOM 6293 O O . ASP B 1 275 ? -7.301 18.516 26.812 1 95.69 275 ASP B O 1
ATOM 6297 N N . THR B 1 276 ? -9.289 18.891 27.672 1 97.38 276 THR B N 1
ATOM 6298 C CA . THR B 1 276 ? -9.961 17.938 26.797 1 97.38 276 THR B CA 1
ATOM 6299 C C . THR B 1 276 ? -10.469 18.641 25.531 1 97.38 276 THR B C 1
ATOM 6301 O O . THR B 1 276 ? -11.328 18.094 24.828 1 97.38 276 THR B O 1
ATOM 6304 N N . MET B 1 277 ? -9.945 19.859 25.344 1 98.19 277 MET B N 1
ATOM 6305 C CA . MET B 1 277 ? -10.32 20.625 24.156 1 98.19 277 MET B CA 1
ATOM 6306 C C . MET B 1 277 ? -9.094 20.969 23.312 1 98.19 277 MET B C 1
ATOM 6308 O O . MET B 1 277 ? -8.062 21.375 23.859 1 98.19 277 MET B O 1
ATOM 6312 N N . GLY B 1 278 ? -9.188 20.656 22.047 1 97.88 278 GLY B N 1
ATOM 6313 C CA . GLY B 1 278 ? -8.234 21.156 21.062 1 97.88 278 GLY B CA 1
ATOM 6314 C C . GLY B 1 278 ? -8.883 22 19.984 1 97.88 278 GLY B C 1
ATOM 6315 O O . GLY B 1 278 ? -9.984 21.703 19.531 1 97.88 278 GLY B O 1
ATOM 6316 N N . TYR B 1 279 ? -8.219 23.156 19.625 1 97.25 279 TYR B N 1
ATOM 6317 C CA . TYR B 1 279 ? -8.836 24.031 18.641 1 97.25 279 TYR B CA 1
ATOM 6318 C C . TYR B 1 279 ? -7.781 24.875 17.938 1 97.25 279 TYR B C 1
ATOM 6320 O O . TYR B 1 279 ? -6.617 24.906 18.344 1 97.25 279 TYR B O 1
ATOM 6328 N N . GLN B 1 280 ? -8.203 25.484 16.844 1 96.44 280 GLN B N 1
ATOM 6329 C CA . GLN B 1 280 ? -7.43 26.453 16.094 1 96.44 280 GLN B CA 1
ATOM 6330 C C . GLN B 1 280 ? -8.219 27.75 15.883 1 96.44 280 GLN B C 1
ATOM 6332 O O . GLN B 1 280 ? -9.453 27.734 15.938 1 96.44 280 GLN B O 1
ATOM 6337 N N . MET B 1 281 ? -7.52 28.812 15.797 1 97.44 281 MET B N 1
ATOM 6338 C CA . MET B 1 281 ? -8.102 30.078 15.375 1 97.44 281 MET B CA 1
ATOM 6339 C C . MET B 1 281 ? -7.641 30.438 13.961 1 97.44 281 MET B C 1
ATOM 6341 O O . MET B 1 281 ? -6.441 30.562 13.711 1 97.44 281 MET B O 1
ATOM 6345 N N . ILE B 1 282 ? -8.57 30.609 13.102 1 96.38 282 ILE B N 1
ATOM 6346 C CA . ILE B 1 282 ? -8.266 30.766 11.68 1 96.38 282 ILE B CA 1
ATOM 6347 C C . ILE B 1 282 ? -8.758 32.125 11.195 1 96.38 282 ILE B C 1
ATOM 6349 O O . ILE B 1 282 ? -9.93 32.469 11.383 1 96.38 282 ILE B O 1
ATOM 6353 N N . TRP B 1 283 ? -7.832 32.938 10.672 1 97.19 283 TRP B N 1
ATOM 6354 C CA . TRP B 1 283 ? -8.188 34.156 9.945 1 97.19 283 TRP B CA 1
ATOM 6355 C C . TRP B 1 283 ? -8.406 33.875 8.461 1 97.19 283 TRP B C 1
ATOM 6357 O O . TRP B 1 283 ? -7.492 33.375 7.781 1 97.19 283 TRP B O 1
ATOM 6367 N N . ALA B 1 284 ? -9.539 34.094 8 1 95.44 284 ALA B N 1
ATOM 6368 C CA . ALA B 1 284 ? -9.859 33.719 6.625 1 95.44 284 ALA B CA 1
ATOM 6369 C C . ALA B 1 284 ? -10.867 34.688 6.016 1 95.44 284 ALA B C 1
ATOM 6371 O O . ALA B 1 284 ? -11.383 35.562 6.707 1 95.44 284 ALA B O 1
ATOM 6372 N N . PHE B 1 285 ? -10.992 34.625 4.711 1 94.31 285 PHE B N 1
ATOM 6373 C CA . PHE B 1 285 ? -12.078 35.281 3.988 1 94.31 285 PHE B CA 1
ATOM 6374 C C . PHE B 1 285 ? -13.18 34.281 3.645 1 94.31 285 PHE B C 1
ATOM 6376 O O . PHE B 1 285 ? -12.938 33.281 2.934 1 94.31 285 PHE B O 1
ATOM 6383 N N . GLU B 1 286 ? -14.297 34.5 4.242 1 90.25 286 GLU B N 1
ATOM 6384 C CA . GLU B 1 286 ? -15.398 33.562 4.051 1 90.25 286 GLU B CA 1
ATOM 6385 C C . GLU B 1 286 ? -16.594 34.219 3.383 1 90.25 286 GLU B C 1
ATOM 6387 O O . GLU B 1 286 ? -16.797 35.438 3.531 1 90.25 286 GLU B O 1
ATOM 6392 N N . GLY B 1 287 ? -17.391 33.344 2.744 1 86.81 287 GLY B N 1
ATOM 6393 C CA . GLY B 1 287 ? -18.641 33.781 2.145 1 86.81 287 GLY B CA 1
ATOM 6394 C C . GLY B 1 287 ? -19.141 32.844 1.058 1 86.81 287 GLY B C 1
ATOM 6395 O O . GLY B 1 287 ? -18.422 31.953 0.629 1 86.81 287 GLY B O 1
ATOM 6396 N N . PRO B 1 288 ? -20.391 33 0.799 1 80.81 288 PRO B N 1
ATOM 6397 C CA . PRO B 1 288 ? -20.953 32.125 -0.251 1 80.81 288 PRO B CA 1
ATOM 6398 C C . PRO B 1 288 ? -20.25 32.312 -1.596 1 80.81 288 PRO B C 1
ATOM 6400 O O . PRO B 1 288 ? -19.688 33.375 -1.862 1 80.81 288 PRO B O 1
ATOM 6403 N N . GLU B 1 289 ? -20.266 31.25 -2.271 1 75 289 GLU B N 1
ATOM 6404 C CA . GLU B 1 289 ? -19.672 31.297 -3.609 1 75 289 GLU B CA 1
ATOM 6405 C C . GLU B 1 289 ? -20.281 32.438 -4.43 1 75 289 GLU B C 1
ATOM 6407 O O . GLU B 1 289 ? -21.5 32.656 -4.395 1 75 289 GLU B O 1
ATOM 6412 N N . GLY B 1 290 ? -19.516 33.125 -5.102 1 73.81 290 GLY B N 1
ATOM 6413 C CA . GLY B 1 290 ? -19.984 34.156 -6.004 1 73.81 290 GLY B CA 1
ATOM 6414 C C . GLY B 1 290 ? -20.219 35.5 -5.316 1 73.81 290 GLY B C 1
ATOM 6415 O O . GLY B 1 290 ? -20.547 36.469 -5.969 1 73.81 290 GLY B O 1
ATOM 6416 N N . GLN B 1 291 ? -20.047 35.469 -4.035 1 80.12 291 GLN B N 1
ATOM 6417 C CA . GLN B 1 291 ? -20.203 36.719 -3.307 1 80.12 291 GLN B CA 1
ATOM 6418 C C . GLN B 1 291 ? -18.875 37.188 -2.721 1 80.12 291 GLN B C 1
ATOM 6420 O O . GLN B 1 291 ? -17.906 36.406 -2.656 1 80.12 291 GLN B O 1
ATOM 6425 N N . ALA B 1 292 ? -18.922 38.438 -2.469 1 83.81 292 ALA B N 1
ATOM 6426 C CA . ALA B 1 292 ? -17.719 38.969 -1.847 1 83.81 292 ALA B CA 1
ATOM 6427 C C . ALA B 1 292 ? -17.438 38.281 -0.51 1 83.81 292 ALA B C 1
ATOM 6429 O O . ALA B 1 292 ? -18.359 38.031 0.271 1 83.81 292 ALA B O 1
ATOM 6430 N N . LYS B 1 293 ? -16.234 37.969 -0.315 1 91 293 LYS B N 1
ATOM 6431 C CA . LYS B 1 293 ? -15.828 37.312 0.924 1 91 293 LYS B CA 1
ATOM 6432 C C . LYS B 1 293 ? -15.539 38.344 2.02 1 91 293 LYS B C 1
ATOM 6434 O O . LYS B 1 293 ? -15.086 39.438 1.738 1 91 293 LYS B O 1
ATOM 6439 N N . GLU B 1 294 ? -15.867 37.969 3.176 1 93.75 294 GLU B N 1
ATOM 6440 C CA . GLU B 1 294 ? -15.625 38.812 4.332 1 93.75 294 GLU B CA 1
ATOM 6441 C C . GLU B 1 294 ? -14.523 38.25 5.219 1 93.75 294 GLU B C 1
ATOM 6443 O O . GLU B 1 294 ? -14.453 37.031 5.438 1 93.75 294 GLU B O 1
ATOM 6448 N N . PRO B 1 295 ? -13.641 39.156 5.664 1 96.88 295 PRO B N 1
ATOM 6449 C CA . PRO B 1 295 ? -12.633 38.688 6.613 1 96.88 295 PRO B CA 1
ATOM 6450 C C . PRO B 1 295 ? -13.227 38.281 7.961 1 96.88 295 PRO B C 1
ATOM 6452 O O . PRO B 1 295 ? -14.07 39 8.508 1 96.88 295 PRO B O 1
ATOM 6455 N N . VAL B 1 296 ? -12.875 37.156 8.445 1 97.06 296 VAL B N 1
ATOM 6456 C CA . VAL B 1 296 ? -13.414 36.625 9.703 1 97.06 296 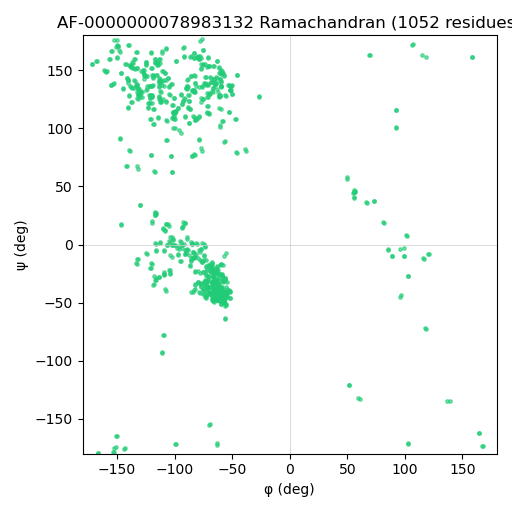VAL B CA 1
ATOM 6457 C C . VAL B 1 296 ? -12.305 35.969 10.516 1 97.06 296 VAL B C 1
ATOM 6459 O O . VAL B 1 296 ? -11.266 35.625 9.969 1 97.06 296 VAL B O 1
ATOM 6462 N N . LEU B 1 297 ? -12.477 35.938 11.797 1 98 297 LEU B N 1
ATOM 6463 C CA . LEU B 1 297 ? -11.766 35.031 12.688 1 98 297 LEU B CA 1
ATOM 6464 C C . LEU B 1 297 ? -12.648 33.844 13.07 1 98 297 LEU B C 1
ATOM 6466 O O . LEU B 1 297 ? -13.797 34.031 13.492 1 98 297 LEU B O 1
ATOM 6470 N N . LEU B 1 298 ? -12.148 32.719 12.859 1 96.94 298 LEU B N 1
ATOM 6471 C CA . LEU B 1 298 ? -12.852 31.484 13.227 1 96.94 298 LEU B CA 1
ATOM 6472 C C . LEU B 1 298 ? -12.117 30.766 14.359 1 96.94 298 LEU B C 1
ATOM 6474 O O . LEU B 1 298 ? -10.891 30.688 14.359 1 96.94 298 LEU B O 1
ATOM 6478 N N . MET B 1 299 ? -12.812 30.359 15.383 1 97.81 299 MET B N 1
ATOM 6479 C CA . MET B 1 299 ? -12.344 29.406 16.391 1 97.81 299 MET B CA 1
ATOM 6480 C C . MET B 1 299 ? -13.039 28.062 16.219 1 97.81 299 MET B C 1
ATOM 6482 O O . MET B 1 299 ? -14.234 27.938 16.469 1 97.81 299 MET B O 1
ATOM 6486 N N . ARG B 1 300 ? -12.305 27.047 15.711 1 97.12 300 ARG B N 1
ATOM 6487 C CA . ARG B 1 300 ? -12.859 25.719 15.43 1 97.12 300 ARG B CA 1
ATOM 6488 C C . ARG B 1 300 ? -12.078 24.641 16.172 1 97.12 300 ARG B C 1
ATOM 6490 O O . ARG B 1 300 ? -10.852 24.703 16.281 1 97.12 300 ARG B O 1
ATOM 6497 N N . GLY B 1 301 ? -12.859 23.703 16.766 1 97.69 301 GLY B N 1
ATOM 6498 C CA . GLY B 1 301 ? -12.125 22.734 17.547 1 97.69 301 GLY B CA 1
ATOM 6499 C C . GLY B 1 301 ? -12.961 21.516 17.938 1 97.69 301 GLY B C 1
ATOM 6500 O O . GLY B 1 301 ? -14.086 21.359 17.453 1 97.69 301 GLY B O 1
ATOM 6501 N N . MET B 1 302 ? -12.273 20.672 18.656 1 98.19 302 MET B N 1
ATOM 6502 C CA . MET B 1 302 ? -12.828 19.406 19.125 1 98.19 302 MET B CA 1
ATOM 6503 C C . MET B 1 302 ? -12.805 19.344 20.656 1 98.19 302 MET B C 1
ATOM 6505 O O . MET B 1 302 ? -11.945 19.953 21.297 1 98.19 302 MET B O 1
ATOM 6509 N N . TYR B 1 303 ? -13.734 18.594 21.203 1 98.69 303 TYR B N 1
ATOM 6510 C CA . TYR B 1 303 ? -13.867 18.391 22.641 1 98.69 303 TYR B CA 1
ATOM 6511 C C . TYR B 1 303 ? -14.164 16.938 22.969 1 98.69 303 TYR B C 1
ATOM 6513 O O . TYR B 1 303 ? -15.086 16.344 22.406 1 98.69 303 TYR B O 1
ATOM 6521 N N . ARG B 1 304 ? -13.312 16.375 23.766 1 98.25 304 ARG B N 1
ATOM 6522 C CA . ARG B 1 304 ? -13.562 15.023 24.219 1 98.25 304 ARG B CA 1
ATOM 6523 C C . ARG B 1 304 ? -14.594 15.008 25.359 1 98.25 304 ARG B C 1
ATOM 6525 O O . ARG B 1 304 ? -14.234 15.055 26.531 1 98.25 304 ARG B O 1
ATOM 6532 N N . GLY B 1 305 ? -15.82 14.898 25.125 1 97.88 305 GLY B N 1
ATOM 6533 C CA . GLY B 1 305 ? -16.969 14.977 26.016 1 97.88 305 GLY B CA 1
ATOM 6534 C C . GLY B 1 305 ? -18.281 15.156 25.297 1 97.88 305 GLY B C 1
ATOM 6535 O O . GLY B 1 305 ? -18.359 14.938 24.078 1 97.88 305 GLY B O 1
ATOM 6536 N N . THR B 1 306 ? -19.266 15.586 26 1 97.75 306 THR B N 1
ATOM 6537 C CA . THR B 1 306 ? -20.594 15.727 25.422 1 97.75 306 THR B CA 1
ATOM 6538 C C . THR B 1 306 ? -20.797 17.125 24.859 1 97.75 306 THR B C 1
ATOM 6540 O O . THR B 1 306 ? -20.031 18.031 25.156 1 97.75 306 THR B O 1
ATOM 6543 N N . ARG B 1 307 ? -21.781 17.203 24.031 1 97.94 307 ARG B N 1
ATOM 6544 C CA . ARG B 1 307 ? -22.172 18.5 23.469 1 97.94 307 ARG B CA 1
ATOM 6545 C C . ARG B 1 307 ? -22.516 19.484 24.578 1 97.94 307 ARG B C 1
ATOM 6547 O O . ARG B 1 307 ? -22.156 20.656 24.516 1 97.94 307 ARG B O 1
ATOM 6554 N N . GLU B 1 308 ? -23.203 19.062 25.625 1 97.88 308 GLU B N 1
ATOM 6555 C CA . GLU B 1 308 ? -23.641 19.906 26.734 1 97.88 308 GLU B CA 1
ATOM 6556 C C . GLU B 1 308 ? -22.438 20.453 27.516 1 97.88 308 GLU B C 1
ATOM 6558 O O . GLU B 1 308 ? -22.391 21.641 27.844 1 97.88 308 GLU B O 1
ATOM 6563 N N . GLU B 1 309 ? -21.531 19.594 27.766 1 98.31 309 GLU B N 1
ATOM 6564 C CA . GLU B 1 309 ? -20.312 20.016 28.438 1 98.31 309 GLU B CA 1
ATOM 6565 C C . GLU B 1 309 ? -19.562 21.047 27.594 1 98.31 309 GLU B C 1
ATOM 6567 O O . GLU B 1 309 ? -19.062 22.047 28.125 1 98.31 309 GLU B O 1
ATOM 6572 N N . LEU B 1 310 ? -19.484 20.766 26.328 1 98.56 310 LEU B N 1
ATOM 6573 C CA . LEU B 1 310 ? -18.812 21.688 25.406 1 98.56 310 LEU B CA 1
ATOM 6574 C C . LEU B 1 310 ? -19.453 23.062 25.438 1 98.56 310 LEU B C 1
ATOM 6576 O O . LEU B 1 310 ? -18.766 24.078 25.453 1 98.56 310 LEU B O 1
ATOM 6580 N N . GLN B 1 311 ? -20.75 23.094 25.422 1 97.69 311 GLN B N 1
ATOM 6581 C CA . GLN B 1 311 ? -21.484 24.359 25.453 1 97.69 311 GLN B CA 1
ATOM 6582 C C . GLN B 1 311 ? -21.156 25.141 26.719 1 97.69 311 GLN B C 1
ATOM 6584 O O . GLN B 1 311 ? -20.969 26.359 26.672 1 97.69 311 GLN B O 1
ATOM 6589 N N . GLU B 1 312 ? -21.109 24.438 27.781 1 98 312 GLU B N 1
ATOM 6590 C CA . GLU B 1 312 ? -20.766 25.062 29.062 1 98 312 GLU B CA 1
ATOM 6591 C C . GLU B 1 312 ? -19.344 25.641 29.016 1 98 312 GLU B C 1
ATOM 6593 O O . GLU B 1 312 ? -19.125 26.766 29.484 1 98 312 GLU B O 1
ATOM 6598 N N . LYS B 1 313 ? -18.438 24.891 28.453 1 97.88 313 LYS B N 1
ATOM 6599 C CA . LYS B 1 313 ? -17.047 25.297 28.406 1 97.88 313 LYS B CA 1
ATOM 6600 C C . LYS B 1 313 ? -16.859 26.484 27.469 1 97.88 313 LYS B C 1
ATOM 6602 O O . LYS B 1 313 ? -15.906 27.266 27.625 1 97.88 313 LYS B O 1
ATOM 6607 N N . LEU B 1 314 ? -17.781 26.688 26.5 1 98.19 314 LEU B N 1
ATOM 6608 C CA . LEU B 1 314 ? -17.656 27.75 25.5 1 98.19 314 LEU B CA 1
ATOM 6609 C C . LEU B 1 314 ? -18.312 29.031 25.984 1 98.19 314 LEU B C 1
ATOM 6611 O O . LEU B 1 314 ? -18.141 30.094 25.375 1 98.19 314 LEU B O 1
ATOM 6615 N N . ALA B 1 315 ? -19.016 29.031 27.094 1 98 315 ALA B N 1
ATOM 6616 C CA . ALA B 1 315 ? -19.812 30.156 27.562 1 98 315 ALA B CA 1
ATOM 6617 C C . ALA B 1 315 ? -18.953 31.406 27.719 1 98 315 ALA B C 1
ATOM 6619 O O . ALA B 1 315 ? -19.344 32.5 27.266 1 98 315 ALA B O 1
ATOM 6620 N N . PRO B 1 316 ? -17.812 31.328 28.359 1 98 316 PRO B N 1
ATOM 6621 C CA . PRO B 1 316 ? -17 32.531 28.5 1 98 316 PRO B CA 1
ATOM 6622 C C . PRO B 1 316 ? -16.531 33.094 27.156 1 98 316 PRO B C 1
ATOM 6624 O O . PRO B 1 316 ? -16.359 34.312 27.016 1 98 316 PRO B O 1
ATOM 6627 N N . VAL B 1 317 ? -16.281 32.219 26.156 1 98.56 317 VAL B N 1
ATOM 6628 C CA . VAL B 1 317 ? -15.852 32.625 24.828 1 98.56 317 VAL B CA 1
ATOM 6629 C C . VAL B 1 317 ? -17 33.344 24.109 1 98.56 317 VAL B C 1
ATOM 6631 O O . VAL B 1 317 ? -16.797 34.375 23.469 1 98.56 317 VAL B O 1
ATOM 6634 N N . LEU B 1 318 ? -18.203 32.812 24.266 1 98.44 318 LEU B N 1
ATOM 6635 C CA . LEU B 1 318 ? -19.375 33.312 23.562 1 98.44 318 LEU B CA 1
ATOM 6636 C C . LEU B 1 318 ? -19.828 34.656 24.188 1 98.44 318 LEU B C 1
ATOM 6638 O O . LEU B 1 318 ? -20.594 35.406 23.578 1 98.44 318 LEU B O 1
ATOM 6642 N N . ALA B 1 319 ? -19.328 35 25.328 1 98.38 319 ALA B N 1
ATOM 6643 C CA . ALA B 1 319 ? -19.656 36.25 26 1 98.38 319 ALA B CA 1
ATOM 6644 C C . ALA B 1 319 ? -18.766 37.406 25.5 1 98.38 319 ALA B C 1
ATOM 6646 O O . ALA B 1 319 ? -19.031 38.562 25.766 1 98.38 319 ALA B O 1
ATOM 6647 N N . LEU B 1 320 ? -17.766 37.094 24.781 1 98.62 320 LEU B N 1
ATOM 6648 C CA . LEU B 1 320 ? -16.828 38.094 24.297 1 98.62 320 LEU B CA 1
ATOM 6649 C C . LEU B 1 320 ? -17.484 38.969 23.219 1 98.62 320 LEU B C 1
ATOM 6651 O O . LEU B 1 320 ? -18.359 38.5 22.484 1 98.62 320 LEU B O 1
ATOM 6655 N N . PRO B 1 321 ? -16.984 40.188 23.109 1 98.31 321 PRO B N 1
ATOM 6656 C CA . PRO B 1 321 ? -17.562 41.062 22.094 1 98.31 321 PRO B CA 1
ATOM 6657 C C . PRO B 1 321 ? -17.391 40.5 20.688 1 98.31 321 PRO B C 1
ATOM 6659 O O . PRO B 1 321 ? -16.297 40.062 20.312 1 98.31 321 PRO B O 1
ATOM 6662 N N . GLY B 1 322 ? -18.5 40.406 19.953 1 98.06 322 GLY B N 1
ATOM 6663 C CA . GLY B 1 322 ? -18.469 40.031 18.547 1 98.06 322 GLY B CA 1
ATOM 6664 C C . GLY B 1 322 ? -18.547 38.531 18.328 1 98.06 322 GLY B C 1
ATOM 6665 O O . GLY B 1 322 ? -18.75 38.094 17.188 1 98.06 322 GLY B O 1
ATOM 6666 N N . ALA B 1 323 ? -18.438 37.719 19.391 1 98.5 323 ALA B N 1
ATOM 6667 C CA . ALA B 1 323 ? -18.438 36.281 19.25 1 98.5 323 ALA B CA 1
ATOM 6668 C C . ALA B 1 323 ? -19.812 35.75 18.844 1 98.5 323 ALA B C 1
ATOM 6670 O O . ALA B 1 323 ? -20.828 36.156 19.422 1 98.5 323 ALA B O 1
ATOM 6671 N N . THR B 1 324 ? -19.844 34.938 17.828 1 97.69 324 THR B N 1
ATOM 6672 C CA . THR B 1 324 ? -21.078 34.281 17.391 1 97.69 324 THR B CA 1
ATOM 6673 C C . THR B 1 324 ? -20.844 32.781 17.203 1 97.69 324 THR B C 1
ATOM 6675 O O . THR B 1 324 ? -19.906 32.375 16.531 1 97.69 324 THR B O 1
ATOM 6678 N N . LEU B 1 325 ? -21.703 32.031 17.781 1 97.5 325 LEU B N 1
ATOM 6679 C CA . LEU B 1 325 ? -21.641 30.578 17.562 1 97.5 325 LEU B CA 1
ATOM 6680 C C . LEU B 1 325 ? -22.094 30.219 16.156 1 97.5 325 LEU B C 1
ATOM 6682 O O . LEU B 1 325 ? -23.266 30.406 15.812 1 97.5 325 LEU B O 1
ATOM 6686 N N . GLN B 1 326 ? -21.234 29.75 15.375 1 95.62 326 GLN B N 1
ATOM 6687 C CA . GLN B 1 326 ? -21.578 29.344 14.016 1 95.62 326 GLN B CA 1
ATOM 6688 C C . GLN B 1 326 ? -22.141 27.922 13.992 1 95.62 326 GLN B C 1
ATOM 6690 O O . GLN B 1 326 ? -23.016 27.609 13.18 1 95.62 326 GLN B O 1
ATOM 6695 N N . ALA B 1 327 ? -21.547 27.016 14.773 1 96.94 327 ALA B N 1
ATOM 6696 C CA . ALA B 1 327 ? -22.016 25.625 14.82 1 96.94 327 ALA B CA 1
ATOM 6697 C C . ALA B 1 327 ? -21.516 24.922 16.078 1 96.94 327 ALA B C 1
ATOM 6699 O O . ALA B 1 327 ? -20.453 25.234 16.609 1 96.94 327 ALA B O 1
ATOM 6700 N N . ILE B 1 328 ? -22.266 23.984 16.547 1 97.75 328 ILE B N 1
ATOM 6701 C CA . ILE B 1 328 ? -21.875 23.016 17.578 1 97.75 328 ILE B CA 1
ATOM 6702 C C . ILE B 1 328 ? -22.281 21.625 17.125 1 97.75 328 ILE B C 1
ATOM 6704 O O . ILE B 1 328 ? -23.375 21.422 16.578 1 97.75 328 ILE B O 1
ATOM 6708 N N . TYR B 1 329 ? -21.375 20.703 17.203 1 97.94 329 TYR B N 1
ATOM 6709 C CA . TYR B 1 329 ? -21.578 19.359 16.656 1 97.94 329 TYR B CA 1
ATOM 6710 C C . TYR B 1 329 ? -21.625 18.328 17.781 1 97.94 329 TYR B C 1
ATOM 6712 O O . TYR B 1 329 ? -20.859 18.422 18.75 1 97.94 329 TYR B O 1
ATOM 6720 N N . ASP B 1 330 ? -22.516 17.359 17.641 1 98.19 330 ASP B N 1
ATOM 6721 C CA . ASP B 1 330 ? -22.531 16.203 18.547 1 98.19 330 ASP B CA 1
ATOM 6722 C C . ASP B 1 330 ? -21.281 15.344 18.359 1 98.19 330 ASP B C 1
ATOM 6724 O O . ASP B 1 330 ? -20.641 15.391 17.312 1 98.19 330 ASP B O 1
ATOM 6728 N N . PRO B 1 331 ? -20.969 14.656 19.453 1 98.12 331 PRO B N 1
ATOM 6729 C CA . PRO B 1 331 ? -19.844 13.734 19.281 1 98.12 331 PRO B CA 1
ATOM 6730 C C . PRO B 1 331 ? -19.984 12.836 18.062 1 98.12 331 PRO B C 1
ATOM 6732 O O . PRO B 1 331 ? -21.047 12.234 17.859 1 98.12 331 PRO B O 1
ATOM 6735 N N . GLN B 1 332 ? -18.969 12.781 17.266 1 97.62 332 GLN B N 1
ATOM 6736 C CA . GLN B 1 332 ? -18.891 11.969 16.062 1 97.62 332 GLN B CA 1
ATOM 6737 C C . GLN B 1 332 ? -17.453 11.547 15.773 1 97.62 332 GLN B C 1
ATOM 6739 O O . GLN B 1 332 ? -16.516 11.984 16.453 1 97.62 332 GLN B O 1
ATOM 6744 N N . GLN B 1 333 ? -17.281 10.703 14.836 1 95.81 333 GLN B N 1
ATOM 6745 C CA . GLN B 1 333 ? -15.969 10.141 14.531 1 95.81 333 GLN B CA 1
ATOM 6746 C C . GLN B 1 333 ? -14.977 11.242 14.156 1 95.81 333 GLN B C 1
ATOM 6748 O O . GLN B 1 333 ? -15.328 12.188 13.445 1 95.81 333 GLN B O 1
ATOM 6753 N N . TYR B 1 334 ? -13.797 11.133 14.594 1 96.31 334 TYR B N 1
ATOM 6754 C CA . TYR B 1 334 ? -12.719 12.094 14.391 1 96.31 334 TYR B CA 1
ATOM 6755 C C . TYR B 1 334 ? -12.562 12.438 12.914 1 96.31 334 TYR B C 1
ATOM 6757 O O . TYR B 1 334 ? -12.445 13.617 12.555 1 96.31 334 TYR B O 1
ATOM 6765 N N . ILE B 1 335 ? -12.57 11.406 12.031 1 91.75 335 ILE B N 1
ATOM 6766 C CA . ILE B 1 335 ? -12.32 11.602 10.609 1 91.75 335 ILE B CA 1
ATOM 6767 C C . ILE B 1 335 ? -13.391 12.508 10.016 1 91.75 335 ILE B C 1
ATOM 6769 O O . ILE B 1 335 ? -13.094 13.383 9.195 1 91.75 335 ILE B O 1
ATOM 6773 N N . ASP B 1 336 ? -14.594 12.375 10.43 1 92.75 336 ASP B N 1
ATOM 6774 C CA . ASP B 1 336 ? -15.703 13.18 9.922 1 92.75 336 ASP B CA 1
ATOM 6775 C C . ASP B 1 336 ? -15.633 14.609 10.453 1 92.75 336 ASP B C 1
ATOM 6777 O O . ASP B 1 336 ? -15.812 15.562 9.695 1 92.75 336 ASP B O 1
ATOM 6781 N N . LEU B 1 337 ? -15.383 14.695 11.711 1 95.69 337 LEU B N 1
ATOM 6782 C CA . LEU B 1 337 ? -15.328 16.016 12.336 1 95.69 337 LEU B CA 1
ATOM 6783 C C . LEU B 1 337 ? -14.141 16.812 11.805 1 95.69 337 LEU B C 1
ATOM 6785 O O . LEU B 1 337 ? -14.242 18.031 11.633 1 95.69 337 LEU B O 1
ATOM 6789 N N . ASN B 1 338 ? -13.023 16.125 11.633 1 93.5 338 ASN B N 1
ATOM 6790 C CA . ASN B 1 338 ? -11.859 16.781 11.055 1 93.5 338 ASN B CA 1
ATOM 6791 C C . ASN B 1 338 ? -12.195 17.422 9.703 1 93.5 338 ASN B C 1
ATOM 6793 O O . ASN B 1 338 ? -11.828 18.578 9.453 1 93.5 338 ASN B O 1
ATOM 6797 N N . ARG B 1 339 ? -12.875 16.719 8.898 1 89.62 339 ARG B N 1
ATOM 6798 C CA . ARG B 1 339 ? -13.297 17.234 7.605 1 89.62 339 ARG B CA 1
ATOM 6799 C C . ARG B 1 339 ? -14.266 18.391 7.766 1 89.62 339 ARG B C 1
ATOM 6801 O O . ARG B 1 339 ? -14.117 19.422 7.102 1 89.62 339 ARG B O 1
ATOM 6808 N N . ILE B 1 340 ? -15.195 18.297 8.625 1 92.56 340 ILE B N 1
ATOM 6809 C CA . ILE B 1 340 ? -16.234 19.297 8.828 1 92.56 340 ILE B CA 1
ATOM 6810 C C . ILE B 1 340 ? -15.617 20.609 9.297 1 92.56 340 ILE B C 1
ATOM 6812 O O . ILE B 1 340 ? -15.953 21.688 8.781 1 92.56 340 ILE B O 1
ATOM 6816 N N . LEU B 1 341 ? -14.727 20.531 10.156 1 93.69 341 LEU B N 1
ATOM 6817 C CA . LEU B 1 341 ? -14.125 21.719 10.766 1 93.69 341 LEU B CA 1
ATOM 6818 C C . LEU B 1 341 ? -13.281 22.484 9.75 1 93.69 341 LEU B C 1
ATOM 6820 O O . LEU B 1 341 ? -13.023 23.672 9.93 1 93.69 341 LEU B O 1
ATOM 6824 N N . LEU B 1 342 ? -12.945 21.812 8.672 1 87.56 342 LEU B N 1
ATOM 6825 C CA . LEU B 1 342 ? -12.07 22.469 7.703 1 87.56 342 LEU B CA 1
ATOM 6826 C C . LEU B 1 342 ? -12.836 22.828 6.434 1 87.56 342 LEU B C 1
ATOM 6828 O O . LEU B 1 342 ? -12.328 23.562 5.582 1 87.56 342 LEU B O 1
ATOM 6832 N N . SER B 1 343 ? -14.117 22.391 6.367 1 86.31 343 SER B N 1
ATOM 6833 C CA . SER B 1 343 ? -14.789 22.562 5.086 1 86.31 343 SER B CA 1
ATOM 6834 C C . SER B 1 343 ? -16.172 23.172 5.266 1 86.31 343 SER B C 1
ATOM 6836 O O . SER B 1 343 ? -16.766 23.672 4.305 1 86.31 343 SER B O 1
ATOM 6838 N N . GLU B 1 344 ? -16.641 23.109 6.457 1 87.62 344 GLU B N 1
ATOM 6839 C CA . GLU B 1 344 ? -18 23.609 6.66 1 87.62 344 GLU B CA 1
ATOM 6840 C C . GLU B 1 344 ? -18 24.828 7.578 1 87.62 344 GLU B C 1
ATOM 6842 O O . GLU B 1 344 ? -17.266 24.875 8.562 1 87.62 344 GLU B O 1
ATOM 6847 N N . PRO B 1 345 ? -18.891 25.734 7.336 1 88 345 PRO B N 1
ATOM 6848 C CA . PRO B 1 345 ? -19.797 25.844 6.191 1 88 345 PRO B CA 1
ATOM 6849 C C . PRO B 1 345 ? -19.078 26.172 4.887 1 88 345 PRO B C 1
ATOM 6851 O O . PRO B 1 345 ? -19.641 25.969 3.805 1 88 345 PRO B O 1
ATOM 6854 N N . TYR B 1 346 ? -17.875 26.703 5.012 1 84.81 346 TYR B N 1
ATOM 6855 C CA . TYR B 1 346 ? -17.062 26.984 3.834 1 84.81 346 TYR B CA 1
ATOM 6856 C C . TYR B 1 346 ? -15.664 26.391 3.98 1 84.81 346 TYR B C 1
ATOM 6858 O O . TYR B 1 346 ? -15.125 26.328 5.086 1 84.81 346 TYR B O 1
ATOM 6866 N N . GLU B 1 347 ? -15.141 26.031 2.84 1 83.75 347 GLU B N 1
ATOM 6867 C CA . GLU B 1 347 ? -13.758 25.578 2.865 1 83.75 347 GLU B CA 1
ATOM 6868 C C . GLU B 1 347 ? -12.812 26.719 3.252 1 83.75 347 GLU B C 1
ATOM 6870 O O . GLU B 1 347 ? -13.039 27.875 2.869 1 83.75 347 GLU B O 1
ATOM 6875 N N . VAL B 1 348 ? -11.805 26.469 3.986 1 83.31 348 VAL B N 1
ATOM 6876 C CA . VAL B 1 348 ? -10.836 27.469 4.422 1 83.31 348 VAL B CA 1
ATOM 6877 C C . VAL B 1 348 ? -9.445 27.078 3.932 1 83.31 348 VAL B C 1
ATOM 6879 O O . VAL B 1 348 ? -8.812 26.172 4.477 1 83.31 348 VAL B O 1
ATOM 6882 N N . PRO B 1 349 ? -8.805 27.672 2.996 1 85.81 349 PRO B N 1
ATOM 6883 C CA . PRO B 1 349 ? -9.477 28.672 2.174 1 85.81 349 PRO B CA 1
ATOM 6884 C C . PRO B 1 349 ? -10.391 28.062 1.118 1 85.81 349 PRO B C 1
ATOM 6886 O O . PRO B 1 349 ? -10.258 26.891 0.787 1 85.81 349 PRO B O 1
ATOM 6889 N N . GLU B 1 350 ? -11.227 28.797 0.659 1 84.19 350 GLU B N 1
ATOM 6890 C CA . GLU B 1 350 ? -12.141 28.328 -0.381 1 84.19 350 GLU B CA 1
ATOM 6891 C C . GLU B 1 350 ? -11.617 28.672 -1.771 1 84.19 350 GLU B C 1
ATOM 6893 O O . GLU B 1 350 ? -11.898 29.75 -2.297 1 84.19 350 GLU B O 1
ATOM 6898 N N . PHE B 1 351 ? -10.977 27.734 -2.346 1 84.94 351 PHE B N 1
ATOM 6899 C CA . PHE B 1 351 ? -10.516 27.922 -3.715 1 84.94 351 PHE B CA 1
ATOM 6900 C C . PHE B 1 351 ? -11.633 27.641 -4.711 1 84.94 351 PHE B C 1
ATOM 6902 O O . PHE B 1 351 ? -12.453 26.75 -4.496 1 84.94 351 PHE B O 1
ATOM 6909 N N . PRO B 1 352 ? -11.633 28.391 -5.805 1 80.44 352 PRO B N 1
ATOM 6910 C CA . PRO B 1 352 ? -12.57 28 -6.859 1 80.44 352 PRO B CA 1
ATOM 6911 C C . PRO B 1 352 ? -12.352 26.578 -7.348 1 80.44 352 PRO B C 1
ATOM 6913 O O . PRO B 1 352 ? -11.211 26.125 -7.441 1 80.44 352 PRO B O 1
ATOM 6916 N N . ALA B 1 353 ? -13.414 25.969 -7.723 1 74.88 353 ALA B N 1
ATOM 6917 C CA . ALA B 1 353 ? -13.383 24.562 -8.117 1 74.88 353 ALA B CA 1
ATOM 6918 C C . ALA B 1 353 ? -12.516 24.359 -9.359 1 74.88 353 ALA B C 1
ATOM 6920 O O . ALA B 1 353 ? -11.922 23.297 -9.539 1 74.88 353 ALA B O 1
ATOM 6921 N N . ASP B 1 354 ? -12.336 25.344 -10.172 1 79.19 354 ASP B N 1
ATOM 6922 C CA . ASP B 1 354 ? -11.641 25.219 -11.445 1 79.19 354 ASP B CA 1
ATOM 6923 C C . ASP B 1 354 ? -10.234 25.797 -11.359 1 79.19 354 ASP B C 1
ATOM 6925 O O . ASP B 1 354 ? -9.578 26.016 -12.383 1 79.19 354 ASP B O 1
ATOM 6929 N N . MET B 1 355 ? -9.922 26.141 -10.141 1 83.5 355 MET B N 1
ATOM 6930 C CA . MET B 1 355 ? -8.578 26.688 -9.977 1 83.5 355 MET B CA 1
ATOM 6931 C C . MET B 1 355 ? -7.516 25.672 -10.383 1 83.5 355 MET B C 1
ATOM 6933 O O . MET B 1 355 ? -7.582 24.5 -9.992 1 83.5 355 MET B O 1
ATOM 6937 N N . THR B 1 356 ? -6.582 26.031 -11.25 1 85 356 THR B N 1
ATOM 6938 C CA . THR B 1 356 ? -5.496 25.188 -11.711 1 85 356 THR B CA 1
ATOM 6939 C C . THR B 1 356 ? -4.16 25.922 -11.641 1 85 356 THR B C 1
ATOM 6941 O O . THR B 1 356 ? -4.039 27.047 -12.133 1 85 356 THR B O 1
ATOM 6944 N N . PRO B 1 357 ? -3.244 25.344 -10.992 1 88 357 PRO B N 1
ATOM 6945 C CA . PRO B 1 357 ? -3.229 23.984 -10.445 1 88 357 PRO B CA 1
ATOM 6946 C C . PRO B 1 357 ? -3.92 23.891 -9.086 1 88 357 PRO B C 1
ATOM 6948 O O . PRO B 1 357 ? -4.129 24.906 -8.422 1 88 357 PRO B O 1
ATOM 6951 N N . MET B 1 358 ? -4.289 22.734 -8.727 1 86 358 MET B N 1
ATOM 6952 C CA . MET B 1 358 ? -4.793 22.406 -7.395 1 86 358 MET B CA 1
ATOM 6953 C C . MET B 1 358 ? -3.953 21.297 -6.746 1 86 358 MET B C 1
ATOM 6955 O O . MET B 1 358 ? -3.746 20.25 -7.34 1 86 358 MET B O 1
ATOM 6959 N N . PRO B 1 359 ? -3.387 21.562 -5.605 1 87.88 359 PRO B N 1
ATOM 6960 C CA . PRO B 1 359 ? -3.42 22.828 -4.887 1 87.88 359 PRO B CA 1
ATOM 6961 C C . PRO B 1 359 ? -2.59 23.922 -5.57 1 87.88 359 PRO B C 1
ATOM 6963 O O . PRO B 1 359 ? -1.688 23.609 -6.352 1 87.88 359 PRO B O 1
ATOM 6966 N N . PRO B 1 360 ? -2.893 25.141 -5.223 1 92.06 360 PRO B N 1
ATOM 6967 C CA . PRO B 1 360 ? -2.096 26.219 -5.809 1 92.06 360 PRO B CA 1
ATOM 6968 C C . PRO B 1 360 ? -0.75 26.406 -5.109 1 92.06 360 PRO B C 1
ATOM 6970 O O . PRO B 1 360 ? -0.558 25.922 -3.994 1 92.06 360 PRO B O 1
ATOM 6973 N N . PRO B 1 361 ? 0.183 27.094 -5.801 1 94.31 361 PRO B N 1
ATOM 6974 C CA . PRO B 1 361 ? 1.433 27.438 -5.121 1 94.31 361 PRO B CA 1
ATOM 6975 C C . PRO B 1 361 ? 1.212 28.344 -3.904 1 94.31 361 PRO B C 1
ATOM 6977 O O . PRO B 1 361 ? 0.318 29.188 -3.912 1 94.31 361 PRO B O 1
ATOM 6980 N N . GLU B 1 362 ? 2.051 28.156 -2.951 1 95.5 362 GLU B N 1
ATOM 6981 C CA . GLU B 1 362 ? 1.867 28.875 -1.692 1 95.5 362 GLU B CA 1
ATOM 6982 C C . GLU B 1 362 ? 3.209 29.312 -1.101 1 95.5 362 GLU B C 1
ATOM 6984 O O . GLU B 1 362 ? 4.254 28.766 -1.471 1 95.5 362 GLU B O 1
ATOM 6989 N N . ALA B 1 363 ? 3.215 30.312 -0.318 1 96.38 363 ALA B N 1
ATOM 6990 C CA . ALA B 1 363 ? 4.27 30.656 0.633 1 96.38 363 ALA B CA 1
ATOM 6991 C C . ALA B 1 363 ? 3.727 30.703 2.059 1 96.38 363 ALA B C 1
ATOM 6993 O O . ALA B 1 363 ? 2.613 31.188 2.289 1 96.38 363 ALA B O 1
ATOM 6994 N N . LYS B 1 364 ? 4.457 30.141 2.971 1 96.31 364 LYS B N 1
ATOM 6995 C CA . LYS B 1 364 ? 4.035 30.016 4.363 1 96.31 364 LYS B CA 1
ATOM 6996 C C . LYS B 1 364 ? 5.145 30.453 5.312 1 96.31 364 LYS B C 1
ATOM 6998 O O . LYS B 1 364 ? 6.32 30.172 5.082 1 96.31 364 LYS B O 1
ATOM 7003 N N . ILE B 1 365 ? 4.785 31.203 6.352 1 95.38 365 ILE B N 1
ATOM 7004 C CA . ILE B 1 365 ? 5.688 31.578 7.434 1 95.38 365 ILE B CA 1
ATOM 7005 C C . ILE B 1 365 ? 5.031 31.281 8.781 1 95.38 365 ILE B C 1
ATOM 7007 O O . ILE B 1 365 ? 3.844 31.547 8.977 1 95.38 365 ILE B O 1
ATOM 7011 N N . SER B 1 366 ? 5.762 30.609 9.625 1 95.56 366 SER B N 1
ATOM 7012 C CA . SER B 1 366 ? 5.285 30.312 10.969 1 95.56 366 SER B CA 1
ATOM 7013 C C . SER B 1 366 ? 6.105 31.047 12.023 1 95.56 366 SER B C 1
ATOM 7015 O O . SER B 1 366 ? 7.324 31.172 11.883 1 95.56 366 SER B O 1
ATOM 7017 N N . ARG B 1 367 ? 5.434 31.594 13.062 1 96.88 367 ARG B N 1
ATOM 7018 C CA . ARG B 1 367 ? 6.055 32.25 14.203 1 96.88 367 ARG B CA 1
ATOM 7019 C C . ARG B 1 367 ? 5.348 31.891 15.5 1 96.88 367 ARG B C 1
ATOM 7021 O O . ARG B 1 367 ? 4.125 31.984 15.602 1 96.88 367 ARG B O 1
ATOM 7028 N N . TYR B 1 368 ? 6.129 31.453 16.484 1 97.56 368 TYR B N 1
ATOM 7029 C CA . TYR B 1 368 ? 5.535 31.172 17.781 1 97.56 368 TYR B CA 1
ATOM 7030 C C . TYR B 1 368 ? 5.199 32.469 18.516 1 97.56 368 TYR B C 1
ATOM 7032 O O . TYR B 1 368 ? 5.969 33.406 18.484 1 97.56 368 TYR B O 1
ATOM 7040 N N . VAL B 1 369 ? 4.051 32.469 19.156 1 97.94 369 VAL B N 1
ATOM 7041 C CA . VAL B 1 369 ? 3.65 33.531 20.078 1 97.94 369 VAL B CA 1
ATOM 7042 C C . VAL B 1 369 ? 3.887 33.062 21.516 1 97.94 369 VAL B C 1
ATOM 7044 O O . VAL B 1 369 ? 3.115 32.281 22.047 1 97.94 369 VAL B O 1
ATOM 7047 N N . ALA B 1 370 ? 4.902 33.656 22.125 1 96.06 370 ALA B N 1
ATOM 7048 C CA . ALA B 1 370 ? 5.281 33.219 23.469 1 96.06 370 ALA B CA 1
ATOM 7049 C C . ALA B 1 370 ? 5.082 34.312 24.5 1 96.06 370 ALA B C 1
ATOM 7051 O O . ALA B 1 370 ? 5.184 34.062 25.703 1 96.06 370 ALA B O 1
ATOM 7052 N N . LYS B 1 371 ? 4.719 35.5 24.047 1 96.19 371 LYS B N 1
ATOM 7053 C CA . LYS B 1 371 ? 4.414 36.625 24.906 1 96.19 371 LYS B CA 1
ATOM 7054 C C . LYS B 1 371 ? 3.021 37.188 24.625 1 96.19 371 LYS B C 1
ATOM 7056 O O . LYS B 1 371 ? 2.518 37.062 23.5 1 96.19 371 LYS B O 1
ATOM 7061 N N . PRO B 1 372 ? 2.453 37.812 25.641 1 96.62 372 PRO B N 1
ATOM 7062 C CA . PRO B 1 372 ? 1.14 38.438 25.406 1 96.62 372 PRO B CA 1
ATOM 7063 C C . PRO B 1 372 ? 1.185 39.562 24.375 1 96.62 372 PRO B C 1
ATOM 7065 O O . PRO B 1 372 ? 2.131 40.344 24.359 1 96.62 372 PRO B O 1
ATOM 7068 N N . ILE B 1 373 ? 0.231 39.562 23.594 1 98.19 373 ILE B N 1
ATOM 7069 C CA . ILE B 1 373 ? -0.032 40.656 22.672 1 98.19 373 ILE B CA 1
ATOM 7070 C C . ILE B 1 373 ? -1.305 41.375 23.094 1 98.19 373 ILE B C 1
ATOM 7072 O O . ILE B 1 373 ? -2.361 40.781 23.25 1 98.19 373 ILE B O 1
ATOM 7076 N N . ASP B 1 374 ? -1.227 42.656 23.328 1 97.5 374 ASP B N 1
ATOM 7077 C CA . ASP B 1 374 ? -2.408 43.375 23.781 1 97.5 374 ASP B CA 1
ATOM 7078 C C . ASP B 1 374 ? -3.375 43.625 22.641 1 97.5 374 ASP B C 1
ATOM 7080 O O . ASP B 1 374 ? -3.086 43.281 21.484 1 97.5 374 ASP B O 1
ATOM 7084 N N . ALA B 1 375 ? -4.516 44.219 22.938 1 98.19 375 ALA B N 1
ATOM 7085 C CA . ALA B 1 375 ? -5.57 44.406 21.953 1 98.19 375 ALA B CA 1
ATOM 7086 C C . ALA B 1 375 ? -5.078 45.281 20.797 1 98.19 375 ALA B C 1
ATOM 7088 O O . ALA B 1 375 ? -5.449 45.062 19.641 1 98.19 375 ALA B O 1
ATOM 7089 N N . ALA B 1 376 ? -4.312 46.281 21.094 1 98.06 376 ALA B N 1
ATOM 7090 C CA . ALA B 1 376 ? -3.789 47.156 20.062 1 98.06 376 ALA B CA 1
ATOM 7091 C C . ALA B 1 376 ? -2.863 46.406 19.109 1 98.06 376 ALA B C 1
ATOM 7093 O O . ALA B 1 376 ? -2.883 46.625 17.906 1 98.06 376 ALA B O 1
ATOM 7094 N N . GLY B 1 377 ? -1.979 45.562 19.688 1 98.19 377 GLY B N 1
ATOM 7095 C CA . GLY B 1 377 ? -1.109 44.719 18.875 1 98.19 377 GLY B CA 1
ATOM 7096 C C . GLY B 1 377 ? -1.871 43.781 17.969 1 98.19 377 GLY B C 1
ATOM 7097 O O . GLY B 1 377 ? -1.563 43.656 16.781 1 98.19 377 GLY B O 1
ATOM 7098 N N . TRP B 1 378 ? -2.881 43.094 18.516 1 98.62 378 TRP B N 1
ATOM 7099 C CA . TRP B 1 378 ? -3.717 42.219 17.719 1 98.62 378 TRP B CA 1
ATOM 7100 C C . TRP B 1 378 ? -4.438 42.969 16.625 1 98.62 378 TRP B C 1
ATOM 7102 O O . TRP B 1 378 ? -4.547 42.5 15.492 1 98.62 378 TRP B O 1
ATOM 7112 N N . LYS B 1 379 ? -4.992 44.125 17 1 98.56 379 LYS B N 1
ATOM 7113 C CA . LYS B 1 379 ? -5.719 44.938 16.016 1 98.56 379 LYS B CA 1
ATOM 7114 C C . LYS B 1 379 ? -4.828 45.281 14.828 1 98.56 379 LYS B C 1
ATOM 7116 O O . LYS B 1 379 ? -5.285 45.281 13.688 1 98.56 379 LYS B O 1
ATOM 7121 N N . ALA B 1 380 ? -3.605 45.625 15.102 1 98.19 380 ALA B N 1
ATOM 7122 C CA . ALA B 1 380 ? -2.67 45.969 14.039 1 98.19 380 ALA B CA 1
ATOM 7123 C C . ALA B 1 380 ? -2.449 44.812 13.094 1 98.19 380 ALA B C 1
ATOM 7125 O O . ALA B 1 380 ? -2.395 44.969 11.875 1 98.19 380 ALA B O 1
ATOM 7126 N N . LEU B 1 381 ? -2.268 43.625 13.641 1 98.5 381 LEU B N 1
ATOM 7127 C CA . LEU B 1 381 ? -2.053 42.438 12.836 1 98.5 381 LEU B CA 1
ATOM 7128 C C . LEU B 1 381 ? -3.299 42.094 12.031 1 98.5 381 LEU B C 1
ATOM 7130 O O . LEU B 1 381 ? -3.199 41.719 10.859 1 98.5 381 LEU B O 1
ATOM 7134 N N . LEU B 1 382 ? -4.48 42.25 12.625 1 98.69 382 LEU B N 1
ATOM 7135 C CA . LEU B 1 382 ? -5.738 41.969 11.945 1 98.69 382 LEU B CA 1
ATOM 7136 C C . LEU B 1 382 ? -5.984 42.969 10.828 1 98.69 382 LEU B C 1
ATOM 7138 O O . LEU B 1 382 ? -6.477 42.625 9.758 1 98.69 382 LEU B O 1
ATOM 7142 N N . ASP B 1 383 ? -5.691 44.219 11.109 1 98.38 383 ASP B N 1
ATOM 7143 C CA . ASP B 1 383 ? -5.836 45.281 10.102 1 98.38 383 ASP B CA 1
ATOM 7144 C C . ASP B 1 383 ? -4.953 44.969 8.883 1 98.38 383 ASP B C 1
ATOM 7146 O O . ASP B 1 383 ? -5.371 45.188 7.746 1 98.38 383 ASP B O 1
ATOM 7150 N N . TYR B 1 384 ? -3.781 44.562 9.188 1 98.38 384 TYR B N 1
ATOM 7151 C CA . TYR B 1 384 ? -2.908 44.219 8.07 1 98.38 384 TYR B CA 1
ATOM 7152 C C . TYR B 1 384 ? -3.504 43.062 7.258 1 98.38 384 TYR B C 1
ATOM 7154 O O . TYR B 1 384 ? -3.523 43.125 6.027 1 98.38 384 TYR B O 1
ATOM 7162 N N . PHE B 1 385 ? -3.951 42 7.922 1 98.19 385 PHE B N 1
ATOM 7163 C CA . PHE B 1 385 ? -4.543 40.844 7.273 1 98.19 385 PHE B CA 1
ATOM 7164 C C . PHE B 1 385 ? -5.676 41.25 6.344 1 98.19 385 PHE B C 1
ATOM 7166 O O . PHE B 1 385 ? -5.777 40.75 5.219 1 98.19 385 PHE B O 1
ATOM 7173 N N . ARG B 1 386 ? -6.457 42.188 6.742 1 97.56 386 ARG B N 1
ATOM 7174 C CA . ARG B 1 386 ? -7.633 42.625 6.004 1 97.56 386 ARG B CA 1
ATOM 7175 C C . ARG B 1 386 ? -7.238 43.312 4.691 1 97.56 386 ARG B C 1
ATOM 7177 O O . ARG B 1 386 ? -8.055 43.438 3.779 1 97.56 386 ARG B O 1
ATOM 7184 N N . THR B 1 387 ? -6.062 43.75 4.598 1 97.56 387 THR B N 1
ATOM 7185 C CA . THR B 1 387 ? -5.621 44.469 3.404 1 97.56 387 THR B CA 1
ATOM 7186 C C . THR B 1 387 ? -5.148 43.469 2.334 1 97.56 387 THR B C 1
ATOM 7188 O O . THR B 1 387 ? -4.66 43.875 1.28 1 97.56 387 THR B O 1
ATOM 7191 N N . SER B 1 388 ? -5.246 42.188 2.629 1 97.25 388 SER B N 1
ATOM 7192 C CA . SER B 1 388 ? -4.766 41.219 1.671 1 97.25 388 SER B CA 1
ATOM 7193 C C . SER B 1 388 ? -5.352 41.438 0.284 1 97.25 388 SER B C 1
ATOM 7195 O O . SER B 1 388 ? -6.543 41.719 0.15 1 97.25 388 SER B O 1
ATOM 7197 N N . PRO B 1 389 ? -4.52 41.344 -0.733 1 95.69 389 PRO B N 1
ATOM 7198 C CA . PRO B 1 389 ? -5.02 41.5 -2.102 1 95.69 389 PRO B CA 1
ATOM 7199 C C . PRO B 1 389 ? -5.746 40.25 -2.609 1 95.69 389 PRO B C 1
ATOM 7201 O O . PRO B 1 389 ? -6.258 40.25 -3.73 1 95.69 389 PRO B O 1
ATOM 7204 N N . SER B 1 390 ? -5.781 39.219 -1.866 1 93.38 390 SER B N 1
ATOM 7205 C CA . SER B 1 390 ? -6.363 37.938 -2.277 1 93.38 390 SER B CA 1
ATOM 7206 C C . SER B 1 390 ? -7.273 37.375 -1.193 1 93.38 390 SER B C 1
ATOM 7208 O O . SER B 1 390 ? -6.934 37.406 -0.01 1 93.38 390 SER B O 1
ATOM 7210 N N . PRO B 1 391 ? -8.422 36.844 -1.577 1 91.69 391 PRO B N 1
ATOM 7211 C CA . PRO B 1 391 ? -9.312 36.219 -0.593 1 91.69 391 PRO B CA 1
ATOM 7212 C C . PRO B 1 391 ? -8.844 34.844 -0.143 1 91.69 391 PRO B C 1
ATOM 7214 O O . PRO B 1 391 ? -9.492 34.219 0.692 1 91.69 391 PRO B O 1
ATOM 7217 N N . TYR B 1 392 ? -7.695 34.406 -0.658 1 91.81 392 TYR B N 1
ATOM 7218 C CA . TYR B 1 392 ? -7.223 33.062 -0.333 1 91.81 392 TYR B CA 1
ATOM 7219 C C . TYR B 1 392 ? -6.141 33.094 0.739 1 91.81 392 TYR B C 1
ATOM 7221 O O . TYR B 1 392 ? -5.625 32.062 1.154 1 91.81 392 TYR B O 1
ATOM 7229 N N . THR B 1 393 ? -5.793 34.281 1.198 1 95.69 393 THR B N 1
ATOM 7230 C CA . THR B 1 393 ? -4.855 34.438 2.307 1 95.69 393 THR B CA 1
ATOM 7231 C C . THR B 1 393 ? -5.453 33.906 3.6 1 95.69 393 THR B C 1
ATOM 7233 O O . THR B 1 393 ? -6.625 34.125 3.895 1 95.69 393 THR B O 1
ATOM 7236 N N . ILE B 1 394 ? -4.637 33.156 4.293 1 95.81 394 ILE B N 1
ATOM 7237 C CA . ILE B 1 394 ? -5.102 32.656 5.582 1 95.81 394 ILE B CA 1
ATOM 7238 C C . ILE B 1 394 ? -4.012 32.844 6.633 1 95.81 394 ILE B C 1
ATOM 7240 O O . ILE B 1 394 ? -2.822 32.875 6.305 1 95.81 394 ILE B O 1
ATOM 7244 N N . ALA B 1 395 ? -4.453 33 7.867 1 96.75 395 ALA B N 1
ATOM 7245 C CA . ALA B 1 395 ? -3.619 32.812 9.047 1 96.75 395 ALA B CA 1
ATOM 7246 C C . ALA B 1 395 ? -4.258 31.828 10.023 1 96.75 395 ALA B C 1
ATOM 7248 O O . ALA B 1 395 ? -5.48 31.766 10.141 1 96.75 395 ALA B O 1
ATOM 7249 N N . ALA B 1 396 ? -3.459 31.047 10.625 1 96.25 396 ALA B N 1
ATOM 7250 C CA . ALA B 1 396 ? -3.992 30.094 11.594 1 96.25 396 ALA B CA 1
ATOM 7251 C C . ALA B 1 396 ? -3.146 30.078 12.867 1 96.25 396 ALA B C 1
ATOM 7253 O O . ALA B 1 396 ? -1.916 30.141 12.797 1 96.25 396 ALA B O 1
ATOM 7254 N N . MET B 1 397 ? -3.824 30.094 13.938 1 97.31 397 MET B N 1
ATOM 7255 C CA . MET B 1 397 ? -3.215 29.922 15.258 1 97.31 397 MET B CA 1
ATOM 7256 C C . MET B 1 397 ? -3.449 28.5 15.773 1 97.31 397 MET B C 1
ATOM 7258 O O . MET B 1 397 ? -4.586 28.125 16.062 1 97.31 397 MET B O 1
ATOM 7262 N N . GLU B 1 398 ? -2.412 27.719 15.805 1 96.81 398 GLU B N 1
ATOM 7263 C CA . GLU B 1 398 ? -2.438 26.406 16.438 1 96.81 398 GLU B CA 1
ATOM 7264 C C . GLU B 1 398 ? -2.201 26.516 17.953 1 96.81 398 GLU B C 1
ATOM 7266 O O . GLU B 1 398 ? -1.068 26.719 18.391 1 96.81 398 GLU B O 1
ATOM 7271 N N . ILE B 1 399 ? -3.213 26.266 18.672 1 97.75 399 ILE B N 1
ATOM 7272 C CA . ILE B 1 399 ? -3.211 26.609 20.078 1 97.75 399 ILE B CA 1
ATOM 7273 C C . ILE B 1 399 ? -2.506 25.531 20.891 1 97.75 399 ILE B C 1
ATOM 7275 O O . ILE B 1 399 ? -2.773 24.328 20.703 1 97.75 399 ILE B O 1
ATOM 7279 N N . TYR B 1 400 ? -1.616 25.953 21.734 1 97.19 400 TYR B N 1
ATOM 7280 C CA . TYR B 1 400 ? -0.851 25.047 22.578 1 97.19 400 TYR B CA 1
ATOM 7281 C C . TYR B 1 400 ? -1.446 24.984 23.984 1 97.19 400 TYR B C 1
ATOM 7283 O O . TYR B 1 400 ? -2.58 25.422 24.203 1 97.19 400 TYR B O 1
ATOM 7291 N N . GLY B 1 401 ? -0.769 24.344 24.922 1 96.44 401 GLY B N 1
ATOM 7292 C CA . GLY B 1 401 ? -1.277 24.031 26.234 1 96.44 401 GLY B CA 1
ATOM 7293 C C . GLY B 1 401 ? -1.697 22.594 26.391 1 96.44 401 GLY B C 1
ATOM 7294 O O . GLY B 1 401 ? -1.382 21.75 25.547 1 96.44 401 GLY B O 1
ATOM 7295 N N . GLY B 1 402 ? -2.361 22.297 27.578 1 96.44 402 GLY B N 1
ATOM 7296 C CA . GLY B 1 402 ? -2.822 20.922 27.812 1 96.44 402 GLY B CA 1
ATOM 7297 C C . GLY B 1 402 ? -1.694 19.922 27.828 1 96.44 402 GLY B C 1
ATOM 7298 O O . GLY B 1 402 ? -0.659 20.141 28.453 1 96.44 402 GLY B O 1
ATOM 7299 N N . ALA B 1 403 ? -1.939 18.875 27.109 1 96.88 403 ALA B N 1
ATOM 7300 C CA . ALA B 1 403 ? -0.989 17.766 27.094 1 96.88 403 ALA B CA 1
ATOM 7301 C C . ALA B 1 403 ? 0.332 18.188 26.453 1 96.88 403 ALA B C 1
ATOM 7303 O O . ALA B 1 403 ? 1.393 17.672 26.812 1 96.88 403 ALA B O 1
ATOM 7304 N N . ILE B 1 404 ? 0.301 19.141 25.516 1 96.94 404 ILE B N 1
ATOM 7305 C CA . ILE B 1 404 ? 1.522 19.609 24.875 1 96.94 404 ILE B CA 1
ATOM 7306 C C . ILE B 1 404 ? 2.461 20.188 25.938 1 96.94 404 ILE B C 1
ATOM 7308 O O . ILE B 1 404 ? 3.646 19.859 25.969 1 96.94 404 ILE B O 1
ATOM 7312 N N . ALA B 1 405 ? 1.917 20.969 26.812 1 94.75 405 ALA B N 1
ATOM 7313 C CA . ALA B 1 405 ? 2.705 21.703 27.812 1 94.75 405 ALA B CA 1
ATOM 7314 C C . ALA B 1 405 ? 3.119 20.781 28.953 1 94.75 405 ALA B C 1
ATOM 7316 O O . ALA B 1 405 ? 4.09 21.078 29.672 1 94.75 405 ALA B O 1
ATOM 7317 N N . ARG B 1 406 ? 2.4 19.719 29.203 1 93.56 406 ARG B N 1
ATOM 7318 C CA . ARG B 1 406 ? 2.707 18.828 30.297 1 93.56 406 ARG B CA 1
ATOM 7319 C C . ARG B 1 406 ? 3.955 18 30.016 1 93.56 406 ARG B C 1
ATOM 7321 O O . ARG B 1 406 ? 4.617 17.516 30.922 1 93.56 406 ARG B O 1
ATOM 7328 N N . MET B 1 407 ? 4.27 17.875 28.766 1 90.25 407 MET B N 1
ATOM 7329 C CA . MET B 1 407 ? 5.484 17.156 28.406 1 90.25 407 MET B CA 1
ATOM 7330 C C . MET B 1 407 ? 6.727 17.969 28.766 1 90.25 407 MET B C 1
ATOM 7332 O O . MET B 1 407 ? 6.832 19.141 28.406 1 90.25 407 MET B O 1
ATOM 7336 N N . PRO B 1 408 ? 7.59 17.359 29.484 1 86.25 408 PRO B N 1
ATOM 7337 C CA . PRO B 1 408 ? 8.805 18.094 29.844 1 86.25 408 PRO B CA 1
ATOM 7338 C C . PRO B 1 408 ? 9.609 18.531 28.609 1 86.25 408 PRO B C 1
ATOM 7340 O O . PRO B 1 408 ? 9.711 17.781 27.641 1 86.25 408 PRO B O 1
ATOM 7343 N N . LYS B 1 409 ? 10.125 19.719 28.828 1 82.44 409 LYS B N 1
ATOM 7344 C CA . LYS B 1 409 ? 11.023 20.203 27.781 1 82.44 409 LYS B CA 1
ATOM 7345 C C . LYS B 1 409 ? 12.258 19.312 27.656 1 82.44 409 LYS B C 1
ATOM 7347 O O . LYS B 1 409 ? 12.812 18.875 28.672 1 82.44 409 LYS B O 1
ATOM 7352 N N . GLY B 1 410 ? 12.617 18.969 26.562 1 83.75 410 GLY B N 1
ATOM 7353 C CA . GLY B 1 410 ? 13.844 18.203 26.359 1 83.75 410 GLY B CA 1
ATOM 7354 C C . GLY B 1 410 ? 13.617 16.719 26.266 1 83.75 410 GLY B C 1
ATOM 7355 O O . GLY B 1 410 ? 14.555 15.953 26.016 1 83.75 410 GLY B O 1
ATOM 7356 N N . GLU B 1 411 ? 12.367 16.344 26.453 1 88.69 411 GLU B N 1
ATOM 7357 C CA . GLU B 1 411 ? 12.055 14.93 26.312 1 88.69 411 GLU B CA 1
ATOM 7358 C C . GLU B 1 411 ? 12.375 14.43 24.906 1 88.69 411 GLU B C 1
ATOM 7360 O O . GLU B 1 411 ? 12.672 13.25 24.719 1 88.69 411 GLU B O 1
ATOM 7365 N N . ASN B 1 412 ? 12.297 15.258 23.984 1 94.38 412 ASN B N 1
ATOM 7366 C CA . ASN B 1 412 ? 12.695 15.031 22.594 1 94.38 412 ASN B CA 1
ATOM 7367 C C . ASN B 1 412 ? 13.109 16.328 21.906 1 94.38 412 ASN B C 1
ATOM 7369 O O . ASN B 1 412 ? 13.258 17.359 22.562 1 94.38 412 ASN B O 1
ATOM 7373 N N . ALA B 1 413 ? 13.383 16.297 20.688 1 96.31 413 ALA B N 1
ATOM 7374 C CA . ALA B 1 413 ? 13.984 17.438 19.984 1 96.31 413 ALA B CA 1
ATOM 7375 C C . ALA B 1 413 ? 12.938 18.5 19.672 1 96.31 413 ALA B C 1
ATOM 7377 O O . ALA B 1 413 ? 13.281 19.609 19.266 1 96.31 413 ALA B O 1
ATOM 7378 N N . PHE B 1 414 ? 11.688 18.156 19.812 1 96.56 414 PHE B N 1
ATOM 7379 C CA . PHE B 1 414 ? 10.641 19.172 19.734 1 96.56 414 PHE B CA 1
ATOM 7380 C C . PHE B 1 414 ? 10.484 19.891 21.062 1 96.56 414 PHE B C 1
ATOM 7382 O O . PHE B 1 414 ? 9.812 19.406 21.969 1 96.56 414 PHE B O 1
ATOM 7389 N N . PHE B 1 415 ? 10.914 21.141 21.188 1 91.5 415 PHE B N 1
ATOM 7390 C CA . PHE B 1 415 ? 11.016 21.719 22.516 1 91.5 415 PHE B CA 1
ATOM 7391 C C . PHE B 1 415 ? 10.062 22.906 22.656 1 91.5 415 PHE B C 1
ATOM 7393 O O . PHE B 1 415 ? 9.984 23.531 23.719 1 91.5 415 PHE B O 1
ATOM 7400 N N . HIS B 1 416 ? 9.281 23.219 21.578 1 93.06 416 HIS B N 1
ATOM 7401 C CA . HIS B 1 416 ? 8.359 24.359 21.594 1 93.06 416 HIS B CA 1
ATOM 7402 C C . HIS B 1 416 ? 7.109 24.016 22.406 1 93.06 416 HIS B C 1
ATOM 7404 O O . HIS B 1 416 ? 6.039 23.812 21.828 1 93.06 416 HIS B O 1
ATOM 7410 N N . ARG B 1 417 ? 7.168 24.094 23.672 1 93.5 417 ARG B N 1
ATOM 7411 C CA . ARG B 1 417 ? 6.059 23.578 24.469 1 93.5 417 ARG B CA 1
ATOM 7412 C C . ARG B 1 417 ? 5.391 24.703 25.25 1 93.5 417 ARG B C 1
ATOM 7414 O O . ARG B 1 417 ? 4.203 24.641 25.578 1 93.5 417 ARG B O 1
ATOM 7421 N N . ASP B 1 418 ? 6.16 25.688 25.594 1 92.56 418 ASP B N 1
ATOM 7422 C CA . ASP B 1 418 ? 5.676 26.766 26.469 1 92.56 418 ASP B CA 1
ATOM 7423 C C . ASP B 1 418 ? 5.344 28.016 25.672 1 92.56 418 ASP B C 1
ATOM 7425 O O . ASP B 1 418 ? 5.957 29.062 25.859 1 92.56 418 ASP B O 1
ATOM 7429 N N . VAL B 1 419 ? 4.418 27.953 24.797 1 96.44 419 VAL B N 1
ATOM 7430 C CA . VAL B 1 419 ? 3.959 29.047 23.953 1 96.44 419 VAL B CA 1
ATOM 7431 C C . VAL B 1 419 ? 2.432 29.078 23.922 1 96.44 419 VAL B C 1
ATOM 7433 O O . VAL B 1 419 ? 1.781 28.109 24.312 1 96.44 419 VAL B O 1
ATOM 7436 N N . TYR B 1 420 ? 1.887 30.234 23.562 1 97.44 420 TYR B N 1
ATOM 7437 C CA . TYR B 1 420 ? 0.44 30.328 23.406 1 97.44 420 TYR B CA 1
ATOM 7438 C C . TYR B 1 420 ? -0.018 29.594 22.141 1 97.44 420 TYR B C 1
ATOM 7440 O O . TYR B 1 420 ? -1.024 28.875 22.172 1 97.44 420 TYR B O 1
ATOM 7448 N N . CYS B 1 421 ? 0.698 29.797 21.094 1 97.44 421 CYS B N 1
ATOM 7449 C CA . CYS B 1 421 ? 0.329 29.172 19.828 1 97.44 421 CYS B CA 1
ATOM 7450 C C . CYS B 1 421 ? 1.448 29.312 18.797 1 97.44 421 CYS B C 1
ATOM 7452 O O . CYS B 1 421 ? 2.389 30.078 19 1 97.44 421 CYS B O 1
ATOM 7454 N N . ASP B 1 422 ? 1.439 28.453 17.844 1 97.06 422 ASP B N 1
ATOM 7455 C CA . ASP B 1 422 ? 2.105 28.688 16.562 1 97.06 422 ASP B CA 1
ATOM 7456 C C . ASP B 1 422 ? 1.189 29.438 15.594 1 97.06 422 ASP B C 1
ATOM 7458 O O . ASP B 1 422 ? 0.095 28.953 15.281 1 97.06 422 ASP B O 1
ATOM 7462 N N . LEU B 1 423 ? 1.549 30.609 15.211 1 97.56 423 LEU B N 1
ATOM 7463 C CA . LEU B 1 423 ? 0.801 31.375 14.219 1 97.56 423 LEU B CA 1
ATOM 7464 C C . LEU B 1 423 ? 1.471 31.297 12.852 1 97.56 423 LEU B C 1
ATOM 7466 O O . LEU B 1 423 ? 2.594 31.766 12.68 1 97.56 423 LEU B O 1
ATOM 7470 N N . PHE B 1 424 ? 0.795 30.641 11.914 1 96 424 PHE B N 1
ATOM 7471 C CA . PHE B 1 424 ? 1.357 30.656 10.57 1 96 424 PHE B CA 1
ATOM 7472 C C . PHE B 1 424 ? 0.498 31.5 9.633 1 96 424 PHE B C 1
ATOM 7474 O O . PHE B 1 424 ? -0.688 31.703 9.898 1 96 424 PHE B O 1
ATOM 7481 N N . PHE B 1 425 ? 1.118 32.094 8.664 1 96.62 425 PHE B N 1
ATOM 7482 C CA . PHE B 1 425 ? 0.547 32.938 7.617 1 96.62 425 PHE B CA 1
ATOM 7483 C C . PHE B 1 425 ? 0.818 32.344 6.238 1 96.62 425 PHE B C 1
ATOM 7485 O O . PHE B 1 425 ? 1.953 31.969 5.93 1 96.62 425 PHE B O 1
ATOM 7492 N N . ASP B 1 426 ? -0.256 32.188 5.461 1 96.5 426 ASP B N 1
ATOM 7493 C CA . ASP B 1 426 ? -0.173 31.484 4.188 1 96.5 426 ASP B CA 1
ATOM 7494 C C . ASP B 1 426 ? -0.771 32.312 3.059 1 96.5 426 ASP B C 1
ATOM 7496 O O . ASP B 1 426 ? -1.869 32.875 3.197 1 96.5 426 ASP B O 1
ATOM 7500 N N . VAL B 1 427 ? -0.051 32.438 1.963 1 96.69 427 VAL B N 1
ATOM 7501 C CA . VAL B 1 427 ? -0.549 33.156 0.782 1 96.69 427 VAL B CA 1
ATOM 7502 C C . VAL B 1 427 ? -0.474 32.219 -0.433 1 96.69 427 VAL B C 1
ATOM 7504 O O . VAL B 1 427 ? 0.336 31.297 -0.466 1 96.69 427 VAL B O 1
ATOM 7507 N N . PHE B 1 428 ? -1.28 32.5 -1.442 1 95.56 428 PHE B N 1
ATOM 7508 C CA . PHE B 1 428 ? -1.411 31.672 -2.637 1 95.56 428 PHE B CA 1
ATOM 7509 C C . PHE B 1 428 ? -1.47 32.531 -3.891 1 95.56 428 PHE B C 1
ATOM 7511 O O . PHE B 1 428 ? -1.838 33.719 -3.822 1 95.56 428 PHE B O 1
ATOM 7518 N N . TRP B 1 429 ? -1.017 31.938 -5.02 1 94.31 429 TRP B N 1
ATOM 7519 C CA . TRP B 1 429 ? -1.07 32.688 -6.277 1 94.31 429 TRP B CA 1
ATOM 7520 C C . TRP B 1 429 ? -1.246 31.719 -7.457 1 94.31 429 TRP B C 1
ATOM 7522 O O . TRP B 1 429 ? -1.001 30.516 -7.34 1 94.31 429 TRP B O 1
ATOM 7532 N N . LEU B 1 430 ? -1.702 32.344 -8.555 1 89.56 430 LEU B N 1
ATOM 7533 C CA . LEU B 1 430 ? -1.903 31.531 -9.758 1 89.56 430 LEU B CA 1
ATOM 7534 C C . LEU B 1 430 ? -0.996 32 -10.891 1 89.56 430 LEU B C 1
ATOM 7536 O O . LEU B 1 430 ? -0.746 31.266 -11.844 1 89.56 430 LEU B O 1
ATOM 7540 N N . THR B 1 431 ? -0.626 33.281 -10.883 1 91.88 431 THR B N 1
ATOM 7541 C CA . THR B 1 431 ? 0.198 33.875 -11.938 1 91.88 431 THR B CA 1
ATOM 7542 C C . THR B 1 431 ? 1.489 34.438 -11.359 1 91.88 431 THR B C 1
ATOM 7544 O O . THR B 1 431 ? 1.596 34.656 -10.148 1 91.88 431 THR B O 1
ATOM 7547 N N . GLU B 1 432 ? 2.383 34.719 -12.172 1 93.06 432 GLU B N 1
ATOM 7548 C CA . GLU B 1 432 ? 3.648 35.312 -11.742 1 93.06 432 GLU B CA 1
ATOM 7549 C C . GLU B 1 432 ? 3.438 36.688 -11.148 1 93.06 432 GLU B C 1
ATOM 7551 O O . GLU B 1 432 ? 4.152 37.094 -10.227 1 93.06 432 GLU B O 1
ATOM 7556 N N . GLN B 1 433 ? 2.564 37.375 -11.711 1 94.69 433 GLN B N 1
ATOM 7557 C CA . GLN B 1 433 ? 2.244 38.688 -11.18 1 94.69 433 GLN B CA 1
ATOM 7558 C C . GLN B 1 433 ? 1.68 38.594 -9.766 1 94.69 433 GLN B C 1
ATOM 7560 O O . GLN B 1 433 ? 2.078 39.375 -8.875 1 94.69 433 GLN B O 1
ATOM 7565 N N . GLU B 1 434 ? 0.842 37.688 -9.547 1 95.88 434 GLU B N 1
ATOM 7566 C CA . GLU B 1 434 ? 0.298 37.469 -8.211 1 95.88 434 GLU B CA 1
ATOM 7567 C C . GLU B 1 434 ? 1.383 36.969 -7.246 1 95.88 434 GLU B C 1
ATOM 7569 O O . GLU B 1 434 ? 1.382 37.344 -6.07 1 95.88 434 GLU B O 1
ATOM 7574 N N . LYS B 1 435 ? 2.211 36.219 -7.805 1 96.75 435 LYS B N 1
ATOM 7575 C CA . LYS B 1 435 ? 3.312 35.719 -6.984 1 96.75 435 LYS B CA 1
ATOM 7576 C C . LYS B 1 435 ? 4.09 36.875 -6.355 1 96.75 435 LYS B C 1
ATOM 7578 O O . LYS B 1 435 ? 4.301 36.906 -5.141 1 96.75 435 LYS B O 1
ATOM 7583 N N . GLU B 1 436 ? 4.527 37.812 -7.133 1 97.62 436 GLU B N 1
ATOM 7584 C CA . GLU B 1 436 ? 5.281 38.938 -6.645 1 97.62 436 GLU B CA 1
ATOM 7585 C C . GLU B 1 436 ? 4.492 39.719 -5.598 1 97.62 436 GLU B C 1
ATOM 7587 O O . GLU B 1 436 ? 5.031 40.094 -4.551 1 97.62 436 GLU B O 1
ATOM 7592 N N . THR B 1 437 ? 3.242 39.906 -5.891 1 98.25 437 THR B N 1
ATOM 7593 C CA . THR B 1 437 ? 2.361 40.625 -4.992 1 98.25 437 THR B CA 1
ATOM 7594 C C . THR B 1 437 ? 2.205 39.906 -3.662 1 98.25 437 THR B C 1
ATOM 7596 O O . THR B 1 437 ? 2.305 40.5 -2.598 1 98.25 437 THR B O 1
ATOM 7599 N N . MET B 1 438 ? 1.976 38.656 -3.748 1 97.88 438 MET B N 1
ATOM 7600 C CA . MET B 1 438 ? 1.671 37.875 -2.547 1 97.88 438 MET B CA 1
ATOM 7601 C C . MET B 1 438 ? 2.926 37.656 -1.71 1 97.88 438 MET B C 1
ATOM 7603 O O . MET B 1 438 ? 2.859 37.625 -0.48 1 97.88 438 MET B O 1
ATOM 7607 N N . LEU B 1 439 ? 4.07 37.5 -2.328 1 97.69 439 LEU B N 1
ATOM 7608 C CA . LEU B 1 439 ? 5.32 37.375 -1.586 1 97.69 439 LEU B CA 1
ATOM 7609 C C . LEU B 1 439 ? 5.633 38.688 -0.854 1 97.69 439 LEU B C 1
ATOM 7611 O O . LEU B 1 439 ? 6.145 38.656 0.267 1 97.69 439 LEU B O 1
ATOM 7615 N N . ALA B 1 440 ? 5.352 39.781 -1.505 1 98.19 440 ALA B N 1
ATOM 7616 C CA . ALA B 1 440 ? 5.508 41.094 -0.83 1 98.19 440 ALA B CA 1
ATOM 7617 C C . ALA B 1 440 ? 4.555 41.188 0.355 1 98.19 440 ALA B C 1
ATOM 7619 O O . ALA B 1 440 ? 4.91 41.75 1.396 1 98.19 440 ALA B O 1
ATOM 7620 N N . PHE B 1 441 ? 3.406 40.719 0.155 1 98.5 441 PHE B N 1
ATOM 7621 C CA . PHE B 1 441 ? 2.395 40.781 1.202 1 98.5 441 PHE B CA 1
ATOM 7622 C C . PHE B 1 441 ? 2.812 39.969 2.424 1 98.5 441 PHE B C 1
ATOM 7624 O O . PHE B 1 441 ? 2.682 40.438 3.559 1 98.5 441 PHE B O 1
ATOM 7631 N N . ILE B 1 442 ? 3.264 38.781 2.246 1 97.81 442 ILE B N 1
ATOM 7632 C CA . ILE B 1 442 ? 3.66 37.969 3.379 1 97.81 442 ILE B CA 1
ATOM 7633 C C . ILE B 1 442 ? 4.906 38.562 4.039 1 97.81 442 ILE B C 1
ATOM 7635 O O . ILE B 1 442 ? 5.07 38.469 5.258 1 97.81 442 ILE B O 1
ATOM 7639 N N . ALA B 1 443 ? 5.773 39.188 3.277 1 97.5 443 ALA B N 1
ATOM 7640 C CA . ALA B 1 443 ? 6.914 39.906 3.855 1 97.5 443 ALA B CA 1
ATOM 7641 C C . ALA B 1 443 ? 6.445 41.062 4.738 1 97.5 443 ALA B C 1
ATOM 7643 O O . ALA B 1 443 ? 7.055 41.312 5.777 1 97.5 443 ALA B O 1
ATOM 7644 N N . GLY B 1 444 ? 5.457 41.688 4.285 1 98.12 444 GLY B N 1
ATOM 7645 C CA . GLY B 1 444 ? 4.871 42.75 5.098 1 98.12 444 GLY B CA 1
ATOM 7646 C C . GLY B 1 444 ? 4.297 42.25 6.406 1 98.12 444 GLY B C 1
ATOM 7647 O O . GLY B 1 444 ? 4.41 42.906 7.438 1 98.12 444 GLY B O 1
ATOM 7648 N N . TRP B 1 445 ? 3.664 41.125 6.328 1 97.5 445 TRP B N 1
ATOM 7649 C CA . TRP B 1 445 ? 3.152 40.531 7.555 1 97.5 445 TRP B CA 1
ATOM 7650 C C . TRP B 1 445 ? 4.289 40.188 8.508 1 97.5 445 TRP B C 1
ATOM 7652 O O . TRP B 1 445 ? 4.172 40.375 9.719 1 97.5 445 TRP B O 1
ATOM 7662 N N . GLU B 1 446 ? 5.301 39.625 7.965 1 96.5 446 GLU B N 1
ATOM 7663 C CA . GLU B 1 446 ? 6.473 39.281 8.773 1 96.5 446 GLU B CA 1
ATOM 7664 C C . GLU B 1 446 ? 6.996 40.531 9.5 1 96.5 446 GLU B C 1
ATOM 7666 O O . GLU B 1 446 ? 7.328 40.469 10.688 1 96.5 446 GLU B O 1
ATOM 7671 N N . ALA B 1 447 ? 7.051 41.594 8.812 1 97.25 447 ALA B N 1
ATOM 7672 C CA . ALA B 1 447 ? 7.52 42.844 9.398 1 97.25 447 ALA B CA 1
ATOM 7673 C C . ALA B 1 447 ? 6.574 43.344 10.492 1 97.25 447 ALA B C 1
ATOM 7675 O O . ALA B 1 447 ? 7.016 43.812 11.539 1 97.25 447 ALA B O 1
ATOM 7676 N N . ALA B 1 448 ? 5.328 43.219 10.242 1 97.31 448 ALA B N 1
ATOM 7677 C CA . ALA B 1 448 ? 4.316 43.656 11.211 1 97.31 448 ALA B CA 1
ATOM 7678 C C . ALA B 1 448 ? 4.359 42.812 12.469 1 97.31 448 ALA B C 1
ATOM 7680 O O . ALA B 1 448 ? 4.102 43.281 13.57 1 97.31 448 ALA B O 1
ATOM 7681 N N . PHE B 1 449 ? 4.723 41.594 12.305 1 97.75 449 PHE B N 1
ATOM 7682 C CA . PHE B 1 449 ? 4.707 40.625 13.406 1 97.75 449 PHE B CA 1
ATOM 7683 C C . PHE B 1 449 ? 6.012 40.688 14.195 1 97.75 449 PHE B C 1
ATOM 7685 O O . PHE B 1 449 ? 6.078 40.219 15.328 1 97.75 449 PHE B O 1
ATOM 7692 N N . ALA B 1 450 ? 7.051 41.219 13.695 1 96.62 450 ALA B N 1
ATOM 7693 C CA . ALA B 1 450 ? 8.414 41.188 14.203 1 96.62 450 ALA B CA 1
ATOM 7694 C C . ALA B 1 450 ? 8.469 41.625 15.664 1 96.62 450 ALA B C 1
ATOM 7696 O O . ALA B 1 450 ? 9.148 41 16.484 1 96.62 450 ALA B O 1
ATOM 7697 N N . PRO B 1 451 ? 7.719 42.656 16.078 1 96.25 451 PRO B N 1
ATOM 7698 C CA . PRO B 1 451 ? 7.809 43.094 17.484 1 96.25 451 PRO B CA 1
ATOM 7699 C C . PRO B 1 451 ? 7.25 42.062 18.453 1 96.25 451 PRO B C 1
ATOM 7701 O O . PRO B 1 451 ? 7.543 42.094 19.656 1 96.25 451 PRO B O 1
ATOM 7704 N N . HIS B 1 452 ? 6.484 41.156 17.953 1 96.44 452 HIS B N 1
ATOM 7705 C CA . HIS B 1 452 ? 5.801 40.188 18.812 1 96.44 452 HIS B CA 1
ATOM 7706 C C . HIS B 1 452 ? 6.48 38.812 18.75 1 96.44 452 HIS B C 1
ATOM 7708 O O . HIS B 1 452 ? 6.141 37.938 19.516 1 96.44 452 HIS B O 1
ATOM 7714 N N . TRP B 1 453 ? 7.402 38.656 17.859 1 95.06 453 TRP B N 1
ATOM 7715 C CA . TRP B 1 453 ? 8.07 37.406 17.625 1 95.06 453 TRP B CA 1
ATOM 7716 C C . TRP B 1 453 ? 9.203 37.188 18.625 1 95.06 453 TRP B C 1
ATOM 7718 O O . TRP B 1 453 ? 9.938 38.125 18.938 1 95.06 453 TRP B O 1
ATOM 7728 N N . THR B 1 454 ? 9.352 35.938 19.141 1 90.12 454 THR B N 1
ATOM 7729 C CA . THR B 1 454 ? 10.375 35.656 20.141 1 90.12 454 THR B CA 1
ATOM 7730 C C . THR B 1 454 ? 11.547 34.906 19.516 1 90.12 454 THR B C 1
ATOM 7732 O O . THR B 1 454 ? 12.422 34.406 20.234 1 90.12 454 THR B O 1
ATOM 7735 N N . GLY B 1 455 ? 11.523 34.656 18.234 1 94.81 455 GLY B N 1
ATOM 7736 C CA . GLY B 1 455 ? 12.672 34.094 17.562 1 94.81 455 GLY B CA 1
ATOM 7737 C C . GLY B 1 455 ? 12.547 32.594 17.297 1 94.81 455 GLY B C 1
ATOM 7738 O O . GLY B 1 455 ? 13.5 31.953 16.875 1 94.81 455 GLY B O 1
ATOM 7739 N N . GLN B 1 456 ? 11.406 32.031 17.531 1 96.31 456 GLN B N 1
ATOM 7740 C CA . GLN B 1 456 ? 11.219 30.609 17.312 1 96.31 456 GLN B CA 1
ATOM 7741 C C . GLN B 1 456 ? 10.133 30.344 16.281 1 96.31 456 GLN B C 1
ATOM 7743 O O . GLN B 1 456 ? 9.188 31.125 16.141 1 96.31 456 GLN B O 1
ATOM 7748 N N . SER B 1 457 ? 10.312 29.312 15.531 1 97 457 SER B N 1
ATOM 7749 C CA . SER B 1 457 ? 9.383 28.922 14.477 1 97 457 SER B CA 1
ATOM 7750 C C . SER B 1 457 ? 9.156 27.406 14.469 1 97 457 SER B C 1
ATOM 7752 O O . SER B 1 457 ? 9.984 26.656 14.992 1 97 457 SER B O 1
ATOM 7754 N N . TYR B 1 458 ? 8.031 27.047 13.984 1 96.69 458 TYR B N 1
ATOM 7755 C CA . TYR B 1 458 ? 7.676 25.625 13.906 1 96.69 458 TYR B CA 1
ATOM 7756 C C . TYR B 1 458 ? 8.422 24.938 12.766 1 96.69 458 TYR B C 1
ATOM 7758 O O . TYR B 1 458 ? 8.312 25.344 11.609 1 96.69 458 TYR B O 1
ATOM 7766 N N . GLN B 1 459 ? 9.109 23.906 13.055 1 96.5 459 GLN B N 1
ATOM 7767 C CA . GLN B 1 459 ? 10.047 23.297 12.117 1 96.5 459 GLN B CA 1
ATOM 7768 C C . GLN B 1 459 ? 9.312 22.5 11.039 1 96.5 459 GLN B C 1
ATOM 7770 O O . GLN B 1 459 ? 9.906 22.125 10.023 1 96.5 459 GLN B O 1
ATOM 7775 N N . ASN B 1 460 ? 7.992 22.156 11.164 1 96.38 460 ASN B N 1
ATOM 7776 C CA . ASN B 1 460 ? 7.23 21.5 10.109 1 96.38 460 ASN B CA 1
ATOM 7777 C C . ASN B 1 460 ? 6.727 22.5 9.078 1 96.38 460 ASN B C 1
ATOM 7779 O O . ASN B 1 460 ? 6.16 22.125 8.055 1 96.38 460 ASN B O 1
ATOM 7783 N N . TYR B 1 461 ? 6.891 23.828 9.336 1 95.94 461 TYR B N 1
ATOM 7784 C CA . TYR B 1 461 ? 6.539 24.844 8.359 1 95.94 461 TYR B CA 1
ATOM 7785 C C . TYR B 1 461 ? 7.77 25.641 7.938 1 95.94 461 TYR B C 1
ATOM 7787 O O . TYR B 1 461 ? 7.816 26.859 8.109 1 95.94 461 TYR B O 1
ATOM 7795 N N . PRO B 1 462 ? 8.695 24.953 7.332 1 95.94 462 PRO B N 1
ATOM 7796 C CA . PRO B 1 462 ? 9.906 25.656 6.918 1 95.94 462 PRO B CA 1
ATOM 7797 C C . PRO B 1 462 ? 9.656 26.641 5.777 1 95.94 462 PRO B C 1
ATOM 7799 O O . PRO B 1 462 ? 8.812 26.375 4.914 1 95.94 462 PRO B O 1
ATOM 7802 N N . SER B 1 463 ? 10.344 27.719 5.828 1 94.69 463 SER B N 1
ATOM 7803 C CA . SER B 1 463 ? 10.445 28.656 4.715 1 94.69 463 SER B CA 1
ATOM 7804 C C . SER B 1 463 ? 11.789 28.516 4 1 94.69 463 SER B C 1
ATOM 7806 O O . SER B 1 463 ? 12.82 28.328 4.641 1 94.69 463 SER B O 1
ATOM 7808 N N . PRO B 1 464 ? 11.766 28.562 2.688 1 93.94 464 PRO B N 1
ATOM 7809 C CA . PRO B 1 464 ? 13.008 28.281 1.953 1 93.94 464 PRO B CA 1
ATOM 7810 C C . PRO B 1 464 ? 14.117 29.281 2.264 1 93.94 464 PRO B C 1
ATOM 7812 O O . PRO B 1 464 ? 15.289 28.906 2.295 1 93.94 464 PRO B O 1
ATOM 7815 N N . ASP B 1 465 ? 13.781 30.531 2.496 1 87.81 465 ASP B N 1
ATOM 7816 C CA . ASP B 1 465 ? 14.781 31.562 2.773 1 87.81 465 ASP B CA 1
ATOM 7817 C C . ASP B 1 465 ? 14.828 31.906 4.262 1 87.81 465 ASP B C 1
ATOM 7819 O O . ASP B 1 465 ? 14.266 32.906 4.691 1 87.81 465 ASP B O 1
ATOM 7823 N N . ASN B 1 466 ? 15.461 30.969 5.027 1 93.25 466 ASN B N 1
ATOM 7824 C CA . ASN B 1 466 ? 15.562 31.141 6.469 1 93.25 466 ASN B CA 1
ATOM 7825 C C . ASN B 1 466 ? 16.938 30.734 6.992 1 93.25 466 ASN B C 1
ATOM 7827 O O . ASN B 1 466 ? 17.078 29.672 7.598 1 93.25 466 ASN B O 1
ATOM 7831 N N . PRO B 1 467 ? 17.906 31.594 6.863 1 90.75 467 PRO B N 1
ATOM 7832 C CA . PRO B 1 467 ? 19.25 31.234 7.32 1 90.75 467 PRO B CA 1
ATOM 7833 C C . PRO B 1 467 ? 19.328 31 8.828 1 90.75 467 PRO B C 1
ATOM 7835 O O . PRO B 1 467 ? 20.266 30.375 9.312 1 90.75 467 PRO B O 1
ATOM 7838 N N . GLY B 1 468 ? 18.391 31.531 9.617 1 94.69 468 GLY B N 1
ATOM 7839 C CA . GLY B 1 468 ? 18.391 31.391 11.062 1 94.69 468 GLY B CA 1
ATOM 7840 C C . GLY B 1 468 ? 17.609 30.188 11.555 1 94.69 468 GLY B C 1
ATOM 7841 O O . GLY B 1 468 ? 17.281 30.094 12.734 1 94.69 468 GLY B O 1
ATOM 7842 N N . PHE B 1 469 ? 17.375 29.25 10.664 1 96.06 469 PHE B N 1
ATOM 7843 C CA . PHE B 1 469 ? 16.453 28.156 10.945 1 96.06 469 PHE B CA 1
ATOM 7844 C C . PHE B 1 469 ? 16.906 27.359 12.156 1 96.06 469 PHE B C 1
ATOM 7846 O O . PHE B 1 469 ? 16.078 26.922 12.969 1 96.06 469 PHE B O 1
ATOM 7853 N N . ALA B 1 470 ? 18.219 27.109 12.328 1 95.88 470 ALA B N 1
ATOM 7854 C CA . ALA B 1 470 ? 18.734 26.25 13.391 1 95.88 470 ALA B CA 1
ATOM 7855 C C . ALA B 1 470 ? 18.344 26.797 14.766 1 95.88 470 ALA B C 1
ATOM 7857 O O . ALA B 1 470 ? 17.859 26.047 15.617 1 95.88 470 ALA B O 1
ATOM 7858 N N . ASP B 1 471 ? 18.547 28.078 14.961 1 95.44 471 ASP B N 1
ATOM 7859 C CA . ASP B 1 471 ? 18.188 28.719 16.219 1 95.44 471 ASP B CA 1
ATOM 7860 C C . ASP B 1 471 ? 16.672 28.75 16.391 1 95.44 471 ASP B C 1
ATOM 7862 O O . ASP B 1 471 ? 16.156 28.578 17.5 1 95.44 471 ASP B O 1
ATOM 7866 N N . GLU B 1 472 ? 16.016 29.047 15.336 1 97 472 GLU B N 1
ATOM 7867 C CA . GLU B 1 472 ? 14.562 29.156 15.391 1 97 472 GLU B CA 1
ATOM 7868 C C . GLU B 1 472 ? 13.922 27.812 15.758 1 97 472 GLU B C 1
ATOM 7870 O O . GLU B 1 472 ? 12.969 27.766 16.531 1 97 472 GLU B O 1
ATOM 7875 N N . TYR B 1 473 ? 14.438 26.719 15.172 1 97.12 473 TYR B N 1
ATOM 7876 C CA . TYR B 1 473 ? 13.812 25.422 15.328 1 97.12 473 TYR B CA 1
ATOM 7877 C C . TYR B 1 473 ? 14.25 24.766 16.641 1 97.12 473 TYR B C 1
ATOM 7879 O O . TYR B 1 473 ? 13.445 24.094 17.297 1 97.12 473 TYR B O 1
ATOM 7887 N N . TRP B 1 474 ? 15.562 24.938 17 1 95.38 474 TRP B N 1
ATOM 7888 C CA . TRP B 1 474 ? 16.078 24.062 18.047 1 95.38 474 TRP B CA 1
ATOM 7889 C C . TRP B 1 474 ? 16.828 24.859 19.109 1 95.38 474 TRP B C 1
ATOM 7891 O O . TRP B 1 474 ? 17.156 24.328 20.172 1 95.38 474 TRP B O 1
ATOM 7901 N N . GLY B 1 475 ? 17.141 26.125 18.859 1 91.94 475 GLY B N 1
ATOM 7902 C CA . GLY B 1 475 ? 17.797 26.953 19.844 1 91.94 475 GLY B CA 1
ATOM 7903 C C . GLY B 1 475 ? 19.047 26.312 20.438 1 91.94 475 GLY B C 1
ATOM 7904 O O . GLY B 1 475 ? 19.906 25.844 19.688 1 91.94 475 GLY B O 1
ATOM 7905 N N . ASP B 1 476 ? 19.031 26.141 21.75 1 87.38 476 ASP B N 1
ATOM 7906 C CA . ASP B 1 476 ? 20.219 25.703 22.484 1 87.38 476 ASP B CA 1
ATOM 7907 C C . ASP B 1 476 ? 20.438 24.203 22.328 1 87.38 476 ASP B C 1
ATOM 7909 O O . ASP B 1 476 ? 21.484 23.672 22.703 1 87.38 476 ASP B O 1
ATOM 7913 N N . THR B 1 477 ? 19.516 23.562 21.719 1 89.12 477 THR B N 1
ATOM 7914 C CA . THR B 1 477 ? 19.656 22.109 21.594 1 89.12 477 THR B CA 1
ATOM 7915 C C . THR B 1 477 ? 20.266 21.75 20.25 1 89.12 477 THR B C 1
ATOM 7917 O O . THR B 1 477 ? 20.578 20.578 20 1 89.12 477 THR B O 1
ATOM 7920 N N . TYR B 1 478 ? 20.5 22.688 19.391 1 93.12 478 TYR B N 1
ATOM 7921 C CA . TYR B 1 478 ? 20.984 22.422 18.047 1 93.12 478 TYR B CA 1
ATOM 7922 C C . TYR B 1 478 ? 22.328 21.703 18.078 1 93.12 478 TYR B C 1
ATOM 7924 O O . TYR B 1 478 ? 22.578 20.812 17.25 1 93.12 478 TYR B O 1
ATOM 7932 N N . TRP B 1 479 ? 23.156 22.125 18.953 1 89.5 479 TRP B N 1
ATOM 7933 C CA . TRP B 1 479 ? 24.484 21.516 19.031 1 89.5 479 TRP B CA 1
ATOM 7934 C C . TRP B 1 479 ? 24.375 20.016 19.281 1 89.5 479 TRP B C 1
ATOM 7936 O O . TRP B 1 479 ? 25.172 19.219 18.75 1 89.5 479 TRP B O 1
ATOM 7946 N N . LEU B 1 480 ? 23.422 19.625 20.125 1 90.62 480 LEU B N 1
ATOM 7947 C CA . LEU B 1 480 ? 23.203 18.219 20.406 1 90.62 480 LEU B CA 1
ATOM 7948 C C . LEU B 1 480 ? 22.75 17.469 19.156 1 90.62 480 LEU B C 1
ATOM 7950 O O . LEU B 1 480 ? 23.188 16.344 18.922 1 90.62 480 LEU B O 1
ATOM 7954 N N . LEU B 1 481 ? 21.938 18.094 18.375 1 95.62 481 LEU B N 1
ATOM 7955 C CA . LEU B 1 481 ? 21.484 17.5 17.109 1 95.62 481 LEU B CA 1
ATOM 7956 C C . LEU B 1 481 ? 22.656 17.328 16.156 1 95.62 481 LEU B C 1
ATOM 7958 O O . LEU B 1 481 ? 22.734 16.312 15.438 1 95.62 481 LEU B O 1
ATOM 7962 N N . ARG B 1 482 ? 23.547 18.281 16.125 1 95 482 ARG B N 1
ATOM 7963 C CA . ARG B 1 482 ? 24.719 18.188 15.273 1 95 482 ARG B CA 1
ATOM 7964 C C . ARG B 1 482 ? 25.609 17.016 15.695 1 95 482 ARG B C 1
ATOM 7966 O O . ARG B 1 482 ? 26.188 16.328 14.852 1 95 482 ARG B O 1
ATOM 7973 N N . LEU B 1 483 ? 25.719 16.812 16.969 1 92.75 483 LEU B N 1
ATOM 7974 C CA . LEU B 1 483 ? 26.484 15.695 17.484 1 92.75 483 LEU B CA 1
ATOM 7975 C C . LEU B 1 483 ? 25.859 14.367 17.062 1 92.75 483 LEU B C 1
ATOM 7977 O O . LEU B 1 483 ? 26.562 13.453 16.641 1 92.75 483 LEU B O 1
ATOM 7981 N N . ILE B 1 484 ? 24.594 14.281 17.25 1 94.19 484 ILE B N 1
ATOM 7982 C CA . ILE B 1 484 ? 23.875 13.062 16.891 1 94.19 484 ILE B CA 1
ATOM 7983 C C . ILE B 1 484 ? 23.953 12.828 15.383 1 94.19 484 ILE B C 1
ATOM 7985 O O . ILE B 1 484 ? 24.141 11.695 14.938 1 94.19 484 ILE B O 1
ATOM 7989 N N . LYS B 1 485 ? 23.859 13.898 14.586 1 96.12 485 LYS B N 1
ATOM 7990 C CA . LYS B 1 485 ? 24.047 13.812 13.141 1 96.12 485 LYS B CA 1
ATOM 7991 C C . LYS B 1 485 ? 25.422 13.258 12.805 1 96.12 485 LYS B C 1
ATOM 7993 O O . LYS B 1 485 ? 25.562 12.414 11.922 1 96.12 485 LYS B O 1
ATOM 7998 N N . HIS B 1 486 ? 26.375 13.703 13.453 1 93.44 486 HIS B N 1
ATOM 7999 C CA . HIS B 1 486 ? 27.734 13.227 13.227 1 93.44 486 HIS B CA 1
ATOM 8000 C C . HIS B 1 486 ? 27.844 11.734 13.531 1 93.44 486 HIS B C 1
ATOM 8002 O O . HIS B 1 486 ? 28.547 11 12.828 1 93.44 486 HIS B O 1
ATOM 8008 N N . LYS B 1 487 ? 27.188 11.336 14.539 1 91.88 487 LYS B N 1
ATOM 8009 C CA . LYS B 1 487 ? 27.219 9.938 14.953 1 91.88 487 LYS B CA 1
ATOM 8010 C C . LYS B 1 487 ? 26.562 9.039 13.906 1 91.88 487 LYS B C 1
ATOM 8012 O O . LYS B 1 487 ? 27.078 7.957 13.609 1 91.88 487 LYS B O 1
ATOM 8017 N N . TYR B 1 488 ? 25.469 9.461 13.344 1 94.19 488 TYR B N 1
ATOM 8018 C CA . TYR B 1 488 ? 24.656 8.555 12.555 1 94.19 488 TYR B CA 1
ATOM 8019 C C . TYR B 1 488 ? 24.828 8.812 11.062 1 94.19 488 TYR B C 1
ATOM 8021 O O . TYR B 1 488 ? 24.562 7.938 10.234 1 94.19 488 TYR B O 1
ATOM 8029 N N . ASP B 1 489 ? 25.266 9.969 10.695 1 95.12 489 ASP B N 1
ATOM 8030 C CA . ASP B 1 489 ? 25.562 10.32 9.305 1 95.12 489 ASP B CA 1
ATOM 8031 C C . ASP B 1 489 ? 26.812 11.203 9.219 1 95.12 489 ASP B C 1
ATOM 8033 O O . ASP B 1 489 ? 26.734 12.344 8.758 1 95.12 489 ASP B O 1
ATOM 8037 N N . PRO B 1 490 ? 27.891 10.648 9.523 1 92 490 PRO B N 1
ATOM 8038 C CA . PRO B 1 490 ? 29.125 11.438 9.578 1 92 490 PRO B CA 1
ATOM 8039 C C . PRO B 1 490 ? 29.531 11.992 8.219 1 92 490 PRO B C 1
ATOM 8041 O O . PRO B 1 490 ? 30.219 13.016 8.148 1 92 490 PRO B O 1
ATOM 8044 N N . ILE B 1 491 ? 29.141 11.398 7.133 1 92.94 491 ILE B N 1
ATOM 8045 C CA . ILE B 1 491 ? 29.562 11.836 5.809 1 92.94 491 ILE B CA 1
ATOM 8046 C C . ILE B 1 491 ? 28.547 12.828 5.238 1 92.94 491 ILE B C 1
ATOM 8048 O O . ILE B 1 491 ? 28.688 13.281 4.102 1 92.94 491 ILE B O 1
ATOM 8052 N N . ASN B 1 492 ? 27.516 13.117 5.984 1 96.06 492 ASN B N 1
ATOM 8053 C CA . ASN B 1 492 ? 26.484 14.078 5.602 1 96.06 492 ASN B CA 1
ATOM 8054 C C . ASN B 1 492 ? 25.859 13.727 4.254 1 96.06 492 ASN B C 1
ATOM 8056 O O . ASN B 1 492 ? 25.797 14.57 3.357 1 96.06 492 ASN B O 1
ATOM 8060 N N . LEU B 1 493 ? 25.562 12.43 4.156 1 97.19 493 LEU B N 1
ATOM 8061 C CA . LEU B 1 493 ? 24.906 11.961 2.945 1 97.19 493 LEU B CA 1
ATOM 8062 C C . LEU B 1 493 ? 23.516 12.578 2.807 1 97.19 493 LEU B C 1
ATOM 8064 O O . LEU B 1 493 ? 23.109 12.938 1.702 1 97.19 493 LEU B O 1
ATOM 8068 N N . LEU B 1 494 ? 22.797 12.617 3.887 1 97.88 494 LEU B N 1
ATOM 8069 C CA . LEU B 1 494 ? 21.5 13.266 3.932 1 97.88 494 LEU B CA 1
ATOM 8070 C C . LEU B 1 494 ? 21.641 14.773 4.098 1 97.88 494 LEU B C 1
ATOM 8072 O O . LEU B 1 494 ? 21.953 15.258 5.188 1 97.88 494 LEU B O 1
ATOM 8076 N N . ARG B 1 495 ? 21.359 15.492 3.062 1 95.69 495 ARG B N 1
ATOM 8077 C CA . ARG B 1 495 ? 21.594 16.922 3.168 1 95.69 495 ARG B CA 1
ATOM 8078 C C . ARG B 1 495 ? 20.656 17.703 2.234 1 95.69 495 ARG B C 1
ATOM 8080 O O . ARG B 1 495 ? 20.391 17.25 1.116 1 95.69 495 ARG B O 1
ATOM 8087 N N . PHE B 1 496 ? 20.141 18.734 2.643 1 94.81 496 PHE B N 1
ATOM 8088 C CA . PHE B 1 496 ? 19.281 19.719 1.991 1 94.81 496 PHE B CA 1
ATOM 8089 C C . PHE B 1 496 ? 19.484 21.109 2.607 1 94.81 496 PHE B C 1
ATOM 8091 O O . PHE B 1 496 ? 20.234 21.25 3.578 1 94.81 496 PHE B O 1
ATOM 8098 N N . PRO B 1 497 ? 19.016 22.188 2.133 1 93.69 497 PRO B N 1
ATOM 8099 C CA . PRO B 1 497 ? 19.375 23.547 2.531 1 93.69 497 PRO B CA 1
ATOM 8100 C C . PRO B 1 497 ? 19.219 23.797 4.031 1 93.69 497 PRO B C 1
ATOM 8102 O O . PRO B 1 497 ? 19.984 24.562 4.621 1 93.69 497 PRO B O 1
ATOM 8105 N N . GLN B 1 498 ? 18.312 23.203 4.727 1 95.81 498 GLN B N 1
ATOM 8106 C CA . GLN B 1 498 ? 18.094 23.406 6.156 1 95.81 498 GLN B CA 1
ATOM 8107 C C . GLN B 1 498 ? 18.344 22.109 6.93 1 95.81 498 GLN B C 1
ATOM 8109 O O . GLN B 1 498 ? 17.734 21.875 7.973 1 95.81 498 GLN B O 1
ATOM 8114 N N . SER B 1 499 ? 19.188 21.25 6.332 1 95.69 499 SER B N 1
ATOM 8115 C CA . SER B 1 499 ? 19.531 20.031 7.051 1 95.69 499 SER B CA 1
ATOM 8116 C C . SER B 1 499 ? 20.547 20.312 8.156 1 95.69 499 SER B C 1
ATOM 8118 O O . SER B 1 499 ? 21.266 21.312 8.109 1 95.69 499 SER B O 1
ATOM 8120 N N . ILE B 1 500 ? 20.562 19.453 9.18 1 96.5 500 ILE B N 1
ATOM 8121 C CA . ILE B 1 500 ? 21.484 19.547 10.305 1 96.5 500 ILE B CA 1
ATOM 8122 C C . ILE B 1 500 ? 22.891 19.172 9.852 1 96.5 500 ILE B C 1
ATOM 8124 O O . ILE B 1 500 ? 23.094 18.125 9.227 1 96.5 500 ILE B O 1
ATOM 8128 N N . GLN B 1 501 ? 23.844 19.984 10.172 1 93.75 501 GLN B N 1
ATOM 8129 C CA . GLN B 1 501 ? 25.234 19.75 9.805 1 93.75 501 GLN B CA 1
ATOM 8130 C C . GLN B 1 501 ? 25.938 18.938 10.883 1 93.75 501 GLN B C 1
ATOM 8132 O O . GLN B 1 501 ? 25.797 19.219 12.07 1 93.75 501 GLN B O 1
ATOM 8137 N N . PRO B 1 502 ? 26.656 17.938 10.375 1 92.81 502 PRO B N 1
ATOM 8138 C CA . PRO B 1 502 ? 27.422 17.203 11.375 1 92.81 502 PRO B CA 1
ATOM 8139 C C . PRO B 1 502 ? 28.484 18.078 12.07 1 92.81 502 PRO B C 1
ATOM 8141 O O . PRO B 1 502 ? 29.016 19 11.461 1 92.81 502 PRO B O 1
ATOM 8144 N N . LEU B 1 503 ? 28.656 17.812 13.352 1 85.56 503 LEU B N 1
ATOM 8145 C CA . LEU B 1 503 ? 29.641 18.562 14.117 1 85.56 503 LEU B CA 1
ATOM 8146 C C . LEU B 1 503 ? 31.047 18.188 13.703 1 85.56 503 LEU B C 1
ATOM 8148 O O . LEU B 1 503 ? 31.359 17.016 13.523 1 85.56 503 LEU B O 1
ATOM 8152 N N . GLU B 1 504 ? 31.859 19.078 13.062 1 70.25 504 GLU B N 1
ATOM 8153 C CA . GLU B 1 504 ? 33.281 18.812 12.789 1 70.25 504 GLU B CA 1
ATOM 8154 C C . GLU B 1 504 ? 34.031 18.484 14.078 1 70.25 504 GLU B C 1
ATOM 8156 O O . GLU B 1 504 ? 33.969 19.25 15.055 1 70.25 504 GLU B O 1
ATOM 8161 N N . TRP B 1 505 ? 34.031 17.234 14.398 1 50.88 505 TRP B N 1
ATOM 8162 C CA . TRP B 1 505 ? 34.625 16.844 15.672 1 50.88 505 TRP B CA 1
ATOM 8163 C C . TRP B 1 505 ? 36 17.531 15.867 1 50.88 505 TRP B C 1
ATOM 8165 O O . TRP B 1 505 ? 36.875 17.422 15.023 1 50.88 505 TRP B O 1
ATOM 8175 N N . HIS B 1 506 ? 36.188 18.797 16.266 1 47.94 506 HIS B N 1
ATOM 8176 C CA . HIS B 1 506 ? 37.438 19.094 16.938 1 47.94 506 HIS B CA 1
ATOM 8177 C C . HIS B 1 506 ? 37.375 18.781 18.422 1 47.94 506 HIS B C 1
ATOM 8179 O O . HIS B 1 506 ? 36.281 18.812 19.016 1 47.94 506 HIS B O 1
ATOM 8185 N N . PRO B 1 507 ? 38.344 18.094 19.016 1 42.03 507 PRO B N 1
ATOM 8186 C CA . PRO B 1 507 ? 38.344 17.891 20.453 1 42.03 507 PRO B CA 1
ATOM 8187 C C . PRO B 1 507 ? 37.594 19 21.203 1 42.03 507 PRO B C 1
ATOM 8189 O O . PRO B 1 507 ? 37.594 20.156 20.75 1 42.03 507 PRO B O 1
ATOM 8192 N N . PRO B 1 508 ? 36.656 18.625 22.062 1 40.22 508 PRO B N 1
ATOM 8193 C CA . PRO B 1 508 ? 35.781 19.547 22.781 1 40.22 508 PRO B CA 1
ATOM 8194 C C . PRO B 1 508 ? 36.5 20.828 23.234 1 40.22 508 PRO B C 1
ATOM 8196 O O . PRO B 1 508 ? 37.5 20.75 23.938 1 40.22 508 PRO B O 1
ATOM 8199 N N . GLY B 1 509 ? 36.688 21.766 22.422 1 36.75 509 GLY B N 1
ATOM 8200 C CA . GLY B 1 509 ? 37.062 23.031 23.047 1 36.75 509 GLY B CA 1
ATOM 8201 C C . GLY B 1 509 ? 36 23.594 23.953 1 36.75 509 GLY B C 1
ATOM 8202 O O . GLY B 1 509 ? 34.969 22.953 24.172 1 36.75 509 GLY B O 1
ATOM 8203 N N . PRO B 1 510 ? 36.031 24.797 24.484 1 42.19 510 PRO B N 1
ATOM 8204 C CA . PRO B 1 510 ? 35.25 25.516 25.5 1 42.19 510 PRO B CA 1
ATOM 8205 C C . PRO B 1 510 ? 33.75 25.562 25.156 1 42.19 510 PRO B C 1
ATOM 8207 O O . PRO B 1 510 ? 32.938 25.953 26 1 42.19 510 PRO B O 1
ATOM 8210 N N . GLY B 1 511 ? 33.312 25.188 24.031 1 40.81 511 GLY B N 1
ATOM 8211 C CA . GLY B 1 511 ? 31.922 25.469 23.672 1 40.81 511 GLY B CA 1
ATOM 8212 C C . GLY B 1 511 ? 30.969 24.344 24 1 40.81 511 GLY B C 1
ATOM 8213 O O . GLY B 1 511 ? 29.781 24.422 23.672 1 40.81 511 GLY B O 1
ATOM 8214 N N . PHE B 1 512 ? 31.391 23.234 24.484 1 48.59 512 PHE B N 1
ATOM 8215 C CA . PHE B 1 512 ? 30.516 22.156 24.906 1 48.59 512 PHE B CA 1
ATOM 8216 C C . PHE B 1 512 ? 30 22.406 26.328 1 48.59 512 PHE B C 1
ATOM 8218 O O . PHE B 1 512 ? 30.672 23.047 27.125 1 48.59 512 PHE B O 1
ATOM 8225 N N . PRO B 1 513 ? 28.688 22.266 26.5 1 46.84 513 PRO B N 1
ATOM 8226 C CA . PRO B 1 513 ? 28.281 22.5 27.891 1 46.84 513 PRO B CA 1
ATOM 8227 C C . PRO B 1 513 ? 29.188 21.797 28.891 1 46.84 513 PRO B C 1
ATOM 8229 O O . PRO B 1 513 ? 29.812 20.781 28.562 1 46.84 513 PRO B O 1
ATOM 8232 N N . PRO B 1 514 ? 29.406 22.375 30.031 1 46.38 514 PRO B N 1
ATOM 8233 C CA . PRO B 1 514 ? 30.078 21.703 31.156 1 46.38 514 PRO B CA 1
ATOM 8234 C C . PRO B 1 514 ? 29.438 20.375 31.5 1 46.38 514 PRO B C 1
ATOM 8236 O O . PRO B 1 514 ? 28.203 20.266 31.531 1 46.38 514 PRO B O 1
ATOM 8239 N N . GLY B 1 515 ? 30.297 19.016 31.266 1 47.06 515 GLY B N 1
ATOM 8240 C CA . GLY B 1 515 ? 29.828 17.688 31.609 1 47.06 515 GLY B CA 1
ATOM 8241 C C . GLY B 1 515 ? 29.672 16.781 30.391 1 47.06 515 GLY B C 1
ATOM 8242 O O . GLY B 1 515 ? 29.25 15.641 30.516 1 47.06 515 GLY B O 1
ATOM 8243 N N . PHE B 1 516 ? 29.734 17.375 29.328 1 46.41 516 PHE B N 1
ATOM 8244 C CA . PHE B 1 516 ? 29.688 16.516 28.156 1 46.41 516 PHE B CA 1
ATOM 8245 C C . PHE B 1 516 ? 30.844 15.539 28.141 1 46.41 516 PHE B C 1
ATOM 8247 O O . PHE B 1 516 ? 32 15.945 28.234 1 46.41 516 PHE B O 1
ATOM 8254 N N . ARG B 1 517 ? 30.594 14.227 28.547 1 45.66 517 ARG B N 1
ATOM 8255 C CA . ARG B 1 517 ? 31.672 13.258 28.688 1 45.66 517 ARG B CA 1
ATOM 8256 C C . ARG B 1 517 ? 31.875 12.461 27.406 1 45.66 517 ARG B C 1
ATOM 8258 O O . ARG B 1 517 ? 32.375 11.336 27.438 1 45.66 517 ARG B O 1
ATOM 8265 N N . GLY B 1 518 ? 31.422 12.93 26.344 1 45.31 518 GLY B N 1
ATOM 8266 C CA . GLY B 1 518 ? 31.766 12.203 25.125 1 45.31 518 GLY B CA 1
ATOM 8267 C C . GLY B 1 518 ? 30.562 11.586 24.438 1 45.31 518 GLY B C 1
ATOM 8268 O O . GLY B 1 518 ? 29.438 11.672 24.938 1 45.31 518 GLY B O 1
ATOM 8269 N N . PHE B 1 519 ? 30.719 11.18 23.047 1 45.47 519 PHE B N 1
ATOM 8270 C CA . PHE B 1 519 ? 29.812 10.688 22.016 1 45.47 519 PHE B CA 1
ATOM 8271 C C . PHE B 1 519 ? 29.109 9.422 22.469 1 45.47 519 PHE B C 1
ATOM 8273 O O . PHE B 1 519 ? 28.172 8.953 21.812 1 45.47 519 PHE B O 1
ATOM 8280 N N . GLU B 1 520 ? 29.641 8.844 23.422 1 45.22 520 GLU B N 1
ATOM 8281 C CA . GLU B 1 520 ? 29.062 7.555 23.766 1 45.22 520 GLU B CA 1
ATOM 8282 C C . GLU B 1 520 ? 27.688 7.727 24.406 1 45.22 520 GLU B C 1
ATOM 8284 O O . GLU B 1 520 ? 26.828 6.844 24.297 1 45.22 520 GLU B O 1
ATOM 8289 N N . ASP B 1 521 ? 27.391 8.82 25.281 1 43.19 521 ASP B N 1
ATOM 8290 C CA . ASP B 1 521 ? 26.094 8.984 25.922 1 43.19 521 ASP B CA 1
ATOM 8291 C C . ASP B 1 521 ? 25.578 10.414 25.766 1 43.19 521 ASP B C 1
ATOM 8293 O O . ASP B 1 521 ? 25.609 11.203 26.703 1 43.19 521 ASP B O 1
ATOM 8297 N N . PRO B 1 522 ? 25.312 10.82 24.609 1 40.66 522 PRO B N 1
ATOM 8298 C CA . PRO B 1 522 ? 24.969 12.227 24.406 1 40.66 522 PRO B CA 1
ATOM 8299 C C . PRO B 1 522 ? 23.75 12.656 25.219 1 40.66 522 PRO B C 1
ATOM 8301 O O . PRO B 1 522 ? 23.609 13.844 25.531 1 40.66 522 PRO B O 1
ATOM 8304 N N . ILE B 1 523 ? 22.766 11.852 25.516 1 43.09 523 ILE B N 1
ATOM 8305 C CA . ILE B 1 523 ? 21.531 12.289 26.141 1 43.09 523 ILE B CA 1
ATOM 8306 C C . ILE B 1 523 ? 21.781 12.641 27.594 1 43.09 523 ILE B C 1
ATOM 8308 O O . ILE B 1 523 ? 21.078 13.477 28.172 1 43.09 523 ILE B O 1
ATOM 8312 N N . GLN B 1 524 ? 22.672 12.031 28.328 1 38.56 524 GLN B N 1
ATOM 8313 C CA . GLN B 1 524 ? 22.875 12.383 29.734 1 38.56 524 GLN B CA 1
ATOM 8314 C C . GLN B 1 524 ? 23.266 13.852 29.875 1 38.56 524 GLN B C 1
ATOM 8316 O O . GLN B 1 524 ? 23.172 14.406 30.969 1 38.56 524 GLN B O 1
ATOM 8321 N N . ALA B 1 525 ? 23.812 14.422 28.984 1 35.75 525 ALA B N 1
ATOM 8322 C CA . ALA B 1 525 ? 24.188 15.828 29.109 1 35.75 525 ALA B CA 1
ATOM 8323 C C . ALA B 1 525 ? 22.953 16.719 29.109 1 35.75 525 ALA B C 1
ATOM 8325 O O . ALA B 1 525 ? 23.016 17.891 29.5 1 35.75 525 ALA B O 1
ATOM 8326 N N . ILE B 1 526 ? 21.875 16.344 28.484 1 36.91 526 ILE B N 1
ATOM 8327 C CA . ILE B 1 526 ? 20.656 17.156 28.438 1 36.91 526 ILE B CA 1
ATOM 8328 C C . ILE B 1 526 ? 19.938 17.078 29.781 1 36.91 526 ILE B C 1
ATOM 8330 O O . ILE B 1 526 ? 19.047 17.891 30.062 1 36.91 526 ILE B O 1
ATOM 8334 N N . ALA B 1 527 ? 19.969 15.969 30.531 1 37.34 527 ALA B N 1
ATOM 8335 C CA . ALA B 1 527 ? 19.266 15.805 31.797 1 37.34 527 ALA B CA 1
ATOM 8336 C C . ALA B 1 527 ? 19.906 16.641 32.906 1 37.34 527 ALA B C 1
ATOM 8338 O O . ALA B 1 527 ? 19.344 16.797 33.969 1 37.34 527 ALA B O 1
ATOM 8339 N N . GLY B 1 528 ? 21.203 16.906 32.906 1 30.11 528 GLY B N 1
ATOM 8340 C CA . GLY B 1 528 ? 21.781 17.688 33.969 1 30.11 528 GLY B CA 1
ATOM 8341 C C . GLY B 1 528 ? 21.688 19.188 33.75 1 30.11 528 GLY B C 1
ATOM 8342 O O . GLY B 1 528 ? 21.781 19.656 32.594 1 30.11 528 GLY B O 1
#